Protein AF-A0A7C5KAR1-F1 (afdb_monomer)

Secondary structure (DSSP, 8-state):
---S-SSS-----------EEE---S-GGGEEEEEESSEEEEEEEEEEEEEETTEEEEEEEEEEEEESTTPPPEEEEEEEEEEEE--TT-EEEEEEEE------S-SSS-PPEEEEEEEEEE-TTS-EEEEEEEEEEE---PPPP---SSS-----------SS-----------GGGEEEEEEEEETTSS-EEEEEE-TT-----HHHHH-HHHHHHHHHHHHTTS---SSSPP------S--EEEEETTEEEEEETTEEEEEETTS-EEEEEETTT--EEEEEE-SEEEEETTTTTEEPPPSEEEEEEETTEEEEEEE-SSEEEEEEEEE-SS-EEEEEEEEE-SSS-EEEEEEEEEE----TT-EEE-SS-EEEPPSS-EEEEES--SS-SSSPPPPSEEEEE-SS-EEEEEE-TT---S-EEEEEETTTEEEEEEEEEE-TT-EEEEEEEEEEE--TTTHHHHHHHHHHH-GGGGSPPTT--GGGGSEEE-HHHHHHHTT--STHHHHHHHHHHHHTTEEEEEE--S-SBTTBSS--HHHHSS--PPTT---S-THHHHS-HHHHHHHHHHHHHHHHHHHT-EEEEEE-SB--HHHHHHH-GGGB--SSSTTSEE--GGG-TT--EEBB--TTSHHHHHHHHHHHHHHHHS---EEEE--TTS-S-PEE--HHHHTT-SS-EEETTEEEEEHHHHHHHHHHHHHTSPP-TTS---EEEEES--SHHHHHH-SEEEETTGGG-TTHHHHHHHHHHHHTTS-EEE---TT--TTTTTS-TTTS-HHHHHHHHHHHHHHHHHHHHHTTEEPPHHHHTT-HHHHTTTTHHHHHHHH-EES---EEESSTTSEEEEESSSTT-EEEEEE-SSS-EEEEEEEEHHHH-SSEEEEEETT---EEEEE-SSEEEEEEEE-TTEEEEEEEEEEEET--SEEEEEEEEEEETTEEEEEEEEEEES--SSEEEEEEPPTTEEEEEEEETTEE---EEETTEEEEEE--SEEEEEEEEEESSBTT-HHHHHTS-SB-TT-PBPEEEE-TT--HHHHHHHHHHHHHHHHHHHHHTSS-----EEEGGG--SSSEEEEEE-SS-EEEEETTEEEEEESSHHHHHHHHHHHHHHHTTTS------------TTSHHHHHHHHHHTT-SSS------

Solvent-accessible surface area (backbone atoms only — not comparable to full-atom values): 62497 Å² total; per-residue (Å²): 142,91,85,86,84,88,83,83,84,74,77,69,54,74,61,87,60,86,53,50,43,53,56,92,76,97,65,84,86,52,58,48,77,49,71,62,63,27,68,50,70,76,42,79,76,42,79,50,76,47,82,52,98,95,48,40,34,53,38,57,37,51,35,48,73,37,74,44,83,99,46,77,45,31,41,31,47,28,45,57,52,95,59,67,46,75,39,77,66,42,48,80,39,78,49,75,45,68,60,98,68,84,93,82,82,78,92,77,93,85,69,83,47,55,34,38,42,32,46,36,33,20,40,78,80,72,44,78,75,47,75,47,49,36,52,54,74,45,85,59,89,79,80,90,84,86,82,86,76,101,64,88,80,82,77,81,82,82,86,73,91,87,66,103,69,94,71,57,83,74,88,60,100,63,68,70,40,55,42,40,39,43,40,34,41,41,42,82,85,54,82,58,75,49,62,43,73,53,56,98,80,72,68,84,76,58,76,70,62,78,68,37,54,27,54,53,50,40,53,48,42,31,64,75,65,52,68,35,60,38,64,87,44,58,74,85,58,92,70,47,71,75,39,52,47,60,46,79,58,90,64,33,35,43,36,26,12,8,24,35,35,43,31,28,41,56,75,49,27,33,41,32,43,32,37,66,66,65,66,48,78,44,78,42,87,40,59,43,63,50,46,19,32,55,86,53,88,52,43,72,66,76,60,78,45,65,45,57,46,79,55,96,63,29,42,35,34,38,36,30,57,79,46,43,41,40,34,36,39,39,35,46,32,49,68,28,30,38,39,36,38,38,42,32,27,61,36,92,53,70,44,42,36,36,37,32,42,50,39,80,56,85,70,65,97,79,21,34,36,32,36,55,63,54,81,40,71,61,68,86,50,72,46,73,50,74,46,52,37,43,93,65,65,81,77,67,59,51,46,44,61,35,36,33,40,28,35,95,56,29,20,40,31,41,33,42,51,81,83,58,60,66,41,29,41,25,47,38,33,41,68,69,36,31,44,32,42,38,34,40,36,48,39,49,49,68,35,73,53,72,47,43,34,37,38,32,45,41,53,27,39,54,33,61,34,42,44,53,38,50,50,42,73,75,47,52,74,47,27,41,47,65,75,55,48,51,74,36,66,32,30,5,28,35,47,66,74,62,55,43,61,75,66,69,61,78,67,82,58,48,61,38,45,49,41,35,51,34,59,75,52,38,35,14,24,28,66,41,77,78,80,44,85,44,52,72,36,59,62,49,55,73,89,68,56,79,78,70,74,79,59,92,88,66,89,82,68,71,66,68,80,77,71,49,53,67,68,56,44,56,51,46,48,34,53,56,62,53,39,53,42,54,73,50,63,32,45,54,18,43,61,41,61,59,40,19,17,46,66,59,29,62,75,77,33,56,77,34,52,44,85,50,70,72,95,72,35,47,44,85,52,71,90,84,43,67,61,46,44,16,44,27,48,52,36,48,89,33,69,63,31,54,50,50,55,50,22,52,55,53,44,39,74,65,25,78,52,34,30,33,27,35,41,66,48,36,56,38,39,38,41,47,38,65,42,62,80,34,66,76,71,54,79,33,29,14,63,58,99,91,40,63,29,32,29,45,43,55,26,52,24,54,47,39,56,54,46,55,68,42,76,52,29,96,86,61,23,22,41,36,35,31,26,28,46,62,33,36,46,50,36,37,42,48,34,28,27,44,36,37,72,59,37,79,66,49,48,50,43,70,47,52,50,52,39,48,39,69,60,32,36,28,26,26,34,23,28,30,68,45,51,76,57,82,70,58,52,89,75,56,62,72,90,78,54,50,39,66,58,51,41,49,52,52,41,47,47,54,15,50,36,43,22,44,21,55,44,57,25,24,7,42,15,56,73,68,27,27,13,20,54,70,40,52,80,47,45,62,52,16,32,55,33,21,70,50,13,51,38,66,64,37,37,55,26,33,76,48,44,72,46,47,60,25,19,14,41,58,43,71,68,16,37,40,19,38,21,33,72,44,94,50,66,46,74,48,46,37,39,30,37,19,71,68,42,38,93,31,27,60,38,65,31,40,71,88,29,48,75,40,56,38,40,36,32,43,58,34,30,34,41,66,50,74,41,52,42,26,27,58,51,51,31,33,28,42,30,33,31,50,86,53,56,41,39,34,37,34,36,27,28,45,41,84,47,51,49,29,37,34,41,42,33,43,39,41,49,47,86,47,71,70,66,40,38,39,40,32,55,52,59,86,66,44,42,84,70,48,44,28,52,71,86,40,78,64,82,71,47,77,56,94,61,31,38,35,41,75,42,77,64,53,63,43,39,43,38,38,37,32,31,35,56,42,45,70,54,18,50,59,56,60,72,65,49,64,62,44,52,97,85,53,51,39,24,34,35,33,35,51,83,81,57,53,74,44,43,54,48,35,52,48,50,57,28,20,46,48,24,45,47,29,40,71,77,67,71,40,86,34,62,40,53,76,40,42,50,91,72,63,87,78,73,44,32,38,35,50,42,83,32,94,55,62,36,34,38,65,56,92,62,34,39,37,36,27,10,74,44,44,66,55,32,30,53,52,46,55,52,50,54,58,59,44,39,79,79,61,67,78,54,66,45,55,74,90,54,65,78,60,97,85,49,49,67,55,54,52,48,49,28,47,60,39,52,42,41,95,81,14,62,55,67,86,124

Foldseek 3Di:
DPDPPDDPPQPFPQLWDWWKFWDDDDDPPQKDKDWDAFADDKDFPDWDWDDDPPTTITTTGITGRGGDDPDFIKMKMKGFAPDFAAQVLKDKDKDKAWPPDDDDDDDDDFDFTWIKIKIFIAHNVRHTPDMTITTAGDRDPDDDDDDDDDDDDDDDDPDDDPDDDDDDPPPDPDDSRGFGMKMKMDTSPDRDIDIYTDGPPDDDDDLVCLAFVQLVVVLVCLVQLVQFLFDPADFADQDFVLDQAWDDDPQWIWGGAGQKIWIAGQQGFTQWIARNLQRDIDGDRGHQKWKFFPVPVRHTDDFPDWGWDDDDQWIWIWTHDQQKIKIWIWGGDSHWIKIKIKIWGQDQFKTKMKMKRKDWDDDDQQKWKDFLWDIGRDDAFKDKFWPQLDLDALDTFDGAQWMWIWDSRKIKIKGWQLLQAANTKMWIQGRVTITIMIGIDIAHHRDMDMIMMIIHMGHCSSPCLRNLQSVCVVHVLLQAFFPQFDLLLLFAEEQLPVQCVQVVPDDPLSLLQLLQLCLLLRRAAYEDALCEQWALQNQCDQVPLPPDDFDPDQPDDDPVQNPDHPVVNLVVSLCVQAPRQVLSNHAYAAEHEQWGFAVCCVPPPVLFFQPDGDPPQWDDDSPNGRRSTTGGGQQALGPSVVSVLVSVLVVLVSHQHREHEYPCLSPSFNRWRDRPSCVVPDPNWGADPVGITHTSLSRVLVSLVVQQVHAHHPVRHGYAYEYESNRYLSNLSSHQEYEDPPFLQDSNCLSVLVSSLSSNFLGAYEYYDALPDPPCFPSDPLVPDALVNLLVVVLLSLLLVQLSCFLSLYQYHSQSQFLAVQCSVCNCVSSLQSVQTWRSCLLKHKVDSSKRWTWGHADAFIKIKIWAAAPFKDKIKMKGQNVVRHAFKWDKEWPVFDKWKWKTARGIIMTMDIDGHSHMTMMGGFKGWHPWHFIKIKMWGWAADQFGIKIKMKMATGPTDDWIKMKGAADPQKDWPFKDKQNDTDDWDDDPRIIIDIDGDRTIMIITDIGGLAAHATLVVLLPQCQADPVLAGAAEEEEPPDDPLQVSLSSNVQSLSQNLCCQVVVDGHGHHYDYPVPDDDAAYEYEDEDCGAYWDDDDNYIYGYDNDSNSSSVSSSVSSVSNCVVSPDRHANRQGDDDPDRNVSVQSSCVSNQRPDPNHRYSD

Radius of gyration: 33.86 Å; Cα contacts (8 Å, |Δi|>4): 2601; chains: 1; bounding box: 102×78×97 Å

Mean predicted aligned error: 13.88 Å

Sequence (1165 aa):
MKKFIIPFLILIFKIESAIYFKESFDNPDEFKIGYEEGVENVKIIKEKTYFKEGESSIRVEWSVSKLKDDKSPKVWIEKVYKEEIDMRGKRLKFYFMPFEGKWEGSDIIGGKYHGNFGIEFYDSNDKLVARHDWTTWWHVATNKIWGSLGEPLEFTFNVNPSSSYRGGLTKGDGEPSKIKKIRFYSSGSSTTGKFSVIWDDLKEISFDEYIFPGIKKFLYLIDENKIYDNWNLPEYKEFFLNKSSLNKKGNIFELYGGNLMLVFSSSGELHQMKDFVRGDILKFDKDIFSIFDGDKDFEEIKFLNKKTVYKKNILEILKENGEITFRNFIEPTKRAIFCKISIRNNSEKIKKLYIELNLPFSTEEESFFFDGCELLKLPYGNYERIIEGSYYGALYPPNLPFSIIYDDKSVFLLGRKPDDYISYEKILLRERKIIGYGMKIAIRPKEKNEYNFVFASISPSYRFFSGVDLYYKLFPYAFKPVENMDPNLYKGESMAPEYFKYRNLKGKDIEKIALELFRRFNIGWYWKFGGYKRIGDWFGEKEYFSNYKQEDGWKKRSEWEYFCDFEKFHKWRKEVWSGEDIKLGLSTGFYLCNFCEEELAKNLYNDEIISEGHPHLVYNHGPLGPNNYGPRIYWYYTKFGQDTLNSFKKIREEIPLSSICMDNIRGNGGFKFRGEKVLSKSEGISFDEKGIYIDESIGISQIFNQIHLLPPDKRGYKLAVAGDCVNTWYSAMNTDVLLIEDGSYGENQILNWFFNRIRFGRKPLCFHVTHWSDRLSGKIDIDKVSPEEIYEIYRKRFGFTQISGLCFGISFSIDDIMGVPDIFKVCRIPEEENIYGYQPLSGLRCNDKMIICSRFGNDLGSILSIGNTYSEKREFEFKIENKIIGDGTYLISDYSGKKINIDFTPEFTHFKTDINKYSAKVYKVIGKILNFNGKGKGEIEINEKDYGKRLKGDFEIENGKIPLKFEILIPENHKVESIFINGKGINFDVNNDILKFEIQDKKFEIVVDFKSKIFLSGKEKILNFKFFDENMNGCQIIIDDDCDFYDMRAAKRINSFFYLWASENKKIELDLPIKKNSEYKGGYAIFLKNSKNEGIELKDEKLFIFASDSKQREKLVLELLKLLEEKYVFYGFMPYGRLREAGLYDVINLRKKAGLYENGILKFE

Structure (mmCIF, N/CA/C/O backbone):
data_AF-A0A7C5KAR1-F1
#
_entry.id   AF-A0A7C5KAR1-F1
#
loop_
_atom_site.group_PDB
_atom_site.id
_atom_site.type_symbol
_atom_site.label_atom_id
_atom_site.label_alt_id
_atom_site.label_comp_id
_atom_site.label_asym_id
_atom_site.label_entity_id
_atom_site.label_seq_id
_atom_site.pdbx_PDB_ins_code
_atom_site.Cartn_x
_atom_site.Cartn_y
_atom_site.Cartn_z
_atom_site.occupancy
_atom_site.B_iso_or_equiv
_atom_site.auth_seq_id
_atom_site.auth_comp_id
_atom_site.auth_asym_id
_atom_site.auth_atom_id
_atom_site.pdbx_PDB_model_num
ATOM 1 N N . MET A 1 1 ? 59.535 34.313 36.796 1.00 32.44 1 MET A N 1
ATOM 2 C CA . MET A 1 1 ? 59.794 34.260 35.339 1.00 32.44 1 MET A CA 1
ATOM 3 C C . MET A 1 1 ? 58.525 34.620 34.563 1.00 32.44 1 MET A C 1
ATOM 5 O O . MET A 1 1 ? 57.837 33.752 34.054 1.00 32.44 1 MET A O 1
ATOM 9 N N . LYS A 1 2 ? 58.190 35.917 34.524 1.00 35.44 2 LYS A N 1
ATOM 10 C CA . LYS A 1 2 ? 57.071 36.515 33.775 1.00 35.44 2 LYS A CA 1
ATOM 11 C C . LYS A 1 2 ? 57.663 37.447 32.710 1.00 35.44 2 LYS A C 1
ATOM 13 O O . LYS A 1 2 ? 57.825 38.626 33.007 1.00 35.44 2 LYS A O 1
ATOM 18 N N . LYS A 1 3 ? 58.077 36.939 31.538 1.00 38.75 3 LYS A N 1
ATOM 19 C CA . LYS A 1 3 ? 58.507 37.812 30.418 1.00 38.75 3 LYS A CA 1
ATOM 20 C C . LYS A 1 3 ? 58.595 37.177 29.015 1.00 38.75 3 LYS A C 1
ATOM 22 O O . LYS A 1 3 ? 59.329 37.696 28.189 1.00 38.75 3 LYS A O 1
ATOM 27 N N . PHE A 1 4 ? 57.847 36.111 28.705 1.00 34.56 4 PHE A N 1
ATOM 28 C CA . PHE A 1 4 ? 57.905 35.493 27.360 1.00 34.56 4 PHE A CA 1
ATOM 29 C C . PHE A 1 4 ? 56.562 35.114 26.718 1.00 34.56 4 PHE A C 1
ATOM 31 O O . PHE A 1 4 ? 56.509 34.299 25.807 1.00 34.56 4 PHE A O 1
ATOM 38 N N . ILE A 1 5 ? 55.468 35.744 27.134 1.00 40.56 5 ILE A N 1
ATOM 39 C CA . ILE A 1 5 ? 54.175 35.631 26.450 1.00 40.56 5 ILE A CA 1
ATOM 40 C C . ILE A 1 5 ? 53.690 37.067 26.295 1.00 40.56 5 ILE A C 1
ATOM 42 O O . ILE A 1 5 ? 53.428 37.660 27.333 1.00 40.56 5 ILE A O 1
ATOM 46 N N . ILE A 1 6 ? 53.697 37.636 25.073 1.00 34.59 6 ILE A N 1
ATOM 47 C CA . ILE A 1 6 ? 52.922 38.823 24.598 1.00 34.59 6 ILE A CA 1
ATOM 48 C C . ILE A 1 6 ? 53.380 39.401 23.216 1.00 34.59 6 ILE A C 1
ATOM 50 O O . ILE A 1 6 ? 52.916 40.467 22.841 1.00 34.59 6 ILE A O 1
ATOM 54 N N . PRO A 1 7 ? 54.125 38.701 22.326 1.00 31.67 7 PRO A N 1
ATOM 55 C CA . PRO A 1 7 ? 54.049 39.088 20.900 1.00 31.67 7 PRO A CA 1
ATOM 56 C C . PRO A 1 7 ? 53.729 37.966 19.904 1.00 31.67 7 PRO A C 1
ATOM 58 O O . PRO A 1 7 ? 53.965 38.141 18.716 1.00 31.67 7 PRO A O 1
ATOM 61 N N . PHE A 1 8 ? 53.140 36.844 20.338 1.00 33.34 8 PHE A N 1
ATOM 62 C CA . PHE A 1 8 ? 52.703 35.769 19.423 1.00 33.34 8 PHE A CA 1
ATOM 63 C C . PHE A 1 8 ? 51.175 35.652 19.239 1.00 33.34 8 PHE A C 1
ATOM 65 O O . PHE A 1 8 ? 50.703 34.758 18.549 1.00 33.34 8 PHE A O 1
ATOM 72 N N . LEU A 1 9 ? 50.394 36.575 19.815 1.00 33.06 9 LEU A N 1
ATOM 73 C CA . LEU A 1 9 ? 48.930 36.651 19.669 1.00 33.06 9 LEU A CA 1
ATOM 74 C C . LEU A 1 9 ? 48.501 37.923 18.922 1.00 33.06 9 LEU A C 1
ATOM 76 O O . LEU A 1 9 ? 47.627 38.666 19.352 1.00 33.06 9 LEU A O 1
ATOM 80 N N . ILE A 1 10 ? 49.123 38.165 17.771 1.00 31.25 10 ILE A N 1
ATOM 81 C CA . ILE A 1 10 ? 48.453 38.830 16.652 1.00 31.25 10 ILE A CA 1
ATOM 82 C C . ILE A 1 10 ? 48.440 37.785 15.538 1.00 31.25 10 ILE A C 1
ATOM 84 O O . ILE A 1 10 ? 49.302 37.755 14.663 1.00 31.25 10 ILE A O 1
ATOM 88 N N . LEU A 1 11 ? 47.494 36.849 15.634 1.00 35.75 11 LEU A N 1
ATOM 89 C CA . LEU A 1 11 ? 47.161 35.971 14.522 1.00 35.75 11 LEU A CA 1
ATOM 90 C C . LEU A 1 11 ? 46.409 36.845 13.509 1.00 35.75 11 LEU A C 1
ATOM 92 O O . LEU A 1 11 ? 45.188 36.967 13.552 1.00 35.75 11 LEU A O 1
ATOM 96 N N . ILE A 1 12 ? 47.142 37.531 12.628 1.00 34.75 12 ILE A N 1
ATOM 97 C CA . ILE A 1 12 ? 46.551 38.015 11.380 1.00 34.75 12 ILE A CA 1
ATOM 98 C C . ILE A 1 12 ? 46.192 36.747 10.610 1.00 34.75 12 ILE A C 1
ATOM 100 O O . ILE A 1 12 ? 47.068 36.085 10.053 1.00 34.75 12 ILE A O 1
ATOM 104 N N . PHE A 1 13 ? 44.914 36.372 10.610 1.00 35.47 13 PHE A N 1
ATOM 105 C CA . PHE A 1 13 ? 44.416 35.373 9.676 1.00 35.47 13 PHE A CA 1
ATOM 106 C C . PHE A 1 13 ? 44.531 35.961 8.271 1.00 35.47 13 PHE A C 1
ATOM 108 O O . PHE A 1 13 ? 43.680 36.717 7.802 1.00 35.47 13 PHE A O 1
ATOM 115 N N . LYS A 1 14 ? 45.624 35.631 7.588 1.00 33.97 14 LYS A N 1
ATOM 116 C CA . LYS A 1 14 ? 45.778 35.905 6.166 1.00 33.97 14 LYS A CA 1
ATOM 117 C C . LYS A 1 14 ? 45.073 34.776 5.413 1.00 33.97 14 LYS A C 1
ATOM 119 O O . LYS A 1 14 ? 45.683 33.771 5.069 1.00 33.97 14 LYS A O 1
ATOM 124 N N . ILE A 1 15 ? 43.758 34.902 5.241 1.00 36.56 15 ILE A N 1
ATOM 125 C CA . ILE A 1 15 ? 42.996 33.999 4.374 1.00 36.56 15 ILE A CA 1
ATOM 126 C C . ILE A 1 15 ? 43.286 34.425 2.932 1.00 36.56 15 ILE A C 1
ATOM 128 O O . ILE A 1 15 ? 42.753 35.425 2.454 1.00 36.56 15 ILE A O 1
ATOM 132 N N . GLU A 1 16 ? 44.172 33.701 2.250 1.00 34.03 16 GLU A N 1
ATOM 133 C CA . GLU A 1 16 ? 44.444 33.915 0.826 1.00 34.03 16 GLU A CA 1
ATOM 134 C C . GLU A 1 16 ? 43.395 33.171 -0.019 1.00 34.03 16 GLU A C 1
ATOM 136 O O . GLU A 1 16 ? 43.492 31.971 -0.255 1.00 34.03 16 GLU A O 1
ATOM 141 N N . SER A 1 17 ? 42.373 33.893 -0.481 1.00 36.41 17 SER A N 1
ATOM 142 C CA . SER A 1 17 ? 41.435 33.429 -1.513 1.00 36.41 17 SER A CA 1
ATOM 143 C C . SER A 1 17 ? 41.681 34.203 -2.809 1.00 36.41 17 SER A C 1
ATOM 145 O O . SER A 1 17 ? 41.512 35.419 -2.824 1.00 36.41 17 SER A O 1
ATOM 147 N N . ALA A 1 18 ? 42.059 33.529 -3.897 1.00 35.59 18 ALA A N 1
ATOM 148 C CA . ALA A 1 18 ? 42.252 34.167 -5.200 1.00 35.59 18 ALA A CA 1
ATOM 149 C C . ALA A 1 18 ? 41.031 33.922 -6.100 1.00 35.59 18 ALA A C 1
ATOM 151 O O . ALA A 1 18 ? 40.718 32.776 -6.421 1.00 35.59 18 ALA A O 1
ATOM 152 N N . ILE A 1 19 ? 40.346 34.996 -6.498 1.00 38.03 19 ILE A N 1
ATOM 153 C CA . ILE A 1 19 ? 39.258 34.956 -7.484 1.00 38.03 19 ILE A CA 1
ATOM 154 C C . ILE A 1 19 ? 39.793 35.582 -8.772 1.00 38.03 19 ILE A C 1
ATOM 156 O O . ILE A 1 19 ? 40.354 36.676 -8.731 1.00 38.03 19 ILE A O 1
ATOM 160 N N . TYR A 1 20 ? 39.657 34.865 -9.887 1.00 38.47 20 TYR A N 1
ATOM 161 C CA . TYR A 1 20 ? 40.113 35.299 -11.205 1.00 38.47 20 TYR A CA 1
ATOM 162 C C . TYR A 1 20 ? 38.895 35.597 -12.079 1.00 38.47 20 TYR A C 1
ATOM 164 O O . TYR A 1 20 ? 38.118 34.699 -12.398 1.00 38.47 20 TYR A O 1
ATOM 172 N N . PHE A 1 21 ? 38.739 36.859 -12.466 1.00 40.22 21 PHE A N 1
ATOM 173 C CA . PHE A 1 21 ? 37.788 37.267 -13.499 1.00 40.22 21 PHE A CA 1
ATOM 174 C C . PHE A 1 21 ? 38.530 37.397 -14.820 1.00 40.22 21 PHE A C 1
ATOM 176 O O . PHE A 1 21 ? 39.611 37.979 -14.837 1.00 40.22 21 PHE A O 1
ATOM 183 N N . LYS A 1 22 ? 37.965 36.871 -15.907 1.00 38.62 22 LYS A N 1
ATOM 184 C CA . LYS A 1 22 ? 38.473 37.086 -17.261 1.00 38.62 22 LYS A CA 1
ATOM 185 C C . LYS A 1 22 ? 37.368 37.748 -18.077 1.00 38.62 22 LYS A C 1
ATOM 187 O O . LYS A 1 22 ? 36.683 37.095 -18.851 1.00 38.62 22 LYS A O 1
ATOM 192 N N . GLU A 1 23 ? 37.158 39.038 -17.842 1.00 41.44 23 GLU A N 1
ATOM 193 C CA . GLU A 1 23 ? 36.295 39.871 -18.682 1.00 41.44 23 GLU A CA 1
ATOM 194 C C . GLU A 1 23 ? 37.166 40.779 -19.543 1.00 41.44 23 GLU A C 1
ATOM 196 O O . GLU A 1 23 ? 38.165 41.328 -19.086 1.00 41.44 23 GLU A O 1
ATOM 201 N N . SER A 1 24 ? 36.764 40.967 -20.790 1.00 39.41 24 SER A N 1
ATOM 202 C CA . SER A 1 24 ? 37.296 41.995 -21.673 1.00 39.41 24 SER A CA 1
ATOM 203 C C . SER A 1 24 ? 36.434 43.256 -21.562 1.00 39.41 24 SER A C 1
ATOM 205 O O . SER A 1 24 ? 35.566 43.399 -22.410 1.00 39.41 24 SER A O 1
ATOM 207 N N . PHE A 1 25 ? 36.607 44.135 -20.555 1.00 37.56 25 PHE A N 1
ATOM 208 C CA . PHE A 1 25 ? 35.880 45.427 -20.506 1.00 37.56 25 PHE A CA 1
ATOM 209 C C . PHE A 1 25 ? 36.546 46.579 -19.718 1.00 37.56 25 PHE A C 1
ATOM 211 O O . PHE A 1 25 ? 37.328 46.378 -18.791 1.00 37.56 25 PHE A O 1
ATOM 218 N N . ASP A 1 26 ? 36.148 47.796 -20.114 1.00 38.91 26 ASP A N 1
ATOM 219 C CA . ASP A 1 26 ? 36.746 49.123 -19.902 1.00 38.91 26 ASP A CA 1
ATOM 220 C C . ASP A 1 26 ? 36.491 49.841 -18.548 1.00 38.91 26 ASP A C 1
ATOM 222 O O . ASP A 1 26 ? 36.887 51.001 -18.425 1.00 38.91 26 ASP A O 1
ATOM 226 N N . ASN A 1 27 ? 35.844 49.263 -17.517 1.00 48.66 27 ASN A N 1
ATOM 227 C CA . ASN A 1 27 ? 35.628 50.020 -16.260 1.00 48.66 27 ASN A CA 1
ATOM 228 C C . ASN A 1 27 ? 35.481 49.174 -14.963 1.00 48.66 27 ASN A C 1
ATOM 230 O O . ASN A 1 27 ? 34.403 48.641 -14.693 1.00 48.66 27 ASN A O 1
ATOM 234 N N . PRO A 1 28 ? 36.534 49.068 -14.122 1.00 44.53 28 PRO A N 1
ATOM 235 C CA . PRO A 1 28 ? 36.536 48.305 -12.861 1.00 44.53 28 PRO A CA 1
ATOM 236 C C . PRO A 1 28 ? 35.566 48.807 -11.772 1.00 44.53 28 PRO A C 1
ATOM 238 O O . PRO A 1 28 ? 35.233 48.052 -10.859 1.00 44.53 28 PRO A O 1
ATOM 241 N N . ASP A 1 29 ? 35.082 50.050 -11.869 1.00 51.59 29 ASP A N 1
ATOM 242 C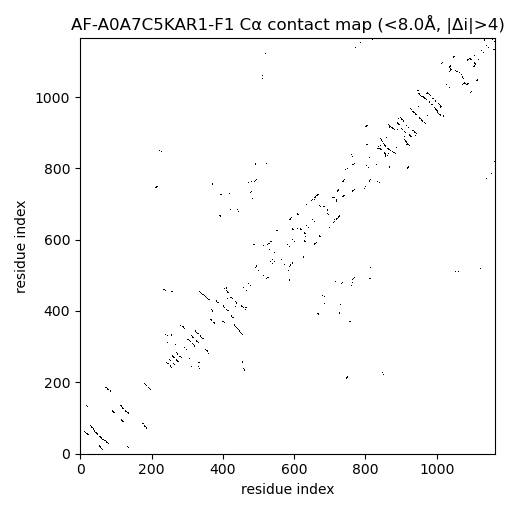 CA . ASP A 1 29 ? 34.277 50.724 -10.834 1.00 51.59 29 ASP A CA 1
ATOM 243 C C . ASP A 1 29 ? 32.820 50.210 -10.704 1.00 51.59 29 ASP A C 1
ATOM 245 O O . ASP A 1 29 ? 32.056 50.682 -9.859 1.00 51.59 29 ASP A O 1
ATOM 249 N N . GLU A 1 30 ? 32.395 49.245 -11.528 1.00 50.28 30 GLU A N 1
ATOM 250 C CA . GLU A 1 30 ? 31.019 48.707 -11.543 1.00 50.28 30 GLU A CA 1
ATOM 251 C C . GLU A 1 30 ? 30.755 47.575 -10.535 1.00 50.28 30 GLU A C 1
ATOM 253 O O . GLU A 1 30 ? 29.613 47.125 -10.381 1.00 50.28 30 GLU A O 1
ATOM 258 N N . PHE A 1 31 ? 31.792 47.109 -9.837 1.00 51.19 31 PHE A N 1
ATOM 259 C CA . PHE A 1 31 ? 31.693 46.004 -8.889 1.00 51.19 31 PHE A CA 1
ATOM 260 C C . PHE A 1 31 ? 31.787 46.498 -7.442 1.00 51.19 31 PHE A C 1
ATOM 262 O O . PHE A 1 31 ? 32.742 47.164 -7.045 1.00 51.19 31 PHE A O 1
ATOM 269 N N . LYS A 1 32 ? 30.803 46.132 -6.615 1.00 59.00 32 LYS A N 1
ATOM 270 C CA . LYS A 1 32 ? 30.820 46.354 -5.165 1.00 59.00 32 LYS A CA 1
ATOM 271 C C . LYS A 1 32 ? 31.240 45.087 -4.441 1.00 59.00 32 LYS A C 1
ATOM 273 O O . LYS A 1 32 ? 30.668 44.021 -4.650 1.00 59.00 32 LYS A O 1
ATOM 278 N N . ILE A 1 33 ? 32.196 45.226 -3.533 1.00 55.34 33 ILE A N 1
ATOM 279 C CA . ILE A 1 33 ? 32.593 44.166 -2.608 1.00 55.34 33 ILE A CA 1
ATOM 280 C C . ILE A 1 33 ? 31.966 44.465 -1.247 1.00 55.34 33 ILE A C 1
ATOM 282 O O . ILE A 1 33 ? 32.104 45.575 -0.733 1.00 55.34 33 ILE A O 1
ATOM 286 N N . GLY A 1 34 ? 31.293 43.483 -0.655 1.00 58.59 34 GLY A N 1
ATOM 287 C CA . GLY A 1 34 ? 30.724 43.595 0.687 1.00 58.59 34 GLY A CA 1
ATOM 288 C C . GLY A 1 34 ? 30.864 42.301 1.478 1.00 58.59 34 GLY A C 1
ATOM 289 O O . GLY A 1 34 ? 31.260 41.276 0.939 1.00 58.59 34 GLY A O 1
ATOM 290 N N . TYR A 1 35 ? 30.587 42.344 2.778 1.00 63.47 35 TYR A N 1
ATOM 291 C CA . TYR A 1 35 ? 30.741 41.212 3.694 1.00 63.47 35 TYR A CA 1
ATOM 292 C C . TYR A 1 35 ? 29.552 41.143 4.651 1.00 63.47 35 TYR A C 1
ATOM 294 O O . TYR A 1 35 ? 29.019 42.173 5.060 1.00 63.47 35 TYR A O 1
ATOM 302 N N . GLU A 1 36 ? 29.118 39.929 4.985 1.00 52.19 36 GLU A N 1
ATOM 303 C CA . GLU A 1 36 ? 27.969 39.678 5.861 1.00 52.19 36 GLU A CA 1
ATOM 304 C C . GLU A 1 36 ? 28.430 38.862 7.075 1.00 52.19 36 GLU A C 1
ATOM 306 O O . GLU A 1 36 ? 28.754 37.685 6.948 1.00 52.19 36 GLU A O 1
ATOM 311 N N . GLU A 1 37 ? 28.429 39.516 8.240 1.00 52.41 37 GLU A N 1
ATOM 312 C CA . GLU A 1 37 ? 28.664 38.955 9.579 1.00 52.41 37 GLU A CA 1
ATOM 313 C C . GLU A 1 37 ? 30.055 38.354 9.875 1.00 52.41 37 GLU A C 1
ATOM 315 O O . GLU A 1 37 ? 30.755 37.799 9.032 1.00 52.41 37 GLU A O 1
ATOM 320 N N . GLY A 1 38 ? 30.468 38.478 11.142 1.00 52.50 38 GLY A N 1
ATOM 321 C CA . GLY A 1 38 ? 31.692 37.862 11.661 1.00 52.50 38 GLY A CA 1
ATOM 322 C C . GLY A 1 38 ? 32.999 38.564 11.284 1.00 52.50 38 GLY A C 1
ATOM 323 O O . GLY A 1 38 ? 34.059 38.044 11.613 1.00 52.50 38 GLY A O 1
ATOM 324 N N . VAL A 1 39 ? 32.965 39.734 10.632 1.00 52.75 39 VAL A N 1
ATOM 325 C CA . VAL A 1 39 ? 34.175 40.438 10.179 1.00 52.75 39 VAL A CA 1
ATOM 326 C C . VAL A 1 39 ? 34.112 41.941 10.448 1.00 52.75 39 VAL A C 1
ATOM 328 O O . VAL A 1 39 ? 33.181 42.611 10.011 1.00 52.75 39 VAL A O 1
ATOM 331 N N . GLU A 1 40 ? 35.136 42.485 11.112 1.00 50.31 40 GLU A N 1
ATOM 332 C CA . GLU A 1 40 ? 35.403 43.930 11.175 1.00 50.31 40 GLU A CA 1
ATOM 333 C C . GLU A 1 40 ? 36.681 44.259 10.384 1.00 50.31 40 GLU A C 1
ATOM 335 O O . GLU A 1 40 ? 37.686 43.551 10.480 1.00 50.31 40 GLU A O 1
ATOM 340 N N . ASN A 1 41 ? 36.653 45.363 9.624 1.00 50.53 41 ASN A N 1
ATOM 341 C CA . ASN A 1 41 ? 37.795 45.910 8.878 1.00 50.53 41 ASN A CA 1
ATOM 342 C C . ASN A 1 41 ? 38.398 44.951 7.829 1.00 50.53 41 ASN A C 1
ATOM 344 O O . ASN A 1 41 ? 39.561 44.543 7.942 1.00 50.53 41 ASN A O 1
ATOM 348 N N . VAL A 1 42 ? 37.621 44.634 6.783 1.00 51.81 42 VAL A N 1
ATOM 349 C CA . VAL A 1 42 ? 38.150 44.034 5.544 1.00 51.81 42 VAL A CA 1
ATOM 350 C C . VAL A 1 42 ? 38.893 45.104 4.756 1.00 51.81 42 VAL A C 1
ATOM 352 O O . VAL A 1 42 ? 38.318 46.146 4.437 1.00 51.81 42 VAL A O 1
ATOM 355 N N . LYS A 1 43 ? 40.158 44.853 4.415 1.00 50.31 43 LYS A N 1
ATOM 356 C CA . LYS A 1 43 ? 40.937 45.746 3.548 1.00 50.31 43 LYS A CA 1
ATOM 357 C C . LYS A 1 43 ? 41.489 44.958 2.368 1.00 50.31 43 LYS A C 1
ATOM 359 O O . LYS A 1 43 ? 42.075 43.894 2.560 1.00 50.31 43 LYS A O 1
ATOM 364 N N . ILE A 1 44 ? 41.312 45.481 1.157 1.00 50.34 44 ILE A N 1
ATOM 365 C CA . ILE A 1 44 ? 41.989 44.955 -0.032 1.00 50.34 44 ILE A CA 1
ATOM 366 C C . ILE A 1 44 ? 43.484 45.228 0.164 1.00 50.34 44 ILE A C 1
ATOM 368 O O . ILE A 1 44 ? 43.897 46.377 0.316 1.00 50.34 44 ILE A O 1
ATOM 372 N N . ILE A 1 45 ? 44.284 44.168 0.255 1.00 45.47 45 ILE A N 1
ATOM 373 C CA . ILE A 1 45 ? 45.730 44.253 0.505 1.00 45.47 45 ILE A CA 1
ATOM 374 C C . ILE A 1 45 ? 46.497 44.360 -0.810 1.00 45.47 45 ILE A C 1
ATOM 376 O O . ILE A 1 45 ? 47.615 44.875 -0.836 1.00 45.47 45 ILE A O 1
ATOM 380 N N . LYS A 1 46 ? 45.920 43.841 -1.899 1.00 43.56 46 LYS A N 1
ATOM 381 C CA . LYS A 1 46 ? 46.559 43.852 -3.208 1.00 43.56 46 LYS A CA 1
ATOM 382 C C . LYS A 1 46 ? 45.528 43.736 -4.317 1.00 43.56 46 LYS A C 1
ATOM 384 O O . LYS A 1 46 ? 44.761 42.778 -4.362 1.00 43.56 46 LYS A O 1
ATOM 389 N N . GLU A 1 47 ? 45.586 44.690 -5.229 1.00 43.97 47 GLU A N 1
ATOM 390 C CA . GLU A 1 47 ? 44.962 44.614 -6.538 1.00 43.97 47 GLU A CA 1
ATOM 391 C C . GLU A 1 47 ? 46.101 44.519 -7.555 1.00 43.97 47 GLU A C 1
ATOM 393 O O . GLU A 1 47 ? 47.011 45.352 -7.571 1.00 43.97 47 GLU A O 1
ATOM 398 N N . LYS A 1 48 ? 46.130 43.442 -8.341 1.00 40.09 48 LYS A N 1
ATOM 399 C CA . LYS A 1 48 ? 47.043 43.337 -9.481 1.00 40.09 48 LYS A CA 1
ATOM 400 C C . LYS A 1 48 ? 46.230 43.042 -10.723 1.00 40.09 48 LYS A C 1
ATOM 402 O O . LYS A 1 48 ? 45.708 41.938 -10.874 1.00 40.09 48 LYS A O 1
ATOM 407 N N . THR A 1 49 ? 46.183 44.024 -11.606 1.00 38.88 49 THR A N 1
ATOM 408 C CA . THR A 1 49 ? 45.742 43.874 -12.985 1.00 38.88 49 THR A CA 1
ATOM 409 C C . THR A 1 49 ? 46.873 43.234 -13.775 1.00 38.88 49 THR A C 1
ATOM 411 O O . THR A 1 49 ? 47.992 43.752 -13.823 1.00 38.88 49 THR A O 1
ATOM 414 N N . TYR A 1 50 ? 46.607 42.074 -14.364 1.00 40.00 50 TYR A N 1
ATOM 415 C CA . TYR A 1 50 ? 47.522 41.457 -15.315 1.00 40.00 50 TYR A CA 1
ATOM 416 C C . TYR A 1 50 ? 47.013 41.755 -16.720 1.00 40.00 50 TYR A C 1
ATOM 418 O O . TYR A 1 50 ? 45.910 41.346 -17.073 1.00 40.00 50 TYR A O 1
ATOM 426 N N . PHE A 1 51 ? 47.826 42.467 -17.500 1.00 35.22 51 PHE A N 1
ATOM 427 C CA . PHE A 1 51 ? 47.614 42.666 -18.927 1.00 35.22 51 PHE A CA 1
ATOM 428 C C . PHE A 1 51 ? 48.656 41.847 -19.682 1.00 35.22 51 PHE A C 1
ATOM 430 O O . PHE A 1 51 ? 49.854 42.130 -19.617 1.00 35.22 51 PHE A O 1
ATOM 437 N N . LYS A 1 52 ? 48.203 40.815 -20.389 1.00 34.75 52 LYS A N 1
ATOM 438 C CA . LYS A 1 52 ? 48.970 40.172 -21.458 1.00 34.75 52 LYS A CA 1
ATOM 439 C C . LYS A 1 52 ? 48.014 39.999 -22.634 1.00 34.75 52 LYS A C 1
ATOM 441 O O . LYS A 1 52 ? 46.851 39.688 -22.405 1.00 34.75 52 LYS A O 1
ATOM 446 N N . GLU A 1 53 ? 48.483 40.293 -23.846 1.00 33.12 53 GLU A N 1
ATOM 447 C CA . GLU A 1 53 ? 47.670 40.394 -25.069 1.00 33.12 53 GLU A CA 1
ATOM 448 C C . GLU A 1 53 ? 46.560 39.331 -25.134 1.00 33.12 53 GLU A C 1
ATOM 450 O O . GLU A 1 53 ? 46.834 38.137 -25.232 1.00 33.12 53 GLU A O 1
ATOM 455 N N . GLY A 1 54 ? 45.306 39.788 -25.038 1.00 40.44 54 GLY A N 1
ATOM 456 C CA . GLY A 1 54 ? 44.101 38.960 -25.132 1.00 40.44 54 GLY A CA 1
ATOM 457 C C . GLY A 1 54 ? 43.443 38.544 -23.810 1.00 40.44 54 GLY A C 1
ATOM 458 O O . GLY A 1 54 ? 42.339 38.005 -23.852 1.00 40.44 54 GLY A O 1
ATOM 459 N N . GLU A 1 55 ? 44.047 38.801 -22.642 1.00 35.72 55 GLU A N 1
ATOM 460 C CA . GLU A 1 55 ? 43.453 38.454 -21.341 1.00 35.72 55 GLU A CA 1
ATOM 461 C C . GLU A 1 55 ? 43.619 39.582 -20.310 1.00 35.72 55 GLU A C 1
ATOM 463 O O . GLU A 1 55 ? 44.736 39.981 -19.970 1.00 35.72 55 GLU A O 1
ATOM 468 N N . SER A 1 56 ? 42.497 40.078 -19.780 1.00 37.22 56 SER A N 1
ATOM 469 C CA . SER A 1 56 ? 42.456 40.998 -18.639 1.00 37.22 56 SER A CA 1
ATOM 470 C C . SER A 1 56 ? 41.939 40.238 -17.424 1.00 37.22 56 SER A C 1
ATOM 472 O O . SER A 1 56 ? 40.891 39.600 -17.498 1.00 37.22 56 SER A O 1
ATOM 474 N N . SER A 1 57 ? 42.669 40.278 -16.306 1.00 38.44 57 SER A N 1
ATOM 475 C CA . SER A 1 57 ? 42.173 39.722 -15.042 1.00 38.44 57 SER A CA 1
ATOM 476 C C . SER A 1 57 ? 42.463 40.618 -13.847 1.00 38.44 57 SER A C 1
ATOM 478 O O . SER A 1 57 ? 43.531 41.229 -13.752 1.00 38.44 57 SER A O 1
ATOM 480 N N . ILE A 1 58 ? 41.492 40.682 -12.931 1.00 39.22 58 ILE A N 1
ATOM 481 C CA . ILE A 1 58 ? 41.602 41.373 -11.645 1.00 39.22 58 ILE A CA 1
ATOM 482 C C . ILE A 1 58 ? 41.751 40.308 -10.562 1.00 39.22 58 ILE A C 1
ATOM 484 O O . ILE A 1 58 ? 40.856 39.488 -10.356 1.00 39.22 58 ILE A O 1
ATOM 488 N N . ARG A 1 59 ? 42.890 40.327 -9.864 1.00 41.94 59 ARG A N 1
ATOM 489 C CA . ARG A 1 59 ? 43.108 39.550 -8.639 1.00 41.94 59 ARG A CA 1
ATOM 490 C C . ARG A 1 59 ? 42.885 40.463 -7.440 1.00 41.94 59 ARG A C 1
ATOM 492 O O . ARG A 1 59 ? 43.667 41.392 -7.239 1.00 41.94 59 ARG A O 1
ATOM 499 N N . VAL A 1 60 ? 41.862 40.162 -6.641 1.00 43.25 60 VAL A N 1
ATOM 500 C CA . VAL A 1 60 ? 41.583 40.855 -5.376 1.00 43.25 60 VAL A CA 1
ATOM 501 C C . VAL A 1 60 ? 42.080 39.996 -4.217 1.00 43.25 60 VAL A C 1
ATOM 503 O O . VAL A 1 60 ? 41.567 38.906 -3.980 1.00 43.25 60 VAL A O 1
ATOM 506 N N . GLU A 1 61 ? 43.091 40.481 -3.497 1.00 45.44 61 GLU A N 1
ATOM 507 C CA . GLU A 1 61 ? 43.510 39.917 -2.210 1.00 45.44 61 GLU A CA 1
ATOM 508 C C . GLU A 1 61 ? 42.972 40.786 -1.077 1.00 45.44 61 GLU A C 1
ATOM 510 O O . GLU A 1 61 ? 43.182 42.000 -1.073 1.00 45.44 61 GLU A O 1
ATOM 515 N N . TRP A 1 62 ? 42.340 40.177 -0.077 1.00 47.47 62 TRP A N 1
ATOM 516 C CA . TRP A 1 62 ? 41.874 40.868 1.127 1.00 47.47 62 TRP A CA 1
ATOM 517 C C . TRP A 1 62 ? 42.475 40.285 2.403 1.00 47.47 62 TRP A C 1
ATOM 519 O O . TRP A 1 62 ? 42.912 39.135 2.437 1.00 47.47 62 TRP A O 1
ATOM 529 N N . SER A 1 63 ? 42.504 41.080 3.471 1.00 47.12 63 SER A N 1
ATOM 530 C CA . SER A 1 63 ? 42.710 40.575 4.829 1.00 47.12 63 SER A CA 1
ATOM 531 C C . SER A 1 63 ? 41.518 40.900 5.699 1.00 47.12 63 SER A C 1
ATOM 533 O O . SER A 1 63 ? 40.903 41.964 5.593 1.00 47.12 63 SER A O 1
ATOM 535 N N . VAL A 1 64 ? 41.257 39.976 6.616 1.00 47.03 64 VAL A N 1
ATOM 536 C CA . VAL A 1 64 ? 40.392 40.187 7.766 1.00 47.03 64 VAL A CA 1
ATOM 537 C C . VAL A 1 64 ? 41.292 40.399 8.973 1.00 47.03 64 VAL A C 1
ATOM 539 O O . VAL A 1 64 ? 42.072 39.520 9.332 1.00 47.03 64 VAL A O 1
ATOM 542 N N . SER A 1 65 ? 41.216 41.579 9.584 1.00 45.28 65 SER A N 1
ATOM 543 C CA . SER A 1 65 ? 42.034 41.893 10.764 1.00 45.28 65 SER A CA 1
ATOM 544 C C . SER A 1 65 ? 41.383 41.458 12.081 1.00 45.28 65 SER A C 1
ATOM 546 O O . SER A 1 65 ? 42.084 41.334 13.085 1.00 45.28 65 SER A O 1
ATOM 548 N N . LYS A 1 66 ? 40.068 41.187 12.089 1.00 46.09 66 LYS A N 1
ATOM 549 C CA . LYS A 1 66 ? 39.333 40.751 13.280 1.00 46.09 66 LYS A CA 1
ATOM 550 C C . LYS A 1 66 ? 38.092 39.929 12.905 1.00 46.09 66 LYS A C 1
ATOM 552 O O . LYS A 1 66 ? 37.230 40.417 12.174 1.00 46.09 66 LYS A O 1
ATOM 557 N N . LEU A 1 67 ? 38.012 38.697 13.410 1.00 49.34 67 LEU A N 1
ATOM 558 C CA . LEU A 1 67 ? 36.804 37.870 13.348 1.00 49.34 67 LEU A CA 1
ATOM 559 C C . LEU A 1 67 ? 35.922 38.172 14.568 1.00 49.34 67 LEU A C 1
ATOM 561 O O . LEU A 1 67 ? 36.437 38.360 15.671 1.00 49.34 67 LEU A O 1
ATOM 565 N N . LYS A 1 68 ? 34.608 38.237 14.370 1.00 47.69 68 LYS A N 1
ATOM 566 C CA . LYS A 1 68 ? 33.605 38.357 15.435 1.00 47.69 68 LYS A CA 1
ATOM 567 C C . LYS A 1 68 ? 33.043 36.959 15.713 1.00 47.69 68 LYS A C 1
ATOM 569 O O . LYS A 1 68 ? 32.437 36.369 14.823 1.00 47.69 68 LYS A O 1
ATOM 574 N N . ASP A 1 69 ? 33.284 36.459 16.923 1.00 53.28 69 ASP A N 1
ATOM 575 C CA . ASP A 1 69 ? 32.643 35.285 17.538 1.00 53.28 69 ASP A CA 1
ATOM 576 C C . ASP A 1 69 ? 32.603 34.002 16.682 1.00 53.28 69 ASP A C 1
ATOM 578 O O . ASP A 1 69 ? 31.534 33.610 16.225 1.00 53.28 69 ASP A O 1
ATOM 582 N N . ASP A 1 70 ? 33.756 33.347 16.463 1.00 49.72 70 ASP A N 1
ATOM 583 C CA . ASP A 1 70 ? 33.931 31.993 15.875 1.00 49.72 70 ASP A CA 1
ATOM 584 C C . ASP A 1 70 ? 33.165 31.665 14.565 1.00 49.72 70 ASP A C 1
ATOM 586 O O . ASP A 1 70 ? 33.139 30.519 14.108 1.00 49.72 70 ASP A O 1
ATOM 590 N N . LYS A 1 71 ? 32.577 32.662 13.891 1.00 45.34 71 LYS A N 1
ATOM 591 C CA . LYS A 1 71 ? 31.828 32.498 12.637 1.00 45.34 71 LYS A CA 1
ATOM 592 C C . LYS A 1 71 ? 32.746 32.608 11.416 1.00 45.34 71 LYS A C 1
ATOM 594 O O . LYS A 1 71 ? 33.645 33.444 11.354 1.00 45.34 71 LYS A O 1
ATOM 599 N N . SER A 1 72 ? 32.494 31.773 10.401 1.00 47.78 72 SER A N 1
ATOM 600 C CA . SER A 1 72 ? 33.218 31.827 9.121 1.00 47.78 72 SER A CA 1
ATOM 601 C C . SER A 1 72 ? 32.915 33.137 8.375 1.00 47.78 72 SER A C 1
ATOM 603 O O . SER A 1 72 ? 31.737 33.438 8.171 1.00 47.78 72 SER A O 1
ATOM 605 N N . PRO A 1 73 ? 33.934 33.881 7.906 1.00 50.56 73 PRO A N 1
ATOM 606 C CA . PRO A 1 73 ? 33.726 35.119 7.165 1.00 50.56 73 PRO A CA 1
ATOM 607 C C . PRO A 1 73 ? 33.032 34.834 5.826 1.00 50.56 73 PRO A C 1
ATOM 609 O O . PRO A 1 73 ? 33.471 33.969 5.054 1.00 50.56 73 PRO A O 1
ATOM 612 N N . LYS A 1 74 ? 31.953 35.569 5.540 1.00 52.75 74 LYS A N 1
ATOM 613 C CA . LYS A 1 74 ? 31.295 35.574 4.228 1.00 52.75 74 LYS A CA 1
ATOM 614 C C . LYS A 1 74 ? 31.569 36.888 3.534 1.00 52.75 74 LYS A C 1
ATOM 616 O O . LYS A 1 74 ? 31.312 37.958 4.086 1.00 52.75 74 LYS A O 1
ATOM 621 N N . VAL A 1 75 ? 32.039 36.796 2.301 1.00 51.62 75 VAL A N 1
ATOM 622 C CA . VAL A 1 75 ? 32.319 37.972 1.498 1.00 51.62 75 VAL A CA 1
ATOM 623 C C . VAL A 1 75 ? 31.721 37.796 0.114 1.00 51.62 75 VAL A C 1
ATOM 625 O O . VAL A 1 75 ? 31.723 36.701 -0.443 1.00 51.62 75 VAL A O 1
ATOM 628 N N . TRP A 1 76 ? 31.154 38.860 -0.428 1.00 54.38 76 TRP A N 1
ATOM 629 C CA . TRP A 1 76 ? 30.438 38.850 -1.688 1.00 54.38 76 TRP A CA 1
ATOM 630 C C . TRP A 1 76 ? 30.955 39.923 -2.640 1.00 54.38 76 TRP A C 1
ATOM 632 O O . TRP A 1 76 ? 31.481 40.957 -2.227 1.00 54.38 76 TRP A O 1
ATOM 642 N N . ILE A 1 77 ? 30.791 39.647 -3.931 1.00 53.03 77 ILE A N 1
ATOM 643 C CA . ILE A 1 77 ? 31.061 40.564 -5.036 1.00 53.03 77 ILE A CA 1
ATOM 644 C C . ILE A 1 77 ? 29.745 40.745 -5.788 1.00 53.03 77 ILE A C 1
ATOM 646 O O . ILE A 1 77 ? 29.033 39.784 -6.076 1.00 53.03 77 ILE A O 1
ATOM 650 N N . GLU A 1 78 ? 29.390 41.984 -6.071 1.00 53.75 78 GLU A N 1
ATOM 651 C CA . GLU A 1 78 ? 28.110 42.375 -6.643 1.00 53.75 78 GLU A CA 1
ATOM 652 C C . GLU A 1 78 ? 28.350 43.266 -7.851 1.00 53.75 78 GLU A C 1
ATOM 654 O O . GLU A 1 78 ? 29.064 44.262 -7.740 1.00 53.75 78 GLU A O 1
ATOM 659 N N . LYS A 1 79 ? 27.719 42.941 -8.981 1.00 55.72 79 LYS A N 1
ATOM 660 C CA . LYS A 1 79 ? 27.619 43.863 -10.112 1.00 55.72 79 LYS A CA 1
ATOM 661 C C . LYS A 1 79 ? 26.244 44.511 -10.080 1.00 55.72 79 LYS A C 1
ATOM 663 O O . LYS A 1 79 ? 25.218 43.822 -10.062 1.00 55.72 79 LYS A O 1
ATOM 668 N N . VAL A 1 80 ? 26.235 45.838 -10.043 1.00 56.41 80 VAL A N 1
ATOM 669 C CA . VAL A 1 80 ? 25.009 46.636 -10.119 1.00 56.41 80 VAL A CA 1
ATOM 670 C C . VAL A 1 80 ? 24.954 47.256 -11.502 1.00 56.41 80 VAL A C 1
ATOM 672 O O . VAL A 1 80 ? 25.860 47.996 -11.882 1.00 56.41 80 VAL A O 1
ATOM 675 N N . TYR A 1 81 ? 23.899 46.959 -12.253 1.00 53.88 81 TYR A N 1
ATOM 676 C CA . TYR A 1 81 ? 23.708 47.547 -13.571 1.00 53.88 81 TYR A CA 1
ATOM 677 C C . TYR A 1 81 ? 23.070 48.928 -13.405 1.00 53.88 81 TYR A C 1
ATOM 679 O O . TYR A 1 81 ? 22.103 49.089 -12.661 1.00 53.88 81 TYR A O 1
ATOM 687 N N . LYS A 1 82 ? 23.646 49.948 -14.056 1.00 47.03 82 LYS A N 1
ATOM 688 C CA . LYS A 1 82 ? 23.121 51.325 -14.005 1.00 47.03 82 LYS A CA 1
ATOM 689 C C . LYS A 1 82 ? 21.788 51.470 -14.750 1.00 47.03 82 LYS A C 1
ATOM 691 O O . LYS A 1 82 ? 21.008 52.351 -14.407 1.00 47.03 82 LYS A O 1
ATOM 696 N N . GLU A 1 83 ? 21.531 50.595 -15.719 1.00 48.44 83 GLU A N 1
ATOM 697 C CA . GLU A 1 83 ? 20.300 50.519 -16.508 1.00 48.44 83 GLU A CA 1
ATOM 698 C C . GLU A 1 83 ? 19.732 49.090 -16.450 1.00 48.44 83 GLU A C 1
ATOM 700 O O . GLU A 1 83 ? 20.476 48.130 -16.238 1.00 48.44 83 GLU A O 1
ATOM 705 N N . GLU A 1 84 ? 18.412 48.944 -16.599 1.00 47.03 84 GLU A N 1
ATOM 706 C CA . GLU A 1 84 ? 17.750 47.632 -16.629 1.00 47.03 84 GLU A CA 1
ATOM 707 C C . GLU A 1 84 ? 18.191 46.819 -17.853 1.00 47.03 84 GLU A C 1
ATOM 709 O O . GLU A 1 84 ? 18.252 47.332 -18.973 1.00 47.03 84 GLU A O 1
ATOM 714 N N . ILE A 1 85 ? 18.471 45.528 -17.656 1.00 50.59 85 ILE A N 1
ATOM 715 C CA . ILE A 1 85 ? 18.802 44.629 -18.766 1.00 50.59 85 ILE A CA 1
ATOM 716 C C . ILE A 1 85 ? 17.502 44.117 -19.396 1.00 50.59 85 ILE A C 1
ATOM 718 O O . ILE A 1 85 ? 16.865 43.209 -18.860 1.00 50.59 85 ILE A O 1
ATOM 722 N N . ASP A 1 86 ? 17.126 44.647 -20.566 1.00 47.12 86 ASP A N 1
ATOM 723 C CA . ASP A 1 86 ? 15.968 44.134 -21.309 1.00 47.12 86 ASP A CA 1
ATOM 724 C C . ASP A 1 86 ? 16.279 42.757 -21.918 1.00 47.12 86 ASP A C 1
ATOM 726 O O . ASP A 1 86 ? 17.072 42.627 -22.859 1.00 47.12 86 ASP A O 1
ATOM 730 N N . MET A 1 87 ? 15.644 41.729 -21.359 1.00 48.97 87 MET A N 1
ATOM 731 C CA . MET A 1 87 ? 15.769 40.322 -21.743 1.00 48.97 87 MET A CA 1
ATOM 732 C C . MET A 1 87 ? 14.629 39.834 -22.653 1.00 48.97 87 MET A C 1
ATOM 734 O O . MET A 1 87 ? 14.583 38.649 -22.989 1.00 48.97 87 MET A O 1
ATOM 738 N N . ARG A 1 88 ? 13.696 40.703 -23.074 1.00 45.00 88 ARG A N 1
ATOM 739 C CA . ARG A 1 88 ? 12.599 40.296 -23.970 1.00 45.00 88 ARG A CA 1
ATOM 740 C C . ARG A 1 88 ? 13.148 39.848 -25.324 1.00 45.00 88 ARG A C 1
ATOM 742 O O . ARG A 1 88 ? 13.922 40.556 -25.960 1.00 45.00 88 ARG A O 1
ATOM 749 N N . GLY A 1 89 ? 12.752 38.648 -25.750 1.00 40.53 89 GLY A N 1
ATOM 750 C CA . GLY A 1 89 ? 13.214 38.034 -26.999 1.00 40.53 89 GLY A CA 1
ATOM 751 C C . GLY A 1 89 ? 14.666 37.543 -26.980 1.00 40.53 89 GLY A C 1
ATOM 752 O O . GLY A 1 89 ? 15.167 37.162 -28.030 1.00 40.53 89 GLY A O 1
ATOM 753 N N . LYS A 1 90 ? 15.346 37.546 -25.824 1.00 45.47 90 LYS A N 1
ATOM 754 C CA . LYS A 1 90 ? 16.740 37.104 -25.692 1.00 45.47 90 LYS A CA 1
ATOM 755 C C . LYS A 1 90 ? 16.827 35.734 -25.022 1.00 45.47 90 LYS A C 1
ATOM 757 O O . LYS A 1 90 ? 16.097 35.462 -24.069 1.00 45.47 90 LYS A O 1
ATOM 762 N N . ARG A 1 91 ? 17.740 34.876 -25.484 1.00 44.44 91 ARG A N 1
ATOM 763 C CA . ARG A 1 91 ? 17.990 33.553 -24.889 1.00 44.44 91 ARG A CA 1
ATOM 764 C C . ARG A 1 91 ? 19.206 33.598 -23.969 1.00 44.44 91 ARG A C 1
ATOM 766 O O . ARG A 1 91 ? 20.260 34.098 -24.348 1.00 44.44 91 ARG A O 1
ATOM 773 N N . LEU A 1 92 ? 19.058 33.046 -22.767 1.00 41.78 92 LEU A N 1
ATOM 774 C CA . LEU A 1 92 ? 20.146 32.863 -21.809 1.00 41.78 92 LEU A CA 1
ATOM 775 C C . LEU A 1 92 ? 20.700 31.442 -21.937 1.00 41.78 92 LEU A C 1
ATOM 777 O O . LEU A 1 92 ? 19.936 30.477 -21.870 1.00 41.78 92 LEU A O 1
ATOM 781 N N . LYS A 1 93 ? 22.015 31.302 -22.077 1.00 44.34 93 LYS A N 1
ATOM 782 C CA . LYS A 1 93 ? 22.686 30.002 -22.116 1.00 44.34 93 LYS A CA 1
ATOM 783 C C . LYS A 1 93 ? 23.793 29.963 -21.076 1.00 44.34 93 LYS A C 1
ATOM 785 O O . LYS A 1 93 ? 24.650 30.835 -21.030 1.00 44.34 93 LYS A O 1
ATOM 790 N N . PHE A 1 94 ? 23.779 28.931 -20.248 1.00 43.22 94 PHE A N 1
ATOM 791 C CA . PHE A 1 94 ? 24.886 28.623 -19.351 1.00 43.22 94 PHE A CA 1
ATOM 792 C C . PHE A 1 94 ? 25.818 27.649 -20.059 1.00 43.22 94 PHE A C 1
ATOM 794 O O . PHE A 1 94 ? 25.347 26.744 -20.752 1.00 43.22 94 PHE A O 1
ATOM 801 N N . TYR A 1 95 ? 27.125 27.807 -19.892 1.00 45.25 95 TYR A N 1
ATOM 802 C CA . TYR A 1 95 ? 28.080 26.875 -20.476 1.00 45.25 95 TYR A CA 1
ATOM 803 C C . TYR A 1 95 ? 29.252 26.586 -19.535 1.00 45.25 95 TYR A C 1
ATOM 805 O O . TYR A 1 95 ? 29.566 27.361 -18.630 1.00 45.25 95 TYR A O 1
ATOM 813 N N . PHE A 1 96 ? 29.877 25.427 -19.743 1.00 37.59 96 PHE A N 1
ATOM 814 C CA . PHE A 1 96 ? 31.039 24.967 -18.992 1.00 37.59 96 PHE A CA 1
ATOM 815 C C . PHE A 1 96 ? 32.110 24.482 -19.973 1.00 37.59 96 PHE A C 1
ATOM 817 O O . PHE A 1 96 ? 31.848 23.580 -20.769 1.00 37.59 96 PHE A O 1
ATOM 824 N N . MET A 1 97 ? 33.305 25.071 -19.926 1.00 41.47 97 MET A N 1
ATOM 825 C CA . MET A 1 97 ? 34.453 24.674 -20.748 1.00 41.47 97 MET A CA 1
ATOM 826 C C . MET A 1 97 ? 35.588 24.157 -19.856 1.00 41.47 97 MET A C 1
ATOM 828 O O . MET A 1 97 ? 36.164 24.950 -19.111 1.00 41.47 97 MET A O 1
ATOM 832 N N . PRO A 1 98 ? 35.953 22.865 -19.909 1.00 36.38 98 PRO A N 1
ATOM 833 C CA . PRO A 1 98 ? 37.172 22.390 -19.256 1.00 36.38 98 PRO A CA 1
ATOM 834 C C . PRO A 1 98 ? 38.418 22.970 -19.953 1.00 36.38 98 PRO A C 1
ATOM 836 O O . PRO A 1 98 ? 38.421 23.142 -21.171 1.00 36.38 98 PRO A O 1
ATOM 839 N N . PHE A 1 99 ? 39.485 23.265 -19.201 1.00 40.34 99 PHE A N 1
ATOM 840 C CA . PHE A 1 99 ? 40.792 23.577 -19.795 1.00 40.34 99 PHE A CA 1
ATOM 841 C C . PHE A 1 99 ? 41.346 22.335 -20.510 1.00 40.34 99 PHE A C 1
ATOM 843 O O . PHE A 1 99 ? 41.265 21.227 -19.977 1.00 40.34 99 PHE A O 1
ATOM 850 N N . GLU A 1 100 ? 41.958 22.514 -21.683 1.00 40.53 100 GLU A N 1
ATOM 851 C CA . GLU A 1 100 ? 42.779 21.483 -22.328 1.00 40.53 100 GLU A CA 1
ATOM 852 C C . GLU A 1 100 ? 44.013 21.183 -21.455 1.00 40.53 100 GLU A C 1
ATOM 854 O O . GLU A 1 100 ? 45.060 21.815 -21.572 1.00 40.53 100 GLU A O 1
ATOM 859 N N . GLY A 1 101 ? 43.884 20.235 -20.526 1.00 36.56 101 GLY A N 1
ATOM 860 C CA . GLY A 1 101 ? 44.982 19.694 -19.726 1.00 36.56 101 GLY A CA 1
ATOM 861 C C . GLY A 1 101 ? 45.232 18.230 -20.080 1.00 36.56 101 GLY A C 1
ATOM 862 O O . GLY A 1 101 ? 44.303 17.422 -20.066 1.00 36.56 101 GLY A O 1
ATOM 863 N N . LYS A 1 102 ? 46.483 17.878 -20.404 1.00 35.03 102 LYS A N 1
ATOM 864 C CA . LYS A 1 102 ? 46.904 16.486 -20.629 1.00 35.03 102 LYS A CA 1
ATOM 865 C C . LYS A 1 102 ? 46.686 15.639 -19.371 1.00 35.03 102 LYS A C 1
ATOM 867 O O . LYS A 1 102 ? 47.032 16.049 -18.267 1.00 35.03 102 LYS A O 1
ATOM 872 N N . TRP A 1 103 ? 46.148 14.440 -19.584 1.00 33.19 103 TRP A N 1
ATOM 873 C CA . TRP A 1 103 ? 46.043 13.368 -18.598 1.00 33.19 103 TRP A CA 1
ATOM 874 C C . TRP A 1 103 ? 47.439 12.884 -18.185 1.00 33.19 103 TRP A C 1
ATOM 876 O O . TRP A 1 103 ? 48.127 12.252 -18.981 1.00 33.19 103 TRP A O 1
ATOM 886 N N . GLU A 1 104 ? 47.838 13.130 -16.940 1.00 29.70 104 GLU A N 1
ATOM 887 C CA . GLU A 1 104 ? 48.965 12.439 -16.307 1.00 29.70 104 GLU A CA 1
ATOM 888 C C . GLU A 1 104 ? 48.516 11.923 -14.932 1.00 29.70 104 GLU A C 1
ATOM 890 O O . GLU A 1 104 ? 48.318 12.699 -13.999 1.00 29.70 104 GLU A O 1
ATOM 895 N N . GLY A 1 105 ? 48.307 10.606 -14.816 1.00 27.20 105 GLY A N 1
ATOM 896 C CA . GLY A 1 105 ? 47.969 9.924 -13.561 1.00 27.20 105 GLY A CA 1
ATOM 897 C C . GLY A 1 105 ? 47.019 8.738 -13.755 1.00 27.20 105 GLY A C 1
ATOM 898 O O . GLY A 1 105 ? 45.995 8.868 -14.408 1.00 27.20 105 GLY A O 1
ATOM 899 N N . SER A 1 106 ? 47.408 7.592 -13.200 1.00 27.48 106 SER A N 1
ATOM 900 C CA . SER A 1 106 ? 46.890 6.225 -13.361 1.00 27.48 106 SER A CA 1
ATOM 901 C C . SER A 1 106 ? 45.379 6.000 -13.215 1.00 27.48 106 SER A C 1
ATOM 903 O O . SER A 1 106 ? 44.693 6.711 -12.488 1.00 27.48 106 SER A O 1
ATOM 905 N N . ASP A 1 107 ? 44.929 4.922 -13.862 1.00 37.84 107 ASP A N 1
ATOM 906 C CA . ASP A 1 107 ? 43.604 4.300 -13.833 1.00 37.84 107 ASP A CA 1
ATOM 907 C C . ASP A 1 107 ? 42.815 4.448 -12.512 1.00 37.84 107 ASP A C 1
ATOM 909 O O . ASP A 1 107 ? 43.339 4.215 -11.426 1.00 37.84 107 ASP A O 1
ATOM 913 N N . ILE A 1 108 ? 41.502 4.695 -12.669 1.00 31.50 108 ILE A N 1
ATOM 914 C CA . ILE A 1 108 ? 40.409 4.739 -11.668 1.00 31.50 108 ILE A CA 1
ATOM 915 C C . ILE A 1 108 ? 40.073 6.143 -11.102 1.00 31.50 108 ILE A C 1
ATOM 917 O O . ILE A 1 108 ? 40.777 6.713 -10.284 1.00 31.50 108 ILE A O 1
ATOM 921 N N . ILE A 1 109 ? 38.908 6.652 -11.537 1.00 35.00 109 ILE A N 1
ATOM 922 C CA . ILE A 1 109 ? 37.946 7.554 -10.860 1.00 35.00 109 ILE A CA 1
ATOM 923 C C . ILE A 1 109 ? 38.535 8.519 -9.804 1.00 35.00 109 ILE A C 1
ATOM 925 O O . ILE A 1 109 ? 38.636 8.181 -8.629 1.00 35.00 109 ILE A O 1
ATOM 929 N N . GLY A 1 110 ? 38.780 9.777 -10.201 1.00 31.42 110 GLY A N 1
ATOM 930 C CA . GLY A 1 110 ? 39.020 10.888 -9.265 1.00 31.42 110 GLY A CA 1
ATOM 931 C C . GLY A 1 110 ? 39.980 11.971 -9.767 1.00 31.42 110 GLY A C 1
ATOM 932 O O . GLY A 1 110 ? 41.028 12.180 -9.169 1.00 31.42 110 GLY A O 1
ATOM 933 N N . GLY A 1 111 ? 39.636 12.683 -10.845 1.00 31.84 111 GLY A N 1
ATOM 934 C CA . GLY A 1 111 ? 40.419 13.832 -11.327 1.00 31.84 111 GLY A CA 1
ATOM 935 C C . GLY A 1 111 ? 39.919 15.173 -10.773 1.00 31.84 111 GLY A C 1
ATOM 936 O O . GLY A 1 111 ? 38.712 15.394 -10.673 1.00 31.84 111 GLY A O 1
ATOM 937 N N . LYS A 1 112 ? 40.838 16.090 -10.439 1.00 32.97 112 LYS A N 1
ATOM 938 C CA . LYS A 1 112 ? 40.527 17.517 -10.226 1.00 32.97 112 LYS A CA 1
ATOM 939 C C . LYS A 1 112 ? 40.311 18.176 -11.592 1.00 32.97 112 LYS A C 1
ATOM 941 O O . LYS A 1 112 ? 41.172 18.047 -12.457 1.00 32.97 112 LYS A O 1
ATOM 946 N N . TYR A 1 113 ? 39.196 18.881 -11.782 1.00 40.22 113 TYR A N 1
ATOM 947 C CA . TYR A 1 113 ? 38.918 19.604 -13.026 1.00 40.22 113 TYR A CA 1
ATOM 948 C C . TYR A 1 113 ? 39.172 21.103 -12.859 1.00 40.22 113 TYR A C 1
ATOM 950 O O . TYR A 1 113 ? 38.759 21.716 -11.877 1.00 40.22 113 TYR A O 1
ATOM 958 N N . HIS A 1 114 ? 39.799 21.698 -13.870 1.00 43.31 114 HIS A N 1
ATOM 959 C CA . HIS A 1 114 ? 39.870 23.143 -14.052 1.00 43.31 114 HIS A CA 1
ATOM 960 C C . HIS A 1 114 ? 38.950 23.499 -15.223 1.00 43.31 114 HIS A C 1
ATOM 962 O O . HIS A 1 114 ? 39.132 22.969 -16.319 1.00 43.31 114 HIS A O 1
ATOM 968 N N . GLY A 1 115 ? 37.949 24.355 -15.012 1.00 43.66 115 GLY A N 1
ATOM 969 C CA . GLY A 1 115 ? 37.025 24.755 -16.073 1.00 43.66 115 GLY A CA 1
ATOM 970 C C . GLY A 1 115 ? 36.504 26.175 -15.895 1.00 43.66 115 GLY A C 1
ATOM 971 O O . GLY A 1 115 ? 36.414 26.679 -14.773 1.00 43.66 115 GLY A O 1
ATOM 972 N N . ASN A 1 116 ? 36.182 26.813 -17.016 1.00 46.88 116 ASN A N 1
ATOM 973 C CA . ASN A 1 116 ? 35.469 28.079 -17.054 1.00 46.88 116 ASN A CA 1
ATOM 974 C C . ASN A 1 116 ? 33.963 27.802 -17.034 1.00 46.88 116 ASN A C 1
ATOM 976 O O . ASN A 1 116 ? 33.472 26.948 -17.772 1.00 46.88 116 ASN A O 1
ATOM 980 N N . PHE A 1 117 ? 33.240 28.528 -16.195 1.00 41.69 117 PHE A N 1
ATOM 981 C CA . PHE A 1 117 ? 31.784 28.611 -16.219 1.00 41.69 117 PHE A CA 1
ATOM 982 C C . PHE A 1 117 ? 31.412 29.952 -16.843 1.00 41.69 117 PHE A C 1
ATOM 984 O O . PHE A 1 117 ? 32.082 30.941 -16.555 1.00 41.69 117 PHE A O 1
ATOM 991 N N . GLY A 1 118 ? 30.374 30.013 -17.671 1.00 49.66 118 GLY A N 1
ATOM 992 C CA . GLY A 1 118 ? 29.961 31.271 -18.282 1.00 49.66 118 GLY A CA 1
ATOM 993 C C . GLY A 1 118 ? 28.467 31.370 -18.558 1.00 49.66 118 GLY A C 1
ATOM 994 O O . GLY A 1 118 ? 27.758 30.362 -18.620 1.00 49.66 118 GLY A O 1
ATOM 995 N N . ILE A 1 119 ? 27.993 32.606 -18.699 1.00 48.19 119 ILE A N 1
ATOM 996 C CA . ILE A 1 119 ? 26.639 32.947 -19.136 1.00 48.19 119 ILE A CA 1
ATOM 997 C C . ILE A 1 119 ? 26.743 33.688 -20.463 1.00 48.19 119 ILE A C 1
ATOM 999 O O . ILE A 1 119 ? 27.433 34.697 -20.579 1.00 48.19 119 ILE A O 1
ATOM 1003 N N . GLU A 1 120 ? 26.009 33.206 -21.448 1.00 53.12 120 GLU A N 1
ATOM 1004 C CA . GLU A 1 120 ? 25.842 33.802 -22.761 1.00 53.12 120 GLU A CA 1
ATOM 1005 C C . GLU A 1 120 ? 24.420 34.339 -22.911 1.00 53.12 120 GLU A C 1
ATOM 1007 O O . GLU A 1 120 ? 23.440 33.703 -22.517 1.00 53.12 120 GLU A O 1
ATOM 1012 N N . PHE A 1 121 ? 24.314 35.511 -23.517 1.00 48.38 121 PHE A N 1
ATOM 1013 C CA . PHE A 1 121 ? 23.077 36.187 -23.859 1.00 48.38 121 PHE A CA 1
ATOM 1014 C C . PHE A 1 121 ? 22.996 36.250 -25.376 1.00 48.38 121 PHE A C 1
ATOM 1016 O O . PHE A 1 121 ? 23.906 36.774 -26.015 1.00 48.38 121 PHE A O 1
ATOM 1023 N N . TYR A 1 122 ? 21.911 35.750 -25.948 1.00 52.03 122 TYR A N 1
ATOM 1024 C CA . TYR A 1 122 ? 21.650 35.761 -27.383 1.00 52.03 122 TYR A CA 1
ATOM 1025 C C . TYR A 1 122 ? 20.445 36.646 -27.688 1.00 52.03 122 TYR A C 1
ATOM 1027 O O . TYR A 1 122 ? 19.503 36.670 -26.898 1.00 52.03 122 TYR A O 1
ATOM 1035 N N . ASP A 1 123 ? 20.461 37.382 -28.798 1.00 52.88 123 ASP A N 1
ATOM 1036 C CA . ASP A 1 123 ? 19.274 38.095 -29.278 1.00 52.88 123 ASP A CA 1
ATOM 1037 C C . ASP A 1 123 ? 18.245 37.154 -29.929 1.00 52.88 123 ASP A C 1
ATOM 1039 O O . ASP A 1 123 ? 18.443 35.941 -30.009 1.00 52.88 123 ASP A O 1
ATOM 1043 N N . SER A 1 124 ? 17.130 37.717 -30.399 1.00 46.81 124 SER A N 1
ATOM 1044 C CA . SER A 1 124 ? 16.043 36.960 -31.030 1.00 46.81 124 SER A CA 1
ATOM 1045 C C . SER A 1 124 ? 16.420 36.308 -32.367 1.00 46.81 124 SER A C 1
ATOM 1047 O O . SER A 1 124 ? 15.592 35.606 -32.937 1.00 46.81 124 SER A O 1
ATOM 1049 N N . ASN A 1 125 ? 17.630 36.556 -32.884 1.00 52.59 125 ASN A N 1
ATOM 1050 C CA . ASN A 1 125 ? 18.178 35.937 -34.092 1.00 52.59 125 ASN A CA 1
ATOM 1051 C C . ASN A 1 125 ? 19.338 34.971 -33.767 1.00 52.59 125 ASN A C 1
ATOM 1053 O O . ASN A 1 125 ? 20.149 34.681 -34.646 1.00 52.59 125 ASN A O 1
ATOM 1057 N N . ASP A 1 126 ? 19.459 34.524 -32.510 1.00 46.75 126 ASP A N 1
ATOM 1058 C CA . ASP A 1 126 ? 20.550 33.670 -32.011 1.00 46.75 126 ASP A CA 1
ATOM 1059 C C . ASP A 1 126 ? 21.959 34.273 -32.176 1.00 46.75 126 ASP A C 1
ATOM 1061 O O . ASP A 1 126 ? 22.972 33.565 -32.181 1.00 46.75 126 ASP A O 1
ATOM 1065 N N . LYS A 1 127 ? 22.074 35.606 -32.240 1.00 52.69 127 LYS A N 1
ATOM 1066 C CA . LYS A 1 127 ? 23.379 36.271 -32.199 1.00 52.69 127 LYS A CA 1
ATOM 1067 C C . LYS A 1 127 ? 23.794 36.504 -30.751 1.00 52.69 127 LYS A C 1
ATOM 1069 O O . LYS A 1 127 ? 23.062 37.125 -29.986 1.00 52.69 127 LYS A O 1
ATOM 1074 N N . LEU A 1 128 ? 24.986 36.037 -30.377 1.00 46.94 128 LEU A N 1
ATOM 1075 C CA . LEU A 1 128 ? 25.574 36.296 -29.060 1.00 46.94 128 LEU A CA 1
ATOM 1076 C C . LEU A 1 128 ? 25.751 37.813 -28.872 1.00 46.94 128 LEU A C 1
ATOM 1078 O O . LEU A 1 128 ? 26.542 38.439 -29.577 1.00 46.94 128 LEU A O 1
ATOM 1082 N N . VAL A 1 129 ? 25.003 38.396 -27.938 1.00 45.56 129 VAL A N 1
ATOM 1083 C CA . VAL A 1 129 ? 25.024 39.831 -27.617 1.00 45.56 129 VAL A CA 1
ATOM 1084 C C . VAL A 1 129 ? 25.849 40.155 -26.379 1.00 45.56 129 VAL A C 1
ATOM 1086 O O . VAL A 1 129 ? 26.398 41.248 -26.295 1.00 45.56 129 VAL A O 1
ATOM 1089 N N . ALA A 1 130 ? 25.974 39.221 -25.436 1.00 47.50 130 ALA A N 1
ATOM 1090 C CA . ALA A 1 130 ? 26.879 39.354 -24.299 1.00 47.50 130 ALA A CA 1
ATOM 1091 C C . ALA A 1 130 ? 27.342 37.975 -23.824 1.00 47.50 130 ALA A C 1
ATOM 1093 O O . ALA A 1 130 ? 26.601 36.998 -23.915 1.00 47.50 130 ALA A O 1
ATOM 1094 N N . ARG A 1 131 ? 28.563 37.891 -23.303 1.00 49.34 131 ARG A N 1
ATOM 1095 C CA . ARG A 1 131 ? 29.121 36.683 -22.691 1.00 49.34 131 ARG A CA 1
ATOM 1096 C C . ARG A 1 131 ? 29.895 37.089 -21.445 1.00 49.34 131 ARG A C 1
ATOM 1098 O O . ARG A 1 131 ? 30.671 38.039 -21.493 1.00 49.34 131 ARG A O 1
ATOM 1105 N N . HIS A 1 132 ? 29.681 36.362 -20.360 1.00 46.91 132 HIS A N 1
ATOM 1106 C CA . HIS A 1 132 ? 30.413 36.516 -19.114 1.00 46.91 132 HIS A CA 1
ATOM 1107 C C . HIS A 1 132 ? 31.070 35.195 -18.747 1.00 46.91 132 HIS A C 1
ATOM 1109 O O . HIS A 1 132 ? 30.372 34.191 -18.618 1.00 46.91 132 HIS A O 1
ATOM 1115 N N . ASP A 1 133 ? 32.387 35.222 -18.553 1.00 45.50 133 ASP A N 1
ATOM 1116 C CA . ASP A 1 133 ? 33.207 34.038 -18.310 1.00 45.50 133 ASP A CA 1
ATOM 1117 C C . ASP A 1 133 ? 33.885 34.131 -16.942 1.00 45.50 133 ASP A C 1
ATOM 1119 O O . ASP A 1 133 ? 34.450 35.162 -16.567 1.00 45.50 133 ASP A O 1
ATOM 1123 N N . TRP A 1 134 ? 33.869 33.030 -16.196 1.00 50.00 134 TRP A N 1
ATOM 1124 C CA . TRP A 1 134 ? 34.447 32.946 -14.859 1.00 50.00 134 TRP A CA 1
ATOM 1125 C C . TRP A 1 134 ? 35.315 31.702 -14.706 1.00 50.00 134 TRP A C 1
ATOM 1127 O O . TRP A 1 134 ? 34.897 30.588 -15.024 1.00 50.00 134 TRP A O 1
ATOM 1137 N N . THR A 1 135 ? 36.503 31.871 -14.125 1.00 40.59 135 THR A N 1
ATOM 1138 C CA . THR A 1 135 ? 37.410 30.761 -13.811 1.00 40.59 135 THR A CA 1
ATOM 1139 C C . THR A 1 135 ? 37.329 30.441 -12.322 1.00 40.59 135 THR A C 1
ATOM 1141 O O . THR A 1 135 ? 37.652 31.271 -11.472 1.00 40.59 135 THR A O 1
ATOM 1144 N N . THR A 1 136 ? 36.893 29.230 -11.978 1.00 42.28 136 THR A N 1
ATOM 1145 C CA . THR A 1 136 ? 36.733 28.795 -10.579 1.00 42.28 136 THR A CA 1
ATOM 1146 C C . THR A 1 136 ? 37.266 27.374 -10.379 1.00 42.28 136 THR A C 1
ATOM 1148 O O . THR A 1 136 ? 37.318 26.571 -11.308 1.00 42.28 136 THR A O 1
ATOM 1151 N N . TRP A 1 137 ? 37.722 27.070 -9.161 1.00 37.62 137 TRP A N 1
ATOM 1152 C CA . TRP A 1 137 ? 38.258 25.757 -8.793 1.00 37.62 137 TRP A CA 1
ATOM 1153 C C . TRP A 1 137 ? 37.100 24.851 -8.367 1.00 37.62 137 TRP A C 1
ATOM 1155 O O . TRP A 1 137 ? 36.486 25.114 -7.336 1.00 37.62 137 TRP A O 1
ATOM 1165 N N . TRP A 1 138 ? 36.808 23.791 -9.126 1.00 36.84 138 TRP A N 1
ATOM 1166 C CA . TRP A 1 138 ? 35.717 22.860 -8.811 1.00 36.84 138 TRP A CA 1
ATOM 1167 C C . TRP A 1 138 ? 36.208 21.425 -8.608 1.00 36.84 138 TRP A C 1
ATOM 1169 O O . TRP A 1 138 ? 37.123 20.948 -9.275 1.00 36.84 138 TRP A O 1
ATOM 1179 N N . HIS A 1 139 ? 35.511 20.697 -7.736 1.00 30.28 139 HIS A N 1
ATOM 1180 C CA . HIS A 1 139 ? 35.448 19.239 -7.782 1.00 30.28 139 HIS A CA 1
ATOM 1181 C C . HIS A 1 139 ? 34.186 18.863 -8.565 1.00 30.28 139 HIS A C 1
ATOM 1183 O O . HIS A 1 139 ? 33.084 18.969 -8.035 1.00 30.28 139 HIS A O 1
ATOM 1189 N N . VAL A 1 140 ? 34.328 18.467 -9.831 1.00 31.77 140 VAL A N 1
ATOM 1190 C CA . VAL A 1 140 ? 33.195 18.016 -10.655 1.00 31.77 140 VAL A CA 1
ATOM 1191 C C . VAL A 1 140 ? 33.301 16.507 -10.852 1.00 31.77 140 VAL A C 1
ATOM 1193 O O . VAL A 1 140 ? 34.290 16.023 -11.396 1.00 31.77 140 VAL A O 1
ATOM 1196 N N . ALA A 1 141 ? 32.279 15.758 -10.438 1.00 25.19 141 ALA A N 1
ATOM 1197 C CA . ALA A 1 141 ? 32.035 14.419 -10.965 1.00 25.19 141 ALA A CA 1
ATOM 1198 C C . ALA A 1 141 ? 31.323 14.594 -12.317 1.00 25.19 141 ALA A C 1
ATOM 1200 O O . ALA A 1 141 ? 30.167 15.009 -12.352 1.00 25.19 141 ALA A O 1
ATOM 1201 N N . THR A 1 142 ? 32.023 14.394 -13.434 1.00 29.53 142 THR A N 1
ATOM 1202 C CA . THR A 1 142 ? 31.462 14.632 -14.773 1.00 29.53 142 THR A CA 1
ATOM 1203 C C . THR A 1 142 ? 30.711 13.411 -15.312 1.00 29.53 142 THR A C 1
ATOM 1205 O O . THR A 1 142 ? 31.165 12.272 -15.207 1.00 29.53 142 THR A O 1
ATOM 1208 N N . ASN A 1 143 ? 29.556 13.674 -15.930 1.00 26.91 143 ASN A N 1
ATOM 1209 C CA . ASN A 1 143 ? 28.779 12.732 -16.736 1.00 26.91 143 ASN A CA 1
ATOM 1210 C C . ASN A 1 143 ? 29.455 12.535 -18.107 1.00 26.91 143 ASN A C 1
ATOM 1212 O O . ASN A 1 143 ? 29.900 13.509 -18.714 1.00 26.91 143 ASN A O 1
ATOM 1216 N N . LYS A 1 144 ? 29.510 11.301 -18.631 1.00 26.14 144 LYS A N 1
ATOM 1217 C CA . LYS A 1 144 ? 29.906 11.054 -20.030 1.00 26.14 144 LYS A CA 1
ATOM 1218 C C . LYS A 1 144 ? 28.804 11.554 -20.972 1.00 26.14 144 LYS A C 1
ATOM 1220 O O . LYS A 1 144 ? 27.654 11.152 -20.838 1.00 26.14 144 LYS A O 1
ATOM 1225 N N . ILE A 1 145 ? 29.185 12.395 -21.931 1.00 26.50 145 ILE A N 1
ATOM 1226 C CA . ILE A 1 145 ? 28.343 12.917 -23.014 1.00 26.50 145 ILE A CA 1
ATOM 1227 C C . ILE A 1 145 ? 28.646 12.086 -24.268 1.00 26.50 145 ILE A C 1
ATOM 1229 O O . ILE A 1 145 ? 29.790 12.062 -24.714 1.00 26.50 145 ILE A O 1
ATOM 1233 N N . TRP A 1 146 ? 27.643 11.409 -24.830 1.00 23.73 146 TRP A N 1
ATOM 1234 C CA . TRP A 1 146 ? 27.668 10.904 -26.208 1.00 23.73 146 TRP A CA 1
ATOM 1235 C C . TRP A 1 146 ? 26.532 11.582 -26.972 1.00 23.73 146 TRP A C 1
ATOM 1237 O O . TRP A 1 146 ? 25.374 11.476 -26.576 1.00 23.73 146 TRP A O 1
ATOM 1247 N N . GLY A 1 147 ? 26.871 12.284 -28.051 1.00 26.19 147 GLY A N 1
ATOM 1248 C CA . GLY A 1 147 ? 25.931 12.732 -29.072 1.00 26.19 147 GLY A CA 1
ATOM 1249 C C . GLY A 1 147 ? 26.328 12.086 -30.392 1.00 26.19 147 GLY A C 1
ATOM 1250 O O . GLY A 1 147 ? 27.443 12.294 -30.868 1.00 26.19 147 GLY A O 1
ATOM 1251 N N . SER A 1 148 ? 25.446 11.267 -30.957 1.00 23.72 148 SER A N 1
ATOM 1252 C CA . SER A 1 148 ? 25.565 10.782 -32.328 1.00 23.72 148 SER A CA 1
ATOM 1253 C C . SER A 1 148 ? 25.011 11.831 -33.293 1.00 23.72 148 SER A C 1
ATOM 1255 O O . SER A 1 148 ? 23.898 12.308 -33.091 1.00 23.72 148 SER A O 1
ATOM 1257 N N . LEU A 1 149 ? 25.772 12.078 -34.364 1.00 25.97 149 LEU A N 1
ATOM 1258 C CA . LEU A 1 149 ? 25.405 12.762 -35.612 1.00 25.97 149 LEU A CA 1
ATOM 1259 C C . LEU A 1 149 ? 25.280 14.299 -35.562 1.00 25.97 149 LEU A C 1
ATOM 1261 O O . LEU A 1 149 ? 24.212 14.866 -35.384 1.00 25.97 149 LEU A O 1
ATOM 1265 N N . GLY A 1 150 ? 26.402 14.960 -35.861 1.00 26.28 150 GLY A N 1
ATOM 1266 C CA . GLY A 1 150 ? 26.479 15.927 -36.967 1.00 26.28 150 GLY A CA 1
ATOM 1267 C C . GLY A 1 150 ? 25.834 17.311 -36.845 1.00 26.28 150 GLY A C 1
ATOM 1268 O O . GLY A 1 150 ? 26.107 18.127 -37.719 1.00 26.28 150 GLY A O 1
ATOM 1269 N N . GLU A 1 151 ? 25.062 17.622 -35.804 1.00 24.19 151 GLU A N 1
ATOM 1270 C CA . GLU A 1 151 ? 24.488 18.963 -35.609 1.00 24.19 151 GLU A CA 1
ATOM 1271 C C . GLU A 1 151 ? 24.811 19.550 -34.222 1.00 24.19 151 GLU A C 1
ATOM 1273 O O . GLU A 1 151 ? 24.935 18.806 -33.242 1.00 24.19 151 GLU A O 1
ATOM 1278 N N . PRO A 1 152 ? 24.993 20.883 -34.106 1.00 22.70 152 PRO A N 1
ATOM 1279 C CA . PRO A 1 152 ? 25.222 21.534 -32.822 1.00 22.70 152 PRO A CA 1
ATOM 1280 C C . PRO A 1 152 ? 23.995 21.363 -31.914 1.00 22.70 152 PRO A C 1
ATOM 1282 O O . PRO A 1 152 ? 22.947 21.960 -32.135 1.00 22.70 152 PRO A O 1
ATOM 1285 N N . LEU A 1 153 ? 24.150 20.548 -30.868 1.00 24.95 153 LEU A N 1
ATOM 1286 C CA . LEU A 1 153 ? 23.171 20.364 -29.797 1.00 24.95 153 LEU A CA 1
ATOM 1287 C C . LEU A 1 153 ? 22.852 21.706 -29.116 1.00 24.95 153 LEU A C 1
ATOM 1289 O O . LEU A 1 153 ? 23.698 22.297 -28.437 1.00 24.95 153 LEU A O 1
ATOM 1293 N N . GLU A 1 154 ? 21.609 22.165 -29.250 1.00 22.91 154 GLU A N 1
ATOM 1294 C CA . GLU A 1 154 ? 21.056 23.217 -28.403 1.00 22.91 154 GLU A CA 1
ATOM 1295 C C . GLU A 1 154 ? 20.816 22.675 -26.988 1.00 22.91 154 GLU A C 1
ATOM 1297 O O . GLU A 1 154 ? 19.896 21.902 -26.734 1.00 22.91 154 GLU A O 1
ATOM 1302 N N . PHE A 1 155 ? 21.649 23.090 -26.035 1.00 25.55 155 PHE A N 1
ATOM 1303 C CA . PHE A 1 155 ? 21.450 22.778 -24.622 1.00 25.55 155 PHE A CA 1
ATOM 1304 C C . PHE A 1 155 ? 20.454 23.760 -23.993 1.00 25.55 155 PHE A C 1
ATOM 1306 O O . PHE A 1 155 ? 20.779 24.928 -23.778 1.00 25.55 155 PHE A O 1
ATOM 1313 N N . THR A 1 156 ? 19.260 23.289 -23.629 1.00 21.75 156 THR A N 1
ATOM 1314 C CA . THR A 1 156 ? 18.384 23.985 -22.673 1.00 21.75 156 THR A CA 1
ATOM 1315 C C . THR A 1 156 ? 18.715 23.485 -21.267 1.00 21.75 156 THR A C 1
ATOM 1317 O O . THR A 1 156 ? 18.400 22.353 -20.903 1.00 21.75 156 THR A O 1
ATOM 1320 N N . PHE A 1 157 ? 19.387 24.303 -20.455 1.00 25.75 157 PHE A N 1
ATOM 1321 C CA . PHE A 1 157 ? 19.642 23.960 -19.056 1.00 25.75 157 PHE A CA 1
ATOM 1322 C C . PHE A 1 157 ? 18.360 24.118 -18.229 1.00 25.75 157 PHE A C 1
ATOM 1324 O O . PHE A 1 157 ? 17.966 25.230 -17.887 1.00 25.75 157 PHE A O 1
ATOM 1331 N N . ASN A 1 158 ? 17.757 23.000 -17.825 1.00 21.77 158 ASN A N 1
ATOM 1332 C CA . ASN A 1 158 ? 16.961 22.954 -16.600 1.00 21.77 158 ASN A CA 1
ATOM 1333 C C . ASN A 1 158 ? 17.944 22.795 -15.433 1.00 21.77 158 ASN A C 1
ATOM 1335 O O . ASN A 1 158 ? 18.382 21.689 -15.116 1.00 21.77 158 ASN A O 1
ATOM 1339 N N . VAL A 1 159 ? 18.357 23.910 -14.826 1.00 24.44 159 VAL A N 1
ATOM 1340 C CA . VAL A 1 159 ? 19.244 23.887 -13.656 1.00 24.44 159 VAL A CA 1
ATOM 1341 C C . VAL A 1 159 ? 18.445 23.374 -12.458 1.00 24.44 159 VAL A C 1
ATOM 1343 O O . VAL A 1 159 ? 17.728 24.124 -11.801 1.00 24.44 159 VAL A O 1
ATOM 1346 N N . ASN A 1 160 ? 18.560 22.079 -12.178 1.00 22.56 160 ASN A N 1
ATOM 1347 C CA . ASN A 1 160 ? 18.073 21.470 -10.947 1.00 22.56 160 ASN A CA 1
ATOM 1348 C C . ASN A 1 160 ? 19.290 21.264 -10.019 1.00 22.56 160 ASN A C 1
ATOM 1350 O O . ASN A 1 160 ? 20.160 20.452 -10.341 1.00 22.56 160 ASN A O 1
ATOM 1354 N N . PRO A 1 161 ? 19.437 22.030 -8.922 1.00 24.94 161 PRO A N 1
ATOM 1355 C CA . PRO A 1 161 ? 20.668 22.060 -8.138 1.00 24.94 161 PRO A CA 1
ATOM 1356 C C . PRO A 1 161 ? 20.819 20.792 -7.286 1.00 24.94 161 PRO A C 1
ATOM 1358 O O . PRO A 1 161 ? 20.181 20.626 -6.244 1.00 24.94 161 PRO A O 1
ATOM 1361 N N . SER A 1 162 ? 21.704 19.898 -7.721 1.00 24.25 162 SER A N 1
ATOM 1362 C CA . SER A 1 162 ? 22.074 18.661 -7.032 1.00 24.25 162 SER A CA 1
ATOM 1363 C C . SER A 1 162 ? 23.395 18.810 -6.263 1.00 24.25 162 SER A C 1
ATOM 1365 O O . SER A 1 162 ? 24.428 18.345 -6.726 1.00 24.25 162 SER A O 1
ATOM 1367 N N . SER A 1 163 ? 23.370 19.447 -5.086 1.00 23.41 163 SER A N 1
ATOM 1368 C CA . SER A 1 163 ? 24.293 19.163 -3.964 1.00 23.41 163 SER A CA 1
ATOM 1369 C C . SER A 1 163 ? 23.975 20.058 -2.758 1.00 23.41 163 SER A C 1
ATOM 1371 O O . SER A 1 163 ? 24.124 21.271 -2.836 1.00 23.41 163 SER A O 1
ATOM 1373 N N . SER A 1 164 ? 23.494 19.449 -1.670 1.00 25.58 164 SER A N 1
ATOM 1374 C CA . SER A 1 164 ? 23.717 19.747 -0.234 1.00 25.58 164 SER A CA 1
ATOM 1375 C C . SER A 1 164 ? 23.998 21.171 0.312 1.00 25.58 164 SER A C 1
ATOM 1377 O O . SER A 1 164 ? 24.476 21.283 1.435 1.00 25.58 164 SER A O 1
ATOM 1379 N N . TYR A 1 165 ? 23.627 22.258 -0.368 1.00 23.52 165 TYR A N 1
ATOM 1380 C CA . TYR A 1 165 ? 23.402 23.582 0.234 1.00 23.52 165 TYR A CA 1
ATOM 1381 C C . TYR A 1 165 ? 22.475 24.402 -0.682 1.00 23.52 165 TYR A C 1
ATOM 1383 O O . TYR A 1 165 ? 22.905 24.989 -1.670 1.00 23.52 165 TYR A O 1
ATOM 1391 N N . ARG A 1 166 ? 21.171 24.406 -0.378 1.00 31.36 166 ARG A N 1
ATOM 1392 C CA . ARG A 1 166 ? 20.140 25.121 -1.150 1.00 31.36 166 ARG A CA 1
ATOM 1393 C C . ARG A 1 166 ? 20.140 26.601 -0.755 1.00 31.36 166 ARG A C 1
ATOM 1395 O O . ARG A 1 166 ? 19.798 26.922 0.373 1.00 31.36 166 ARG A O 1
ATOM 1402 N N . GLY A 1 167 ? 20.543 27.474 -1.673 1.00 24.09 167 GLY A N 1
ATOM 1403 C CA . GLY A 1 167 ? 20.279 28.917 -1.679 1.00 24.09 167 GLY A CA 1
ATOM 1404 C C . GLY A 1 167 ? 19.869 29.278 -3.106 1.00 24.09 167 GLY A C 1
ATOM 1405 O O . GLY A 1 167 ? 20.535 28.848 -4.044 1.00 24.09 167 GLY A O 1
ATOM 1406 N N . GLY A 1 168 ? 18.706 29.905 -3.266 1.00 27.34 168 GLY A N 1
ATOM 1407 C CA . GLY A 1 168 ? 17.888 29.813 -4.476 1.00 27.34 168 GLY A CA 1
ATOM 1408 C C . GLY A 1 168 ? 18.338 30.633 -5.688 1.00 27.34 168 GLY A C 1
ATOM 1409 O O . GLY A 1 168 ? 18.759 31.778 -5.570 1.00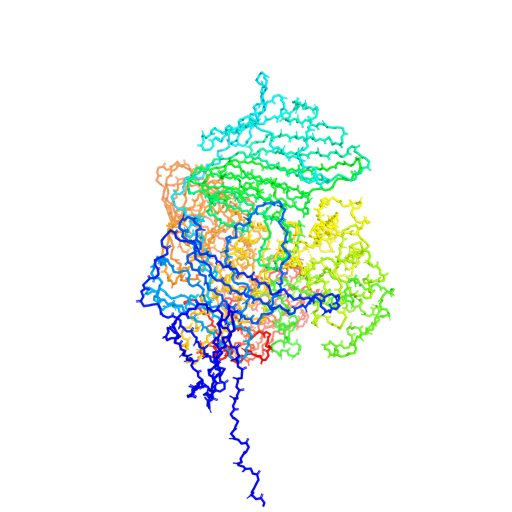 27.34 168 GLY A O 1
ATOM 1410 N N . LEU A 1 169 ? 18.074 30.077 -6.872 1.00 26.89 169 LEU A N 1
ATOM 1411 C CA . LEU A 1 169 ? 17.326 30.824 -7.880 1.00 26.89 169 LEU A CA 1
ATOM 1412 C C . LEU A 1 169 ? 15.877 30.848 -7.390 1.00 26.89 169 LEU A C 1
ATOM 1414 O O . LEU A 1 169 ? 15.185 29.829 -7.416 1.00 26.89 169 LEU A O 1
ATOM 1418 N N . THR A 1 170 ? 15.431 31.981 -6.861 1.00 31.56 170 THR A N 1
ATOM 1419 C CA . THR A 1 170 ? 14.010 32.197 -6.603 1.00 31.56 170 THR A CA 1
ATOM 1420 C C . THR A 1 170 ? 13.305 32.221 -7.951 1.00 31.56 170 THR A C 1
ATOM 1422 O O . THR A 1 170 ? 13.506 33.142 -8.740 1.00 31.56 170 THR A O 1
ATOM 1425 N N . LYS A 1 171 ? 12.486 31.204 -8.227 1.00 31.17 171 LYS A N 1
ATOM 1426 C CA . LYS A 1 171 ? 11.413 31.303 -9.217 1.00 31.17 171 LYS A CA 1
ATOM 1427 C C . LYS A 1 171 ? 10.414 32.321 -8.653 1.00 31.17 171 LYS A C 1
ATOM 1429 O O . LYS A 1 171 ? 9.502 31.959 -7.920 1.00 31.17 171 LYS A O 1
ATOM 1434 N N . GLY A 1 172 ? 10.695 33.602 -8.855 1.00 33.41 172 GLY A N 1
ATOM 1435 C CA . GLY A 1 172 ? 9.683 34.642 -8.783 1.00 33.41 172 GLY A CA 1
ATOM 1436 C C . GLY A 1 172 ? 9.091 34.768 -10.175 1.00 33.41 172 GLY A C 1
ATOM 1437 O O . GLY A 1 172 ? 9.843 34.744 -11.150 1.00 33.41 172 GLY A O 1
ATOM 1438 N N . ASP A 1 173 ? 7.777 34.917 -10.278 1.00 32.59 173 ASP A N 1
ATOM 1439 C CA . ASP A 1 173 ? 7.069 35.257 -11.518 1.00 32.59 173 ASP A CA 1
ATOM 1440 C C . ASP A 1 173 ? 7.365 36.711 -11.957 1.00 32.59 173 ASP A C 1
ATOM 1442 O O . ASP A 1 173 ? 6.480 37.473 -12.339 1.00 32.59 173 ASP A O 1
ATOM 1446 N N . GLY A 1 174 ? 8.628 37.131 -11.847 1.00 37.06 174 GLY A N 1
ATOM 1447 C CA . GLY A 1 174 ? 9.118 38.429 -12.273 1.00 37.06 174 GLY A CA 1
ATOM 1448 C C . GLY A 1 174 ? 9.463 38.400 -13.755 1.00 37.06 174 GLY A C 1
ATOM 1449 O O . GLY A 1 174 ? 10.098 37.467 -14.244 1.00 37.06 174 GLY A O 1
ATOM 1450 N N . GLU A 1 175 ? 9.061 39.444 -14.473 1.00 42.28 175 GLU A N 1
ATOM 1451 C CA . GLU A 1 175 ? 9.426 39.646 -15.872 1.00 42.28 175 GLU A CA 1
ATOM 1452 C C . GLU A 1 175 ? 10.970 39.692 -15.990 1.00 42.28 175 GLU A C 1
ATOM 1454 O O . GLU A 1 175 ? 11.602 40.569 -15.387 1.00 42.28 175 GLU A O 1
ATOM 1459 N N . PRO A 1 176 ? 11.621 38.771 -16.733 1.00 42.78 176 PRO A N 1
ATOM 1460 C CA . PRO A 1 176 ? 13.085 38.716 -16.829 1.00 42.78 176 PRO A CA 1
ATOM 1461 C C . PRO A 1 176 ? 13.738 40.008 -17.348 1.00 42.78 176 PRO A C 1
ATOM 1463 O O . PRO A 1 176 ? 14.937 40.194 -17.176 1.00 42.78 176 PRO A O 1
ATOM 1466 N N . SER A 1 177 ? 12.959 40.903 -17.962 1.00 48.22 177 SER A N 1
ATOM 1467 C CA . SER A 1 177 ? 13.363 42.227 -18.452 1.00 48.22 177 SER A CA 1
ATOM 1468 C C . SER A 1 177 ? 13.702 43.251 -17.367 1.00 48.22 177 SER A C 1
ATOM 1470 O O . SER A 1 177 ? 14.173 44.331 -17.705 1.00 48.22 177 SER A O 1
ATOM 1472 N N . LYS A 1 178 ? 13.484 42.937 -16.084 1.00 47.22 178 LYS A N 1
ATOM 1473 C CA . LYS A 1 178 ? 13.675 43.875 -14.961 1.00 47.22 178 LYS A CA 1
ATOM 1474 C C . LYS A 1 178 ? 14.880 43.548 -14.070 1.00 47.22 178 LYS A C 1
ATOM 1476 O O . LYS A 1 178 ? 14.919 43.938 -12.903 1.00 47.22 178 LYS A O 1
ATOM 1481 N N . ILE A 1 179 ? 15.867 42.804 -14.576 1.00 50.44 179 ILE A N 1
ATOM 1482 C CA . ILE A 1 179 ? 17.072 42.462 -13.802 1.00 50.44 179 ILE A CA 1
ATOM 1483 C C . ILE A 1 179 ? 17.945 43.714 -13.639 1.00 50.44 179 ILE A C 1
ATOM 1485 O O . ILE A 1 179 ? 18.461 44.253 -14.618 1.00 50.44 179 ILE A O 1
ATOM 1489 N N . LYS A 1 180 ? 18.146 44.147 -12.388 1.00 55.66 180 LYS A N 1
ATOM 1490 C CA . LYS A 1 180 ? 19.033 45.274 -12.027 1.00 55.66 180 LYS A CA 1
ATOM 1491 C C . LYS A 1 180 ? 20.329 44.854 -11.339 1.00 55.66 180 LYS A C 1
ATOM 1493 O O . LYS A 1 180 ? 21.263 45.650 -11.229 1.00 55.66 180 LYS A O 1
ATOM 1498 N N . LYS A 1 181 ? 20.395 43.622 -10.822 1.00 57.50 181 LYS A N 1
ATOM 1499 C CA . LYS A 1 181 ? 21.423 43.232 -9.853 1.00 57.50 181 LYS A CA 1
ATOM 1500 C C . LYS A 1 181 ? 21.756 41.745 -9.886 1.00 57.50 181 LYS A C 1
ATOM 1502 O O . LYS A 1 181 ? 20.860 40.901 -9.844 1.00 57.50 181 LYS A O 1
ATOM 1507 N N . ILE A 1 182 ? 23.055 41.438 -9.855 1.00 50.62 182 ILE A N 1
ATOM 1508 C CA . ILE A 1 182 ? 23.574 40.076 -9.681 1.00 50.62 182 ILE A CA 1
ATOM 1509 C C . ILE A 1 182 ? 24.614 40.084 -8.554 1.00 50.62 182 ILE A C 1
ATOM 1511 O O . ILE A 1 182 ? 25.551 40.889 -8.563 1.00 50.62 182 ILE A O 1
ATOM 1515 N N . ARG A 1 183 ? 24.448 39.196 -7.567 1.00 49.75 183 ARG A N 1
ATOM 1516 C CA . ARG A 1 183 ? 25.321 39.096 -6.388 1.00 49.75 183 ARG A CA 1
ATOM 1517 C C . ARG A 1 183 ? 25.920 37.696 -6.264 1.00 49.75 183 ARG A C 1
ATOM 1519 O O . ARG A 1 183 ? 25.224 36.695 -6.399 1.00 49.75 183 ARG A O 1
ATOM 1526 N N . PHE A 1 184 ? 27.206 37.629 -5.938 1.00 48.00 184 PHE A N 1
ATOM 1527 C CA . PHE A 1 184 ? 27.953 36.387 -5.753 1.00 48.00 184 PHE A CA 1
ATOM 1528 C C . PHE A 1 184 ? 28.537 36.316 -4.349 1.00 48.00 184 PHE A C 1
ATOM 1530 O O . PHE A 1 184 ? 29.191 37.255 -3.914 1.00 48.00 184 PHE A O 1
ATOM 1537 N N . TYR A 1 185 ? 28.356 35.194 -3.658 1.00 46.00 185 TYR A N 1
ATOM 1538 C CA . TYR A 1 185 ? 28.873 34.952 -2.313 1.00 46.00 185 TYR A CA 1
ATOM 1539 C C . TYR A 1 185 ? 30.019 33.936 -2.340 1.00 46.00 185 TYR A C 1
ATOM 1541 O O . TYR A 1 185 ? 29.899 32.859 -2.927 1.00 46.00 185 TYR A O 1
ATOM 1549 N N . SER A 1 186 ? 31.094 34.245 -1.620 1.00 44.03 186 SER A N 1
ATOM 1550 C CA . SER A 1 186 ? 32.209 33.349 -1.319 1.00 44.03 186 SER A CA 1
ATOM 1551 C C . SER A 1 186 ? 32.326 33.184 0.201 1.00 44.03 186 SER A C 1
ATOM 1553 O O . SER A 1 186 ? 32.384 34.166 0.945 1.00 44.03 186 SER A O 1
ATOM 1555 N N . SER A 1 187 ? 32.321 31.943 0.693 1.00 42.00 187 SER A N 1
ATOM 1556 C CA . SER A 1 187 ? 32.573 31.645 2.111 1.00 42.00 187 SER A CA 1
ATOM 1557 C C . SER A 1 187 ? 33.981 31.091 2.285 1.00 42.00 187 SER A C 1
ATOM 1559 O O . SER A 1 187 ? 34.326 30.102 1.644 1.00 42.00 187 SER A O 1
ATOM 1561 N N . GLY A 1 188 ? 34.772 31.681 3.184 1.00 39.53 188 GLY A N 1
ATOM 1562 C CA . GLY A 1 188 ? 36.204 31.383 3.331 1.00 39.53 188 GLY A CA 1
ATOM 1563 C C . GLY A 1 188 ? 36.587 29.974 3.817 1.00 39.53 188 GLY A C 1
ATOM 1564 O O . GLY A 1 188 ? 37.774 29.729 4.001 1.00 39.53 188 GLY A O 1
ATOM 1565 N N . SER A 1 189 ? 35.641 29.053 4.040 1.00 37.19 189 SER A N 1
ATOM 1566 C CA . SER A 1 189 ? 35.907 27.713 4.599 1.00 37.19 189 SER A CA 1
ATOM 1567 C C . SER A 1 189 ? 35.566 26.528 3.682 1.00 37.19 189 SER A C 1
ATOM 1569 O O . SER A 1 189 ? 35.773 25.383 4.077 1.00 37.19 189 SER A O 1
ATOM 1571 N N . SER A 1 190 ? 35.100 26.748 2.446 1.00 35.28 190 SER A N 1
ATOM 1572 C CA . SER A 1 190 ? 34.929 25.666 1.460 1.00 35.28 190 SER A CA 1
ATOM 1573 C C . SER A 1 190 ? 34.967 26.184 0.019 1.00 35.28 190 SER A C 1
ATOM 1575 O O . SER A 1 190 ? 34.596 27.321 -0.258 1.00 35.28 190 SER A O 1
ATOM 1577 N N . THR A 1 191 ? 35.422 25.340 -0.906 1.00 33.03 191 THR A N 1
ATOM 1578 C CA . THR A 1 191 ? 35.600 25.577 -2.353 1.00 33.03 191 THR A CA 1
ATOM 1579 C C . THR A 1 191 ? 34.286 25.744 -3.143 1.00 33.03 191 THR A C 1
ATOM 1581 O O . THR A 1 191 ? 34.214 25.385 -4.313 1.00 33.03 191 THR A O 1
ATOM 1584 N N . THR A 1 192 ? 33.229 26.297 -2.540 1.00 35.75 192 THR A N 1
ATOM 1585 C CA . THR A 1 192 ? 31.918 26.490 -3.184 1.00 35.75 192 THR A CA 1
ATOM 1586 C C . THR A 1 192 ? 31.513 27.965 -3.196 1.00 35.75 192 THR A C 1
ATOM 1588 O O . THR A 1 192 ? 31.327 28.563 -2.135 1.00 35.75 192 THR A O 1
ATOM 1591 N N . GLY A 1 193 ? 31.341 28.545 -4.387 1.00 35.41 193 GLY A N 1
ATOM 1592 C CA . GLY A 1 193 ? 30.697 29.851 -4.573 1.00 35.41 193 GLY A CA 1
ATOM 1593 C C . GLY A 1 193 ? 29.173 29.715 -4.667 1.00 35.41 193 GLY A C 1
ATOM 1594 O O . GLY A 1 193 ? 28.673 28.724 -5.197 1.00 35.41 193 GLY A O 1
ATOM 1595 N N . LYS A 1 194 ? 28.424 30.700 -4.159 1.00 40.94 194 LYS A N 1
ATOM 1596 C CA . LYS A 1 194 ? 26.966 30.830 -4.365 1.00 40.94 194 LYS A CA 1
ATOM 1597 C C . LYS A 1 194 ? 26.679 32.072 -5.213 1.00 40.94 194 LYS A C 1
ATOM 1599 O O . LYS A 1 194 ? 27.443 33.031 -5.156 1.00 40.94 194 LYS A O 1
ATOM 1604 N N . PHE A 1 195 ? 25.565 32.099 -5.938 1.00 37.66 195 PHE A N 1
ATOM 1605 C CA . PHE A 1 195 ? 25.088 33.304 -6.625 1.00 37.66 195 PHE A CA 1
ATOM 1606 C C . PHE A 1 195 ? 23.598 33.530 -6.363 1.00 37.66 195 PHE A C 1
ATOM 1608 O O . PHE A 1 195 ? 22.862 32.578 -6.107 1.00 37.66 195 PHE A O 1
ATOM 1615 N N . SER A 1 196 ? 23.167 34.787 -6.420 1.00 43.38 196 SER A N 1
ATOM 1616 C CA . SER A 1 196 ? 21.764 35.190 -6.410 1.00 43.38 196 SER A CA 1
ATOM 1617 C C . SER A 1 196 ? 21.508 36.263 -7.471 1.00 43.38 196 SER A C 1
ATOM 1619 O O . SER A 1 196 ? 22.319 37.164 -7.699 1.00 43.38 196 SER A O 1
ATOM 1621 N N . VAL A 1 197 ? 20.356 36.151 -8.129 1.00 37.88 197 VAL A N 1
ATOM 1622 C CA . VAL A 1 197 ? 19.803 37.160 -9.041 1.00 37.88 197 VAL A CA 1
ATOM 1623 C C . VAL A 1 197 ? 18.589 37.750 -8.331 1.00 37.88 197 VAL A C 1
ATOM 1625 O O . VAL A 1 197 ? 17.749 36.992 -7.851 1.00 37.88 197 VAL A O 1
ATOM 1628 N N . ILE A 1 198 ? 18.536 39.075 -8.182 1.00 47.03 198 ILE A N 1
ATOM 1629 C CA . ILE A 1 198 ? 17.504 39.750 -7.379 1.00 47.03 198 ILE A CA 1
ATOM 1630 C C . ILE A 1 198 ? 16.597 40.571 -8.304 1.00 47.03 198 ILE A C 1
ATOM 1632 O O . ILE A 1 198 ? 17.092 41.394 -9.077 1.00 47.03 198 ILE A O 1
ATOM 1636 N N . TRP A 1 199 ? 15.282 40.355 -8.182 1.00 44.12 199 TRP A N 1
ATOM 1637 C CA . TRP A 1 199 ? 14.209 41.151 -8.796 1.00 44.12 199 TRP A CA 1
ATOM 1638 C C . TRP A 1 199 ? 13.553 42.041 -7.724 1.00 44.12 199 TRP A C 1
ATOM 1640 O O . TRP A 1 199 ? 13.362 41.575 -6.601 1.00 44.12 199 TRP A O 1
ATOM 1650 N N . ASP A 1 200 ? 13.196 43.288 -8.056 1.00 37.84 200 ASP A N 1
ATOM 1651 C CA . ASP A 1 200 ? 12.729 44.310 -7.089 1.00 37.84 200 ASP A CA 1
ATOM 1652 C C . ASP A 1 200 ? 11.377 44.000 -6.391 1.00 37.84 200 ASP A C 1
ATOM 1654 O O . ASP A 1 200 ? 11.027 44.693 -5.440 1.00 37.84 200 ASP A O 1
ATOM 1658 N N . ASP A 1 201 ? 10.646 42.941 -6.766 1.00 40.91 201 ASP A N 1
ATOM 1659 C CA . ASP A 1 201 ? 9.308 42.642 -6.209 1.00 40.91 201 ASP A CA 1
ATOM 1660 C C . ASP A 1 201 ? 9.243 41.423 -5.261 1.00 40.91 201 ASP A C 1
ATOM 1662 O O . ASP A 1 201 ? 8.168 41.067 -4.767 1.00 40.91 201 ASP A O 1
ATOM 1666 N N . LEU A 1 202 ? 10.366 40.758 -4.960 1.00 38.19 202 LEU A N 1
ATOM 1667 C CA . LEU A 1 202 ? 10.359 39.622 -4.029 1.00 38.19 202 LEU A CA 1
ATOM 1668 C C . LEU A 1 202 ? 10.387 40.112 -2.575 1.00 38.19 202 LEU A C 1
ATOM 1670 O O . LEU A 1 202 ? 11.446 40.397 -2.013 1.00 38.19 202 LEU A O 1
ATOM 1674 N N . LYS A 1 203 ? 9.197 40.179 -1.959 1.00 33.34 203 LYS A N 1
ATOM 1675 C CA . LYS A 1 203 ? 9.040 40.246 -0.497 1.00 33.34 203 LYS A CA 1
ATOM 1676 C C . LYS A 1 203 ? 9.914 39.187 0.175 1.00 33.34 203 LYS A C 1
ATOM 1678 O O . LYS A 1 203 ? 10.054 38.078 -0.335 1.00 33.34 203 LYS A O 1
ATOM 1683 N N . GLU A 1 204 ? 10.445 39.545 1.343 1.00 29.39 204 GLU A N 1
ATOM 1684 C CA . GLU A 1 204 ? 11.117 38.633 2.264 1.00 29.39 204 GLU A CA 1
ATOM 1685 C C . GLU A 1 204 ? 10.317 37.328 2.373 1.00 29.39 204 GLU A C 1
ATOM 1687 O O . GLU A 1 204 ? 9.153 37.312 2.781 1.00 29.39 204 GLU A O 1
ATOM 1692 N N . ILE A 1 205 ? 10.928 36.250 1.889 1.00 31.81 205 ILE A N 1
ATOM 1693 C CA . ILE A 1 205 ? 10.338 34.920 1.877 1.00 31.81 205 ILE A CA 1
ATOM 1694 C C . ILE A 1 205 ? 10.123 34.502 3.333 1.00 31.81 205 ILE A C 1
ATOM 1696 O O . ILE A 1 205 ? 11.074 34.479 4.117 1.00 31.81 205 ILE A O 1
ATOM 1700 N N . SER A 1 206 ? 8.877 34.195 3.703 1.00 32.84 206 SER A N 1
ATOM 1701 C CA . SER A 1 206 ? 8.559 33.811 5.077 1.00 32.84 206 SER A CA 1
ATOM 1702 C C . SER A 1 206 ? 9.326 32.547 5.481 1.00 32.84 206 SER A C 1
ATOM 1704 O O . SER A 1 206 ? 9.601 31.664 4.665 1.00 32.84 206 SER A O 1
ATOM 1706 N N . PHE A 1 207 ? 9.660 32.454 6.770 1.00 34.12 207 PHE A N 1
ATOM 1707 C CA . PHE A 1 207 ? 10.426 31.361 7.382 1.00 34.12 207 PHE A CA 1
ATOM 1708 C C . PHE A 1 207 ? 9.889 29.955 7.033 1.00 34.12 207 PHE A C 1
ATOM 1710 O O . PHE A 1 207 ? 10.647 28.992 6.907 1.00 34.12 207 PHE A O 1
ATOM 1717 N N . ASP A 1 208 ? 8.583 29.854 6.781 1.00 38.25 208 ASP A N 1
ATOM 1718 C CA . ASP A 1 208 ? 7.890 28.641 6.351 1.00 38.25 208 ASP A CA 1
ATOM 1719 C C . ASP A 1 208 ? 8.330 28.095 4.983 1.00 38.25 208 ASP A C 1
ATOM 1721 O O . ASP A 1 208 ? 8.288 26.877 4.770 1.00 38.25 208 ASP A O 1
ATOM 1725 N N . GLU A 1 209 ? 8.742 28.953 4.045 1.00 42.88 209 GLU A N 1
ATOM 1726 C CA . GLU A 1 209 ? 9.101 28.519 2.689 1.00 42.88 209 GLU A CA 1
ATOM 1727 C C . GLU A 1 209 ? 10.472 27.828 2.637 1.00 42.88 209 GLU A C 1
ATOM 1729 O O . GLU A 1 209 ? 10.725 27.028 1.732 1.00 42.88 209 GLU A O 1
ATOM 1734 N N . TYR A 1 210 ? 11.348 28.093 3.615 1.00 41.78 210 TYR A N 1
ATOM 1735 C CA . TYR A 1 210 ? 12.703 27.532 3.657 1.00 41.78 210 TYR A CA 1
ATOM 1736 C C . TYR A 1 210 ? 12.739 26.103 4.218 1.00 41.78 210 TYR A C 1
ATOM 1738 O O . TYR A 1 210 ? 13.610 25.314 3.847 1.00 41.78 210 TYR A O 1
ATOM 1746 N N . ILE A 1 211 ? 11.784 25.757 5.090 1.00 42.69 211 ILE A N 1
ATOM 1747 C CA . ILE A 1 211 ? 11.775 24.490 5.839 1.00 42.69 211 ILE A CA 1
ATOM 1748 C C . ILE A 1 211 ? 10.991 23.383 5.098 1.00 42.69 211 ILE A C 1
ATOM 1750 O O . ILE A 1 211 ? 11.284 22.204 5.279 1.00 42.69 211 ILE A O 1
ATOM 1754 N N . PHE A 1 212 ? 10.035 23.712 4.212 1.00 51.69 212 PHE A N 1
ATOM 1755 C CA . PHE A 1 212 ? 9.141 22.709 3.587 1.00 51.69 212 PHE A CA 1
ATOM 1756 C C . PHE A 1 212 ? 8.942 22.821 2.049 1.00 51.69 212 PHE A C 1
ATOM 1758 O O . PHE A 1 212 ? 7.805 22.763 1.565 1.00 51.69 212 PHE A O 1
ATOM 1765 N N . PRO A 1 213 ? 10.005 22.936 1.226 1.00 52.97 213 PRO A N 1
ATOM 1766 C CA . PRO A 1 213 ? 9.894 23.187 -0.220 1.00 52.97 213 PRO A CA 1
ATOM 1767 C C . PRO A 1 213 ? 9.112 22.130 -1.021 1.00 52.97 213 PRO A C 1
ATOM 1769 O O . PRO A 1 213 ? 8.425 22.470 -1.985 1.00 52.97 213 PRO A O 1
ATOM 1772 N N . GLY A 1 214 ? 9.181 20.846 -0.668 1.00 58.19 214 GLY A N 1
ATOM 1773 C CA . GLY A 1 214 ? 8.505 19.807 -1.444 1.00 58.19 214 GLY A CA 1
ATOM 1774 C C . GLY A 1 214 ? 7.028 19.623 -1.104 1.00 58.19 214 GLY A C 1
ATOM 1775 O O . GLY A 1 214 ? 6.284 19.134 -1.952 1.00 58.19 214 GLY A O 1
ATOM 1776 N N . ILE A 1 215 ? 6.572 20.099 0.061 1.00 63.66 215 ILE A N 1
ATOM 1777 C CA . ILE A 1 215 ? 5.136 20.276 0.319 1.00 63.66 215 ILE A CA 1
ATOM 1778 C C . ILE A 1 215 ? 4.600 21.333 -0.641 1.00 63.66 215 ILE A C 1
ATOM 1780 O O . ILE A 1 215 ? 3.636 21.064 -1.342 1.00 63.66 215 ILE A O 1
ATOM 1784 N N . LYS A 1 216 ? 5.280 22.480 -0.783 1.00 67.38 216 LYS A N 1
ATOM 1785 C CA . LYS A 1 216 ? 4.900 23.506 -1.769 1.00 67.38 216 LYS A CA 1
ATOM 1786 C C . LYS A 1 216 ? 4.888 22.944 -3.192 1.00 67.38 216 LYS A C 1
ATOM 1788 O O . LYS A 1 216 ? 3.930 23.190 -3.908 1.00 67.38 216 LYS A O 1
ATOM 1793 N N . LYS A 1 217 ? 5.882 22.130 -3.583 1.00 67.88 217 LYS A N 1
ATOM 1794 C CA . LYS A 1 217 ? 5.865 21.428 -4.882 1.00 67.88 217 LYS A CA 1
ATOM 1795 C C . LYS A 1 217 ? 4.631 20.532 -5.024 1.00 67.88 217 LYS A C 1
ATOM 1797 O O . LYS A 1 217 ? 3.980 20.586 -6.054 1.00 67.88 217 LYS A O 1
ATOM 1802 N N . PHE A 1 218 ? 4.301 19.724 -4.019 1.00 71.00 218 PHE A N 1
ATOM 1803 C CA . PHE A 1 218 ? 3.114 18.864 -4.050 1.00 71.00 218 PHE A CA 1
ATOM 1804 C C . PHE A 1 218 ? 1.812 19.669 -4.139 1.00 71.00 218 PHE A C 1
ATOM 1806 O O . PHE A 1 218 ? 0.977 19.382 -4.987 1.00 71.00 218 PHE A O 1
ATOM 1813 N N . LEU A 1 219 ? 1.674 20.710 -3.320 1.00 71.62 219 LEU A N 1
ATOM 1814 C CA . LEU A 1 219 ? 0.525 21.613 -3.323 1.00 71.62 219 LEU A CA 1
ATOM 1815 C C . LEU A 1 219 ? 0.388 22.353 -4.661 1.00 71.62 219 LEU A C 1
ATOM 1817 O O . LEU A 1 219 ? -0.701 22.411 -5.214 1.00 71.62 219 LEU A O 1
ATOM 1821 N N . TYR A 1 220 ? 1.498 22.821 -5.233 1.00 74.25 220 TYR A N 1
ATOM 1822 C CA . TYR A 1 220 ? 1.548 23.397 -6.577 1.00 74.25 220 TYR A CA 1
ATOM 1823 C C . TYR A 1 220 ? 1.152 22.375 -7.648 1.00 74.25 220 TYR A C 1
ATOM 1825 O O . TYR A 1 220 ? 0.411 22.702 -8.565 1.00 74.25 220 TYR A O 1
ATOM 1833 N N . LEU A 1 221 ? 1.596 21.117 -7.533 1.00 70.75 221 LEU A N 1
ATOM 1834 C CA . LEU A 1 221 ? 1.186 20.062 -8.460 1.00 70.75 221 LEU A CA 1
ATOM 1835 C C . LEU A 1 221 ? -0.320 19.786 -8.366 1.00 70.75 221 LEU A C 1
ATOM 1837 O O . LEU A 1 221 ? -0.945 19.598 -9.405 1.00 70.75 221 LEU A O 1
ATOM 1841 N N . ILE A 1 222 ? -0.888 19.769 -7.155 1.00 72.00 222 ILE A N 1
ATOM 1842 C CA . ILE A 1 222 ? -2.334 19.638 -6.940 1.00 72.00 222 ILE A CA 1
ATOM 1843 C C . ILE A 1 222 ? -3.084 20.779 -7.627 1.00 72.00 222 ILE A C 1
ATOM 1845 O O . ILE A 1 222 ? -4.068 20.520 -8.324 1.00 72.00 222 ILE A O 1
ATOM 1849 N N . ASP A 1 223 ? -2.598 22.002 -7.426 1.00 74.56 223 ASP A N 1
ATOM 1850 C CA . ASP A 1 223 ? -3.195 23.237 -7.912 1.00 74.56 223 ASP A CA 1
ATOM 1851 C C . ASP A 1 223 ? -3.150 23.335 -9.449 1.00 74.56 223 ASP A C 1
ATOM 1853 O O . ASP A 1 223 ? -4.186 23.344 -10.115 1.00 74.56 223 ASP A O 1
ATOM 1857 N N . GLU A 1 224 ? -1.947 23.308 -10.021 1.00 71.56 224 GLU A N 1
ATOM 1858 C CA . GLU A 1 224 ? -1.686 23.565 -11.444 1.00 71.56 224 GLU A CA 1
ATOM 1859 C C . GLU A 1 224 ? -2.008 22.383 -12.339 1.00 71.56 224 GLU A C 1
ATOM 1861 O O . GLU A 1 224 ? -2.595 22.536 -13.410 1.00 71.56 224 GLU A O 1
ATOM 1866 N N . ASN A 1 225 ? -1.617 21.181 -11.905 1.00 63.34 225 ASN A N 1
ATOM 1867 C CA . ASN A 1 225 ? -1.887 19.976 -12.677 1.00 63.34 225 ASN A CA 1
ATOM 1868 C C . ASN A 1 225 ? -3.218 19.367 -12.326 1.00 63.34 225 ASN A C 1
ATOM 1870 O O . ASN A 1 225 ? -3.483 18.255 -12.784 1.00 63.34 225 ASN A O 1
ATOM 1874 N N . LYS A 1 226 ? -4.058 20.083 -11.559 1.00 66.19 226 LYS A N 1
ATOM 1875 C CA . LYS A 1 226 ? -5.460 19.723 -11.460 1.00 66.19 226 LYS A CA 1
ATOM 1876 C C . LYS A 1 226 ? -5.515 18.245 -11.000 1.00 66.19 226 LYS A C 1
ATOM 1878 O O . LYS A 1 226 ? -6.040 17.371 -11.681 1.00 66.19 226 LYS A O 1
ATOM 1883 N N . ILE A 1 227 ? -4.910 17.900 -9.864 1.00 69.44 227 ILE A N 1
ATOM 1884 C CA . ILE A 1 227 ? -4.908 16.487 -9.417 1.00 69.44 227 ILE A CA 1
ATOM 1885 C C . ILE A 1 227 ? -6.267 16.123 -8.811 1.00 69.44 227 ILE A C 1
ATOM 1887 O O . ILE A 1 227 ? -6.828 15.077 -9.127 1.00 69.44 227 ILE A O 1
ATOM 1891 N N . TYR A 1 228 ? -6.812 17.025 -7.991 1.00 63.94 228 TYR A N 1
ATOM 1892 C CA . TYR A 1 228 ? -8.006 16.819 -7.166 1.00 63.94 228 TYR A CA 1
ATOM 1893 C C . TYR A 1 228 ? -9.071 17.909 -7.403 1.00 63.94 228 TYR A C 1
ATOM 1895 O O . TYR A 1 228 ? -9.679 18.401 -6.460 1.00 63.94 228 TYR A O 1
ATOM 1903 N N . ASP A 1 229 ? -9.292 18.366 -8.639 1.00 54.00 229 ASP A N 1
ATOM 1904 C CA . ASP A 1 229 ? -10.327 19.386 -8.920 1.00 54.00 229 ASP A CA 1
ATOM 1905 C C . ASP A 1 229 ? -11.701 18.725 -8.832 1.00 54.00 229 ASP A C 1
ATOM 1907 O O . ASP A 1 229 ? -12.216 18.121 -9.768 1.00 54.00 229 ASP A O 1
ATOM 1911 N N . ASN A 1 230 ? -12.212 18.688 -7.616 1.00 62.38 230 ASN A N 1
ATOM 1912 C CA . ASN A 1 230 ? -13.024 17.564 -7.211 1.00 62.38 230 ASN A CA 1
ATOM 1913 C C . ASN A 1 230 ? -14.516 17.767 -7.513 1.00 62.38 230 ASN A C 1
ATOM 1915 O O . ASN A 1 230 ? -15.220 16.775 -7.651 1.00 62.38 230 ASN A O 1
ATOM 1919 N N . TRP A 1 231 ? -15.036 18.989 -7.677 1.00 64.81 231 TRP A N 1
ATOM 1920 C CA . TRP A 1 231 ? -16.494 19.178 -7.800 1.00 64.81 231 TRP A CA 1
ATOM 1921 C C . TRP A 1 231 ? -17.026 19.317 -9.228 1.00 64.81 231 TRP A C 1
ATOM 1923 O O . TRP A 1 231 ? -18.092 18.781 -9.532 1.00 64.81 231 TRP A O 1
ATOM 1933 N N . ASN A 1 232 ? -16.271 19.972 -10.112 1.00 62.66 232 ASN A N 1
ATOM 1934 C CA . ASN A 1 232 ? -16.720 20.312 -11.468 1.00 62.66 232 ASN A CA 1
ATOM 1935 C C . ASN A 1 232 ? -16.391 19.245 -12.524 1.00 62.66 232 ASN A C 1
ATOM 1937 O O . ASN A 1 232 ? -16.661 19.445 -13.707 1.00 62.66 232 ASN A O 1
ATOM 1941 N N . LEU A 1 233 ? -15.815 18.107 -12.122 1.00 68.25 233 LEU A N 1
ATOM 1942 C CA . LEU A 1 233 ? -15.540 17.013 -13.049 1.00 68.25 233 LEU A CA 1
ATOM 1943 C C . LEU A 1 233 ? -16.836 16.322 -13.493 1.00 68.25 233 LEU A C 1
ATOM 1945 O O . LEU A 1 233 ? -17.750 16.153 -12.676 1.00 68.25 233 LEU A O 1
ATOM 1949 N N . PRO A 1 234 ? -16.904 15.831 -14.745 1.00 68.94 234 PRO A N 1
ATOM 1950 C CA . PRO A 1 234 ? -18.019 15.013 -15.202 1.00 68.94 234 PRO A CA 1
ATOM 1951 C C . PRO A 1 234 ? -18.286 13.850 -14.242 1.00 68.94 234 PRO A C 1
ATOM 1953 O O . PRO A 1 234 ? -17.350 13.242 -13.711 1.00 68.94 234 PRO A O 1
ATOM 1956 N N . GLU A 1 235 ? -19.560 13.519 -14.037 1.00 72.06 235 GLU A N 1
ATOM 1957 C CA . GLU A 1 235 ? -19.957 12.348 -13.247 1.00 72.06 235 GLU A CA 1
ATOM 1958 C C . GLU A 1 235 ? -19.270 11.084 -13.765 1.00 72.06 235 GLU A C 1
ATOM 1960 O O . GLU A 1 235 ? -19.020 10.946 -14.974 1.00 72.06 235 GLU A O 1
ATOM 1965 N N . TYR A 1 236 ? -18.961 10.145 -12.868 1.00 73.38 236 TYR A N 1
ATOM 1966 C CA . TYR A 1 236 ? -18.338 8.900 -13.285 1.00 73.38 236 TYR A CA 1
ATOM 1967 C C . TYR A 1 236 ? -19.231 8.079 -14.211 1.00 73.38 236 TYR A C 1
ATOM 1969 O O . TYR A 1 236 ? -20.284 7.536 -13.861 1.00 73.38 236 TYR A O 1
ATOM 1977 N N . LYS A 1 237 ? -18.739 7.940 -15.435 1.00 66.94 237 LYS A N 1
ATOM 1978 C CA . LYS A 1 237 ? -19.362 7.192 -16.511 1.00 66.94 237 LYS A CA 1
ATOM 1979 C C . LYS A 1 237 ? -18.438 6.043 -16.890 1.00 66.94 237 LYS A C 1
ATOM 1981 O O . LYS A 1 237 ? -17.568 6.195 -17.739 1.00 66.94 237 LYS A O 1
ATOM 1986 N N . GLU A 1 238 ? -18.660 4.869 -16.294 1.00 62.91 238 GLU A N 1
ATOM 1987 C CA . GLU A 1 238 ? -18.069 3.599 -16.759 1.00 62.91 238 GLU A CA 1
ATOM 1988 C C . GLU A 1 238 ? -18.740 3.157 -18.074 1.00 62.91 238 GLU A C 1
ATOM 1990 O O . GLU A 1 238 ? -19.341 2.091 -18.181 1.00 62.91 238 GLU A O 1
ATOM 1995 N N . PHE A 1 239 ? -18.730 4.031 -19.079 1.00 60.03 239 PHE A N 1
ATOM 1996 C CA . PHE A 1 239 ? -19.167 3.697 -20.423 1.00 60.03 239 PHE A CA 1
ATOM 1997 C C . PHE A 1 239 ? -17.957 3.137 -21.153 1.00 60.03 239 PHE A C 1
ATOM 1999 O O . PHE A 1 239 ? -17.105 3.872 -21.642 1.00 60.03 239 PHE A O 1
ATOM 2006 N N . PHE A 1 240 ? -17.883 1.813 -21.199 1.00 70.62 240 PHE A N 1
ATOM 2007 C CA . PHE A 1 240 ? -17.254 1.144 -22.324 1.00 70.62 240 PHE A CA 1
ATOM 2008 C C . PHE A 1 240 ? -18.331 0.921 -23.380 1.00 70.62 240 PHE A C 1
ATOM 2010 O O . PHE A 1 240 ? -19.489 0.681 -23.033 1.00 70.62 240 PHE A O 1
ATOM 2017 N N . LEU A 1 241 ? -17.971 0.912 -24.664 1.00 61.97 241 LEU A N 1
ATOM 2018 C CA . LEU A 1 241 ? -18.912 0.631 -25.761 1.00 61.97 241 LEU A CA 1
ATOM 2019 C C . LEU A 1 241 ? -19.619 -0.735 -25.637 1.00 61.97 241 LEU A C 1
ATOM 2021 O O . LEU A 1 241 ? -20.452 -1.065 -26.478 1.00 61.97 241 LEU A O 1
ATOM 2025 N N . ASN A 1 242 ? -19.256 -1.560 -24.639 1.00 65.81 242 ASN A N 1
ATOM 2026 C CA . ASN A 1 242 ? -19.675 -2.950 -24.453 1.00 65.81 242 ASN A CA 1
ATOM 2027 C C . ASN A 1 242 ? -19.529 -3.778 -25.739 1.00 65.81 242 ASN A C 1
ATOM 2029 O O . ASN A 1 242 ? -20.187 -4.799 -25.930 1.00 65.81 242 ASN A O 1
ATOM 2033 N N . LYS A 1 243 ? -18.617 -3.342 -26.612 1.00 73.38 243 LYS A N 1
ATOM 2034 C CA . LYS A 1 243 ? -18.350 -3.904 -27.923 1.00 73.38 243 LYS A CA 1
ATOM 2035 C C . LYS A 1 243 ? -16.893 -4.339 -27.953 1.00 73.38 243 LYS A C 1
ATOM 2037 O O . LYS A 1 243 ? -15.994 -3.508 -27.961 1.00 73.38 243 LYS A O 1
ATOM 2042 N N . SER A 1 244 ? -16.680 -5.650 -27.963 1.00 86.31 244 SER A N 1
ATOM 2043 C CA . SER A 1 244 ? -15.390 -6.276 -28.251 1.00 86.31 244 SER A CA 1
ATOM 2044 C C . SER A 1 244 ? -15.554 -7.107 -29.516 1.00 86.31 244 SER A C 1
ATOM 2046 O O . SER A 1 244 ? -16.156 -8.182 -29.478 1.00 86.31 244 SER A O 1
ATOM 2048 N N . SER A 1 245 ? -15.117 -6.581 -30.655 1.00 89.31 245 SER A N 1
ATOM 2049 C CA . SER A 1 245 ? -15.343 -7.233 -31.949 1.00 89.31 245 SER A CA 1
ATOM 2050 C C . SER A 1 245 ? -14.255 -6.883 -32.944 1.00 89.31 245 SER A C 1
ATOM 2052 O O . SER A 1 245 ? -13.754 -5.761 -32.931 1.00 89.31 245 SER A O 1
ATOM 2054 N N . LEU A 1 246 ? -13.977 -7.803 -33.859 1.00 89.62 246 LEU A N 1
ATOM 2055 C CA . LEU A 1 246 ? -13.083 -7.588 -34.985 1.00 89.62 246 LEU A CA 1
ATOM 2056 C C . LEU A 1 246 ? -13.840 -7.899 -36.278 1.00 89.62 246 LEU A C 1
ATOM 2058 O O . LEU A 1 246 ? -14.270 -9.032 -36.486 1.00 89.62 246 LEU A O 1
ATOM 2062 N N . ASN A 1 247 ? -14.020 -6.884 -37.123 1.00 90.88 247 ASN A N 1
ATOM 2063 C CA . ASN A 1 247 ? -14.796 -6.969 -38.358 1.00 90.88 247 ASN A CA 1
ATOM 2064 C C . ASN A 1 247 ? -13.884 -6.752 -39.566 1.00 90.88 247 ASN A C 1
ATOM 2066 O O . ASN A 1 247 ? -13.141 -5.776 -39.616 1.00 90.88 247 ASN A O 1
ATOM 2070 N N . LYS A 1 248 ? -13.968 -7.625 -40.573 1.00 90.19 248 LYS A N 1
ATOM 2071 C CA . LYS A 1 248 ? -13.297 -7.421 -41.862 1.00 90.19 248 LYS A CA 1
ATOM 2072 C C . LYS A 1 248 ? -14.268 -6.758 -42.839 1.00 90.19 248 LYS A C 1
ATOM 2074 O O . LYS A 1 248 ? -15.340 -7.305 -43.091 1.00 90.19 248 LYS A O 1
ATOM 2079 N N . LYS A 1 249 ? -13.886 -5.618 -43.415 1.00 89.88 249 LYS A N 1
ATOM 2080 C CA . LYS A 1 249 ? -14.657 -4.915 -44.453 1.00 89.88 249 LYS A CA 1
ATOM 2081 C C . LYS A 1 249 ? -13.763 -4.675 -45.666 1.00 89.88 249 LYS A C 1
ATOM 2083 O O . LYS A 1 249 ? -12.919 -3.787 -45.660 1.00 89.88 249 LYS A O 1
ATOM 2088 N N . GLY A 1 250 ? -13.913 -5.493 -46.706 1.00 89.50 250 GLY A N 1
ATOM 2089 C CA . GLY A 1 250 ? -13.022 -5.439 -47.869 1.00 89.50 250 GLY A CA 1
ATOM 2090 C C . GLY A 1 250 ? -11.558 -5.675 -47.475 1.00 89.50 250 GLY A C 1
ATOM 2091 O O . GLY A 1 250 ? -11.229 -6.729 -46.922 1.00 89.50 250 GLY A O 1
ATOM 2092 N N . ASN A 1 251 ? -10.703 -4.682 -47.742 1.00 89.62 251 ASN A N 1
ATOM 2093 C CA . ASN A 1 251 ? -9.257 -4.721 -47.484 1.00 89.62 251 ASN A CA 1
ATOM 2094 C C . ASN A 1 251 ? -8.840 -4.109 -46.136 1.00 89.62 251 ASN A C 1
ATOM 2096 O O . ASN A 1 251 ? -7.644 -3.938 -45.906 1.00 89.62 251 ASN A O 1
ATOM 2100 N N . ILE A 1 252 ? -9.796 -3.786 -45.259 1.00 93.88 252 ILE A N 1
ATOM 2101 C CA . ILE A 1 252 ? -9.528 -3.248 -43.921 1.00 93.88 252 ILE A CA 1
ATOM 2102 C C . ILE A 1 252 ? -10.127 -4.125 -42.814 1.00 93.88 252 ILE A C 1
ATOM 2104 O O . ILE A 1 252 ? -11.090 -4.873 -43.020 1.00 93.88 252 ILE A O 1
ATOM 2108 N N . PHE A 1 253 ? -9.553 -4.002 -41.622 1.00 94.50 253 PHE A N 1
ATOM 2109 C CA . PHE A 1 253 ? -9.959 -4.665 -40.391 1.00 94.50 253 PHE A CA 1
ATOM 2110 C C . PHE A 1 253 ? -10.295 -3.614 -39.334 1.00 94.50 253 PHE A C 1
ATOM 2112 O O . PHE A 1 253 ? -9.433 -2.836 -38.944 1.00 94.50 253 PHE A O 1
ATOM 2119 N N . GLU A 1 254 ? -11.534 -3.601 -38.852 1.00 94.69 254 GLU A N 1
ATOM 2120 C CA . GLU A 1 254 ? -11.994 -2.722 -37.775 1.00 94.69 254 GLU A CA 1
ATOM 2121 C C . GLU A 1 254 ? -12.030 -3.494 -36.452 1.00 94.69 254 GLU A C 1
ATOM 2123 O O . GLU A 1 254 ? -12.827 -4.423 -36.277 1.00 94.69 254 GLU A O 1
ATOM 2128 N N . LEU A 1 255 ? -11.188 -3.090 -35.508 1.00 93.50 255 LEU A N 1
ATOM 2129 C CA . LEU A 1 255 ? -11.050 -3.684 -34.185 1.00 93.50 255 LEU A CA 1
ATOM 2130 C C . LEU A 1 255 ? -11.643 -2.742 -33.139 1.00 93.50 255 LEU A C 1
ATOM 2132 O O . LEU A 1 255 ? -11.144 -1.639 -32.959 1.00 93.50 255 LEU A O 1
ATOM 2136 N N . TYR A 1 256 ? -12.692 -3.179 -32.448 1.00 93.75 256 TYR A N 1
ATOM 2137 C CA . TYR A 1 256 ? -13.370 -2.429 -31.388 1.00 93.75 256 TYR A CA 1
ATOM 2138 C C . TYR A 1 256 ? -13.012 -3.033 -30.037 1.00 93.75 256 TYR A C 1
ATOM 2140 O O . TYR A 1 256 ? -13.352 -4.195 -29.816 1.00 93.75 256 TYR A O 1
ATOM 2148 N N . GLY A 1 257 ? -12.379 -2.267 -29.148 1.00 91.19 257 GLY A N 1
ATOM 2149 C CA . GLY A 1 257 ? -12.074 -2.693 -27.782 1.00 91.19 257 GLY A CA 1
ATOM 2150 C C . GLY A 1 257 ? -11.980 -1.505 -26.826 1.00 91.19 257 GLY A C 1
ATOM 2151 O O . GLY A 1 257 ? -11.469 -0.445 -27.184 1.00 91.19 257 GLY A O 1
ATOM 2152 N N . GLY A 1 258 ? -12.511 -1.663 -25.612 1.00 88.25 258 GLY A N 1
ATOM 2153 C CA . GLY A 1 258 ? -12.716 -0.537 -24.698 1.00 88.25 258 GLY A CA 1
ATOM 2154 C C . GLY A 1 258 ? -13.565 0.567 -25.345 1.00 88.25 258 GLY A C 1
ATOM 2155 O O . GLY A 1 258 ? -14.660 0.302 -25.845 1.00 88.25 258 GLY A O 1
ATOM 2156 N N . ASN A 1 259 ? -13.036 1.794 -25.367 1.00 91.88 259 ASN A N 1
ATOM 2157 C CA . ASN A 1 259 ? -13.603 2.935 -26.102 1.00 91.88 259 ASN A CA 1
ATOM 2158 C C . ASN A 1 259 ? -12.775 3.334 -27.328 1.00 91.88 259 ASN A C 1
ATOM 2160 O O . ASN A 1 259 ? -12.794 4.491 -27.748 1.00 91.88 259 ASN A O 1
ATOM 2164 N N . LEU A 1 260 ? -12.041 2.384 -27.900 1.00 93.56 260 LEU A N 1
ATOM 2165 C CA . LEU A 1 260 ? -11.214 2.600 -29.077 1.00 93.56 260 LEU A CA 1
ATOM 2166 C C . LEU A 1 260 ? -11.716 1.749 -30.245 1.00 93.56 260 LEU A C 1
ATOM 2168 O O . LEU A 1 260 ? -12.176 0.615 -30.074 1.00 93.56 260 LEU A O 1
ATOM 2172 N N . MET A 1 261 ? -11.592 2.297 -31.452 1.00 94.75 261 MET A N 1
ATOM 2173 C CA . MET A 1 261 ? -11.614 1.523 -32.690 1.00 94.75 261 MET A CA 1
ATOM 2174 C C . MET A 1 261 ? -10.316 1.749 -33.448 1.00 94.75 261 MET A C 1
ATOM 2176 O O . MET A 1 261 ? -9.973 2.887 -33.759 1.00 94.75 261 MET A O 1
ATOM 2180 N N . LEU A 1 262 ? -9.633 0.659 -33.781 1.00 95.44 262 LEU A N 1
ATOM 2181 C CA . LEU A 1 262 ? -8.466 0.662 -34.653 1.00 95.44 262 LEU A CA 1
ATOM 2182 C C . LEU A 1 262 ? -8.845 0.101 -36.019 1.00 95.44 262 LEU A C 1
ATOM 2184 O O . LEU A 1 262 ? -9.507 -0.934 -36.102 1.00 95.44 262 LEU A O 1
ATOM 2188 N N . VAL A 1 263 ? -8.421 0.772 -37.084 1.00 96.19 263 VAL A N 1
ATOM 2189 C CA . VAL A 1 263 ? -8.644 0.338 -38.464 1.00 96.19 263 VAL A CA 1
ATOM 2190 C C . VAL A 1 263 ? -7.305 -0.007 -39.089 1.00 96.19 263 VAL A C 1
ATOM 2192 O O . VAL A 1 263 ? -6.500 0.886 -39.343 1.00 96.19 263 VAL A O 1
ATOM 2195 N N . PHE A 1 264 ? -7.084 -1.291 -39.344 1.00 95.75 264 PHE A N 1
ATOM 2196 C CA . PHE A 1 264 ? -5.875 -1.797 -39.984 1.00 95.75 264 PHE A CA 1
ATOM 2197 C C . PHE A 1 264 ? -6.112 -2.109 -41.457 1.00 95.75 264 PHE A C 1
ATOM 2199 O O . PHE A 1 264 ? -7.185 -2.571 -41.845 1.00 95.75 264 PHE A O 1
ATOM 2206 N N . SER A 1 265 ? -5.091 -1.906 -42.274 1.00 93.75 265 SER A N 1
ATOM 2207 C CA . SER A 1 265 ? -5.036 -2.348 -43.659 1.00 93.75 265 SER A CA 1
ATOM 2208 C C . SER A 1 265 ? -4.828 -3.866 -43.760 1.00 93.75 265 SER A C 1
ATOM 2210 O O . SER A 1 265 ? -4.453 -4.547 -42.802 1.00 93.75 265 SER A O 1
ATOM 2212 N N . SER A 1 266 ? -4.978 -4.411 -44.966 1.00 88.94 266 SER A N 1
ATOM 2213 C CA . SER A 1 266 ? -4.548 -5.783 -45.267 1.00 88.94 266 SER A CA 1
ATOM 2214 C C . SER A 1 266 ? -3.031 -5.998 -45.183 1.00 88.94 266 SER A C 1
ATOM 2216 O O . SER A 1 266 ? -2.608 -7.122 -44.899 1.00 88.94 266 SER A O 1
ATOM 2218 N N . SER A 1 267 ? -2.226 -4.937 -45.337 1.00 87.56 267 SER A N 1
ATOM 2219 C CA . SER A 1 267 ? -0.771 -4.944 -45.110 1.00 87.56 267 SER A CA 1
ATOM 2220 C C . SER A 1 267 ? -0.386 -4.900 -43.622 1.00 87.56 267 SER A C 1
ATOM 2222 O O . SER A 1 267 ? 0.781 -5.127 -43.304 1.00 87.56 267 SER A O 1
ATOM 2224 N N . GLY A 1 268 ? -1.347 -4.672 -42.716 1.00 88.88 268 GLY A N 1
ATOM 2225 C CA . GLY A 1 268 ? -1.130 -4.599 -41.267 1.00 88.88 268 GLY A CA 1
ATOM 2226 C C . GLY A 1 268 ? -0.756 -3.206 -40.751 1.00 88.88 268 GLY A C 1
ATOM 2227 O O . GLY A 1 268 ? -0.431 -3.062 -39.574 1.00 88.88 268 GLY A O 1
ATOM 2228 N N . GLU A 1 269 ? -0.821 -2.187 -41.605 1.00 93.44 269 GLU A N 1
ATOM 2229 C CA . GLU A 1 269 ? -0.640 -0.786 -41.220 1.00 93.44 269 GLU A CA 1
ATOM 2230 C C . GLU A 1 269 ? -1.899 -0.301 -40.505 1.00 93.44 269 GLU A C 1
ATOM 2232 O O . GLU A 1 269 ? -3.016 -0.626 -40.915 1.00 93.44 269 GLU A O 1
ATOM 2237 N N . LEU A 1 270 ? -1.741 0.466 -39.427 1.00 95.62 270 LEU A N 1
ATOM 2238 C CA . LEU A 1 270 ? -2.864 1.237 -38.908 1.00 95.62 270 LEU A CA 1
ATOM 2239 C C . LEU A 1 270 ? -3.166 2.311 -39.966 1.00 95.62 270 LEU A C 1
ATOM 2241 O O . LEU A 1 270 ? -2.254 2.777 -40.639 1.00 95.62 270 LEU A O 1
ATOM 2245 N N . HIS A 1 271 ? -4.440 2.623 -40.177 1.00 95.06 271 HIS A N 1
ATOM 2246 C CA . HIS A 1 271 ? -4.901 3.738 -41.015 1.00 95.06 271 HIS A CA 1
ATOM 2247 C C . HIS A 1 271 ? -5.613 4.782 -40.166 1.00 95.06 271 HIS A C 1
ATOM 2249 O O . HIS A 1 271 ? -5.540 5.986 -40.413 1.00 95.06 271 HIS A O 1
ATOM 2255 N N . GLN A 1 272 ? -6.359 4.311 -39.167 1.00 95.31 272 GLN A N 1
ATOM 2256 C CA . GLN A 1 272 ? -7.223 5.159 -38.373 1.00 95.31 272 GLN A CA 1
ATOM 2257 C C . GLN A 1 272 ? -7.353 4.631 -36.948 1.00 95.31 272 GLN A C 1
ATOM 2259 O O . GLN A 1 272 ? -7.595 3.443 -36.737 1.00 95.31 272 GLN A O 1
ATOM 2264 N N . MET A 1 273 ? -7.288 5.539 -35.980 1.00 95.12 273 MET A N 1
ATOM 2265 C CA . MET A 1 273 ? -7.773 5.321 -34.623 1.00 95.12 273 MET A CA 1
ATOM 2266 C C . MET A 1 273 ? -8.968 6.237 -34.364 1.00 95.12 273 MET A C 1
ATOM 2268 O O . MET A 1 273 ? -8.926 7.426 -34.669 1.00 95.12 273 MET A O 1
ATOM 2272 N N . LYS A 1 274 ? -10.043 5.693 -33.801 1.00 93.94 274 LYS A N 1
ATOM 2273 C CA . LYS A 1 274 ? -11.175 6.471 -33.298 1.00 93.94 274 LYS A CA 1
ATOM 2274 C C . LYS A 1 274 ? -11.269 6.314 -31.790 1.00 93.94 274 LYS A C 1
ATOM 2276 O O . LYS A 1 274 ? -11.399 5.190 -31.303 1.00 93.94 274 LYS A O 1
ATOM 2281 N N . ASP A 1 275 ? -11.255 7.440 -31.091 1.00 92.25 275 ASP A N 1
ATOM 2282 C CA . ASP A 1 275 ? -11.553 7.516 -29.665 1.00 92.25 275 ASP A CA 1
ATOM 2283 C C . ASP A 1 275 ? -13.028 7.894 -29.495 1.00 92.25 275 ASP A C 1
ATOM 2285 O O . ASP A 1 275 ? -13.457 8.976 -29.895 1.00 92.25 275 ASP A O 1
ATOM 2289 N N . PHE A 1 276 ? -13.830 6.989 -28.935 1.00 90.75 276 PHE A N 1
ATOM 2290 C CA . PHE A 1 276 ? -15.263 7.229 -28.749 1.00 90.75 276 PHE A CA 1
ATOM 2291 C C . PHE A 1 276 ? -15.595 8.060 -27.513 1.00 90.75 276 PHE A C 1
ATOM 2293 O O . PHE A 1 276 ? -16.704 8.587 -27.454 1.00 90.75 276 PHE A O 1
ATOM 2300 N N . VAL A 1 277 ? -14.679 8.179 -26.548 1.00 88.44 277 VAL A N 1
ATOM 2301 C CA . VAL A 1 277 ? -14.855 9.082 -25.403 1.00 88.44 277 VAL A CA 1
ATOM 2302 C C . VAL A 1 277 ? -14.714 10.515 -25.891 1.00 88.44 277 VAL A C 1
ATOM 2304 O O . VAL A 1 277 ? -15.581 11.349 -25.648 1.00 88.44 277 VAL A O 1
ATOM 2307 N N . ARG A 1 278 ? -13.643 10.772 -26.646 1.00 88.31 278 ARG A N 1
ATOM 2308 C CA . ARG A 1 278 ? -13.328 12.103 -27.166 1.00 88.31 278 ARG A CA 1
ATOM 2309 C C . ARG A 1 278 ? -14.171 12.491 -28.384 1.00 88.31 278 ARG A C 1
ATOM 2311 O O . ARG A 1 278 ? -14.477 13.662 -28.570 1.00 88.31 278 ARG A O 1
ATOM 2318 N N . GLY A 1 279 ? -14.542 11.511 -29.210 1.00 87.75 279 GLY A N 1
ATOM 2319 C CA . GLY A 1 279 ? -15.226 11.715 -30.492 1.00 87.75 279 GLY A CA 1
ATOM 2320 C C . GLY A 1 279 ? -14.283 11.913 -31.685 1.00 87.75 279 GLY A C 1
ATOM 2321 O O . GLY A 1 279 ? -14.755 12.051 -32.815 1.00 87.75 279 GLY A O 1
ATOM 2322 N N . ASP A 1 280 ? -12.970 11.873 -31.459 1.00 87.69 280 ASP A N 1
ATOM 2323 C CA . ASP A 1 280 ? -11.954 12.163 -32.467 1.00 87.69 280 ASP A CA 1
ATOM 2324 C C . ASP A 1 280 ? -11.676 10.973 -33.392 1.00 87.69 280 ASP A C 1
ATOM 2326 O O . ASP A 1 280 ? -11.703 9.801 -33.001 1.00 87.69 280 ASP A O 1
ATOM 2330 N N . ILE A 1 281 ? -11.353 11.299 -34.644 1.00 91.88 281 ILE A N 1
ATOM 2331 C CA . ILE A 1 281 ? -10.859 10.364 -35.652 1.00 91.88 281 ILE A CA 1
ATOM 2332 C C . ILE A 1 281 ? -9.457 10.806 -36.059 1.00 91.88 281 ILE A C 1
ATOM 2334 O O . ILE A 1 281 ? -9.274 11.860 -36.663 1.00 91.88 281 ILE A O 1
ATOM 2338 N N . LEU A 1 282 ? -8.476 9.963 -35.765 1.00 92.00 282 LEU A N 1
ATOM 2339 C CA . LEU A 1 282 ? -7.069 10.202 -36.037 1.00 92.00 282 LEU A CA 1
ATOM 2340 C C . LEU A 1 282 ? -6.625 9.326 -37.196 1.00 92.00 282 LEU A C 1
ATOM 2342 O O . LEU A 1 282 ? -6.706 8.102 -37.113 1.00 92.00 282 LEU A O 1
ATOM 2346 N N . LYS A 1 283 ? -6.162 9.956 -38.276 1.00 92.50 283 LYS A N 1
ATOM 2347 C CA . LYS A 1 283 ? -5.518 9.255 -39.389 1.00 92.50 283 LYS A CA 1
ATOM 2348 C C . LYS A 1 283 ? -4.058 9.004 -39.048 1.00 92.50 283 LYS A C 1
ATOM 2350 O O . LYS A 1 283 ? -3.368 9.903 -38.572 1.00 92.50 283 LYS A O 1
ATOM 2355 N N . PHE A 1 284 ? -3.603 7.791 -39.298 1.00 90.81 284 PHE A N 1
ATOM 2356 C CA . PHE A 1 284 ? -2.244 7.368 -39.013 1.00 90.81 284 PHE A CA 1
ATOM 2357 C C . PHE A 1 284 ? -1.914 6.234 -39.961 1.00 90.81 284 PHE A C 1
ATOM 2359 O O . PHE A 1 284 ? -2.205 5.107 -39.618 1.00 90.81 284 PHE A O 1
ATOM 2366 N N . ASP A 1 285 ? -1.378 6.539 -41.143 1.00 90.00 285 ASP A N 1
ATOM 2367 C CA . ASP A 1 285 ? -1.104 5.574 -42.220 1.00 90.00 285 ASP A CA 1
ATOM 2368 C C . ASP A 1 285 ? 0.297 4.959 -42.077 1.00 90.00 285 ASP A C 1
ATOM 2370 O O . ASP A 1 285 ? 1.174 5.148 -42.925 1.00 90.00 285 ASP A O 1
ATOM 2374 N N . LYS A 1 286 ? 0.547 4.301 -40.941 1.00 90.31 286 LYS A N 1
ATOM 2375 C CA . LYS A 1 286 ? 1.856 3.729 -40.600 1.00 90.31 286 LYS A CA 1
ATOM 2376 C C . LYS A 1 286 ? 1.716 2.428 -39.821 1.00 90.31 286 LYS A C 1
ATOM 2378 O O . LYS A 1 286 ? 0.702 2.137 -39.184 1.00 90.31 286 LYS A O 1
ATOM 2383 N N . ASP A 1 287 ? 2.788 1.648 -39.840 1.00 90.81 287 ASP A N 1
ATOM 2384 C CA . ASP A 1 287 ? 2.949 0.529 -38.927 1.00 90.81 287 ASP A CA 1
ATOM 2385 C C . ASP A 1 287 ? 3.009 1.043 -37.479 1.00 90.81 287 ASP A C 1
ATOM 2387 O O . ASP A 1 287 ? 3.756 1.967 -37.167 1.00 90.81 287 ASP A O 1
ATOM 2391 N N . ILE A 1 288 ? 2.239 0.428 -36.574 1.00 93.88 288 ILE A N 1
ATOM 2392 C CA . ILE A 1 288 ? 2.293 0.787 -35.143 1.00 93.88 288 ILE A CA 1
ATOM 2393 C C . ILE A 1 288 ? 3.607 0.359 -34.483 1.00 93.88 288 ILE A C 1
ATOM 2395 O O . ILE A 1 288 ? 3.892 0.791 -33.376 1.00 93.88 288 ILE A O 1
ATOM 2399 N N . PHE A 1 289 ? 4.394 -0.489 -35.151 1.00 95.31 289 PHE A N 1
ATOM 2400 C CA . PHE A 1 289 ? 5.723 -0.889 -34.710 1.00 95.31 289 PHE A CA 1
ATOM 2401 C C . PHE A 1 289 ? 6.767 -0.531 -35.760 1.00 95.31 289 PHE A C 1
ATOM 2403 O O . PHE A 1 289 ? 6.694 -1.046 -36.880 1.00 95.31 289 PHE A O 1
ATOM 2410 N N . SER A 1 290 ? 7.757 0.259 -35.354 1.00 94.75 290 SER A N 1
ATOM 2411 C CA . SER A 1 290 ? 9.018 0.431 -36.082 1.00 94.75 290 SER A CA 1
ATOM 2412 C C . SER A 1 290 ? 10.095 -0.416 -35.414 1.00 94.75 290 SER A C 1
ATOM 2414 O O . SER A 1 290 ? 10.153 -0.502 -34.187 1.00 94.75 290 SER A O 1
ATOM 2416 N N . ILE A 1 291 ? 10.910 -1.096 -36.218 1.00 96.19 291 ILE A N 1
ATOM 2417 C CA . ILE A 1 291 ? 11.931 -2.033 -35.738 1.00 96.19 291 ILE A CA 1
ATOM 2418 C C . ILE A 1 291 ? 13.246 -1.646 -36.389 1.00 96.19 291 ILE A C 1
ATOM 2420 O O . ILE A 1 291 ? 13.333 -1.606 -37.610 1.00 96.19 291 ILE A O 1
ATOM 2424 N N . PHE A 1 292 ? 14.258 -1.397 -35.574 1.00 96.75 292 PHE A N 1
ATOM 2425 C CA . PHE A 1 292 ? 15.562 -0.908 -35.989 1.00 96.75 292 PHE A CA 1
ATOM 2426 C C . PHE A 1 292 ? 16.646 -1.927 -35.630 1.00 96.75 292 PHE A C 1
ATOM 2428 O O . PHE A 1 292 ? 16.610 -2.524 -34.547 1.00 96.75 292 PHE A O 1
ATOM 2435 N N . ASP A 1 293 ? 17.598 -2.136 -36.539 1.00 95.44 293 ASP A N 1
ATOM 2436 C CA . ASP A 1 293 ? 18.726 -3.050 -36.349 1.00 95.44 293 ASP A CA 1
ATOM 2437 C C . ASP A 1 293 ? 19.838 -2.346 -35.560 1.00 95.44 293 ASP A C 1
ATOM 2439 O O . ASP A 1 293 ? 20.515 -1.445 -36.056 1.00 95.44 293 ASP A O 1
ATOM 2443 N N . GLY A 1 294 ? 20.026 -2.756 -34.306 1.00 92.00 294 GLY A N 1
ATOM 2444 C CA . GLY A 1 294 ? 21.037 -2.187 -33.418 1.00 92.00 294 GLY A CA 1
ATOM 2445 C C . GLY A 1 294 ? 22.475 -2.503 -33.835 1.00 92.00 294 GLY A C 1
ATOM 2446 O O . GLY A 1 294 ? 23.391 -1.867 -33.321 1.00 92.00 294 GLY A O 1
ATOM 2447 N N . ASP A 1 295 ? 22.692 -3.457 -34.748 1.00 90.19 295 ASP A N 1
ATOM 2448 C CA . ASP A 1 295 ? 24.014 -3.744 -35.320 1.00 90.19 295 ASP A CA 1
ATOM 2449 C C . ASP A 1 295 ? 24.309 -2.912 -36.586 1.00 90.19 295 ASP A C 1
ATOM 2451 O O . ASP A 1 295 ? 25.418 -2.983 -37.117 1.00 90.19 295 ASP A O 1
ATOM 2455 N N . LYS A 1 296 ? 23.337 -2.129 -37.075 1.00 91.19 296 LYS A N 1
ATOM 2456 C CA . LYS A 1 296 ? 23.450 -1.277 -38.271 1.00 91.19 296 LYS A CA 1
ATOM 2457 C C . LYS A 1 296 ? 23.046 0.162 -37.968 1.00 91.19 296 LYS A C 1
ATOM 2459 O O . LYS A 1 296 ? 22.162 0.703 -38.620 1.00 91.19 296 LYS A O 1
ATOM 2464 N N . ASP A 1 297 ? 23.620 0.742 -36.917 1.00 87.69 297 ASP A N 1
ATOM 2465 C CA . ASP A 1 297 ? 23.369 2.133 -36.510 1.00 87.69 297 ASP A CA 1
ATOM 2466 C C . ASP A 1 297 ? 21.873 2.497 -36.409 1.00 87.69 297 ASP A C 1
ATOM 2468 O O . ASP A 1 297 ? 21.464 3.620 -36.698 1.00 87.69 297 ASP A O 1
ATOM 2472 N N . PHE A 1 298 ? 21.049 1.536 -35.973 1.00 91.56 298 PHE A N 1
ATOM 2473 C CA . PHE A 1 298 ? 19.596 1.671 -35.862 1.00 91.56 298 PHE A CA 1
ATOM 2474 C C . PHE A 1 298 ? 18.888 1.970 -37.196 1.00 91.56 298 PHE A C 1
ATOM 2476 O O . PHE A 1 298 ? 17.875 2.666 -37.218 1.00 91.56 298 PHE A O 1
ATOM 2483 N N . GLU A 1 299 ? 19.361 1.407 -38.311 1.00 94.69 299 GLU A N 1
ATOM 2484 C CA . GLU A 1 299 ? 18.611 1.379 -39.572 1.00 94.69 299 GLU A CA 1
ATOM 2485 C C . GLU A 1 299 ? 17.274 0.628 -39.419 1.00 94.69 299 GLU A C 1
ATOM 2487 O O . GLU A 1 299 ? 17.209 -0.456 -38.831 1.00 94.69 299 GLU A O 1
ATOM 2492 N N . GLU A 1 300 ? 16.187 1.177 -39.976 1.00 95.19 300 GLU A N 1
ATOM 2493 C CA . GLU A 1 300 ? 14.867 0.537 -39.923 1.00 95.19 300 GLU A CA 1
ATOM 2494 C C . GLU A 1 300 ? 14.831 -0.746 -40.771 1.00 95.19 300 GLU A C 1
ATOM 2496 O O . GLU A 1 300 ? 15.149 -0.764 -41.966 1.00 95.19 300 GLU A O 1
ATOM 2501 N N . ILE A 1 301 ? 14.393 -1.842 -40.155 1.00 94.12 301 ILE A N 1
ATOM 2502 C CA . ILE A 1 301 ? 14.286 -3.153 -40.780 1.00 94.12 301 ILE A CA 1
ATOM 2503 C C . ILE A 1 301 ? 13.090 -3.181 -41.733 1.00 94.12 301 ILE A C 1
ATOM 2505 O O . ILE A 1 301 ? 11.927 -3.126 -41.329 1.00 94.12 301 ILE A O 1
ATOM 2509 N N . LYS A 1 302 ? 13.377 -3.383 -43.020 1.00 92.81 302 LYS A N 1
ATOM 2510 C CA . LYS A 1 302 ? 12.354 -3.612 -44.045 1.00 92.81 302 LYS A CA 1
ATOM 2511 C C . LYS A 1 302 ? 11.943 -5.084 -44.078 1.00 92.81 302 LYS A C 1
ATOM 2513 O O . LYS A 1 302 ? 12.777 -5.974 -44.232 1.00 92.81 302 LYS A O 1
ATOM 2518 N N . PHE A 1 303 ? 10.641 -5.336 -43.974 1.00 90.75 303 PHE A N 1
ATOM 2519 C CA . PHE A 1 303 ? 10.065 -6.678 -44.070 1.00 90.75 303 PHE A CA 1
ATOM 2520 C C . PHE A 1 303 ? 9.606 -6.978 -45.495 1.00 90.75 303 PHE A C 1
ATOM 2522 O O . PHE A 1 303 ? 8.873 -6.188 -46.088 1.00 90.75 303 PHE A O 1
ATOM 2529 N N . LEU A 1 304 ? 10.032 -8.127 -46.025 1.00 84.69 304 LEU A N 1
ATOM 2530 C CA . LEU A 1 304 ? 9.747 -8.561 -47.396 1.00 84.69 304 LEU A CA 1
ATOM 2531 C C . LEU A 1 304 ? 8.371 -9.220 -47.503 1.00 84.69 304 LEU A C 1
ATOM 2533 O O . LEU A 1 304 ? 7.650 -9.007 -48.473 1.00 84.69 304 LEU A O 1
ATOM 2537 N N . ASN A 1 305 ? 7.994 -9.985 -46.478 1.00 84.94 305 ASN A N 1
ATOM 2538 C CA . ASN A 1 305 ? 6.714 -10.676 -46.415 1.00 84.94 305 ASN A CA 1
ATOM 2539 C C . ASN A 1 305 ? 5.871 -10.075 -45.293 1.00 84.94 305 ASN A C 1
ATOM 2541 O O . ASN A 1 305 ? 6.268 -10.136 -44.129 1.00 84.94 305 ASN A O 1
ATOM 2545 N N . LYS A 1 306 ? 4.698 -9.531 -45.633 1.00 90.88 306 LYS A N 1
ATOM 2546 C CA . LYS A 1 306 ? 3.671 -9.105 -44.673 1.00 90.88 306 LYS A CA 1
ATOM 2547 C C . LYS A 1 306 ? 2.410 -9.939 -44.891 1.00 90.88 306 LYS A C 1
ATOM 2549 O O . LYS A 1 306 ? 1.938 -10.072 -46.019 1.00 90.88 306 LYS A O 1
ATOM 2554 N N . LYS A 1 307 ? 1.856 -10.508 -43.823 1.00 91.69 307 LYS A N 1
ATOM 2555 C CA . LYS A 1 307 ? 0.607 -11.274 -43.870 1.00 91.69 307 LYS A CA 1
ATOM 2556 C C . LYS A 1 307 ? -0.264 -10.921 -42.676 1.00 91.69 307 LYS A C 1
ATOM 2558 O O . LYS A 1 307 ? 0.160 -11.083 -41.539 1.00 91.69 307 LYS A O 1
ATOM 2563 N N . THR A 1 308 ? -1.505 -10.537 -42.944 1.00 91.62 308 THR A N 1
ATOM 2564 C CA . THR A 1 308 ? -2.503 -10.277 -41.903 1.00 91.62 308 THR A CA 1
ATOM 2565 C C . THR A 1 308 ? -3.516 -11.416 -41.873 1.00 91.62 308 THR A C 1
ATOM 2567 O O . THR A 1 308 ? -4.147 -11.733 -42.885 1.00 91.62 308 THR A O 1
ATOM 2570 N N . VAL A 1 309 ? -3.656 -12.067 -40.721 1.00 89.75 309 VAL A N 1
ATOM 2571 C CA . VAL A 1 309 ? -4.552 -13.202 -40.491 1.00 89.75 309 VAL A CA 1
ATOM 2572 C C . VAL A 1 309 ? -5.547 -12.846 -39.399 1.00 89.75 309 VAL A C 1
ATOM 2574 O O . VAL A 1 309 ? -5.208 -12.254 -38.383 1.00 89.75 309 VAL A O 1
ATOM 2577 N N . TYR A 1 310 ? -6.796 -13.247 -39.606 1.00 85.50 310 TYR A N 1
ATOM 2578 C CA . TYR A 1 310 ? -7.847 -13.136 -38.607 1.00 85.50 310 TYR A CA 1
ATOM 2579 C C . TYR A 1 310 ? -8.192 -14.518 -38.059 1.00 85.50 310 TYR A C 1
ATOM 2581 O O . TYR A 1 310 ? -8.490 -15.434 -38.832 1.00 85.50 310 TYR A O 1
ATOM 2589 N N . LYS A 1 311 ? -8.192 -14.669 -36.731 1.00 84.88 311 LYS A N 1
ATOM 2590 C CA . LYS A 1 311 ? -8.620 -15.910 -36.077 1.00 84.88 311 LYS A CA 1
ATOM 2591 C C . LYS A 1 311 ? -9.234 -15.613 -34.713 1.00 84.88 311 LYS A C 1
ATOM 2593 O O . LYS A 1 311 ? -8.571 -15.050 -33.857 1.00 84.88 311 LYS A O 1
ATOM 2598 N N . LYS A 1 312 ? -10.479 -16.053 -34.488 1.00 81.25 312 LYS A N 1
ATOM 2599 C CA . LYS A 1 312 ? -11.143 -16.033 -33.167 1.00 81.25 312 LYS A CA 1
ATOM 2600 C C . LYS A 1 312 ? -11.039 -14.670 -32.441 1.00 81.25 312 LYS A C 1
ATOM 2602 O O . LYS A 1 312 ? -10.605 -14.627 -31.301 1.00 81.25 312 LYS A O 1
ATOM 2607 N N . ASN A 1 313 ? -11.429 -13.572 -33.099 1.00 86.38 313 ASN A N 1
ATOM 2608 C CA . ASN A 1 313 ? -11.334 -12.192 -32.575 1.00 86.38 313 ASN A CA 1
ATOM 2609 C C . ASN A 1 313 ? -9.922 -11.628 -32.358 1.00 86.38 313 ASN A C 1
ATOM 2611 O O . ASN A 1 313 ? -9.797 -10.524 -31.843 1.00 86.38 313 ASN A O 1
ATOM 2615 N N . ILE A 1 314 ? -8.883 -12.311 -32.831 1.00 92.75 314 ILE A N 1
ATOM 2616 C CA . ILE A 1 314 ? -7.504 -11.827 -32.795 1.00 92.75 314 ILE A CA 1
ATOM 2617 C C . ILE A 1 314 ? -7.080 -11.441 -34.214 1.00 92.75 314 ILE A C 1
ATOM 2619 O O . ILE A 1 314 ? -7.323 -12.189 -35.173 1.00 92.75 314 ILE A O 1
ATOM 2623 N N . LEU A 1 315 ? -6.452 -10.271 -34.341 1.00 95.50 315 LEU A N 1
ATOM 2624 C CA . LEU A 1 315 ? -5.744 -9.854 -35.547 1.00 95.50 315 LEU A CA 1
ATOM 2625 C C . LEU A 1 315 ? -4.269 -10.230 -35.398 1.00 95.50 315 LEU A C 1
ATOM 2627 O O . LEU A 1 315 ? -3.591 -9.713 -34.517 1.00 95.50 315 LEU A O 1
ATOM 2631 N N . GLU A 1 316 ? -3.771 -11.121 -36.246 1.00 96.12 316 GLU A N 1
ATOM 2632 C CA . GLU A 1 316 ? -2.357 -11.485 -36.313 1.00 96.12 316 GLU A CA 1
ATOM 2633 C C . GLU A 1 316 ? -1.715 -10.799 -37.521 1.00 96.12 316 GLU A C 1
ATOM 2635 O O . GLU A 1 316 ? -2.114 -11.037 -38.660 1.00 96.12 316 GLU A O 1
ATOM 2640 N N . ILE A 1 317 ? -0.704 -9.967 -37.287 1.00 95.19 317 ILE A N 1
ATOM 2641 C CA . ILE A 1 317 ? 0.125 -9.353 -38.327 1.00 95.19 317 ILE A CA 1
ATOM 2642 C C . ILE A 1 317 ? 1.500 -10.016 -38.269 1.00 95.19 317 ILE A C 1
ATOM 2644 O O . ILE A 1 317 ? 2.242 -9.851 -37.301 1.00 95.19 317 ILE A O 1
ATOM 2648 N N . LEU A 1 318 ? 1.830 -10.776 -39.307 1.00 95.62 318 LEU A N 1
ATOM 2649 C CA . LEU A 1 318 ? 3.108 -11.454 -39.495 1.00 95.62 318 LEU A CA 1
ATOM 2650 C C . LEU A 1 318 ? 3.985 -10.638 -40.447 1.00 95.62 318 LEU A C 1
ATOM 2652 O O . LEU A 1 318 ? 3.548 -10.300 -41.549 1.00 95.62 318 LEU A O 1
ATOM 2656 N N . LYS A 1 319 ? 5.227 -10.374 -40.043 1.00 95.00 319 LYS A N 1
ATOM 2657 C CA . LYS A 1 319 ? 6.253 -9.722 -40.858 1.00 95.00 319 LYS A CA 1
ATOM 2658 C C . LYS A 1 319 ? 7.546 -10.536 -40.828 1.00 95.00 319 LYS A C 1
ATOM 2660 O O . LYS A 1 319 ? 8.003 -10.919 -39.752 1.00 95.00 319 LYS A O 1
ATOM 2665 N N . GLU A 1 320 ? 8.138 -10.795 -41.992 1.00 94.12 320 GLU A N 1
ATOM 2666 C CA . GLU A 1 320 ? 9.371 -11.588 -42.115 1.00 94.12 320 GLU A CA 1
ATOM 2667 C C . GLU A 1 320 ? 10.354 -10.976 -43.122 1.00 94.12 320 GLU A C 1
ATOM 2669 O O . GLU A 1 320 ? 9.954 -10.466 -44.173 1.00 94.12 320 GLU A O 1
ATOM 2674 N N . ASN A 1 321 ? 11.650 -11.026 -42.803 1.00 93.00 321 ASN A N 1
ATOM 2675 C CA . ASN A 1 321 ? 12.737 -10.565 -43.681 1.00 93.00 321 ASN A CA 1
ATOM 2676 C C . ASN A 1 321 ? 13.876 -11.598 -43.839 1.00 93.00 321 ASN A C 1
ATOM 2678 O O . ASN A 1 321 ? 14.967 -11.252 -44.280 1.00 93.00 321 ASN A O 1
ATOM 2682 N N . GLY A 1 322 ? 13.639 -12.853 -43.443 1.00 90.12 322 GLY A N 1
ATOM 2683 C CA . GLY A 1 322 ? 14.631 -13.934 -43.434 1.00 90.12 322 GLY A CA 1
ATOM 2684 C C . GLY A 1 322 ? 15.408 -14.052 -42.119 1.00 90.12 322 GLY A C 1
ATOM 2685 O O . GLY A 1 322 ? 15.580 -15.159 -41.618 1.00 90.12 322 GLY A O 1
ATOM 2686 N N . GLU A 1 323 ? 15.803 -12.935 -41.504 1.00 93.12 323 GLU A N 1
ATOM 2687 C CA . GLU A 1 323 ? 16.556 -12.939 -40.239 1.00 93.12 323 GLU A CA 1
ATOM 2688 C C . GLU A 1 323 ? 15.658 -12.837 -39.006 1.00 93.12 323 GLU A C 1
ATOM 2690 O O . GLU A 1 323 ? 15.962 -13.431 -37.974 1.00 93.12 323 GLU A O 1
ATOM 2695 N N . ILE A 1 324 ? 14.543 -12.118 -39.113 1.00 96.44 324 ILE A N 1
ATOM 2696 C CA . ILE A 1 324 ? 13.577 -11.903 -38.037 1.00 96.44 324 ILE A CA 1
ATOM 2697 C C . ILE A 1 324 ? 12.182 -12.299 -38.519 1.00 96.44 324 ILE A C 1
ATOM 2699 O O . ILE A 1 324 ? 11.754 -11.930 -39.617 1.00 96.44 324 ILE A O 1
ATOM 2703 N N . THR A 1 325 ? 11.453 -13.004 -37.655 1.00 97.12 325 THR A N 1
ATOM 2704 C CA . THR A 1 325 ? 9.999 -13.150 -37.752 1.00 97.12 325 THR A CA 1
ATOM 2705 C C . THR A 1 325 ? 9.360 -12.333 -36.637 1.00 97.12 325 THR A C 1
ATOM 2707 O O . THR A 1 325 ? 9.520 -12.644 -35.456 1.00 97.12 325 THR A O 1
ATOM 2710 N N . PHE A 1 326 ? 8.602 -11.308 -37.010 1.00 96.81 326 PHE A N 1
ATOM 2711 C CA . PHE A 1 326 ? 7.838 -10.470 -36.096 1.00 96.81 326 PHE A CA 1
ATOM 2712 C C . PHE A 1 326 ? 6.351 -10.795 -36.227 1.00 96.81 326 PHE A C 1
ATOM 2714 O O . PHE A 1 326 ? 5.784 -10.746 -37.318 1.00 96.81 326 PHE A O 1
ATOM 2721 N N . ARG A 1 327 ? 5.709 -11.140 -35.113 1.00 96.62 327 ARG A N 1
ATOM 2722 C CA . ARG A 1 327 ? 4.263 -11.361 -35.034 1.00 96.62 327 ARG A CA 1
ATOM 2723 C C . ARG A 1 327 ? 3.660 -10.385 -34.055 1.00 96.62 327 ARG A C 1
ATOM 2725 O O . ARG A 1 327 ? 4.152 -10.269 -32.940 1.00 96.62 327 ARG A O 1
ATOM 2732 N N . ASN A 1 328 ? 2.580 -9.742 -34.456 1.00 95.62 328 ASN A N 1
ATOM 2733 C CA . ASN A 1 328 ? 1.781 -8.890 -33.599 1.00 95.62 328 ASN A CA 1
ATOM 2734 C C . ASN A 1 328 ? 0.362 -9.456 -33.509 1.00 95.62 328 ASN A C 1
ATOM 2736 O O . ASN A 1 328 ? -0.296 -9.615 -34.533 1.00 95.62 328 ASN A O 1
ATOM 2740 N N . PHE A 1 329 ? -0.088 -9.765 -32.300 1.00 96.19 329 PHE A N 1
ATOM 2741 C CA . PHE A 1 329 ? -1.422 -10.258 -31.991 1.00 96.19 329 PHE A CA 1
ATOM 2742 C C . PHE A 1 329 ? -2.205 -9.156 -31.285 1.00 96.19 329 PHE A C 1
ATOM 2744 O O . PHE A 1 329 ? -1.870 -8.781 -30.164 1.00 96.19 329 PHE A O 1
ATOM 2751 N N . ILE A 1 330 ? -3.258 -8.659 -31.925 1.00 96.31 330 ILE A N 1
ATOM 2752 C CA . ILE A 1 330 ? -4.103 -7.599 -31.381 1.00 96.31 330 ILE A CA 1
ATOM 2753 C C . ILE A 1 330 ? -5.456 -8.194 -31.010 1.00 96.31 330 ILE A C 1
ATOM 2755 O O . ILE A 1 330 ? -6.182 -8.711 -31.865 1.00 96.31 330 ILE A O 1
ATOM 2759 N N . GLU A 1 331 ? -5.785 -8.115 -29.727 1.00 94.81 331 GLU A N 1
ATOM 2760 C CA . GLU A 1 331 ? -6.988 -8.676 -29.130 1.00 94.81 331 GLU A CA 1
ATOM 2761 C C . GLU A 1 331 ? -7.820 -7.566 -28.464 1.00 94.81 331 GLU A C 1
ATOM 2763 O O . GLU A 1 331 ? -7.386 -6.953 -27.484 1.00 94.81 331 GLU A O 1
ATOM 2768 N N . PRO A 1 332 ? -9.036 -7.284 -28.960 1.00 93.69 332 PRO A N 1
ATOM 2769 C CA . PRO A 1 332 ? -9.952 -6.387 -28.282 1.00 93.69 332 PRO A CA 1
ATOM 2770 C C . PRO A 1 332 ? -10.644 -7.082 -27.108 1.00 93.69 332 PRO A C 1
ATOM 2772 O O . PRO A 1 332 ? -11.234 -8.152 -27.255 1.00 93.69 332 PRO A O 1
ATOM 2775 N N . THR A 1 333 ? -10.719 -6.397 -25.973 1.00 92.44 333 THR A N 1
ATOM 2776 C CA . THR A 1 333 ? -11.596 -6.772 -24.856 1.00 92.44 333 THR A CA 1
ATOM 2777 C C . THR A 1 333 ? -12.633 -5.684 -24.608 1.00 92.44 333 THR A C 1
ATOM 2779 O O . THR A 1 333 ? -12.603 -4.607 -25.204 1.00 92.44 333 THR A O 1
ATOM 2782 N N . LYS A 1 334 ? -13.571 -5.938 -23.690 1.00 90.06 334 LYS A N 1
ATOM 2783 C CA . LYS A 1 334 ? -14.574 -4.935 -23.306 1.00 90.06 334 LYS A CA 1
ATOM 2784 C C . LYS A 1 334 ? -13.964 -3.680 -22.672 1.00 90.06 334 LYS A C 1
ATOM 2786 O O . LYS A 1 334 ? -14.601 -2.640 -22.725 1.00 90.06 334 LYS A O 1
ATOM 2791 N N . ARG A 1 335 ? -12.772 -3.775 -22.069 1.00 91.19 335 ARG A N 1
ATOM 2792 C CA . ARG A 1 335 ? -12.152 -2.688 -21.287 1.00 91.19 335 ARG A CA 1
ATOM 2793 C C . ARG A 1 335 ? -10.958 -2.033 -21.976 1.00 91.19 335 ARG A C 1
ATOM 2795 O O . ARG A 1 335 ? -10.726 -0.846 -21.792 1.00 91.19 335 ARG A O 1
ATOM 2802 N N . ALA A 1 336 ? -10.206 -2.797 -22.757 1.00 94.50 336 ALA A N 1
ATOM 2803 C CA . ALA A 1 336 ? -8.978 -2.340 -23.394 1.00 94.50 336 ALA A CA 1
ATOM 2804 C C . ALA A 1 336 ? -8.686 -3.153 -24.657 1.00 94.50 336 ALA A C 1
ATOM 2806 O O . ALA A 1 336 ? -9.338 -4.168 -24.922 1.00 94.50 336 ALA A O 1
ATOM 2807 N N . ILE A 1 337 ? -7.679 -2.738 -25.412 1.00 95.62 337 ILE A N 1
ATOM 2808 C CA . ILE A 1 337 ? -7.096 -3.542 -26.481 1.00 95.62 337 ILE A CA 1
ATOM 2809 C C . ILE A 1 337 ? -5.731 -4.028 -25.999 1.00 95.62 337 ILE A C 1
ATOM 2811 O O . ILE A 1 337 ? -4.920 -3.238 -25.517 1.00 95.62 337 ILE A O 1
ATOM 2815 N N . PHE A 1 338 ? -5.497 -5.330 -26.126 1.00 96.19 338 PHE A N 1
ATOM 2816 C CA . PHE A 1 338 ? -4.221 -5.966 -25.839 1.00 96.19 338 PHE A CA 1
ATOM 2817 C C . PHE A 1 338 ? -3.463 -6.192 -27.139 1.00 96.19 338 PHE A C 1
ATOM 2819 O O . PHE A 1 338 ? -4.037 -6.587 -28.152 1.00 96.19 338 PHE A O 1
ATOM 2826 N N . CYS A 1 339 ? -2.165 -5.937 -27.109 1.00 96.44 339 CYS A N 1
ATOM 2827 C CA . CYS A 1 339 ? -1.280 -6.060 -28.251 1.00 96.44 339 CYS A CA 1
ATOM 2828 C C . CYS A 1 339 ? -0.050 -6.850 -27.820 1.00 96.44 339 CYS A C 1
ATOM 2830 O O . CYS A 1 339 ? 0.810 -6.333 -27.115 1.00 96.44 339 CYS A O 1
ATOM 2832 N N . LYS A 1 340 ? 0.031 -8.112 -28.226 1.00 96.94 340 LYS A N 1
ATOM 2833 C CA . LYS A 1 340 ? 1.154 -8.994 -27.924 1.00 96.94 340 LYS A CA 1
ATOM 2834 C C . LYS A 1 340 ? 2.080 -9.083 -29.126 1.00 96.94 340 LYS A C 1
ATOM 2836 O O . LYS A 1 340 ? 1.674 -9.554 -30.184 1.00 96.94 340 LYS A O 1
ATOM 2841 N N . ILE A 1 341 ? 3.338 -8.708 -28.953 1.00 96.69 341 ILE A N 1
ATOM 2842 C CA . ILE A 1 341 ? 4.384 -8.942 -29.945 1.00 96.69 341 ILE A CA 1
ATOM 2843 C C . ILE A 1 341 ? 5.146 -10.224 -29.618 1.00 96.69 341 ILE A C 1
ATOM 2845 O O . ILE A 1 341 ? 5.349 -10.576 -28.461 1.00 96.69 341 ILE A O 1
ATOM 2849 N N . SER A 1 342 ? 5.556 -10.940 -30.657 1.00 96.81 342 SER A N 1
ATOM 2850 C CA . SER A 1 342 ? 6.353 -12.160 -30.601 1.00 96.81 342 SER A CA 1
ATOM 2851 C C . SER A 1 342 ? 7.439 -12.046 -31.655 1.00 96.81 342 SER A C 1
ATOM 2853 O O . SER A 1 342 ? 7.144 -12.049 -32.852 1.00 96.81 342 SER A O 1
ATOM 2855 N N . ILE A 1 343 ? 8.689 -12.000 -31.219 1.00 96.62 343 ILE A N 1
ATOM 2856 C CA . ILE A 1 343 ? 9.834 -11.736 -32.084 1.00 96.62 343 ILE A CA 1
ATOM 2857 C C . ILE A 1 343 ? 10.745 -12.940 -32.031 1.00 96.62 343 ILE A C 1
ATOM 2859 O O . ILE A 1 343 ? 11.250 -13.288 -30.968 1.00 96.62 343 ILE A O 1
ATOM 2863 N N . ARG A 1 344 ? 10.930 -13.589 -33.177 1.00 97.00 344 ARG A N 1
ATOM 2864 C CA . ARG A 1 344 ? 11.820 -14.733 -33.326 1.00 97.00 344 ARG A CA 1
ATOM 2865 C C . ARG A 1 344 ? 13.047 -14.329 -34.124 1.00 97.00 344 ARG A C 1
ATOM 2867 O O . ARG A 1 344 ? 12.917 -13.784 -35.221 1.00 97.00 344 ARG A O 1
ATOM 2874 N N . ASN A 1 345 ? 14.216 -14.649 -33.589 1.00 96.81 345 ASN A N 1
ATOM 2875 C CA . ASN A 1 345 ? 15.475 -14.532 -34.304 1.00 96.81 345 ASN A CA 1
ATOM 2876 C C . ASN A 1 345 ? 15.718 -15.811 -35.113 1.00 96.81 345 ASN A C 1
ATOM 2878 O O . ASN A 1 345 ? 15.948 -16.879 -34.552 1.00 96.81 345 ASN A O 1
ATOM 2882 N N . ASN A 1 346 ? 15.655 -15.718 -36.437 1.00 96.44 346 ASN A N 1
ATOM 2883 C CA . ASN A 1 346 ? 15.890 -16.846 -37.338 1.00 96.44 346 ASN A CA 1
ATOM 2884 C C . ASN A 1 346 ? 17.369 -17.000 -37.720 1.00 96.44 346 ASN A C 1
ATOM 2886 O O . ASN A 1 346 ? 17.732 -18.005 -38.333 1.00 96.44 346 ASN A O 1
ATOM 2890 N N . SER A 1 347 ? 18.222 -16.037 -37.366 1.00 95.25 347 SER A N 1
ATOM 2891 C CA . SER A 1 347 ? 19.653 -16.066 -37.670 1.00 95.25 347 SER A CA 1
ATOM 2892 C C . SER A 1 347 ? 20.451 -16.943 -36.691 1.00 95.25 347 SER A C 1
ATOM 2894 O O . SER A 1 347 ? 19.923 -17.426 -35.688 1.00 95.25 347 SER A O 1
ATOM 2896 N N . GLU A 1 348 ? 21.732 -17.155 -37.002 1.00 95.25 348 GLU A N 1
ATOM 2897 C CA . GLU A 1 348 ? 22.691 -17.880 -36.148 1.00 95.25 348 GLU A CA 1
ATOM 2898 C C . GLU A 1 348 ? 23.418 -16.966 -35.143 1.00 95.25 348 GLU A C 1
ATOM 2900 O O . GLU A 1 348 ? 24.245 -17.430 -34.364 1.00 95.25 348 GLU A O 1
ATOM 2905 N N . LYS A 1 349 ? 23.149 -15.655 -35.163 1.00 94.56 349 LYS A N 1
ATOM 2906 C CA . LYS A 1 349 ? 23.790 -14.664 -34.284 1.00 94.56 349 LYS A CA 1
ATOM 2907 C C . LYS A 1 349 ? 22.759 -14.031 -33.367 1.00 94.56 349 LYS A C 1
ATOM 2909 O O . LYS A 1 349 ? 21.575 -14.030 -33.683 1.00 94.56 349 LYS A O 1
ATOM 2914 N N . ILE A 1 350 ? 23.193 -13.478 -32.237 1.00 95.06 350 ILE A N 1
ATOM 2915 C CA . ILE A 1 350 ? 22.314 -12.634 -31.420 1.00 95.06 350 ILE A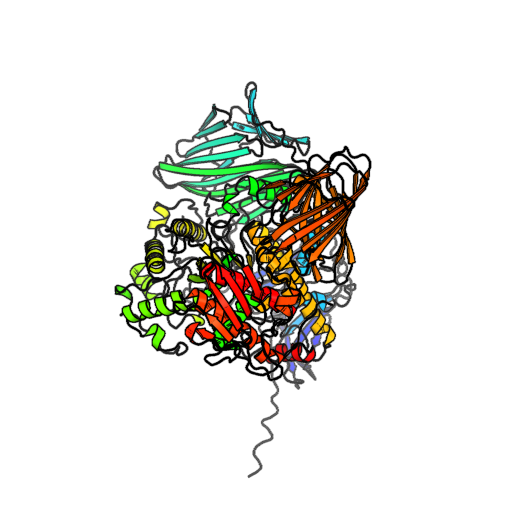 CA 1
ATOM 2916 C C . ILE A 1 350 ? 21.884 -11.434 -32.266 1.00 95.06 350 ILE A C 1
ATOM 2918 O O . ILE A 1 350 ? 22.715 -10.841 -32.950 1.00 95.06 350 ILE A O 1
ATOM 2922 N N . LYS A 1 351 ? 20.598 -11.087 -32.214 1.00 95.75 351 LYS A N 1
ATOM 2923 C CA . LYS A 1 351 ? 20.055 -9.900 -32.874 1.00 95.75 351 LYS A CA 1
ATOM 2924 C C . LYS A 1 351 ? 19.732 -8.823 -31.857 1.00 95.75 351 LYS A C 1
ATOM 2926 O O . LYS A 1 351 ? 18.959 -9.065 -30.930 1.00 95.75 351 LYS A O 1
ATOM 2931 N N . LYS A 1 352 ? 20.330 -7.648 -32.046 1.00 96.94 352 LYS A N 1
ATOM 2932 C CA . LYS A 1 352 ? 20.077 -6.441 -31.259 1.00 96.94 352 LYS A CA 1
ATOM 2933 C C . LYS A 1 352 ? 19.010 -5.621 -31.965 1.00 96.94 352 LYS A C 1
ATOM 2935 O O . LYS A 1 352 ? 19.211 -5.197 -33.097 1.00 96.94 352 LYS A O 1
ATOM 2940 N N . LEU A 1 353 ? 17.868 -5.428 -31.322 1.00 96.88 353 LEU A N 1
ATOM 2941 C CA . LEU A 1 353 ? 16.732 -4.733 -31.914 1.00 96.88 353 LEU A CA 1
ATOM 2942 C C . LEU A 1 353 ? 16.308 -3.575 -31.026 1.00 96.88 353 LEU A C 1
ATOM 2944 O O . LEU A 1 353 ? 16.150 -3.737 -29.816 1.00 96.88 353 LEU A O 1
ATOM 2948 N N . TYR A 1 354 ? 16.070 -2.426 -31.642 1.00 95.62 354 TYR A N 1
ATOM 2949 C CA . TYR A 1 354 ? 15.336 -1.341 -31.015 1.00 95.62 354 TYR A CA 1
ATOM 2950 C C . TYR A 1 354 ? 13.933 -1.289 -31.617 1.00 95.62 354 TYR A C 1
ATOM 2952 O O . TYR A 1 354 ? 13.775 -1.276 -32.834 1.00 95.62 354 TYR A O 1
ATOM 2960 N N . ILE A 1 355 ? 12.909 -1.346 -30.775 1.00 95.19 355 ILE A N 1
ATOM 2961 C CA . ILE A 1 355 ? 11.513 -1.460 -31.198 1.00 95.19 355 ILE A CA 1
ATOM 2962 C C . ILE A 1 355 ? 10.746 -0.288 -30.624 1.00 95.19 355 ILE A C 1
ATOM 2964 O O . ILE A 1 355 ? 10.801 -0.042 -29.421 1.00 95.19 355 ILE A O 1
ATOM 2968 N N . GLU A 1 356 ? 9.991 0.387 -31.479 1.00 94.31 356 GLU A N 1
ATOM 2969 C CA . GLU A 1 356 ? 9.103 1.470 -31.087 1.00 94.31 356 GLU A CA 1
ATOM 2970 C C . GLU A 1 356 ? 7.652 1.091 -31.342 1.00 94.31 356 GLU A C 1
ATOM 2972 O O . GLU A 1 356 ? 7.266 0.888 -32.491 1.00 94.31 356 GLU A O 1
ATOM 2977 N N . LEU A 1 357 ? 6.842 1.053 -30.286 1.00 94.94 357 LEU A N 1
ATOM 2978 C CA . LEU A 1 357 ? 5.391 1.153 -30.394 1.00 94.94 357 LEU A CA 1
ATOM 2979 C C . LEU A 1 357 ? 5.030 2.626 -30.583 1.00 94.94 357 LEU A C 1
ATOM 2981 O O . LEU A 1 357 ? 5.370 3.438 -29.731 1.00 94.94 357 LEU A O 1
ATOM 2985 N N . ASN A 1 358 ? 4.315 2.960 -31.651 1.00 93.88 358 ASN A N 1
ATOM 2986 C CA . ASN A 1 358 ? 3.854 4.309 -31.958 1.00 93.88 358 ASN A CA 1
ATOM 2987 C C . ASN A 1 358 ? 2.331 4.300 -32.117 1.00 93.88 358 ASN A C 1
ATOM 2989 O O . ASN A 1 358 ? 1.802 3.677 -33.040 1.00 93.88 358 ASN A O 1
ATOM 2993 N N . LEU A 1 359 ? 1.627 5.007 -31.232 1.00 93.50 359 LEU A N 1
ATOM 2994 C CA . LEU A 1 359 ? 0.180 5.175 -31.305 1.00 93.50 359 LEU A CA 1
ATOM 2995 C C . LEU A 1 359 ? -0.170 6.652 -31.496 1.00 93.50 359 LEU A C 1
ATOM 2997 O O . LEU A 1 359 ? 0.330 7.494 -30.744 1.00 93.50 359 LEU A O 1
ATOM 3001 N N . PRO A 1 360 ? -1.031 6.988 -32.475 1.00 92.50 360 PRO A N 1
ATOM 3002 C CA . PRO A 1 360 ? -1.552 8.341 -32.585 1.00 92.50 360 PRO A CA 1
ATOM 3003 C C . PRO A 1 360 ? -2.423 8.650 -31.363 1.00 92.50 360 PRO A C 1
ATOM 3005 O O . PRO A 1 360 ? -3.111 7.766 -30.861 1.00 92.50 360 PRO A O 1
ATOM 3008 N N . PHE A 1 361 ? -2.450 9.897 -30.911 1.00 88.31 361 PHE A N 1
ATOM 3009 C CA . PHE A 1 361 ? -3.424 10.383 -29.935 1.00 88.31 361 PHE A CA 1
ATOM 3010 C C . PHE A 1 361 ? -3.787 11.847 -30.232 1.00 88.31 361 PHE A C 1
ATOM 3012 O O . PHE A 1 361 ? -3.180 12.492 -31.087 1.00 88.31 361 PHE A O 1
ATOM 3019 N N . SER A 1 362 ? -4.817 12.350 -29.552 1.00 83.50 362 SER A N 1
ATOM 3020 C CA . SER A 1 362 ? -5.299 13.730 -29.662 1.00 83.50 362 SER A CA 1
ATOM 3021 C C . SER A 1 362 ? -5.333 14.364 -28.283 1.00 83.50 362 SER A C 1
ATOM 3023 O O . SER A 1 362 ? -5.769 13.715 -27.332 1.00 83.50 362 SER A O 1
ATOM 3025 N N . THR A 1 363 ? -4.916 15.621 -28.183 1.00 80.19 363 THR A N 1
ATOM 3026 C CA . THR A 1 363 ? -4.928 16.403 -26.939 1.00 80.19 363 THR A CA 1
ATOM 3027 C C . THR A 1 363 ? -5.425 17.813 -27.168 1.00 80.19 363 THR A C 1
ATOM 3029 O O . THR A 1 363 ? -5.414 18.318 -28.289 1.00 80.19 363 THR A O 1
ATOM 3032 N N . GLU A 1 364 ? -5.883 18.442 -26.094 1.00 79.19 364 GLU A N 1
ATOM 3033 C CA . GLU A 1 364 ? -6.134 19.879 -26.046 1.00 79.19 364 GLU A CA 1
ATOM 3034 C C . GLU A 1 364 ? -4.847 20.662 -25.742 1.00 79.19 364 GLU A C 1
ATOM 3036 O O . GLU A 1 364 ? -3.784 20.090 -25.483 1.00 79.19 364 GLU A O 1
ATOM 3041 N N . GLU A 1 365 ? -4.928 21.994 -25.774 1.00 69.19 365 GLU A N 1
ATOM 3042 C CA . GLU A 1 365 ? -3.805 22.857 -25.382 1.00 69.19 365 GLU A CA 1
ATOM 3043 C C . GLU A 1 365 ? -3.420 22.673 -23.900 1.00 69.19 365 GLU A C 1
ATOM 3045 O O . GLU A 1 365 ? -2.250 22.830 -23.542 1.00 69.19 365 GLU A O 1
ATOM 3050 N N . GLU A 1 366 ? -4.379 22.275 -23.054 1.00 80.44 366 GLU A N 1
ATOM 3051 C CA . GLU A 1 366 ? -4.216 22.042 -21.612 1.00 80.44 366 GLU A CA 1
ATOM 3052 C C . GLU A 1 366 ? -4.224 20.556 -21.212 1.00 80.44 366 GLU A C 1
ATOM 3054 O O . GLU A 1 366 ? -4.826 20.172 -20.212 1.00 80.44 366 GLU A O 1
ATOM 3059 N N . SER A 1 367 ? -3.562 19.690 -21.976 1.00 88.31 367 SER A N 1
ATOM 3060 C CA . SER A 1 367 ? -3.448 18.275 -21.604 1.00 88.31 367 SER A CA 1
ATOM 3061 C C . SER A 1 367 ? -2.217 17.985 -20.736 1.00 88.31 367 SER A C 1
ATOM 3063 O O . SER A 1 367 ? -1.192 18.672 -20.799 1.00 88.31 367 SER A O 1
ATOM 3065 N N . PHE A 1 368 ? -2.308 16.916 -19.948 1.00 89.69 368 PHE A N 1
ATOM 3066 C CA . PHE A 1 368 ? -1.305 16.486 -18.976 1.00 89.69 368 PHE A CA 1
ATOM 3067 C C . PHE A 1 368 ? -0.818 15.069 -19.271 1.00 89.69 368 PHE A C 1
ATOM 3069 O O . PHE A 1 368 ? -1.551 14.236 -19.804 1.00 89.69 368 PHE A O 1
ATOM 3076 N N . PHE A 1 369 ? 0.424 14.796 -18.889 1.00 87.50 369 PHE A N 1
ATOM 3077 C CA . PHE A 1 369 ? 1.088 13.509 -19.014 1.00 87.50 369 PHE A CA 1
ATOM 3078 C C . PHE A 1 369 ? 1.536 13.008 -17.646 1.00 87.50 369 PHE A C 1
ATOM 3080 O O . PHE A 1 369 ? 2.111 13.752 -16.850 1.00 87.50 369 PHE A O 1
ATOM 3087 N N . PHE A 1 370 ? 1.271 11.732 -17.398 1.00 86.81 370 PHE A N 1
ATOM 3088 C CA . PHE A 1 370 ? 1.686 11.000 -16.218 1.00 86.81 370 PHE A CA 1
ATOM 3089 C C . PHE A 1 370 ? 2.368 9.702 -16.636 1.00 86.81 370 PHE A C 1
ATOM 3091 O O . PHE A 1 370 ? 1.772 8.888 -17.331 1.00 86.81 370 PHE A O 1
ATOM 3098 N N . ASP A 1 371 ? 3.588 9.468 -16.177 1.00 78.25 371 ASP A N 1
ATOM 3099 C CA . ASP A 1 371 ? 4.356 8.248 -16.472 1.00 78.25 371 ASP A CA 1
ATOM 3100 C C . ASP A 1 371 ? 4.563 7.347 -15.252 1.00 78.25 371 ASP A C 1
ATOM 3102 O O . ASP A 1 371 ? 5.376 6.424 -15.267 1.00 78.25 371 ASP A O 1
ATOM 3106 N N . GLY A 1 372 ? 3.841 7.615 -14.167 1.00 73.94 372 GLY A N 1
ATOM 3107 C CA . GLY A 1 372 ? 4.027 6.897 -12.916 1.00 73.94 372 GLY A CA 1
ATOM 3108 C C . GLY A 1 372 ? 4.967 7.561 -11.925 1.00 73.94 372 GLY A C 1
ATOM 3109 O O . GLY A 1 372 ? 5.005 7.129 -10.772 1.00 73.94 372 GLY A O 1
ATOM 3110 N N . CYS A 1 373 ? 5.714 8.588 -12.332 1.00 70.56 373 CYS A N 1
ATOM 3111 C CA . CYS A 1 373 ? 6.699 9.251 -11.474 1.00 70.56 373 CYS A CA 1
ATOM 3112 C C . CYS A 1 373 ? 6.592 10.762 -11.498 1.00 70.56 373 CYS A C 1
ATOM 3114 O O . CYS A 1 373 ? 6.855 11.411 -10.487 1.00 70.56 373 CYS A O 1
ATOM 3116 N N . GLU A 1 374 ? 6.196 11.328 -12.630 1.00 74.19 374 GLU A N 1
ATOM 3117 C CA . GLU A 1 374 ? 5.952 12.752 -12.742 1.00 74.19 374 GLU A CA 1
ATOM 3118 C C . GLU A 1 374 ? 4.609 13.017 -13.393 1.00 74.19 374 GLU A C 1
ATOM 3120 O O . GLU A 1 374 ? 4.110 12.246 -14.211 1.00 74.19 374 GLU A O 1
ATOM 3125 N N . LEU A 1 375 ? 4.033 14.143 -12.993 1.00 78.81 375 LEU A N 1
ATOM 3126 C CA . LEU A 1 375 ? 2.852 14.715 -13.597 1.00 78.81 375 LEU A CA 1
ATOM 3127 C C . LEU A 1 375 ? 3.260 16.047 -14.210 1.00 78.81 375 LEU A C 1
ATOM 3129 O O . LEU A 1 375 ? 3.723 16.937 -13.494 1.00 78.81 375 LEU A O 1
ATOM 3133 N N . LEU A 1 376 ? 3.126 16.158 -15.526 1.00 79.75 376 LEU A N 1
ATOM 3134 C CA . LEU A 1 376 ? 3.592 17.307 -16.291 1.00 79.75 376 LEU A CA 1
ATOM 3135 C C . LEU A 1 376 ? 2.475 17.792 -17.211 1.00 79.75 376 LEU A C 1
ATOM 3137 O O . LEU A 1 376 ? 1.821 16.985 -17.872 1.00 79.75 376 LEU A O 1
ATOM 3141 N N . LYS A 1 377 ? 2.293 19.110 -17.328 1.00 84.69 377 LYS A N 1
ATOM 3142 C CA . LYS A 1 377 ? 1.596 19.684 -18.487 1.00 84.69 377 LYS A CA 1
ATOM 3143 C C . LYS A 1 377 ? 2.370 19.278 -19.741 1.00 84.69 377 LYS A C 1
ATOM 3145 O O . LYS A 1 377 ? 3.602 19.337 -19.739 1.00 84.69 377 LYS A O 1
ATOM 3150 N N . LEU A 1 378 ? 1.674 18.830 -20.786 1.00 80.69 378 LEU A N 1
ATOM 3151 C CA . LEU A 1 378 ? 2.336 18.314 -21.983 1.00 80.69 378 LEU A CA 1
ATOM 3152 C C . LEU A 1 378 ? 3.318 19.359 -22.532 1.00 80.69 378 LEU A C 1
ATOM 3154 O O . LEU A 1 378 ? 2.915 20.497 -22.772 1.00 80.69 378 LEU A O 1
ATOM 3158 N N . PRO A 1 379 ? 4.594 19.019 -22.756 1.00 68.25 379 PRO A N 1
ATOM 3159 C CA . PRO A 1 379 ? 5.566 19.954 -23.317 1.00 68.25 379 PRO A CA 1
ATOM 3160 C C . PRO A 1 379 ? 5.275 20.226 -24.799 1.00 68.25 379 PRO A C 1
ATOM 3162 O O . PRO A 1 379 ? 4.666 19.402 -25.482 1.00 68.25 379 PRO A O 1
ATOM 3165 N N . TYR A 1 380 ? 5.673 21.395 -25.307 1.00 67.50 380 TYR A N 1
ATOM 3166 C CA . TYR A 1 380 ? 5.693 21.652 -26.752 1.00 67.50 380 TYR A CA 1
ATOM 3167 C C . TYR A 1 380 ? 6.886 20.914 -27.384 1.00 67.50 380 TYR A C 1
ATOM 3169 O O . TYR A 1 380 ? 7.964 20.886 -26.798 1.00 67.50 380 TYR A O 1
ATOM 3177 N N . GLY A 1 381 ? 6.703 20.338 -28.576 1.00 74.00 381 GLY A N 1
ATOM 3178 C CA . GLY A 1 381 ? 7.756 19.603 -29.290 1.00 74.00 381 GLY A CA 1
ATOM 3179 C C . GLY A 1 381 ? 7.843 18.112 -28.939 1.00 74.00 381 GLY A C 1
ATOM 3180 O O . GLY A 1 381 ? 6.878 17.513 -28.461 1.00 74.00 381 GLY A O 1
ATOM 3181 N N . ASN A 1 382 ? 8.993 17.505 -29.244 1.00 76.38 382 ASN A N 1
ATOM 3182 C CA . ASN A 1 382 ? 9.282 16.110 -28.916 1.00 76.38 382 ASN A CA 1
ATOM 3183 C C . ASN A 1 382 ? 9.776 16.002 -27.474 1.00 76.38 382 ASN A C 1
ATOM 3185 O O . ASN A 1 382 ? 10.669 16.733 -27.052 1.00 76.38 382 ASN A O 1
ATOM 3189 N N . TYR A 1 383 ? 9.209 15.058 -26.741 1.00 77.62 383 TYR A N 1
ATOM 3190 C CA . TYR A 1 383 ? 9.600 14.705 -25.392 1.00 77.62 383 TYR A CA 1
ATOM 3191 C C . TYR A 1 383 ? 9.901 13.215 -25.343 1.00 77.62 383 TYR A C 1
ATOM 3193 O O . TYR A 1 383 ? 9.096 12.369 -25.737 1.00 77.62 383 TYR A O 1
ATOM 3201 N N . GLU A 1 384 ? 11.080 12.891 -24.839 1.00 72.44 384 GLU A N 1
ATOM 3202 C CA . GLU A 1 384 ? 11.483 11.518 -24.608 1.00 72.44 384 GLU A CA 1
ATOM 3203 C C . GLU A 1 384 ? 11.951 11.395 -23.170 1.00 72.44 384 GLU A C 1
ATOM 3205 O O . GLU A 1 384 ? 12.805 12.156 -22.711 1.00 72.44 384 GLU A O 1
ATOM 3210 N N . ARG A 1 385 ? 11.402 10.408 -22.464 1.00 70.06 385 ARG A N 1
ATOM 3211 C CA . ARG A 1 385 ? 11.888 10.037 -21.141 1.00 70.06 385 ARG A CA 1
ATOM 3212 C C . ARG A 1 385 ? 12.512 8.662 -21.225 1.00 70.06 385 ARG A C 1
ATOM 3214 O O . ARG A 1 385 ? 11.814 7.654 -21.341 1.00 70.06 385 ARG A O 1
ATOM 3221 N N . ILE A 1 386 ? 13.840 8.646 -21.183 1.00 64.94 386 ILE A N 1
ATOM 3222 C CA . ILE A 1 386 ? 14.626 7.419 -21.162 1.00 64.94 386 ILE A CA 1
ATOM 3223 C C . ILE A 1 386 ? 14.582 6.842 -19.751 1.00 64.94 386 ILE A C 1
ATOM 3225 O O . ILE A 1 386 ? 14.952 7.510 -18.788 1.00 64.94 386 ILE A O 1
ATOM 3229 N N . ILE A 1 387 ? 14.143 5.591 -19.652 1.00 57.25 387 ILE A N 1
ATOM 3230 C CA . ILE A 1 387 ? 14.154 4.798 -18.427 1.00 57.25 387 ILE A CA 1
ATOM 3231 C C . ILE A 1 387 ? 15.274 3.766 -18.606 1.00 57.25 387 ILE A C 1
ATOM 3233 O O . ILE A 1 387 ? 15.076 2.555 -18.643 1.00 57.25 387 ILE A O 1
ATOM 3237 N N . GLU A 1 388 ? 16.491 4.273 -18.789 1.00 51.62 388 GLU A N 1
ATOM 3238 C CA . GLU A 1 388 ? 17.665 3.511 -18.392 1.00 51.62 388 GLU A CA 1
ATOM 3239 C C . GLU A 1 388 ? 17.757 3.713 -16.906 1.00 51.62 388 GLU A C 1
ATOM 3241 O O . GLU A 1 388 ? 17.700 4.858 -16.452 1.00 51.62 388 GLU A O 1
ATOM 3246 N N . GLY A 1 389 ? 17.826 2.615 -16.166 1.00 47.78 389 GLY A N 1
ATOM 3247 C CA . GLY A 1 389 ? 17.891 2.696 -14.734 1.00 47.78 389 GLY A CA 1
ATOM 3248 C C . GLY A 1 389 ? 18.988 3.677 -14.314 1.00 47.78 389 GLY A C 1
ATOM 3249 O O . GLY A 1 389 ? 20.167 3.535 -14.653 1.00 47.78 389 GLY A O 1
ATOM 3250 N N . SER A 1 390 ? 18.534 4.818 -13.805 1.00 36.28 390 SER A N 1
ATOM 3251 C CA . SER A 1 390 ? 19.273 6.050 -14.013 1.00 36.28 390 SER A CA 1
ATOM 3252 C C . SER A 1 390 ? 20.500 6.049 -13.124 1.00 36.28 390 SER A C 1
ATOM 3254 O O . SER A 1 390 ? 20.402 5.852 -11.915 1.00 36.28 390 SER A O 1
ATOM 3256 N N . TYR A 1 391 ? 21.642 6.388 -13.718 1.00 38.50 391 TYR A N 1
ATOM 3257 C CA . TYR A 1 391 ? 22.913 6.648 -13.036 1.00 38.50 391 TYR A CA 1
ATOM 3258 C C . TYR A 1 391 ? 22.798 7.709 -11.912 1.00 38.50 391 TYR A C 1
ATOM 3260 O O . TYR A 1 391 ? 23.715 7.875 -11.110 1.00 38.50 391 TYR A O 1
ATOM 3268 N N . TYR A 1 392 ? 21.667 8.420 -11.841 1.00 36.09 392 TYR A N 1
ATOM 3269 C CA . TYR A 1 392 ? 21.354 9.465 -10.876 1.00 36.09 392 TYR A CA 1
ATOM 3270 C C . TYR A 1 392 ? 20.616 8.899 -9.657 1.00 36.09 392 TYR A C 1
ATOM 3272 O O . TYR A 1 392 ? 19.409 8.671 -9.680 1.00 36.09 392 TYR A O 1
ATOM 3280 N N . GLY A 1 393 ? 21.408 8.697 -8.602 1.00 37.25 393 GLY A N 1
ATOM 3281 C CA . GLY A 1 393 ? 21.058 8.339 -7.227 1.00 37.25 393 GLY A CA 1
ATOM 3282 C C . GLY A 1 393 ? 19.611 8.542 -6.782 1.00 37.25 393 GLY A C 1
ATOM 3283 O O . GLY A 1 393 ? 19.134 9.661 -6.884 1.00 37.25 393 GLY A O 1
ATOM 3284 N N . ALA A 1 394 ? 18.992 7.501 -6.206 1.00 35.88 394 ALA A N 1
ATOM 3285 C CA . ALA A 1 394 ? 17.952 7.478 -5.149 1.00 35.88 394 ALA A CA 1
ATOM 3286 C C . ALA A 1 394 ? 16.760 8.480 -5.147 1.00 35.88 394 ALA A C 1
ATOM 3288 O O . ALA A 1 394 ? 15.926 8.409 -4.247 1.00 35.88 394 ALA A O 1
ATOM 3289 N N . LEU A 1 395 ? 16.655 9.419 -6.088 1.00 36.59 395 LEU A N 1
ATOM 3290 C CA . LEU A 1 395 ? 15.814 10.618 -5.983 1.00 36.59 395 LEU A CA 1
ATOM 3291 C C . LEU A 1 395 ? 14.637 10.627 -6.951 1.00 36.59 395 LEU A C 1
ATOM 3293 O O . LEU A 1 395 ? 13.719 11.422 -6.758 1.00 36.59 395 LEU A O 1
ATOM 3297 N N . TYR A 1 396 ? 14.642 9.756 -7.957 1.00 41.34 396 TYR A N 1
ATOM 3298 C CA . TYR A 1 396 ? 13.519 9.601 -8.868 1.00 41.34 396 TYR A CA 1
ATOM 3299 C C . TYR A 1 396 ? 13.103 8.136 -8.888 1.00 41.34 396 TYR A C 1
ATOM 3301 O O . TYR A 1 396 ? 13.912 7.283 -9.265 1.00 41.34 396 TYR A O 1
ATOM 3309 N N . PRO A 1 397 ? 11.869 7.815 -8.469 1.00 49.72 397 PRO A N 1
ATOM 3310 C CA . PRO A 1 397 ? 11.349 6.497 -8.747 1.00 49.72 397 PRO A CA 1
ATOM 3311 C C . PRO A 1 397 ? 11.336 6.291 -10.275 1.00 49.72 397 PRO A C 1
ATOM 3313 O O . PRO A 1 397 ? 11.087 7.242 -11.016 1.00 49.72 397 PRO A O 1
ATOM 3316 N N . PRO A 1 398 ? 11.676 5.103 -10.783 1.00 55.28 398 PRO A N 1
ATOM 3317 C CA . PRO A 1 398 ? 11.390 4.716 -12.155 1.00 55.28 398 PRO A CA 1
ATOM 3318 C C . PRO A 1 398 ? 9.899 4.462 -12.365 1.00 55.28 398 PRO A C 1
ATOM 3320 O O . PRO A 1 398 ? 9.152 4.081 -11.459 1.00 55.28 398 PRO A O 1
ATOM 3323 N N . ASN A 1 399 ? 9.522 4.693 -13.615 1.00 62.31 399 ASN A N 1
ATOM 3324 C CA . ASN A 1 399 ? 8.162 4.791 -14.106 1.00 62.31 399 ASN A CA 1
ATOM 3325 C C . ASN A 1 399 ? 7.334 3.531 -13.849 1.00 62.31 399 ASN A C 1
ATOM 3327 O O . ASN A 1 399 ? 7.842 2.410 -13.767 1.00 62.31 399 ASN A O 1
ATOM 3331 N N . LEU A 1 400 ? 6.024 3.734 -13.743 1.00 79.88 400 LEU A N 1
ATOM 3332 C CA . LEU A 1 400 ? 5.068 2.636 -13.766 1.00 79.88 400 LEU A CA 1
ATOM 3333 C C . LEU A 1 400 ? 5.109 1.977 -15.156 1.00 79.88 400 LEU A C 1
ATOM 3335 O O . LEU A 1 400 ? 5.508 2.610 -16.135 1.00 79.88 400 LEU A O 1
ATOM 3339 N N . PRO A 1 401 ? 4.639 0.729 -15.302 1.00 86.50 401 PRO A N 1
ATOM 3340 C CA . PRO A 1 401 ? 4.561 0.012 -16.578 1.00 86.50 401 PRO A CA 1
ATOM 3341 C C . PRO A 1 401 ? 3.429 0.574 -17.451 1.00 86.50 401 PRO A C 1
ATOM 3343 O O . PRO A 1 401 ? 2.821 -0.142 -18.242 1.00 86.50 401 PRO A O 1
ATOM 3346 N N . PHE A 1 402 ? 3.065 1.833 -17.239 1.00 89.88 402 PHE A N 1
ATOM 3347 C CA . PHE A 1 402 ? 2.039 2.542 -17.958 1.00 89.88 402 PHE A CA 1
ATOM 3348 C C . PHE A 1 402 ? 2.313 4.041 -17.945 1.00 89.88 402 PHE A C 1
ATOM 3350 O O . PHE A 1 402 ? 3.006 4.585 -17.088 1.00 89.88 402 PHE A O 1
ATOM 3357 N N . SER A 1 403 ? 1.724 4.709 -18.917 1.00 90.69 403 SER A N 1
ATOM 3358 C CA . SER A 1 403 ? 1.688 6.146 -19.072 1.00 90.69 403 SER A CA 1
ATOM 3359 C C . SER A 1 403 ? 0.270 6.563 -19.418 1.00 90.69 403 SER A C 1
ATOM 3361 O O . SER A 1 403 ? -0.498 5.820 -20.033 1.00 90.69 403 SER A O 1
ATOM 3363 N N . ILE A 1 404 ? -0.090 7.756 -18.980 1.00 92.50 404 ILE A N 1
ATOM 3364 C CA . ILE A 1 404 ? -1.423 8.307 -19.101 1.00 92.50 404 ILE A CA 1
ATOM 3365 C C . ILE A 1 404 ? -1.297 9.709 -19.666 1.00 92.50 404 ILE A C 1
ATOM 3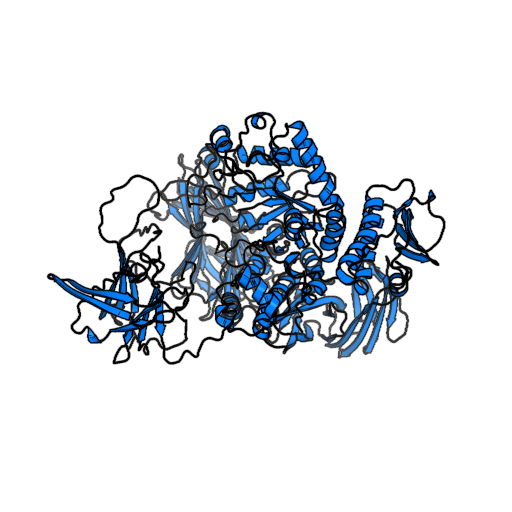367 O O . ILE A 1 404 ? -0.572 10.541 -19.128 1.00 92.50 404 ILE A O 1
ATOM 3371 N N . ILE A 1 405 ? -2.045 9.972 -20.726 1.00 92.12 405 ILE A N 1
ATOM 3372 C CA . ILE A 1 405 ? -2.329 11.326 -21.186 1.00 92.12 405 ILE A CA 1
ATOM 3373 C C . ILE A 1 405 ? -3.775 11.621 -20.830 1.00 92.12 405 ILE A C 1
ATOM 3375 O O . ILE A 1 405 ? -4.643 10.776 -21.047 1.00 92.12 405 ILE A O 1
ATOM 3379 N N . TYR A 1 406 ? -4.053 12.794 -20.278 1.00 91.56 406 TYR A N 1
ATOM 3380 C CA . TYR A 1 406 ? -5.426 13.176 -19.983 1.00 91.56 406 TYR A CA 1
ATOM 3381 C C . TYR A 1 406 ? -5.681 14.671 -20.139 1.00 91.56 406 TYR A C 1
ATOM 3383 O O . TYR A 1 406 ? -4.770 15.496 -20.076 1.00 91.56 406 TYR A O 1
ATOM 3391 N N . ASP A 1 407 ? -6.953 14.991 -20.321 1.00 89.00 407 ASP A N 1
ATOM 3392 C CA . ASP A 1 407 ? -7.536 16.327 -20.277 1.00 89.00 407 ASP A CA 1
ATOM 3393 C C . ASP A 1 407 ? -8.998 16.232 -19.820 1.00 89.00 407 ASP A C 1
ATOM 3395 O O . ASP A 1 407 ? -9.427 15.195 -19.308 1.00 89.00 407 ASP A O 1
ATOM 3399 N N . ASP A 1 408 ? -9.767 17.303 -19.997 1.00 85.25 408 ASP A N 1
ATOM 3400 C CA . ASP A 1 408 ? -11.171 17.359 -19.588 1.00 85.25 408 ASP A CA 1
ATOM 3401 C C . ASP A 1 408 ? -12.110 16.558 -20.515 1.00 85.25 408 ASP A C 1
ATOM 3403 O O . ASP A 1 408 ? -13.291 16.395 -20.198 1.00 85.25 408 ASP A O 1
ATOM 3407 N N . LYS A 1 409 ? -11.609 16.009 -21.637 1.00 87.31 409 LYS A N 1
ATOM 3408 C CA . LYS A 1 409 ? -12.388 15.181 -22.578 1.00 87.31 409 LYS A CA 1
ATOM 3409 C C . LYS A 1 409 ? -12.118 13.690 -22.446 1.00 87.31 409 LYS A C 1
ATOM 3411 O O . LYS A 1 409 ? -13.042 12.896 -22.615 1.00 87.31 409 LYS A O 1
ATOM 3416 N N . SER A 1 410 ? -10.879 13.287 -22.185 1.00 90.06 410 SER A N 1
ATOM 3417 C CA . SER A 1 410 ? -10.489 11.872 -22.229 1.00 90.06 410 SER A CA 1
ATOM 3418 C C . SER A 1 410 ? -9.251 11.566 -21.397 1.00 90.06 410 SER A C 1
ATOM 3420 O O . SER A 1 410 ? -8.403 12.425 -21.172 1.00 90.06 410 SER A O 1
ATOM 3422 N N . VAL A 1 411 ? -9.123 10.301 -20.999 1.00 92.00 411 VAL A N 1
ATOM 3423 C CA . VAL A 1 411 ? -7.916 9.722 -20.402 1.00 92.00 411 VAL A CA 1
ATOM 3424 C C . VAL A 1 411 ? -7.454 8.583 -21.301 1.00 92.00 411 VAL A C 1
ATOM 3426 O O . VAL A 1 411 ? -8.131 7.559 -21.408 1.00 92.00 411 VAL A O 1
ATOM 3429 N N . PHE A 1 412 ? -6.297 8.750 -21.932 1.00 93.44 412 PHE A N 1
ATOM 3430 C CA . PHE A 1 412 ? -5.652 7.740 -22.756 1.00 93.44 412 PHE A CA 1
ATOM 3431 C C . PHE A 1 412 ? -4.576 7.013 -21.947 1.00 93.44 412 PHE A C 1
ATOM 3433 O O . PHE A 1 412 ? -3.577 7.607 -21.543 1.00 93.44 412 PHE A O 1
ATOM 3440 N N . LEU A 1 413 ? -4.790 5.721 -21.712 1.00 94.31 413 LEU A N 1
ATOM 3441 C CA . LEU A 1 413 ? -3.856 4.816 -21.051 1.00 94.31 413 LEU A CA 1
ATOM 3442 C C . LEU A 1 413 ? -3.064 4.052 -22.113 1.00 94.31 413 LEU A C 1
ATOM 3444 O O . LEU A 1 413 ? -3.658 3.390 -22.965 1.00 94.31 413 LEU A O 1
ATOM 3448 N N . LEU A 1 414 ? -1.740 4.067 -21.994 1.00 93.88 414 LEU A N 1
ATOM 3449 C CA . LEU A 1 414 ? -0.826 3.163 -22.684 1.00 93.88 414 LEU A CA 1
ATOM 3450 C C . LEU A 1 414 ? 0.005 2.436 -21.627 1.00 93.88 414 LEU A C 1
ATOM 3452 O O . LEU A 1 414 ? 0.650 3.081 -20.819 1.00 93.88 414 LEU A O 1
ATOM 3456 N N . GLY A 1 415 ? 0.021 1.111 -21.620 1.00 92.69 415 GLY A N 1
ATOM 3457 C CA . GLY A 1 415 ? 0.841 0.347 -20.689 1.00 92.69 415 GLY A CA 1
ATOM 3458 C C . GLY A 1 415 ? 1.349 -0.961 -21.257 1.00 92.69 415 GLY A C 1
ATOM 3459 O O . GLY A 1 415 ? 1.032 -1.340 -22.382 1.00 92.69 415 GLY A O 1
ATOM 3460 N N . ARG A 1 416 ? 2.141 -1.656 -20.452 1.00 91.31 416 ARG A N 1
ATOM 3461 C CA . ARG A 1 416 ? 2.627 -3.014 -20.682 1.00 91.31 416 ARG A CA 1
ATOM 3462 C C . ARG A 1 416 ? 2.126 -3.947 -19.598 1.00 91.31 416 ARG A C 1
ATOM 3464 O O . ARG A 1 416 ? 1.661 -3.489 -18.554 1.00 91.31 416 ARG A O 1
ATOM 3471 N N . LYS A 1 417 ? 2.203 -5.252 -19.826 1.00 92.88 417 LYS A N 1
ATOM 3472 C CA . LYS A 1 417 ? 1.926 -6.220 -18.766 1.00 92.88 417 LYS A CA 1
ATOM 3473 C C . LYS A 1 417 ? 3.017 -6.102 -17.679 1.00 92.88 417 LYS A C 1
ATOM 3475 O O . LYS A 1 417 ? 4.197 -6.007 -18.025 1.00 92.88 417 LYS A O 1
ATOM 3480 N N . PRO A 1 418 ? 2.659 -6.065 -16.381 1.00 89.62 418 PRO A N 1
ATOM 3481 C CA . PRO A 1 418 ? 3.613 -5.798 -15.304 1.00 89.62 418 PRO A CA 1
ATOM 3482 C C . PRO A 1 418 ? 4.833 -6.721 -15.221 1.00 89.62 418 PRO A C 1
ATOM 3484 O O . PRO A 1 418 ? 5.889 -6.285 -14.768 1.00 89.62 418 PRO A O 1
ATOM 3487 N N . ASP A 1 419 ? 4.671 -7.981 -15.624 1.00 88.69 419 ASP A N 1
ATOM 3488 C CA . ASP A 1 419 ? 5.662 -9.059 -15.537 1.00 88.69 419 ASP A CA 1
ATOM 3489 C C . ASP A 1 419 ? 6.422 -9.295 -16.854 1.00 88.69 419 ASP A C 1
ATOM 3491 O O . ASP A 1 419 ? 7.212 -10.231 -16.945 1.00 88.69 419 ASP A O 1
ATOM 3495 N N . ASP A 1 420 ? 6.239 -8.431 -17.858 1.00 89.44 420 ASP A N 1
ATOM 3496 C CA . ASP A 1 420 ? 7.114 -8.405 -19.028 1.00 89.44 420 ASP A CA 1
ATOM 3497 C C . ASP A 1 420 ? 8.423 -7.696 -18.648 1.00 89.44 420 ASP A C 1
ATOM 3499 O O . ASP A 1 420 ? 8.488 -6.465 -18.581 1.00 89.44 420 ASP A O 1
ATOM 3503 N N . TYR A 1 421 ? 9.459 -8.482 -18.350 1.00 86.88 421 TYR A N 1
ATOM 3504 C CA . TYR A 1 421 ? 10.764 -7.985 -17.915 1.00 86.88 421 TYR A CA 1
ATOM 3505 C C . TYR A 1 421 ? 11.594 -7.443 -19.088 1.00 86.88 421 TYR A C 1
ATOM 3507 O O . TYR A 1 421 ? 11.879 -8.151 -20.055 1.00 86.88 421 TYR A O 1
ATOM 3515 N N . ILE A 1 422 ? 12.011 -6.180 -18.984 1.00 86.44 422 ILE A N 1
ATOM 3516 C CA . ILE A 1 422 ? 12.766 -5.439 -20.003 1.00 86.44 422 ILE A CA 1
ATOM 3517 C C . ILE A 1 422 ? 13.816 -4.558 -19.313 1.00 86.44 422 ILE A C 1
ATOM 3519 O O . ILE A 1 422 ? 13.474 -3.758 -18.441 1.00 86.44 422 ILE A O 1
ATOM 3523 N N . SER A 1 423 ? 15.086 -4.687 -19.714 1.00 86.56 423 SER A N 1
ATOM 3524 C CA . SER A 1 423 ? 16.211 -3.937 -19.116 1.00 86.56 423 SER A CA 1
ATOM 3525 C C . SER A 1 423 ? 16.405 -2.517 -19.668 1.00 86.56 423 SER A C 1
ATOM 3527 O O . SER A 1 423 ? 17.226 -1.760 -19.156 1.00 86.56 423 SER A O 1
ATOM 3529 N N . TYR A 1 424 ? 15.718 -2.166 -20.753 1.00 87.25 424 TYR A N 1
ATOM 3530 C CA . TYR A 1 424 ? 15.700 -0.822 -21.325 1.00 87.25 424 TYR A CA 1
ATOM 3531 C C . TYR A 1 424 ? 14.300 -0.518 -21.828 1.00 87.25 424 TYR A C 1
ATOM 3533 O O . TYR A 1 424 ? 13.804 -1.194 -22.735 1.00 87.25 424 TYR A O 1
ATOM 3541 N N . GLU A 1 425 ? 13.709 0.551 -21.320 1.00 83.50 425 GLU A N 1
ATOM 3542 C CA . GLU A 1 425 ? 12.508 1.121 -21.906 1.00 83.50 425 GLU A CA 1
ATOM 3543 C C . GLU A 1 425 ? 12.590 2.645 -21.931 1.00 83.50 425 GLU A C 1
ATOM 3545 O O . GLU A 1 425 ? 13.320 3.278 -21.169 1.00 83.50 425 GLU A O 1
ATOM 3550 N N . LYS A 1 426 ? 11.848 3.261 -22.840 1.00 83.56 426 LYS A N 1
ATOM 3551 C CA . LYS A 1 426 ? 11.604 4.697 -22.825 1.00 83.56 426 LYS A CA 1
ATOM 3552 C C . LYS A 1 426 ? 10.178 4.983 -23.227 1.00 83.56 426 LYS A C 1
ATOM 3554 O O . LYS A 1 426 ? 9.613 4.273 -24.059 1.00 83.56 426 LYS A O 1
ATOM 3559 N N . ILE A 1 427 ? 9.620 6.041 -22.659 1.00 82.94 427 ILE A N 1
ATOM 3560 C CA . ILE A 1 427 ? 8.332 6.560 -23.102 1.00 82.94 427 ILE A CA 1
ATOM 3561 C C . ILE A 1 427 ? 8.601 7.652 -24.126 1.00 82.94 427 ILE A C 1
ATOM 3563 O O . ILE A 1 427 ? 9.456 8.523 -23.934 1.00 82.94 427 ILE A O 1
ATOM 3567 N N . LEU A 1 428 ? 7.878 7.560 -25.232 1.00 85.56 428 LEU A N 1
ATOM 3568 C CA . LEU A 1 428 ? 7.987 8.448 -26.374 1.00 85.56 428 LEU A CA 1
ATOM 3569 C C . LEU A 1 428 ? 6.749 9.332 -26.438 1.00 85.56 428 LEU A C 1
ATOM 3571 O O . LEU A 1 428 ? 5.628 8.826 -26.404 1.00 85.56 428 LEU A O 1
ATOM 3575 N N . LEU A 1 429 ? 6.959 10.636 -26.582 1.00 85.06 429 LEU A N 1
ATOM 3576 C CA . LEU A 1 429 ? 5.920 11.615 -26.863 1.00 85.06 429 LEU A CA 1
ATOM 3577 C C . LEU A 1 429 ? 6.407 12.527 -27.996 1.00 85.06 429 LEU A C 1
ATOM 3579 O O . LEU A 1 429 ? 7.230 13.411 -27.779 1.00 85.06 429 LEU A O 1
ATOM 3583 N N . ARG A 1 430 ? 5.916 12.330 -29.222 1.00 86.19 430 ARG A N 1
ATOM 3584 C CA . ARG A 1 430 ? 6.342 13.123 -30.389 1.00 86.19 430 ARG A CA 1
ATOM 3585 C C . ARG A 1 430 ? 5.270 14.115 -30.799 1.00 86.19 430 ARG A C 1
ATOM 3587 O O . ARG A 1 430 ? 4.114 13.731 -30.988 1.00 86.19 430 ARG A O 1
ATOM 3594 N N . GLU A 1 431 ? 5.667 15.380 -30.920 1.00 80.88 431 GLU A N 1
ATOM 3595 C CA . GLU A 1 431 ? 4.858 16.500 -31.422 1.00 80.88 431 GLU A CA 1
ATOM 3596 C C . GLU A 1 431 ? 3.457 16.637 -30.792 1.00 80.88 431 GLU A C 1
ATOM 3598 O O . GLU A 1 431 ? 2.534 17.133 -31.437 1.00 80.88 431 GLU A O 1
ATOM 3603 N N . ARG A 1 432 ? 3.260 16.153 -29.557 1.00 79.62 432 ARG A N 1
ATOM 3604 C CA . ARG A 1 432 ? 1.932 15.994 -28.925 1.00 79.62 432 ARG A CA 1
ATOM 3605 C C . ARG A 1 432 ? 0.898 15.233 -29.784 1.00 79.62 432 ARG A C 1
ATOM 3607 O O . ARG A 1 432 ? -0.295 15.511 -29.716 1.00 79.62 432 ARG A O 1
ATOM 3614 N N . LYS A 1 433 ? 1.346 14.292 -30.614 1.00 85.25 433 LYS A N 1
ATOM 3615 C CA . LYS A 1 433 ? 0.486 13.513 -31.526 1.00 85.25 433 LYS A CA 1
ATOM 3616 C C . LYS A 1 433 ? 0.734 12.018 -31.477 1.00 85.25 433 LYS A C 1
ATOM 3618 O O . LYS A 1 433 ? -0.140 11.252 -31.871 1.00 85.25 433 LYS A O 1
ATOM 3623 N N . ILE A 1 434 ? 1.922 11.596 -31.054 1.00 88.25 434 ILE A N 1
ATOM 3624 C CA . ILE A 1 434 ? 2.290 10.182 -30.977 1.00 88.25 434 ILE A CA 1
ATOM 3625 C C . ILE A 1 434 ? 2.787 9.880 -29.575 1.00 88.25 434 ILE A C 1
ATOM 3627 O O . ILE A 1 434 ? 3.709 10.539 -29.097 1.00 88.25 434 ILE A O 1
ATOM 3631 N N . ILE A 1 435 ? 2.167 8.896 -28.931 1.00 90.31 435 ILE A N 1
ATOM 3632 C CA . ILE A 1 435 ? 2.620 8.324 -27.666 1.00 90.31 435 ILE A CA 1
ATOM 3633 C C . ILE A 1 435 ? 3.103 6.904 -27.935 1.00 90.31 435 ILE A C 1
ATOM 3635 O O . ILE A 1 435 ? 2.536 6.187 -28.765 1.00 90.31 435 ILE A O 1
ATOM 3639 N N . GLY A 1 436 ? 4.166 6.495 -27.257 1.00 89.50 436 GLY A N 1
ATOM 3640 C CA . GLY A 1 436 ? 4.800 5.229 -27.555 1.00 89.50 436 GLY A CA 1
ATOM 3641 C C . GLY A 1 436 ? 5.712 4.684 -26.476 1.00 89.50 436 GLY A C 1
ATOM 3642 O O . GLY A 1 436 ? 6.009 5.346 -25.483 1.00 89.50 436 GLY A O 1
ATOM 3643 N N . TYR A 1 437 ? 6.194 3.474 -26.738 1.00 89.31 437 TYR A N 1
ATOM 3644 C CA . TYR A 1 437 ? 7.259 2.824 -25.983 1.00 89.31 437 TYR A CA 1
ATOM 3645 C C . TYR A 1 437 ? 8.417 2.499 -26.914 1.00 89.31 437 TYR A C 1
ATOM 3647 O O . TYR A 1 437 ? 8.205 1.876 -27.950 1.00 89.31 437 TYR A O 1
ATOM 3655 N N . GLY A 1 438 ? 9.631 2.874 -26.525 1.00 89.06 438 GLY A N 1
ATOM 3656 C CA . GLY A 1 438 ? 10.867 2.386 -27.128 1.00 89.06 438 GLY A CA 1
ATOM 3657 C C . GLY A 1 438 ? 11.492 1.314 -26.241 1.00 89.06 438 GLY A C 1
ATOM 3658 O O . GLY A 1 438 ? 11.642 1.535 -25.043 1.00 89.06 438 GLY A O 1
ATOM 3659 N N . MET A 1 439 ? 11.889 0.175 -26.803 1.00 90.88 439 MET A N 1
ATOM 3660 C CA . MET A 1 439 ? 12.603 -0.884 -26.081 1.00 90.88 439 MET A CA 1
ATOM 3661 C C . MET A 1 439 ? 13.827 -1.352 -26.858 1.00 90.88 439 MET A C 1
ATOM 3663 O O . MET A 1 439 ? 13.761 -1.537 -28.071 1.00 90.88 439 MET A O 1
ATOM 3667 N N . LYS A 1 440 ? 14.942 -1.566 -26.156 1.00 92.44 440 LYS A N 1
ATOM 3668 C CA . LYS A 1 440 ? 16.123 -2.245 -26.696 1.00 92.44 440 LYS A CA 1
ATOM 3669 C C . LYS A 1 440 ? 16.104 -3.672 -26.177 1.00 92.44 440 LYS A C 1
ATOM 3671 O O . LYS A 1 440 ? 15.992 -3.892 -24.973 1.00 92.44 440 LYS A O 1
ATOM 3676 N N . ILE A 1 441 ? 16.200 -4.632 -27.087 1.00 94.38 441 ILE A N 1
ATOM 3677 C CA . ILE A 1 441 ? 16.207 -6.053 -26.753 1.00 94.38 441 ILE A CA 1
ATOM 3678 C C . ILE A 1 441 ? 17.328 -6.765 -27.502 1.00 94.38 441 ILE A C 1
ATOM 3680 O O . ILE A 1 441 ? 17.640 -6.437 -28.648 1.00 94.38 441 ILE A O 1
ATOM 3684 N N . ALA A 1 442 ? 17.918 -7.767 -26.862 1.00 96.00 442 ALA A N 1
ATOM 3685 C CA . ALA A 1 442 ? 18.792 -8.725 -27.523 1.00 96.00 442 ALA A CA 1
ATOM 3686 C C . ALA A 1 442 ? 18.086 -10.087 -27.579 1.00 96.00 442 ALA A C 1
ATOM 3688 O O . ALA A 1 442 ? 17.606 -10.590 -26.566 1.00 96.00 442 ALA A O 1
ATOM 3689 N N . ILE A 1 443 ? 17.999 -10.688 -28.766 1.00 95.69 443 ILE A N 1
ATOM 3690 C CA . ILE A 1 443 ? 17.354 -11.993 -28.959 1.00 95.69 443 ILE A CA 1
ATOM 3691 C C . ILE A 1 443 ? 18.408 -13.002 -29.394 1.00 95.69 443 ILE A C 1
ATOM 3693 O O . ILE A 1 443 ? 19.073 -12.819 -30.418 1.00 95.69 443 ILE A O 1
ATOM 3697 N N . ARG A 1 444 ? 18.554 -14.084 -28.628 1.00 95.44 444 ARG A N 1
ATOM 3698 C CA . ARG A 1 444 ? 19.515 -15.156 -28.915 1.00 95.44 444 ARG A CA 1
ATOM 3699 C C . ARG A 1 444 ? 19.161 -15.917 -30.205 1.00 95.44 444 ARG A C 1
ATOM 3701 O O . ARG A 1 444 ? 18.015 -15.849 -30.656 1.00 95.44 444 ARG A O 1
ATOM 3708 N N . PRO A 1 445 ? 20.129 -16.604 -30.840 1.00 96.19 445 PRO A N 1
ATOM 3709 C CA . PRO A 1 445 ? 19.879 -17.379 -32.053 1.00 96.19 445 PRO A CA 1
ATOM 3710 C C . PRO A 1 445 ? 18.725 -18.362 -31.870 1.00 96.19 445 PRO A C 1
ATOM 3712 O O . PRO A 1 445 ? 18.657 -19.060 -30.861 1.00 96.19 445 PRO A O 1
ATOM 3715 N N . LYS A 1 446 ? 17.823 -18.431 -32.853 1.00 95.25 446 LYS A N 1
ATOM 3716 C CA . LYS A 1 446 ? 16.663 -19.348 -32.898 1.00 95.25 446 LYS A CA 1
ATOM 3717 C C . LYS A 1 446 ? 15.612 -19.166 -31.802 1.00 95.25 446 LYS A C 1
ATOM 3719 O O . LYS A 1 446 ? 14.565 -19.820 -31.876 1.00 95.25 446 LYS A O 1
ATOM 3724 N N . GLU A 1 447 ? 15.845 -18.277 -30.844 1.00 95.31 447 GLU A N 1
ATOM 3725 C CA . GLU A 1 447 ? 14.932 -17.990 -29.748 1.00 95.31 447 GLU A CA 1
ATOM 3726 C C . GLU A 1 447 ? 13.819 -17.022 -30.142 1.00 95.31 447 GLU A C 1
ATOM 3728 O O . GLU A 1 447 ? 13.822 -16.392 -31.207 1.00 95.31 447 GLU A O 1
ATOM 3733 N N . LYS A 1 448 ? 12.832 -16.942 -29.251 1.00 94.56 448 LYS A N 1
ATOM 3734 C CA . LYS A 1 448 ? 11.658 -16.099 -29.377 1.00 94.56 448 LYS A CA 1
ATOM 3735 C C . LYS A 1 448 ? 11.408 -15.371 -28.058 1.00 94.56 448 LYS A C 1
ATOM 3737 O O . LYS A 1 448 ? 11.290 -16.028 -27.031 1.00 94.56 448 LYS A O 1
ATOM 3742 N N . ASN A 1 449 ? 11.194 -14.060 -28.139 1.00 93.88 449 ASN A N 1
ATOM 3743 C CA . ASN A 1 449 ? 10.757 -13.230 -27.016 1.00 93.88 449 ASN A CA 1
ATOM 3744 C C . ASN A 1 449 ? 9.333 -12.719 -27.257 1.00 93.88 449 ASN A C 1
ATOM 3746 O O . ASN A 1 449 ? 8.920 -12.529 -28.407 1.00 93.88 449 ASN A O 1
ATOM 3750 N N . GLU A 1 450 ? 8.588 -12.481 -26.179 1.00 95.38 450 GLU A N 1
ATOM 3751 C CA . GLU A 1 450 ? 7.229 -11.945 -26.231 1.00 95.38 450 GLU A CA 1
ATOM 3752 C C . GLU A 1 450 ? 7.065 -10.758 -25.282 1.00 95.38 450 GLU A C 1
ATOM 3754 O O . GLU A 1 450 ? 7.616 -10.766 -24.187 1.00 95.38 450 GLU A O 1
ATOM 3759 N N . TYR A 1 451 ? 6.287 -9.762 -25.708 1.00 94.19 451 TYR A N 1
ATOM 3760 C CA . TYR A 1 451 ? 5.957 -8.577 -24.912 1.00 94.19 451 TYR A CA 1
ATOM 3761 C C . TYR A 1 451 ? 4.507 -8.177 -25.171 1.00 94.19 451 TYR A C 1
ATOM 3763 O O . TYR A 1 451 ? 3.997 -8.345 -26.281 1.00 94.19 451 TYR A O 1
ATOM 3771 N N . ASN A 1 452 ? 3.833 -7.651 -24.161 1.00 95.38 452 ASN A N 1
ATOM 3772 C CA . ASN A 1 452 ? 2.407 -7.382 -24.155 1.00 95.38 452 ASN A CA 1
ATOM 3773 C C . ASN A 1 452 ? 2.171 -5.921 -23.786 1.00 95.38 452 ASN A C 1
ATOM 3775 O O . ASN A 1 452 ? 2.588 -5.443 -22.733 1.00 95.38 452 ASN A O 1
ATOM 3779 N N . PHE A 1 453 ? 1.421 -5.235 -24.634 1.00 95.62 453 PHE A N 1
ATOM 3780 C CA . PHE A 1 453 ? 0.966 -3.874 -24.422 1.00 95.62 453 PHE A CA 1
ATOM 3781 C C . PHE A 1 453 ? -0.540 -3.851 -24.229 1.00 95.62 453 PHE A C 1
ATOM 3783 O O . PHE A 1 453 ? -1.270 -4.715 -24.720 1.00 95.62 453 PHE A O 1
ATOM 3790 N N . VAL A 1 454 ? -1.004 -2.827 -23.535 1.00 95.50 454 VAL A N 1
ATOM 3791 C CA . VAL A 1 454 ? -2.412 -2.536 -23.343 1.00 95.50 454 VAL A CA 1
ATOM 3792 C C . VAL A 1 454 ? -2.651 -1.062 -23.603 1.00 95.50 454 VAL A C 1
ATOM 3794 O O . VAL A 1 454 ? -1.865 -0.213 -23.191 1.00 95.50 454 VAL A O 1
ATOM 3797 N N . PHE A 1 455 ? -3.740 -0.749 -24.288 1.00 93.06 455 PHE A N 1
ATOM 3798 C CA . PHE A 1 455 ? -4.158 0.631 -24.472 1.00 93.06 455 PHE A CA 1
ATOM 3799 C C . PHE A 1 455 ? -5.671 0.763 -24.383 1.00 93.06 455 PHE A C 1
ATOM 3801 O O . PHE A 1 455 ? -6.432 -0.141 -24.752 1.00 93.06 455 PHE A O 1
ATOM 3808 N N . ALA A 1 456 ? -6.106 1.893 -23.840 1.00 93.62 456 ALA A N 1
ATOM 3809 C CA . ALA A 1 456 ? -7.507 2.186 -23.601 1.00 93.62 456 ALA A CA 1
ATOM 3810 C C . ALA A 1 456 ? -7.747 3.696 -23.561 1.00 93.62 456 ALA A C 1
ATOM 3812 O O . ALA A 1 456 ? -6.873 4.460 -23.168 1.00 93.62 456 ALA A O 1
ATOM 3813 N N . SER A 1 457 ? -8.968 4.099 -23.908 1.00 92.25 457 SER A N 1
ATOM 3814 C CA . SER A 1 457 ? -9.489 5.429 -23.603 1.00 92.25 457 SER A CA 1
ATOM 3815 C C . SER A 1 457 ? -10.649 5.306 -22.618 1.00 92.25 457 SER A C 1
ATOM 3817 O O . SER A 1 457 ? -11.491 4.406 -22.741 1.00 92.25 457 SER A O 1
ATOM 3819 N N . ILE A 1 458 ? -10.674 6.169 -21.608 1.00 91.31 458 ILE A N 1
ATOM 3820 C CA . ILE A 1 458 ? -11.690 6.192 -20.554 1.00 91.31 458 ILE A CA 1
ATOM 3821 C C . ILE A 1 458 ? -12.119 7.632 -20.254 1.00 91.31 458 ILE A C 1
ATOM 3823 O O . ILE A 1 458 ? -11.414 8.590 -20.568 1.00 91.31 458 ILE A O 1
ATOM 3827 N N . SER A 1 459 ? -13.309 7.774 -19.666 1.00 87.38 459 SER A N 1
ATOM 3828 C CA . SER A 1 459 ? -13.843 9.053 -19.195 1.00 87.38 459 SER A CA 1
ATOM 3829 C C . SER A 1 459 ? -12.847 9.781 -18.277 1.00 87.38 459 SER A C 1
ATOM 3831 O O . SER A 1 459 ? -12.254 9.138 -17.406 1.00 87.38 459 SER A O 1
ATOM 3833 N N . PRO A 1 460 ? -12.719 11.114 -18.385 1.00 86.06 460 PRO A N 1
ATOM 3834 C CA . PRO A 1 460 ? -11.848 11.926 -17.537 1.00 86.06 460 PRO A CA 1
ATOM 3835 C C . PRO A 1 460 ? -12.442 12.233 -16.156 1.00 86.06 460 PRO A C 1
ATOM 3837 O O . PRO A 1 460 ? -11.919 13.082 -15.440 1.00 86.06 460 PRO A O 1
ATOM 3840 N N . SER A 1 461 ? -13.509 11.537 -15.744 1.00 84.38 461 SER A N 1
ATOM 3841 C CA . SER A 1 461 ? -14.259 11.793 -14.503 1.00 84.38 461 SER A CA 1
ATOM 3842 C C . SER A 1 461 ? -13.394 11.842 -13.234 1.00 84.38 461 SER A C 1
ATOM 3844 O O . SER A 1 461 ? -13.791 12.476 -12.264 1.00 84.38 461 SER A O 1
ATOM 3846 N N . TYR A 1 462 ? -12.238 11.172 -13.227 1.00 85.50 462 TYR A N 1
ATOM 3847 C CA . TYR A 1 462 ? -11.227 11.241 -12.161 1.00 85.50 462 TYR A CA 1
ATOM 3848 C C . TYR A 1 462 ? -9.815 11.454 -12.729 1.00 85.50 462 TYR A C 1
ATOM 3850 O O . TYR A 1 462 ? -8.820 11.022 -12.144 1.00 85.50 462 TYR A O 1
ATOM 3858 N N . ARG A 1 463 ? -9.712 12.085 -13.909 1.00 87.12 463 ARG A N 1
ATOM 3859 C CA . ARG A 1 463 ? -8.438 12.384 -14.584 1.00 87.12 463 ARG A CA 1
ATOM 3860 C C . ARG A 1 463 ? -7.551 11.139 -14.669 1.00 87.12 463 ARG A C 1
ATOM 3862 O O . ARG A 1 463 ? -8.070 10.048 -14.925 1.00 87.12 463 ARG A O 1
ATOM 3869 N N . PHE A 1 464 ? -6.243 11.260 -14.442 1.00 89.31 464 PHE A N 1
ATOM 3870 C CA . PHE A 1 464 ? -5.333 10.123 -14.558 1.00 89.31 464 PHE A CA 1
ATOM 3871 C C . PHE A 1 464 ? -5.633 8.980 -13.574 1.00 89.31 464 PHE A C 1
ATOM 3873 O O . PHE A 1 464 ? -5.330 7.834 -13.906 1.00 89.31 464 PHE A O 1
ATOM 3880 N N . PHE A 1 465 ? -6.298 9.216 -12.432 1.00 91.38 465 PHE A N 1
ATOM 3881 C CA . PHE A 1 465 ? -6.712 8.121 -11.541 1.00 91.38 465 PHE A CA 1
ATOM 3882 C C . PHE A 1 465 ? -7.654 7.132 -12.238 1.00 91.38 465 PHE A C 1
ATOM 3884 O O . PHE A 1 465 ? -7.622 5.944 -11.925 1.00 91.38 465 PHE A O 1
ATOM 3891 N N . SER A 1 466 ? -8.424 7.581 -13.235 1.00 90.69 466 SER A N 1
ATOM 3892 C CA . SER A 1 466 ? -9.257 6.707 -14.078 1.00 90.69 466 SER A CA 1
ATOM 3893 C C . SER A 1 466 ? -8.414 5.691 -14.854 1.00 90.69 466 SER A C 1
ATOM 3895 O O . SER A 1 466 ? -8.790 4.525 -14.967 1.00 90.69 466 SER A O 1
ATOM 3897 N N . GLY A 1 467 ? -7.251 6.113 -15.362 1.00 93.00 467 GLY A N 1
ATOM 3898 C CA . GLY A 1 467 ? -6.311 5.225 -16.047 1.00 93.00 467 GLY A CA 1
ATOM 3899 C C . GLY A 1 467 ? -5.558 4.312 -15.076 1.00 93.00 467 GLY A C 1
ATOM 3900 O O . GLY A 1 467 ? -5.386 3.131 -15.374 1.00 93.00 467 GLY A O 1
ATOM 3901 N N . VAL A 1 468 ? -5.186 4.815 -13.891 1.00 94.25 468 VAL A N 1
ATOM 3902 C CA . VAL A 1 468 ? -4.567 4.003 -12.823 1.00 94.25 468 VAL A CA 1
ATOM 3903 C C . VAL A 1 468 ? -5.520 2.895 -12.363 1.00 94.25 468 VAL A C 1
ATOM 3905 O O . VAL A 1 468 ? -5.130 1.731 -12.314 1.00 94.25 468 VAL A O 1
ATOM 3908 N N . ASP A 1 469 ? -6.782 3.228 -12.079 1.00 93.75 469 ASP A N 1
ATOM 3909 C CA . ASP A 1 469 ? -7.814 2.262 -11.681 1.00 93.75 469 ASP A CA 1
ATOM 3910 C C . ASP A 1 469 ? -8.066 1.208 -12.758 1.00 93.75 469 ASP A C 1
ATOM 3912 O O . ASP A 1 469 ? -8.131 0.011 -12.464 1.00 93.75 469 ASP A O 1
ATOM 3916 N N . LEU A 1 470 ? -8.143 1.631 -14.024 1.00 93.12 470 LEU A N 1
ATOM 3917 C CA . LEU A 1 470 ? -8.257 0.699 -15.137 1.00 93.12 470 LEU A CA 1
ATOM 3918 C C . LEU A 1 470 ? -7.057 -0.253 -15.178 1.00 93.12 470 LEU A C 1
ATOM 3920 O O . LEU A 1 470 ? -7.251 -1.463 -15.280 1.00 93.12 470 LEU A O 1
ATOM 3924 N N . TYR A 1 471 ? -5.834 0.260 -15.037 1.00 95.19 471 TYR A N 1
ATOM 3925 C CA . TYR A 1 471 ? -4.629 -0.567 -15.016 1.00 95.19 471 TYR A CA 1
ATOM 3926 C C . TYR A 1 471 ? -4.630 -1.567 -13.846 1.00 95.19 471 TYR A C 1
ATOM 3928 O O . TYR A 1 471 ? -4.355 -2.753 -14.042 1.00 95.19 471 TYR A O 1
ATOM 3936 N N . TYR A 1 472 ? -5.044 -1.140 -12.649 1.00 94.75 472 TYR A N 1
ATOM 3937 C CA . TYR A 1 472 ? -5.197 -2.016 -11.479 1.00 94.75 472 TYR A CA 1
ATOM 3938 C C . TYR A 1 472 ? -6.223 -3.129 -11.719 1.00 94.75 472 TYR A C 1
ATOM 3940 O O . TYR A 1 472 ? -6.003 -4.277 -11.332 1.00 94.75 472 TYR A O 1
ATOM 3948 N N . LYS A 1 473 ? -7.348 -2.811 -12.373 1.00 93.25 473 LYS A N 1
ATOM 3949 C CA . LYS A 1 473 ? -8.389 -3.786 -12.737 1.00 93.25 473 LYS A CA 1
ATOM 3950 C C . LYS A 1 473 ? -7.921 -4.774 -13.808 1.00 93.25 473 LYS A C 1
ATOM 3952 O O . LYS A 1 473 ? -8.433 -5.893 -13.842 1.00 93.25 473 LYS A O 1
ATOM 3957 N N . LEU A 1 474 ? -7.001 -4.369 -14.686 1.00 94.31 474 LEU A N 1
ATOM 3958 C CA . LEU A 1 474 ? -6.415 -5.232 -15.716 1.00 94.31 474 LEU A CA 1
ATOM 3959 C C . LEU A 1 474 ? -5.352 -6.175 -15.129 1.00 94.31 474 LEU A C 1
ATOM 3961 O O . LEU A 1 474 ? -5.286 -7.331 -15.544 1.00 94.31 474 LEU A O 1
ATOM 3965 N N . PHE A 1 475 ? -4.580 -5.720 -14.133 1.00 95.44 475 PHE A N 1
ATOM 3966 C CA . PHE A 1 475 ? -3.496 -6.498 -13.516 1.00 95.44 475 PHE A CA 1
ATOM 3967 C C . PHE A 1 475 ? -3.536 -6.489 -11.975 1.00 95.44 475 PHE A C 1
ATOM 3969 O O . PHE A 1 475 ? -2.595 -6.029 -11.324 1.00 95.44 475 PHE A O 1
ATOM 3976 N N . PRO A 1 476 ? -4.594 -7.032 -11.343 1.00 94.06 476 PRO A N 1
ATOM 3977 C CA . PRO A 1 476 ? -4.789 -6.912 -9.897 1.00 94.06 476 PRO A CA 1
ATOM 3978 C C . PRO A 1 476 ? -3.724 -7.630 -9.055 1.00 94.06 476 PRO A C 1
ATOM 3980 O O . PRO A 1 476 ? -3.537 -7.272 -7.895 1.00 94.06 476 PRO A O 1
ATOM 3983 N N . TYR A 1 477 ? -3.034 -8.630 -9.613 1.00 93.12 477 TYR A N 1
ATOM 3984 C CA . TYR A 1 477 ? -1.992 -9.388 -8.912 1.00 93.12 477 TYR A CA 1
ATOM 3985 C C . TYR A 1 477 ? -0.761 -8.534 -8.573 1.00 93.12 477 TYR A C 1
ATOM 3987 O O . TYR A 1 477 ? -0.126 -8.773 -7.555 1.00 93.12 477 TYR A O 1
ATOM 3995 N N . ALA A 1 478 ? -0.455 -7.505 -9.373 1.00 93.25 478 ALA A N 1
ATOM 3996 C CA . ALA A 1 478 ? 0.711 -6.643 -9.172 1.00 93.25 478 ALA A CA 1
ATOM 3997 C C . ALA A 1 478 ? 0.579 -5.704 -7.956 1.00 93.25 478 ALA A C 1
ATOM 3999 O O . ALA A 1 478 ? 1.575 -5.191 -7.447 1.00 93.25 478 ALA A O 1
ATOM 4000 N N . PHE A 1 479 ? -0.653 -5.483 -7.487 1.00 93.69 479 PHE A N 1
ATOM 4001 C CA . PHE A 1 479 ? -1.002 -4.473 -6.482 1.00 93.69 479 PHE A CA 1
ATOM 4002 C C . PHE A 1 479 ? -1.527 -5.073 -5.179 1.00 93.69 479 PHE A C 1
ATOM 4004 O O . PHE A 1 479 ? -2.123 -4.355 -4.379 1.00 93.69 479 PHE A O 1
ATOM 4011 N N . LYS A 1 480 ? -1.350 -6.380 -4.970 1.00 94.12 480 LYS A N 1
ATOM 4012 C CA . LYS A 1 480 ? -1.718 -7.079 -3.734 1.00 94.12 480 LYS A CA 1
ATOM 4013 C C . LYS A 1 480 ? -0.482 -7.727 -3.112 1.00 94.12 480 LYS A C 1
ATOM 4015 O O . LYS A 1 480 ? 0.415 -8.108 -3.863 1.00 94.12 480 LYS A O 1
ATOM 4020 N N . PRO A 1 481 ? -0.420 -7.841 -1.777 1.00 95.12 481 PRO A N 1
ATOM 4021 C CA . PRO A 1 481 ? 0.609 -8.647 -1.136 1.00 95.12 481 PRO A CA 1
ATOM 4022 C C . PRO A 1 481 ? 0.369 -10.137 -1.419 1.00 95.12 481 PRO A C 1
ATOM 4024 O O . PRO A 1 481 ? -0.731 -10.539 -1.818 1.00 95.12 481 PRO A O 1
ATOM 4027 N N . VAL A 1 482 ? 1.391 -10.954 -1.176 1.00 95.00 482 VAL A N 1
ATOM 4028 C CA . VAL A 1 482 ? 1.305 -12.414 -1.205 1.00 95.00 482 VAL A CA 1
ATOM 4029 C C . VAL A 1 482 ? 0.165 -12.921 -0.313 1.00 95.00 482 VAL A C 1
ATOM 4031 O O . VAL A 1 482 ? -0.090 -12.413 0.783 1.00 95.00 482 VAL A O 1
ATOM 4034 N N . GLU A 1 483 ? -0.542 -13.946 -0.785 1.00 93.94 483 GLU A N 1
ATOM 4035 C CA . GLU A 1 483 ? -1.615 -14.576 -0.018 1.00 93.94 483 GLU A CA 1
ATOM 4036 C C . GLU A 1 483 ? -1.087 -15.183 1.290 1.00 93.94 483 GLU A C 1
ATOM 4038 O O . GLU A 1 483 ? 0.029 -15.702 1.349 1.00 93.94 483 GLU A O 1
ATOM 4043 N N . ASN A 1 484 ? -1.913 -15.162 2.340 1.00 94.00 484 ASN A N 1
ATOM 4044 C CA . ASN A 1 484 ? -1.558 -15.663 3.674 1.00 94.00 484 ASN A CA 1
ATOM 4045 C C . ASN A 1 484 ? -0.269 -15.033 4.244 1.00 94.00 484 ASN A C 1
ATOM 4047 O O . ASN A 1 484 ? 0.522 -15.705 4.910 1.00 94.00 484 ASN A O 1
ATOM 4051 N N . MET A 1 485 ? -0.046 -13.745 3.975 1.00 94.94 485 MET A N 1
ATOM 4052 C CA . MET A 1 485 ? 0.950 -12.930 4.670 1.00 94.94 485 MET A CA 1
ATOM 4053 C C . MET A 1 485 ? 0.603 -12.796 6.165 1.00 94.94 485 MET A C 1
ATOM 4055 O O . MET A 1 485 ? -0.571 -12.736 6.533 1.00 94.94 485 MET A O 1
ATOM 4059 N N . ASP A 1 486 ? 1.622 -12.729 7.027 1.00 93.69 486 ASP A N 1
ATOM 4060 C CA . ASP A 1 486 ? 1.445 -12.511 8.469 1.00 93.69 486 ASP A CA 1
ATOM 4061 C C . ASP A 1 486 ? 0.714 -11.174 8.732 1.00 93.69 486 ASP A C 1
ATOM 4063 O O . ASP A 1 486 ? 1.201 -10.125 8.298 1.00 93.69 486 ASP A O 1
ATOM 4067 N N . PRO A 1 487 ? -0.438 -11.169 9.437 1.00 92.38 487 PRO A N 1
ATOM 4068 C CA . PRO A 1 487 ? -1.258 -9.971 9.629 1.00 92.38 487 PRO A CA 1
ATOM 4069 C C . PRO A 1 487 ? -0.541 -8.856 10.400 1.00 92.38 487 PRO A C 1
ATOM 4071 O O . PRO A 1 487 ? -0.900 -7.686 10.290 1.00 92.38 487 PRO A O 1
ATOM 4074 N N . ASN A 1 488 ? 0.506 -9.184 11.155 1.00 92.25 488 ASN A N 1
ATOM 4075 C CA . ASN A 1 488 ? 1.317 -8.179 11.830 1.00 92.25 488 ASN A CA 1
ATOM 4076 C C . ASN A 1 488 ? 2.063 -7.243 10.864 1.00 92.25 488 ASN A C 1
ATOM 4078 O O . ASN A 1 488 ? 2.448 -6.152 11.274 1.00 92.25 488 ASN A O 1
ATOM 4082 N N . LEU A 1 489 ? 2.239 -7.630 9.597 1.00 94.38 489 LEU A N 1
ATOM 4083 C CA . LEU A 1 489 ? 2.901 -6.817 8.572 1.00 94.38 489 LEU A CA 1
ATOM 4084 C C . LEU A 1 489 ? 2.022 -5.676 8.024 1.00 94.38 489 LEU A C 1
ATOM 4086 O O . LEU A 1 489 ? 2.528 -4.813 7.313 1.00 94.38 489 LEU A O 1
ATOM 4090 N N . TYR A 1 490 ? 0.729 -5.633 8.369 1.00 95.38 490 TYR A N 1
ATOM 4091 C CA . TYR A 1 490 ? -0.153 -4.490 8.072 1.00 95.38 490 TYR A CA 1
ATOM 4092 C C . TYR A 1 490 ? -0.021 -3.351 9.101 1.00 95.38 490 TYR A C 1
ATOM 4094 O O . TYR A 1 490 ? -0.522 -2.248 8.882 1.00 95.38 490 TYR A O 1
ATOM 4102 N N . LYS A 1 491 ? 0.660 -3.608 10.222 1.00 94.56 491 LYS A N 1
ATOM 4103 C CA . LYS A 1 491 ? 0.852 -2.673 11.338 1.00 94.56 491 LYS A CA 1
ATOM 4104 C C . LYS A 1 491 ? 2.152 -1.876 11.202 1.00 94.56 491 LYS A C 1
ATOM 4106 O O . LYS A 1 491 ? 2.925 -2.077 10.265 1.00 94.56 491 LYS A O 1
ATOM 4111 N N . GLY A 1 492 ? 2.393 -0.988 12.165 1.00 91.50 492 GLY A N 1
ATOM 4112 C CA . GLY A 1 492 ? 3.632 -0.225 12.270 1.00 91.50 492 GLY A CA 1
ATOM 4113 C C . GLY A 1 492 ? 4.869 -1.103 12.478 1.00 91.50 492 GLY A C 1
ATOM 4114 O O . GLY A 1 492 ? 4.786 -2.210 13.025 1.00 91.50 492 GLY A O 1
ATOM 4115 N N . GLU A 1 493 ? 6.014 -0.574 12.059 1.00 88.75 493 GLU A N 1
ATOM 4116 C CA . GLU A 1 493 ? 7.342 -1.170 12.189 1.00 88.75 493 GLU A CA 1
ATOM 4117 C C . GLU A 1 493 ? 8.151 -0.485 13.309 1.00 88.75 493 GLU A C 1
ATOM 4119 O O . GLU A 1 493 ? 7.900 0.667 13.682 1.00 88.75 493 GLU A O 1
ATOM 4124 N N . SER A 1 494 ? 9.110 -1.212 13.889 1.00 81.69 494 SER A N 1
ATOM 4125 C CA . SER A 1 494 ? 10.071 -0.694 14.873 1.00 81.69 494 SER A CA 1
ATOM 4126 C C . SER A 1 494 ? 11.499 -1.200 14.616 1.00 81.69 494 SER A C 1
ATOM 4128 O O . SER A 1 494 ? 11.668 -2.275 14.063 1.00 81.69 494 SER A O 1
ATOM 4130 N N . MET A 1 495 ? 12.536 -0.514 15.116 1.00 71.12 495 MET A N 1
ATOM 4131 C CA . MET A 1 495 ? 13.863 -1.113 15.359 1.00 71.12 495 MET A CA 1
ATOM 4132 C C . MET A 1 495 ? 14.007 -1.446 16.850 1.00 71.12 495 MET A C 1
ATOM 4134 O O . MET A 1 495 ? 14.556 -0.662 17.633 1.00 71.12 495 MET A O 1
ATOM 4138 N N . ALA A 1 496 ? 13.451 -2.588 17.263 1.00 60.12 496 ALA A N 1
ATOM 4139 C CA . ALA A 1 496 ? 13.251 -2.910 18.677 1.00 60.12 496 ALA A CA 1
ATOM 4140 C C . ALA A 1 496 ? 14.541 -2.880 19.541 1.00 60.12 496 ALA A C 1
ATOM 4142 O O . ALA A 1 496 ? 14.536 -2.201 20.568 1.00 60.12 496 ALA A O 1
ATOM 4143 N N . PRO A 1 497 ? 15.668 -3.528 19.176 1.00 55.59 497 PRO A N 1
ATOM 4144 C CA . PRO A 1 497 ? 16.857 -3.584 20.042 1.00 55.59 497 PRO A CA 1
ATOM 4145 C C . PRO A 1 497 ? 17.582 -2.240 20.200 1.00 55.59 497 PRO A C 1
ATOM 4147 O O . PRO A 1 497 ? 18.097 -1.910 21.273 1.00 55.59 497 PRO A O 1
ATOM 4150 N N . GLU A 1 498 ? 17.650 -1.456 19.130 1.00 53.06 498 GLU A N 1
ATOM 4151 C CA . GLU A 1 498 ? 18.246 -0.126 19.118 1.00 53.06 498 GLU A CA 1
ATOM 4152 C C . GLU A 1 498 ? 17.430 0.848 19.969 1.00 53.06 498 GLU A C 1
ATOM 4154 O O . GLU A 1 498 ? 18.010 1.598 20.758 1.00 53.06 498 GLU A O 1
ATOM 4159 N N . TYR A 1 499 ? 16.098 0.777 19.872 1.00 55.31 499 TYR A N 1
ATOM 4160 C CA . TYR A 1 499 ? 15.180 1.604 20.650 1.00 55.31 499 TYR A CA 1
ATOM 4161 C C . TYR A 1 499 ? 15.446 1.513 22.165 1.00 55.31 499 TYR A C 1
ATOM 4163 O O . TYR A 1 499 ? 15.573 2.539 22.840 1.00 55.31 499 TYR A O 1
ATOM 4171 N N . PHE A 1 500 ? 15.627 0.303 22.708 1.00 58.59 500 PHE A N 1
ATOM 4172 C CA . PHE A 1 500 ? 15.892 0.122 24.144 1.00 58.59 500 PHE A CA 1
ATOM 4173 C C . PHE A 1 500 ? 17.289 0.587 24.565 1.00 58.59 500 PHE A C 1
ATOM 4175 O O . PHE A 1 500 ? 17.447 1.149 25.652 1.00 58.59 500 PHE A O 1
ATOM 4182 N N . LYS A 1 501 ? 18.292 0.446 23.684 1.00 52.75 501 LYS A N 1
ATOM 4183 C CA . LYS A 1 501 ? 19.637 0.999 23.911 1.00 52.75 501 LYS A CA 1
ATOM 4184 C C . LYS A 1 501 ? 19.611 2.531 23.996 1.00 52.75 501 LYS A C 1
ATOM 4186 O O . LYS A 1 501 ? 20.321 3.085 24.833 1.00 52.75 501 LYS A O 1
ATOM 4191 N N . TYR A 1 502 ? 18.781 3.217 23.200 1.00 46.16 502 TYR A N 1
ATOM 4192 C CA . TYR A 1 502 ? 18.685 4.689 23.217 1.00 46.16 502 TYR A CA 1
ATOM 4193 C C . TYR A 1 502 ? 18.092 5.267 24.495 1.00 46.16 502 TYR A C 1
ATOM 4195 O O . TYR A 1 502 ? 18.401 6.402 24.848 1.00 46.16 502 TYR A O 1
ATOM 4203 N N . ARG A 1 503 ? 17.254 4.507 25.203 1.00 48.81 503 ARG A N 1
ATOM 4204 C CA . ARG A 1 503 ? 16.634 4.978 26.445 1.00 48.81 503 ARG A CA 1
ATOM 4205 C C . ARG A 1 503 ? 17.449 4.686 27.702 1.00 48.81 503 ARG A C 1
ATOM 4207 O O . ARG A 1 503 ? 16.958 4.952 28.793 1.00 48.81 503 ARG A O 1
ATOM 4214 N N . ASN A 1 504 ? 18.666 4.140 27.579 1.00 48.97 504 ASN A N 1
ATOM 4215 C CA . ASN A 1 504 ? 19.447 3.652 28.725 1.00 48.97 504 ASN A CA 1
ATOM 4216 C C . ASN A 1 504 ? 18.646 2.703 29.639 1.00 48.97 504 ASN A C 1
ATOM 4218 O O . ASN A 1 504 ? 18.999 2.519 30.804 1.00 48.97 504 ASN A O 1
ATOM 4222 N N . LEU A 1 505 ? 17.590 2.073 29.115 1.00 51.50 505 LEU A N 1
ATOM 4223 C CA . LEU A 1 505 ? 16.859 1.049 29.839 1.00 51.50 505 LEU A CA 1
ATOM 4224 C C . LEU A 1 505 ? 17.807 -0.152 29.887 1.00 51.50 505 LEU A C 1
ATOM 4226 O O . LEU A 1 505 ? 18.065 -0.792 28.872 1.00 51.50 505 LEU A O 1
ATOM 4230 N N . LYS A 1 506 ? 18.427 -0.380 31.046 1.00 43.31 506 LYS A N 1
ATOM 4231 C CA . LYS A 1 506 ? 19.271 -1.541 31.343 1.00 43.31 506 LYS A CA 1
ATOM 4232 C C . LYS A 1 506 ? 18.570 -2.327 32.444 1.00 43.31 506 LYS A C 1
ATOM 4234 O O . LYS A 1 506 ? 18.376 -1.783 33.523 1.00 43.31 506 LYS A O 1
ATOM 4239 N N . GLY A 1 507 ? 18.210 -3.587 32.200 1.00 54.28 507 GLY A N 1
ATOM 4240 C CA . GLY A 1 507 ? 17.639 -4.451 33.239 1.00 54.28 507 GLY A CA 1
ATOM 4241 C C . GLY A 1 507 ? 16.573 -5.428 32.746 1.00 54.28 507 GLY A C 1
ATOM 4242 O O . GLY A 1 507 ? 16.286 -5.511 31.554 1.00 54.28 507 GLY A O 1
ATOM 4243 N N . LYS A 1 508 ? 15.990 -6.169 33.696 1.00 53.25 508 LYS A N 1
ATOM 4244 C CA . LYS A 1 508 ? 14.921 -7.158 33.465 1.00 53.25 508 LYS A CA 1
ATOM 4245 C C . LYS A 1 508 ? 13.585 -6.516 33.050 1.00 53.25 508 LYS A C 1
ATOM 4247 O O . LYS A 1 508 ? 12.748 -7.199 32.471 1.00 53.25 508 LYS A O 1
ATOM 4252 N N . ASP A 1 509 ? 13.408 -5.215 33.274 1.00 65.12 509 ASP A N 1
ATOM 4253 C CA . ASP A 1 509 ? 12.153 -4.501 32.990 1.00 65.12 509 ASP A CA 1
ATOM 4254 C C . ASP A 1 509 ? 12.007 -4.053 31.532 1.00 65.12 509 ASP A C 1
ATOM 4256 O O . ASP A 1 509 ? 10.911 -3.700 31.102 1.00 65.12 509 ASP A O 1
ATOM 4260 N N . ILE A 1 510 ? 13.078 -4.139 30.732 1.00 67.06 510 ILE A N 1
ATOM 4261 C CA . ILE A 1 510 ? 13.038 -3.817 29.296 1.00 67.06 510 ILE A CA 1
ATOM 4262 C C . ILE A 1 510 ? 12.006 -4.683 28.581 1.00 67.06 510 ILE A C 1
ATOM 4264 O O . ILE A 1 510 ? 11.226 -4.157 27.798 1.00 67.06 510 ILE A O 1
ATOM 4268 N N . GLU A 1 511 ? 11.970 -5.989 28.862 1.00 67.56 511 GLU A N 1
ATOM 4269 C CA . GLU A 1 511 ? 11.010 -6.903 28.233 1.00 67.56 511 GLU A CA 1
ATOM 4270 C C . GLU A 1 511 ? 9.571 -6.501 28.591 1.00 67.56 511 GLU A C 1
ATOM 4272 O O . GLU A 1 511 ? 8.716 -6.433 27.708 1.00 67.56 511 GLU A O 1
ATOM 4277 N N . LYS A 1 512 ? 9.315 -6.142 29.861 1.00 71.06 512 LYS A N 1
ATOM 4278 C CA . LYS A 1 512 ? 7.997 -5.671 30.317 1.00 71.06 512 LYS A CA 1
ATOM 4279 C C . LYS A 1 512 ? 7.588 -4.375 29.608 1.00 71.06 512 LYS A C 1
ATOM 4281 O O . LYS A 1 512 ? 6.452 -4.263 29.157 1.00 71.06 512 LYS A O 1
ATOM 4286 N N . ILE A 1 513 ? 8.502 -3.415 29.491 1.00 75.25 513 ILE A N 1
ATOM 4287 C CA . ILE A 1 513 ? 8.260 -2.126 28.830 1.00 75.25 513 ILE A CA 1
ATOM 4288 C C . ILE A 1 513 ? 8.048 -2.326 27.319 1.00 75.25 513 ILE A C 1
ATOM 4290 O O . ILE A 1 513 ? 7.099 -1.792 26.748 1.00 75.25 513 ILE A O 1
ATOM 4294 N N . ALA A 1 514 ? 8.885 -3.140 26.675 1.00 74.31 514 ALA A N 1
ATOM 4295 C CA . ALA A 1 514 ? 8.834 -3.454 25.248 1.00 74.31 514 ALA A CA 1
ATOM 4296 C C . ALA A 1 514 ? 7.506 -4.090 24.826 1.00 74.31 514 ALA A C 1
ATOM 4298 O O . ALA A 1 514 ? 6.879 -3.633 23.867 1.00 74.31 514 ALA A O 1
ATOM 4299 N N . LEU A 1 515 ? 7.077 -5.119 25.573 1.00 72.88 515 LEU A N 1
ATOM 4300 C CA . LEU A 1 515 ? 5.820 -5.847 25.364 1.00 72.88 515 LEU A CA 1
ATOM 4301 C C . LEU A 1 515 ? 4.634 -4.902 25.204 1.00 72.88 515 LEU A C 1
ATOM 4303 O O . LEU A 1 515 ? 3.737 -5.139 24.389 1.00 72.88 515 LEU A O 1
ATOM 4307 N N . GLU A 1 516 ? 4.637 -3.850 26.013 1.00 83.25 516 GLU A N 1
ATOM 4308 C CA . GLU A 1 516 ? 3.524 -2.938 26.126 1.00 83.25 516 GLU A CA 1
ATOM 4309 C C . GLU A 1 516 ? 3.637 -1.740 25.178 1.00 83.25 516 GLU A C 1
ATOM 4311 O O . GLU A 1 516 ? 2.636 -1.378 24.563 1.00 83.25 516 GLU A O 1
ATOM 4316 N N . LEU A 1 517 ? 4.827 -1.155 24.988 1.00 82.94 517 LEU A N 1
ATOM 4317 C CA . LEU A 1 517 ? 5.003 -0.036 24.052 1.00 82.94 517 LEU A CA 1
ATOM 4318 C C . LEU A 1 517 ? 4.599 -0.427 22.627 1.00 82.94 517 LEU A C 1
ATOM 4320 O O . LEU A 1 517 ? 3.843 0.299 21.984 1.00 82.94 517 LEU A O 1
ATOM 4324 N N . PHE A 1 518 ? 5.045 -1.590 22.144 1.00 86.12 518 PHE A N 1
ATOM 4325 C CA . PHE A 1 518 ? 4.721 -2.034 20.788 1.00 86.12 518 PHE A CA 1
ATOM 4326 C C . PHE A 1 518 ? 3.228 -2.292 20.604 1.00 86.12 518 PHE A C 1
ATOM 4328 O O . PHE A 1 518 ? 2.640 -1.824 19.632 1.00 86.12 518 PHE A O 1
ATOM 4335 N N . ARG A 1 519 ? 2.577 -2.944 21.572 1.00 87.88 519 ARG A N 1
ATOM 4336 C CA . ARG A 1 519 ? 1.123 -3.152 21.543 1.00 87.88 519 ARG A CA 1
ATOM 4337 C C . ARG A 1 519 ? 0.368 -1.818 21.535 1.00 87.88 519 ARG A C 1
ATOM 4339 O O . ARG A 1 519 ? -0.549 -1.623 20.736 1.00 87.88 519 ARG A O 1
ATOM 4346 N N . ARG A 1 520 ? 0.741 -0.910 22.439 1.00 87.44 520 ARG A N 1
ATOM 4347 C CA . ARG A 1 520 ? 0.061 0.373 22.646 1.00 87.44 520 ARG A CA 1
ATOM 4348 C C . ARG A 1 520 ? 0.175 1.275 21.416 1.00 87.44 520 ARG A C 1
ATOM 4350 O O . ARG A 1 520 ? -0.807 1.904 21.044 1.00 87.44 520 ARG A O 1
ATOM 4357 N N . PHE A 1 521 ? 1.323 1.265 20.741 1.00 88.69 521 PHE A N 1
ATOM 4358 C CA . PHE A 1 521 ? 1.578 2.047 19.525 1.00 88.69 521 PHE A CA 1
ATOM 4359 C C . PHE A 1 521 ? 1.296 1.299 18.216 1.00 88.69 521 PHE A C 1
ATOM 4361 O O . PHE A 1 521 ? 1.717 1.741 17.156 1.00 88.69 521 PHE A O 1
ATOM 4368 N N . ASN A 1 522 ? 0.571 0.182 18.274 1.00 91.81 522 ASN A N 1
ATOM 4369 C CA . ASN A 1 522 ? 0.214 -0.626 17.108 1.00 91.81 522 ASN A CA 1
ATOM 4370 C C . ASN A 1 522 ? 1.404 -1.035 16.220 1.00 91.81 522 ASN A C 1
ATOM 4372 O O . ASN A 1 522 ? 1.336 -0.991 14.992 1.00 91.81 522 ASN A O 1
ATOM 4376 N N . ILE A 1 523 ? 2.500 -1.443 16.852 1.00 90.62 523 ILE A N 1
ATOM 4377 C CA . ILE A 1 523 ? 3.666 -2.017 16.187 1.00 90.62 523 ILE A CA 1
ATOM 4378 C C . ILE A 1 523 ? 3.473 -3.527 16.113 1.00 90.62 523 ILE A C 1
ATOM 4380 O O . ILE A 1 523 ? 3.324 -4.199 17.137 1.00 90.62 523 ILE A O 1
ATOM 4384 N N . GLY A 1 524 ? 3.453 -4.060 14.894 1.00 90.75 524 GLY A N 1
ATOM 4385 C CA . GLY A 1 524 ? 3.251 -5.489 14.654 1.00 90.75 524 GLY A CA 1
ATOM 4386 C C . GLY A 1 524 ? 4.524 -6.234 14.312 1.00 90.75 524 GLY A C 1
ATOM 4387 O O . GLY A 1 524 ? 4.579 -7.451 14.466 1.00 90.75 524 GLY A O 1
ATOM 4388 N N . TRP A 1 525 ? 5.552 -5.544 13.843 1.00 89.62 525 TRP A N 1
ATOM 4389 C CA . TRP A 1 525 ? 6.739 -6.198 13.323 1.00 89.62 525 TRP A CA 1
ATOM 4390 C C . TRP A 1 525 ? 7.951 -5.292 13.420 1.00 89.62 525 TRP A C 1
ATOM 4392 O O . TRP A 1 525 ? 7.846 -4.111 13.751 1.00 89.62 525 TRP A O 1
ATOM 4402 N N . TYR A 1 526 ? 9.121 -5.869 13.189 1.00 84.50 526 TYR A N 1
ATOM 4403 C CA . TYR A 1 526 ? 10.356 -5.117 13.269 1.00 84.50 526 TYR A CA 1
ATOM 4404 C C . TYR A 1 526 ? 11.395 -5.670 12.302 1.00 84.50 526 TYR A C 1
ATOM 4406 O O . TYR A 1 526 ? 11.452 -6.879 12.031 1.00 84.50 526 TYR A O 1
ATOM 4414 N N . TRP A 1 527 ? 12.223 -4.771 11.787 1.00 82.50 527 TRP A N 1
ATOM 4415 C CA . TRP A 1 527 ? 13.332 -5.120 10.919 1.00 82.50 527 TRP A CA 1
ATOM 4416 C C . TRP A 1 527 ? 14.527 -5.601 11.759 1.00 82.50 527 TRP A C 1
ATOM 4418 O O . TRP A 1 527 ? 15.149 -4.826 12.488 1.00 82.50 527 TRP A O 1
ATOM 4428 N N . LYS A 1 528 ? 14.843 -6.906 11.699 1.00 80.81 528 LYS A N 1
ATOM 4429 C CA . LYS A 1 528 ? 15.856 -7.545 12.557 1.00 80.81 528 LYS A CA 1
ATOM 4430 C C . LYS A 1 528 ? 17.173 -7.796 11.829 1.00 80.81 528 LYS A C 1
ATOM 4432 O O . LYS A 1 528 ? 17.229 -8.523 10.837 1.00 80.81 528 LYS A O 1
ATOM 4437 N N . PHE A 1 529 ? 18.255 -7.259 12.388 1.00 78.06 529 PHE A N 1
ATOM 4438 C CA . PHE A 1 529 ? 19.628 -7.457 11.919 1.00 78.06 529 PHE A CA 1
ATOM 4439 C C . PHE A 1 529 ? 20.316 -8.642 12.621 1.00 78.06 529 PHE A C 1
ATOM 4441 O O . PHE A 1 529 ? 19.935 -9.039 13.720 1.00 78.06 529 PHE A O 1
ATOM 4448 N N . GLY A 1 530 ? 21.393 -9.166 12.021 1.00 73.06 530 GLY A N 1
ATOM 4449 C CA . GLY A 1 530 ? 22.307 -10.109 12.686 1.00 73.06 530 GLY A CA 1
ATOM 4450 C C . GLY A 1 530 ? 21.893 -11.583 12.652 1.00 73.06 530 GLY A C 1
ATOM 4451 O O . GLY A 1 530 ? 22.383 -12.364 13.456 1.00 73.06 530 GLY A O 1
ATOM 4452 N N . GLY A 1 531 ? 21.012 -11.988 11.733 1.00 77.81 531 GLY A N 1
ATOM 4453 C CA . GLY A 1 531 ? 20.573 -13.386 11.588 1.00 77.81 531 GLY A CA 1
ATOM 4454 C C . GLY A 1 531 ? 21.569 -14.314 10.877 1.00 77.81 531 GLY A C 1
ATOM 4455 O O . GLY A 1 531 ? 21.266 -15.489 10.666 1.00 77.81 531 GLY A O 1
ATOM 4456 N N . TYR A 1 532 ? 22.738 -13.790 10.504 1.00 81.50 532 TYR A N 1
ATOM 4457 C CA . TYR A 1 532 ? 23.797 -14.460 9.749 1.00 81.50 532 TYR A CA 1
ATOM 4458 C C . TYR A 1 532 ? 25.180 -13.993 10.232 1.00 81.50 532 TYR A C 1
ATOM 4460 O O . TYR A 1 532 ? 25.322 -12.894 10.775 1.00 81.50 532 TYR A O 1
ATOM 4468 N N . LYS A 1 533 ? 26.208 -14.822 10.008 1.00 78.19 533 LYS A N 1
ATOM 4469 C CA . LYS A 1 533 ? 27.601 -14.533 10.397 1.00 78.19 533 LYS A CA 1
ATOM 4470 C C . LYS A 1 533 ? 28.387 -13.793 9.310 1.00 78.19 533 LYS A C 1
ATOM 4472 O O . LYS A 1 533 ? 29.174 -12.907 9.633 1.00 78.19 533 LYS A O 1
ATOM 4477 N N . ARG A 1 534 ? 28.169 -14.137 8.036 1.00 80.88 534 ARG A N 1
ATOM 4478 C CA . ARG A 1 534 ? 28.823 -13.528 6.863 1.00 80.88 534 ARG A CA 1
ATOM 4479 C C . ARG A 1 534 ? 27.758 -13.061 5.874 1.00 80.88 534 ARG A C 1
ATOM 4481 O O . ARG A 1 534 ? 26.799 -13.789 5.631 1.00 80.88 534 ARG A O 1
ATOM 4488 N N . ILE A 1 535 ? 27.913 -11.868 5.301 1.00 82.50 535 ILE A N 1
ATOM 4489 C CA . ILE A 1 535 ? 27.010 -11.407 4.235 1.00 82.50 535 ILE A CA 1
ATOM 4490 C C . ILE A 1 535 ? 27.136 -12.359 3.038 1.00 82.50 535 ILE A C 1
ATOM 4492 O O . ILE A 1 535 ? 28.242 -12.623 2.566 1.00 82.50 535 ILE A O 1
ATOM 4496 N N . GLY A 1 536 ? 26.004 -12.850 2.535 1.00 84.75 536 GLY A N 1
ATOM 4497 C CA . GLY A 1 536 ? 25.952 -13.807 1.427 1.00 84.75 536 GLY A CA 1
ATOM 4498 C C . GLY A 1 536 ? 25.972 -15.284 1.837 1.00 84.75 536 GLY A C 1
ATOM 4499 O O . GLY A 1 536 ? 25.649 -16.134 1.015 1.00 84.75 536 GLY A O 1
ATOM 4500 N N . ASP A 1 537 ? 26.269 -15.594 3.103 1.00 89.69 537 ASP A N 1
ATOM 4501 C CA . ASP A 1 537 ? 26.045 -16.910 3.717 1.00 89.69 537 ASP A CA 1
ATOM 4502 C C . ASP A 1 537 ? 24.952 -16.779 4.785 1.00 89.69 537 ASP A C 1
ATOM 4504 O O . ASP A 1 537 ? 25.198 -16.697 5.992 1.00 89.69 537 ASP A O 1
ATOM 4508 N N . TRP A 1 538 ? 23.711 -16.666 4.308 1.00 90.50 538 TRP A N 1
ATOM 4509 C CA . TRP A 1 538 ? 22.567 -16.305 5.144 1.00 90.50 538 TRP A CA 1
ATOM 4510 C C . TRP A 1 538 ? 22.222 -17.386 6.172 1.00 90.50 538 TRP A C 1
ATOM 4512 O O . TRP A 1 538 ? 21.809 -17.067 7.288 1.00 90.50 538 TRP A O 1
ATOM 4522 N N . PHE A 1 539 ? 22.389 -18.665 5.819 1.00 93.12 539 PHE A N 1
ATOM 4523 C CA . PHE A 1 539 ? 22.171 -19.759 6.763 1.00 93.12 539 PHE A CA 1
ATOM 4524 C C . PHE A 1 539 ? 23.336 -19.906 7.744 1.00 93.12 539 PHE A C 1
ATOM 4526 O O . PHE A 1 539 ? 23.053 -20.114 8.927 1.00 93.12 539 PHE A O 1
ATOM 4533 N N . GLY A 1 540 ? 24.582 -19.739 7.284 1.00 89.00 540 GLY A N 1
ATOM 4534 C CA . GLY A 1 540 ? 25.799 -19.993 8.053 1.00 89.00 540 GLY A CA 1
ATOM 4535 C C . GLY A 1 540 ? 26.362 -21.390 7.789 1.00 89.00 540 GLY A C 1
ATOM 4536 O O . GLY A 1 540 ? 26.540 -22.148 8.735 1.00 89.00 540 GLY A O 1
ATOM 4537 N N . GLU A 1 541 ? 26.596 -21.772 6.531 1.00 90.06 541 GLU A N 1
ATOM 4538 C CA . GLU A 1 541 ? 27.027 -23.131 6.172 1.00 90.06 541 GLU A CA 1
ATOM 4539 C C . GLU A 1 541 ? 28.333 -23.542 6.873 1.00 90.06 541 GLU A C 1
ATOM 4541 O O . GLU A 1 541 ? 29.317 -22.801 6.922 1.00 90.06 541 GLU A O 1
ATOM 4546 N N . LYS A 1 542 ? 28.371 -24.784 7.374 1.00 89.50 542 LYS A N 1
ATOM 4547 C CA . LYS A 1 542 ? 29.481 -25.309 8.188 1.00 89.50 542 LYS A CA 1
ATOM 4548 C C . LYS A 1 542 ? 30.851 -25.193 7.507 1.00 89.50 542 LYS A C 1
ATOM 4550 O O . LYS A 1 542 ? 31.843 -24.955 8.191 1.00 89.50 542 LYS A O 1
ATOM 4555 N N . GLU A 1 543 ? 30.894 -25.341 6.184 1.00 86.88 543 GLU A N 1
ATOM 4556 C CA . GLU A 1 543 ? 32.106 -25.234 5.360 1.00 86.88 543 GLU A CA 1
ATOM 4557 C C . GLU A 1 543 ? 32.763 -23.844 5.437 1.00 86.88 543 GLU A C 1
ATOM 4559 O O . GLU A 1 543 ? 33.987 -23.743 5.489 1.00 86.88 543 GLU A O 1
ATOM 4564 N N . TYR A 1 544 ? 31.961 -22.777 5.515 1.00 82.31 544 TYR A N 1
ATOM 4565 C CA . TYR A 1 544 ? 32.427 -21.382 5.497 1.00 82.31 544 TYR A CA 1
ATOM 4566 C C . TYR A 1 544 ? 32.413 -20.726 6.885 1.00 82.31 544 TYR A C 1
ATOM 4568 O O . TYR A 1 544 ? 32.668 -19.523 7.030 1.00 82.31 544 TYR A O 1
ATOM 4576 N N . PHE A 1 545 ? 32.086 -21.510 7.916 1.00 80.12 545 PHE A N 1
ATOM 4577 C CA . PHE A 1 545 ? 31.843 -21.010 9.264 1.00 80.12 545 PHE A CA 1
ATOM 4578 C C . PHE A 1 545 ? 33.126 -20.851 10.093 1.00 80.12 545 PHE A C 1
ATOM 4580 O O . PHE A 1 545 ? 33.227 -19.932 10.918 1.00 80.12 545 PHE A O 1
ATOM 4587 N N . SER A 1 546 ? 34.094 -21.758 9.901 1.00 70.19 546 SER A N 1
ATOM 4588 C CA . SER A 1 546 ? 35.323 -21.875 10.705 1.00 70.19 546 SER A CA 1
ATOM 4589 C C . SER A 1 546 ? 36.501 -21.038 10.201 1.00 70.19 546 SER A C 1
ATOM 4591 O O . SER A 1 546 ? 37.429 -20.788 10.963 1.00 70.19 546 SER A O 1
ATOM 4593 N N . ASN A 1 547 ? 36.484 -20.604 8.940 1.00 67.06 547 ASN A N 1
ATOM 4594 C CA . ASN A 1 547 ? 37.533 -19.775 8.332 1.00 67.06 547 ASN A CA 1
ATOM 4595 C C . ASN A 1 547 ? 37.304 -18.262 8.506 1.00 67.06 547 ASN A C 1
ATOM 4597 O O . ASN A 1 547 ? 38.133 -17.471 8.066 1.00 67.06 547 ASN A O 1
ATOM 4601 N N . TYR A 1 548 ? 36.217 -17.849 9.163 1.00 67.62 548 TYR A N 1
ATOM 4602 C CA . TYR A 1 548 ? 35.920 -16.438 9.403 1.00 67.62 548 TYR A CA 1
ATOM 4603 C C . TYR A 1 548 ? 36.965 -15.777 10.320 1.00 67.62 548 TYR A C 1
ATOM 4605 O O . TYR A 1 548 ? 37.120 -16.172 11.478 1.00 67.62 548 TYR A O 1
ATOM 4613 N N . LYS A 1 549 ? 37.641 -14.736 9.819 1.00 62.81 549 LYS A N 1
ATOM 4614 C CA . LYS A 1 549 ? 38.581 -13.893 10.576 1.00 62.81 549 LYS A CA 1
ATOM 4615 C C . LYS A 1 549 ? 38.067 -12.458 10.616 1.00 62.81 549 LYS A C 1
ATOM 4617 O O . LYS A 1 549 ? 37.867 -11.856 9.570 1.00 62.81 549 LYS A O 1
ATOM 4622 N N . GLN A 1 550 ? 37.858 -11.913 11.809 1.00 58.78 550 GLN A N 1
ATOM 4623 C CA . GLN A 1 550 ? 37.496 -10.505 11.983 1.00 58.78 550 GLN A CA 1
ATOM 4624 C C . GLN A 1 550 ? 38.704 -9.600 11.689 1.00 58.78 550 GLN A C 1
ATOM 4626 O O . GLN A 1 550 ? 39.790 -9.871 12.196 1.00 58.78 550 GLN A O 1
ATOM 4631 N N . GLU A 1 551 ? 38.510 -8.522 10.923 1.00 56.25 551 GLU A N 1
ATOM 4632 C CA . GLU A 1 551 ? 39.530 -7.477 10.767 1.00 56.25 551 GLU A CA 1
ATOM 4633 C C . GLU A 1 551 ? 39.820 -6.738 12.089 1.00 56.25 551 GLU A C 1
ATOM 4635 O O . GLU A 1 551 ? 38.911 -6.397 12.862 1.00 56.25 551 GLU A O 1
ATOM 4640 N N . ASP A 1 552 ? 41.103 -6.460 12.337 1.00 45.06 552 ASP A N 1
ATOM 4641 C CA . ASP A 1 552 ? 41.577 -5.718 13.506 1.00 45.06 552 ASP A CA 1
ATOM 4642 C C . ASP A 1 552 ? 41.070 -4.261 13.479 1.00 45.06 552 ASP A C 1
ATOM 4644 O O . ASP A 1 552 ? 41.332 -3.511 12.543 1.00 45.06 552 ASP A O 1
ATOM 4648 N N . GLY A 1 553 ? 40.360 -3.829 14.533 1.00 44.44 553 GLY A N 1
ATOM 4649 C CA . GLY A 1 553 ? 39.966 -2.419 14.737 1.00 44.44 553 GLY A CA 1
ATOM 4650 C C . GLY A 1 553 ? 38.484 -2.160 15.042 1.00 44.44 553 GLY A C 1
ATOM 4651 O O . GLY A 1 553 ? 38.148 -1.119 15.607 1.00 44.44 553 GLY A O 1
ATOM 4652 N N . TRP A 1 554 ? 37.586 -3.113 14.778 1.00 47.38 554 TRP A N 1
ATOM 4653 C CA . TRP A 1 554 ? 36.133 -2.934 14.949 1.00 47.38 554 TRP A CA 1
ATOM 4654 C C . TRP A 1 554 ? 35.565 -3.707 16.158 1.00 47.38 554 TRP A C 1
ATOM 4656 O O . TRP A 1 554 ? 34.849 -4.695 16.012 1.00 47.38 554 TRP A O 1
ATOM 4666 N N . LYS A 1 555 ? 35.855 -3.255 17.388 1.00 45.72 555 LYS A N 1
ATOM 4667 C CA . LYS A 1 555 ? 35.398 -3.877 18.658 1.00 45.72 555 LYS A CA 1
ATOM 4668 C C . LYS A 1 555 ? 34.035 -3.358 19.165 1.00 45.72 555 LYS A C 1
ATOM 4670 O O . LYS A 1 555 ? 33.984 -2.729 20.221 1.00 45.72 555 LYS A O 1
ATOM 4675 N N . LYS A 1 556 ? 32.921 -3.544 18.439 1.00 47.12 556 LYS A N 1
ATOM 4676 C CA . LYS A 1 556 ? 31.603 -3.005 18.889 1.00 47.12 556 LYS A CA 1
ATOM 4677 C C . LYS A 1 556 ? 30.406 -3.966 18.954 1.00 47.12 556 LYS A C 1
ATOM 4679 O O . LYS A 1 556 ? 29.312 -3.510 19.278 1.00 47.12 556 LYS A O 1
ATOM 4684 N N . ARG A 1 557 ? 30.580 -5.273 18.749 1.00 50.84 557 ARG A N 1
ATOM 4685 C CA . ARG A 1 557 ? 29.561 -6.283 19.111 1.00 50.84 557 ARG A CA 1
ATOM 4686 C C . ARG A 1 557 ? 30.103 -7.172 20.228 1.00 50.84 557 ARG A C 1
ATOM 4688 O O . ARG A 1 557 ? 31.320 -7.300 20.346 1.00 50.84 557 ARG A O 1
ATOM 4695 N N . SER A 1 558 ? 29.234 -7.722 21.077 1.00 50.75 558 SER A N 1
ATOM 4696 C CA . SER A 1 558 ? 29.666 -8.667 22.111 1.00 50.75 558 SER A CA 1
ATOM 4697 C C . SER A 1 558 ? 30.369 -9.831 21.430 1.00 50.75 558 SER A C 1
ATOM 4699 O O . SER A 1 558 ? 29.766 -10.506 20.601 1.00 50.75 558 SER A O 1
ATOM 4701 N N . GLU A 1 559 ? 31.637 -10.042 21.779 1.00 45.94 559 GLU A N 1
ATOM 4702 C CA . GLU A 1 559 ? 32.530 -11.067 21.226 1.00 45.94 559 GLU A CA 1
ATOM 4703 C C . GLU A 1 559 ? 31.807 -12.426 21.044 1.00 45.94 559 GLU A C 1
ATOM 4705 O O . GLU A 1 559 ? 31.943 -13.106 20.031 1.00 45.94 559 GLU A O 1
ATOM 4710 N N . TRP A 1 560 ? 30.913 -12.783 21.964 1.00 48.06 560 TRP A N 1
ATOM 4711 C CA . TRP A 1 560 ? 30.204 -14.061 21.970 1.00 48.06 560 TRP A CA 1
ATOM 4712 C C . TRP A 1 560 ? 29.337 -14.378 20.727 1.00 48.06 560 TRP A C 1
ATOM 4714 O O . TRP A 1 560 ? 29.258 -15.541 20.335 1.00 48.06 560 TRP A O 1
ATOM 4724 N N . GLU A 1 561 ? 28.717 -13.386 20.076 1.00 53.09 561 GLU A N 1
ATOM 4725 C CA . GLU A 1 561 ? 27.760 -13.620 18.969 1.00 53.09 561 GLU A CA 1
ATOM 4726 C C . GLU A 1 561 ? 28.445 -14.050 17.657 1.00 53.09 561 GLU A C 1
ATOM 4728 O O . GLU A 1 561 ? 27.859 -14.786 16.867 1.00 53.09 561 GLU A O 1
ATOM 4733 N N . TYR A 1 562 ? 29.704 -13.650 17.438 1.00 54.06 562 TYR A N 1
ATOM 4734 C CA . TYR A 1 562 ? 30.467 -13.973 16.220 1.00 54.06 562 TYR A CA 1
ATOM 4735 C C . TYR A 1 562 ? 31.521 -15.072 16.422 1.00 54.06 562 TYR A C 1
ATOM 4737 O O . TYR A 1 562 ? 31.905 -15.732 15.451 1.00 54.06 562 TYR A O 1
ATOM 4745 N N . PHE A 1 563 ? 31.983 -15.292 17.659 1.00 56.66 563 PHE A N 1
ATOM 4746 C CA . PHE A 1 563 ? 33.035 -16.271 17.977 1.00 56.66 563 PHE A CA 1
ATOM 4747 C C . PHE A 1 563 ? 32.512 -17.634 18.439 1.00 56.66 563 PHE A C 1
ATOM 4749 O O . PHE A 1 563 ? 33.304 -18.514 18.780 1.00 56.66 563 PHE A O 1
ATOM 4756 N N . CYS A 1 564 ? 31.195 -17.837 18.460 1.00 66.25 564 CYS A N 1
ATOM 4757 C CA . CYS A 1 564 ? 30.638 -19.149 18.743 1.00 66.25 564 CYS A CA 1
ATOM 4758 C C . CYS A 1 564 ? 30.819 -20.107 17.544 1.00 66.25 564 CYS A C 1
ATOM 4760 O O . CYS A 1 564 ? 30.969 -19.684 16.395 1.00 66.25 564 CYS A O 1
ATOM 4762 N N . ASP A 1 565 ? 30.884 -21.410 17.826 1.00 81.50 565 ASP A N 1
ATOM 4763 C CA . ASP A 1 565 ? 30.922 -22.453 16.797 1.00 81.50 565 ASP A CA 1
ATOM 4764 C C . ASP A 1 565 ? 29.557 -22.592 16.093 1.00 81.50 565 ASP A C 1
ATOM 4766 O O . ASP A 1 565 ? 28.560 -22.020 16.532 1.00 81.50 565 ASP A O 1
ATOM 4770 N N . PHE A 1 566 ? 29.524 -23.336 14.983 1.00 86.62 566 PHE A N 1
ATOM 4771 C CA . PHE A 1 566 ? 28.325 -23.534 14.158 1.00 86.62 566 PHE A CA 1
ATOM 4772 C C . PHE A 1 566 ? 27.102 -23.937 15.004 1.00 86.62 566 PHE A C 1
ATOM 4774 O O . PHE A 1 566 ? 26.073 -23.267 14.970 1.00 86.62 566 PHE A O 1
ATOM 4781 N N . GLU A 1 567 ? 27.229 -24.968 15.843 1.00 89.12 567 GLU A N 1
ATOM 4782 C CA . GLU A 1 567 ? 26.112 -25.468 16.657 1.00 89.12 567 GLU A CA 1
ATOM 4783 C C . GLU A 1 567 ? 25.612 -24.419 17.659 1.00 89.12 567 GLU A C 1
ATOM 4785 O O . GLU A 1 567 ? 24.404 -24.233 17.828 1.00 89.12 567 GLU A O 1
ATOM 4790 N N . LYS A 1 568 ? 26.527 -23.687 18.306 1.00 85.19 568 LYS A N 1
ATOM 4791 C CA . LYS A 1 568 ? 26.160 -22.599 19.223 1.00 85.19 568 LYS A CA 1
ATOM 4792 C C . LYS A 1 568 ? 25.471 -21.442 18.507 1.00 85.19 568 LYS A C 1
ATOM 4794 O O . LYS A 1 568 ? 24.528 -20.895 19.073 1.00 85.19 568 LYS A O 1
ATOM 4799 N N . PHE A 1 569 ? 25.888 -21.095 17.289 1.00 84.88 569 PHE A N 1
ATOM 4800 C CA . PHE A 1 569 ? 25.250 -20.037 16.504 1.00 84.88 569 PHE A CA 1
ATOM 4801 C C . PHE A 1 569 ? 23.811 -20.395 16.135 1.00 84.88 569 PHE A C 1
ATOM 4803 O O . PHE A 1 569 ? 22.905 -19.606 16.390 1.00 84.88 569 PHE A O 1
ATOM 4810 N N . HIS A 1 570 ? 23.574 -21.596 15.602 1.00 88.38 570 HIS A N 1
ATOM 4811 C CA . HIS A 1 570 ? 22.221 -22.047 15.258 1.00 88.38 570 HIS A CA 1
ATOM 4812 C C . HIS A 1 570 ? 21.337 -22.211 16.500 1.00 88.38 570 HIS A C 1
ATOM 4814 O O . HIS A 1 570 ? 20.159 -21.851 16.488 1.00 88.38 570 HIS A O 1
ATOM 4820 N N . LYS A 1 571 ? 21.905 -22.683 17.619 1.00 87.44 571 LYS A N 1
ATOM 4821 C CA . LYS A 1 571 ? 21.195 -22.708 18.903 1.00 87.44 571 LYS A CA 1
ATOM 4822 C C . LYS A 1 571 ? 20.797 -21.297 19.350 1.00 87.44 571 LYS A C 1
ATOM 4824 O O . LYS A 1 571 ? 19.635 -21.082 19.685 1.00 87.44 571 LYS A O 1
ATOM 4829 N N . TRP A 1 572 ? 21.724 -20.341 19.300 1.00 83.50 572 TRP A N 1
ATOM 4830 C CA . TRP A 1 572 ? 21.465 -18.935 19.620 1.00 83.50 572 TRP A CA 1
ATOM 4831 C C . TRP A 1 572 ? 20.414 -18.318 18.693 1.00 83.50 572 TRP A C 1
ATOM 4833 O O . TRP A 1 572 ? 19.453 -17.722 19.179 1.00 83.50 572 TRP A O 1
ATOM 4843 N N . ARG A 1 573 ? 20.543 -18.492 17.370 1.00 84.50 573 ARG A N 1
ATOM 4844 C CA . ARG A 1 573 ? 19.592 -17.946 16.396 1.00 84.50 573 ARG A CA 1
ATOM 4845 C C . ARG A 1 573 ? 18.207 -18.494 16.672 1.00 84.50 573 ARG A C 1
ATOM 4847 O O . ARG A 1 573 ? 17.269 -17.713 16.786 1.00 84.50 573 ARG A O 1
ATOM 4854 N N . LYS A 1 574 ? 18.077 -19.803 16.883 1.00 85.56 574 LYS A N 1
ATOM 4855 C CA . LYS A 1 574 ? 16.812 -20.402 17.300 1.00 85.56 574 LYS A CA 1
ATOM 4856 C C . LYS A 1 574 ? 16.287 -19.767 18.588 1.00 85.56 574 LYS A C 1
ATOM 4858 O O . LYS A 1 574 ? 15.142 -19.330 18.602 1.00 85.56 574 LYS A O 1
ATOM 4863 N N . GLU A 1 575 ? 17.083 -19.650 19.645 1.00 77.69 575 GLU A N 1
ATOM 4864 C CA . GLU A 1 575 ? 16.643 -19.068 20.925 1.00 77.69 575 GLU A CA 1
ATOM 4865 C C . GLU A 1 575 ? 16.187 -17.598 20.798 1.00 77.69 575 GLU A C 1
ATOM 4867 O O . GLU A 1 575 ? 15.125 -17.238 21.313 1.00 77.69 575 GLU A O 1
ATOM 4872 N N . VAL A 1 576 ? 16.922 -16.769 20.052 1.00 75.31 576 VAL A N 1
ATOM 4873 C CA . VAL A 1 576 ? 16.663 -15.324 19.903 1.00 75.31 576 VAL A CA 1
ATOM 4874 C C . VAL A 1 576 ? 15.587 -15.016 18.855 1.00 75.31 576 VAL A C 1
ATOM 4876 O O . VAL A 1 576 ? 14.774 -14.113 19.043 1.00 75.31 576 VAL A O 1
ATOM 4879 N N . TRP A 1 577 ? 15.540 -15.757 17.747 1.00 79.25 577 TRP A N 1
ATOM 4880 C CA . TRP A 1 577 ? 14.632 -15.497 16.618 1.00 79.25 577 TRP A CA 1
ATOM 4881 C C . TRP A 1 577 ? 13.339 -16.310 16.659 1.00 79.25 577 TRP A C 1
ATOM 4883 O O . TRP A 1 577 ? 12.354 -15.901 16.055 1.00 79.25 577 TRP A O 1
ATOM 4893 N N . SER A 1 578 ? 13.298 -17.436 17.379 1.00 71.06 578 SER A N 1
ATOM 4894 C CA . SER A 1 578 ? 12.037 -18.151 17.642 1.00 71.06 578 SER A CA 1
ATOM 4895 C C . SER A 1 578 ? 11.417 -17.807 19.003 1.00 71.06 578 SER A C 1
ATOM 4897 O O . SER A 1 578 ? 10.270 -18.171 19.257 1.00 71.06 578 SER A O 1
ATOM 4899 N N . GLY A 1 579 ? 12.154 -17.105 19.874 1.00 63.06 579 GLY A N 1
ATOM 4900 C CA . GLY A 1 579 ? 11.768 -16.853 21.262 1.00 63.06 579 GLY A CA 1
ATOM 4901 C C . GLY A 1 579 ? 11.291 -15.432 21.553 1.00 63.06 579 GLY A C 1
ATOM 4902 O O . GLY A 1 579 ? 10.161 -15.254 21.996 1.00 63.06 579 GLY A O 1
ATOM 4903 N N . GLU A 1 580 ? 12.140 -14.420 21.376 1.00 61.47 580 GLU A N 1
ATOM 4904 C CA . GLU A 1 580 ? 11.891 -13.074 21.926 1.00 61.47 580 GLU A CA 1
ATOM 4905 C C . GLU A 1 580 ? 10.799 -12.315 21.170 1.00 61.47 580 GLU A C 1
ATOM 4907 O O . GLU A 1 580 ? 9.882 -11.772 21.773 1.00 61.47 580 GLU A O 1
ATOM 4912 N N . ASP A 1 581 ? 10.809 -12.373 19.849 1.00 67.81 581 ASP A N 1
ATOM 4913 C CA . ASP A 1 581 ? 9.917 -11.559 19.012 1.00 67.81 581 ASP A CA 1
ATOM 4914 C C . ASP A 1 581 ? 8.482 -12.057 19.099 1.00 67.81 581 ASP A C 1
ATOM 4916 O O . ASP A 1 581 ? 7.534 -11.295 19.297 1.00 67.81 581 ASP A O 1
ATOM 4920 N N . ILE A 1 582 ? 8.348 -13.383 19.082 1.00 67.75 582 ILE A N 1
ATOM 4921 C CA . ILE A 1 582 ? 7.087 -14.058 19.333 1.00 67.75 582 ILE A CA 1
ATOM 4922 C C . ILE A 1 582 ? 6.626 -13.742 20.753 1.00 67.75 582 ILE A C 1
ATOM 4924 O O . ILE A 1 582 ? 5.462 -13.394 20.917 1.00 67.75 582 ILE A O 1
ATOM 4928 N N . LYS A 1 583 ? 7.484 -13.780 21.785 1.00 67.38 583 LYS A N 1
ATOM 4929 C CA . LYS A 1 583 ? 7.090 -13.338 23.141 1.00 67.38 583 LYS A CA 1
ATOM 4930 C C . LYS A 1 583 ? 6.565 -11.899 23.138 1.00 67.38 583 LYS A C 1
ATOM 4932 O O . LYS A 1 583 ? 5.543 -11.652 23.771 1.00 67.38 583 LYS A O 1
ATOM 4937 N N . LEU A 1 584 ? 7.176 -10.999 22.366 1.00 70.25 584 LEU A N 1
ATOM 4938 C CA . LEU A 1 584 ? 6.728 -9.611 22.207 1.00 70.25 584 LEU A CA 1
ATOM 4939 C C . LEU A 1 584 ? 5.435 -9.464 21.379 1.00 70.25 584 LEU A C 1
ATOM 4941 O O . LEU A 1 584 ? 4.746 -8.448 21.469 1.00 70.25 584 LEU A O 1
ATOM 4945 N N . GLY A 1 585 ? 5.019 -10.507 20.656 1.00 74.69 585 GLY A N 1
ATOM 4946 C CA . GLY A 1 585 ? 3.867 -10.489 19.745 1.00 74.69 585 GLY A CA 1
ATOM 4947 C C . GLY A 1 585 ? 4.176 -9.861 18.389 1.00 74.69 585 GLY A C 1
ATOM 4948 O O . GLY A 1 585 ? 3.247 -9.501 17.668 1.00 74.69 585 GLY A O 1
ATOM 4949 N N . LEU A 1 586 ? 5.460 -9.739 18.058 1.00 82.75 586 LEU A N 1
ATOM 4950 C CA . LEU A 1 586 ? 5.942 -9.176 16.811 1.00 82.75 586 LEU A CA 1
ATOM 4951 C C . LEU A 1 586 ? 6.178 -10.269 15.764 1.00 82.75 586 LEU A C 1
ATOM 4953 O O . LEU A 1 586 ? 6.522 -11.407 16.088 1.00 82.75 586 LEU A O 1
ATOM 4957 N N . SER A 1 587 ? 6.016 -9.896 14.498 1.00 86.56 587 SER A N 1
ATOM 4958 C CA . SER A 1 587 ? 6.630 -10.600 13.374 1.00 86.56 587 SER A CA 1
ATOM 4959 C C . SER A 1 587 ? 8.073 -10.120 13.180 1.00 86.56 587 SER A C 1
ATOM 4961 O O . SER A 1 587 ? 8.393 -8.956 13.437 1.00 86.56 587 SER A O 1
ATOM 4963 N N . THR A 1 588 ? 8.938 -11.016 12.714 1.00 83.88 588 THR A N 1
ATOM 4964 C CA . THR A 1 588 ? 10.358 -10.735 12.493 1.00 83.88 588 THR A CA 1
ATOM 4965 C C . THR A 1 588 ? 10.645 -10.680 11.005 1.00 83.88 588 THR A C 1
ATOM 4967 O O . THR A 1 588 ? 10.499 -11.688 10.312 1.00 83.88 588 THR A O 1
ATOM 4970 N N . GLY A 1 589 ? 11.107 -9.522 10.537 1.00 88.69 589 GLY A N 1
ATOM 4971 C CA . GLY A 1 589 ? 11.637 -9.375 9.190 1.00 88.69 589 GLY A CA 1
ATOM 4972 C C . GLY A 1 589 ? 13.145 -9.599 9.164 1.00 88.69 589 GLY A C 1
ATOM 4973 O O . GLY A 1 589 ? 13.904 -8.815 9.736 1.00 88.69 589 GLY A O 1
ATOM 4974 N N . PHE A 1 590 ? 13.589 -10.683 8.524 1.00 89.81 590 PHE A N 1
ATOM 4975 C CA . PHE A 1 590 ? 15.013 -11.026 8.431 1.00 89.81 590 PHE A CA 1
ATOM 4976 C C . PHE A 1 590 ? 15.735 -10.064 7.486 1.00 89.81 590 PHE A C 1
ATOM 4978 O O . PHE A 1 590 ? 15.413 -10.030 6.299 1.00 89.81 590 PHE A O 1
ATOM 4985 N N . TYR A 1 591 ? 16.710 -9.303 7.992 1.00 87.81 591 TYR A N 1
ATOM 4986 C CA . TYR A 1 591 ? 17.530 -8.416 7.164 1.00 87.81 591 TYR A CA 1
ATOM 4987 C C . TYR A 1 591 ? 18.221 -9.188 6.034 1.00 87.81 591 TYR A C 1
ATOM 4989 O O . TYR A 1 591 ? 18.948 -10.152 6.281 1.00 87.81 591 TYR A O 1
ATOM 4997 N N . LEU A 1 592 ? 18.040 -8.715 4.807 1.00 88.50 592 LEU A N 1
ATOM 4998 C CA . LEU A 1 592 ? 18.651 -9.247 3.599 1.00 88.50 592 LEU A CA 1
ATOM 4999 C C . LEU A 1 592 ? 19.166 -8.085 2.741 1.00 88.50 592 LEU A C 1
ATOM 5001 O O . LEU A 1 592 ? 18.552 -7.025 2.706 1.00 88.50 592 LEU A O 1
ATOM 5005 N N . CYS A 1 593 ? 20.277 -8.270 2.035 1.00 85.56 593 CYS A N 1
ATOM 5006 C CA . CYS A 1 593 ? 20.786 -7.296 1.068 1.00 85.56 593 CYS A CA 1
ATOM 5007 C C . CYS A 1 593 ? 21.458 -8.020 -0.103 1.00 85.56 593 CYS A C 1
ATOM 5009 O O . CYS A 1 593 ? 21.846 -9.179 0.026 1.00 85.56 593 CYS A O 1
ATOM 5011 N N . ASN A 1 594 ? 21.626 -7.358 -1.248 1.00 83.44 594 ASN A N 1
ATOM 5012 C CA . ASN A 1 594 ? 22.250 -7.948 -2.440 1.00 83.44 594 ASN A CA 1
ATOM 5013 C C . ASN A 1 594 ? 23.769 -7.779 -2.524 1.00 83.44 594 ASN A C 1
ATOM 5015 O O . ASN A 1 594 ? 24.335 -7.660 -3.611 1.00 83.44 594 ASN A O 1
ATOM 5019 N N . PHE A 1 595 ? 24.425 -7.815 -1.373 1.00 86.12 595 PHE A N 1
ATOM 5020 C CA . PHE A 1 595 ? 25.877 -7.834 -1.269 1.00 86.12 595 PHE A CA 1
ATOM 5021 C C . PHE A 1 595 ? 26.347 -9.215 -0.815 1.00 86.12 595 PHE A C 1
ATOM 5023 O O . PHE A 1 595 ? 25.566 -10.006 -0.284 1.00 86.12 595 PHE A O 1
ATOM 5030 N N . CYS A 1 596 ? 27.624 -9.504 -1.029 1.00 87.44 596 CYS A N 1
ATOM 5031 C CA . CYS A 1 596 ? 28.306 -10.676 -0.491 1.00 87.44 596 CYS A CA 1
ATOM 5032 C C . CYS A 1 596 ? 29.662 -10.238 0.042 1.00 87.44 596 CYS A C 1
ATOM 5034 O O . CYS A 1 596 ? 30.317 -9.424 -0.596 1.00 87.44 596 CYS A O 1
ATOM 5036 N N . GLU A 1 597 ? 30.067 -10.748 1.202 1.00 86.81 597 GLU A N 1
ATOM 5037 C CA . GLU A 1 597 ? 31.397 -10.487 1.753 1.00 86.81 597 GLU A CA 1
ATOM 5038 C C . GLU A 1 597 ? 32.493 -10.820 0.723 1.00 86.81 597 GLU A C 1
ATOM 5040 O O . GLU A 1 597 ? 32.381 -11.793 -0.024 1.00 86.81 597 GLU A O 1
ATOM 5045 N N . GLU A 1 598 ? 33.523 -9.977 0.640 1.00 84.44 598 GLU A N 1
ATOM 5046 C CA . GLU A 1 598 ? 34.477 -9.956 -0.475 1.00 84.44 598 GLU A CA 1
ATOM 5047 C C . GLU A 1 598 ? 35.193 -11.294 -0.738 1.00 84.44 598 GLU A C 1
ATOM 5049 O O . GLU A 1 598 ? 35.321 -11.695 -1.900 1.00 84.44 598 GLU A O 1
ATOM 5054 N N . GLU A 1 599 ? 35.644 -12.004 0.299 1.00 84.56 599 GLU A N 1
ATOM 5055 C CA . GLU A 1 599 ? 36.291 -13.312 0.161 1.00 84.56 599 GLU A CA 1
ATOM 5056 C C . GLU A 1 599 ? 35.311 -14.358 -0.390 1.00 84.56 599 GLU A C 1
ATOM 5058 O O . GLU A 1 599 ? 35.643 -15.064 -1.348 1.00 84.56 599 GLU A O 1
ATOM 5063 N N . LEU A 1 600 ? 34.094 -14.442 0.164 1.00 87.56 600 LEU A N 1
ATOM 5064 C CA . LEU A 1 600 ? 33.050 -15.335 -0.357 1.00 87.56 600 LEU A CA 1
ATOM 5065 C C . LEU A 1 600 ? 32.706 -15.003 -1.810 1.00 87.56 600 LEU A C 1
ATOM 5067 O O . LEU A 1 600 ? 32.624 -15.908 -2.642 1.00 87.56 600 LEU A O 1
ATOM 5071 N N . ALA A 1 601 ? 32.550 -13.718 -2.127 1.00 90.38 601 ALA A N 1
ATOM 5072 C CA . ALA A 1 601 ? 32.241 -13.260 -3.472 1.00 90.38 601 ALA A CA 1
ATOM 5073 C C . ALA A 1 601 ? 33.318 -13.698 -4.474 1.00 90.38 601 ALA A C 1
ATOM 5075 O O . ALA A 1 601 ? 32.993 -14.298 -5.495 1.00 90.38 601 ALA A O 1
ATOM 5076 N N . LYS A 1 602 ? 34.601 -13.475 -4.165 1.00 88.75 602 LYS A N 1
ATOM 5077 C CA . LYS A 1 602 ? 35.721 -13.847 -5.048 1.00 88.75 602 LYS A CA 1
ATOM 5078 C C . LYS A 1 602 ? 35.922 -15.358 -5.167 1.00 88.75 602 LYS A C 1
ATOM 5080 O O . LYS A 1 602 ? 36.305 -15.829 -6.234 1.00 88.75 602 LYS A O 1
ATOM 5085 N N . ASN A 1 603 ? 35.680 -16.118 -4.100 1.00 89.31 603 ASN A N 1
ATOM 5086 C CA . ASN A 1 603 ? 35.954 -17.557 -4.090 1.00 89.31 603 ASN A CA 1
ATOM 5087 C C . ASN A 1 603 ? 34.797 -18.400 -4.643 1.00 89.31 603 ASN A C 1
ATOM 5089 O O . ASN A 1 603 ? 35.046 -19.436 -5.255 1.00 89.31 603 ASN A O 1
ATOM 5093 N N . LEU A 1 604 ? 33.543 -17.982 -4.430 1.00 91.06 604 LEU A N 1
ATOM 5094 C CA . LEU A 1 604 ? 32.357 -18.783 -4.764 1.00 91.06 604 LEU A CA 1
ATOM 5095 C C . LEU A 1 604 ? 31.481 -18.178 -5.864 1.00 91.06 604 LEU A C 1
ATOM 5097 O O . LEU A 1 604 ? 30.773 -18.931 -6.533 1.00 91.06 604 LEU A O 1
ATOM 5101 N N . TYR A 1 605 ? 31.506 -16.852 -6.033 1.00 92.38 605 TYR A N 1
ATOM 5102 C CA . TYR A 1 605 ? 30.523 -16.109 -6.836 1.00 92.38 605 TYR A CA 1
ATOM 5103 C C . TYR A 1 605 ? 31.175 -15.090 -7.787 1.00 92.38 605 TYR A C 1
ATOM 5105 O O . TYR A 1 605 ? 30.570 -14.079 -8.141 1.00 92.38 605 TYR A O 1
ATOM 5113 N N . ASN A 1 606 ? 32.429 -15.318 -8.190 1.00 90.19 606 ASN A N 1
ATOM 5114 C CA . ASN A 1 606 ? 33.228 -14.323 -8.911 1.00 90.19 606 ASN A CA 1
ATOM 5115 C C . ASN A 1 606 ? 32.606 -13.910 -10.258 1.00 90.19 606 ASN A C 1
ATOM 5117 O O . ASN A 1 606 ? 32.688 -12.750 -10.652 1.00 90.19 606 ASN A O 1
ATOM 5121 N N . ASP A 1 607 ? 31.953 -14.848 -10.952 1.00 89.50 607 ASP A N 1
ATOM 5122 C CA . ASP A 1 607 ? 31.248 -14.621 -12.222 1.00 89.50 607 ASP A CA 1
ATOM 5123 C C . ASP A 1 607 ? 29.882 -13.929 -12.055 1.00 89.50 607 ASP A C 1
ATOM 5125 O O . ASP A 1 607 ? 29.204 -13.659 -13.046 1.00 89.50 607 ASP A O 1
ATOM 5129 N N . GLU A 1 608 ? 29.481 -13.634 -10.817 1.00 92.06 608 GLU A N 1
ATOM 5130 C CA . GLU A 1 608 ? 28.158 -13.128 -10.426 1.00 92.06 608 GLU A CA 1
ATOM 5131 C C . GLU A 1 608 ? 28.240 -11.700 -9.852 1.00 92.06 608 GLU A C 1
ATOM 5133 O O . GLU A 1 608 ? 27.215 -11.054 -9.619 1.00 92.06 608 GLU A O 1
ATOM 5138 N N . ILE A 1 609 ? 29.461 -11.185 -9.663 1.00 89.81 609 ILE A N 1
ATOM 5139 C CA . ILE A 1 609 ? 29.743 -9.825 -9.199 1.00 89.81 609 ILE A CA 1
ATOM 5140 C C . ILE A 1 609 ? 29.334 -8.801 -10.262 1.00 89.81 609 ILE A C 1
ATOM 5142 O O . ILE A 1 609 ? 29.710 -8.889 -11.434 1.00 89.81 609 ILE A O 1
ATOM 5146 N N . ILE A 1 610 ? 28.611 -7.770 -9.833 1.00 85.25 610 ILE A N 1
ATOM 5147 C CA . ILE A 1 610 ? 28.309 -6.608 -10.666 1.00 85.25 610 ILE A CA 1
ATOM 5148 C C . ILE A 1 610 ? 29.518 -5.674 -10.630 1.00 85.25 610 ILE A C 1
ATOM 5150 O O . ILE A 1 610 ? 29.825 -5.064 -9.610 1.00 85.25 610 ILE A O 1
ATOM 5154 N N . SER A 1 611 ? 30.214 -5.570 -11.759 1.00 72.19 611 SER A N 1
ATOM 5155 C CA . SER A 1 611 ? 31.429 -4.760 -11.903 1.00 72.19 611 SER A CA 1
ATOM 5156 C C . SER A 1 611 ? 31.189 -3.397 -12.563 1.00 72.19 611 SER A C 1
ATOM 5158 O O . SER A 1 611 ? 32.092 -2.561 -12.590 1.00 72.19 611 SER A O 1
ATOM 5160 N N . GLU A 1 612 ? 29.984 -3.143 -13.087 1.00 70.38 612 GLU A N 1
ATOM 5161 C CA . GLU A 1 612 ? 29.645 -1.907 -13.793 1.00 70.38 612 GLU A CA 1
ATOM 5162 C C . GLU A 1 612 ? 28.706 -0.994 -12.984 1.00 70.38 612 GLU A C 1
ATOM 5164 O O . GLU A 1 612 ? 27.581 -1.367 -12.660 1.00 70.38 612 GLU A O 1
ATOM 5169 N N . GLY A 1 613 ? 29.154 0.251 -12.766 1.00 53.53 613 GLY A N 1
ATOM 5170 C CA . GLY A 1 613 ? 28.325 1.398 -12.370 1.00 53.53 613 GLY A CA 1
ATOM 5171 C C . GLY A 1 613 ? 28.487 1.849 -10.917 1.00 53.53 613 GLY A C 1
ATOM 5172 O O . GLY A 1 613 ? 28.355 1.049 -10.027 1.00 53.53 613 GLY A O 1
ATOM 5173 N N . HIS A 1 614 ? 28.676 3.150 -10.672 1.00 53.19 614 HIS A N 1
ATOM 5174 C CA . HIS A 1 614 ? 28.545 3.852 -9.371 1.00 53.19 614 HIS A CA 1
ATOM 5175 C C . HIS A 1 614 ? 29.502 3.476 -8.195 1.00 53.19 614 HIS A C 1
ATOM 5177 O O . HIS A 1 614 ? 29.770 2.309 -7.934 1.00 53.19 614 HIS A O 1
ATOM 5183 N N . PRO A 1 615 ? 29.935 4.436 -7.345 1.00 50.75 615 PRO A N 1
ATOM 5184 C CA . PRO A 1 615 ? 30.687 4.161 -6.102 1.00 50.75 615 PRO A CA 1
ATOM 5185 C C . PRO A 1 615 ? 29.943 3.328 -5.029 1.00 50.75 615 PRO A C 1
ATOM 5187 O O . PRO A 1 615 ? 30.486 3.112 -3.952 1.00 50.75 615 PRO A O 1
ATOM 5190 N N . HIS A 1 616 ? 28.715 2.860 -5.298 1.00 54.34 616 HIS A N 1
ATOM 5191 C CA . HIS A 1 616 ? 27.919 2.014 -4.390 1.00 54.34 616 HIS A CA 1
ATOM 5192 C C . HIS A 1 616 ? 27.963 0.514 -4.751 1.00 54.34 616 HIS A C 1
ATOM 5194 O O . HIS A 1 616 ? 27.213 -0.264 -4.168 1.00 54.34 616 HIS A O 1
ATOM 5200 N N . LEU A 1 617 ? 28.832 0.083 -5.681 1.00 56.78 617 LEU A N 1
ATOM 5201 C CA . LEU A 1 617 ? 29.063 -1.351 -5.960 1.00 56.78 617 LEU A CA 1
ATOM 5202 C C . LEU A 1 617 ? 29.639 -2.107 -4.776 1.00 56.78 617 LEU A C 1
ATOM 5204 O O . LEU A 1 617 ? 29.610 -3.334 -4.765 1.00 56.78 617 LEU A O 1
ATOM 5208 N N . VAL A 1 618 ? 30.178 -1.374 -3.809 1.00 63.28 618 VAL A N 1
ATOM 5209 C CA . VAL A 1 618 ? 30.769 -1.946 -2.621 1.00 63.28 618 VAL A CA 1
ATOM 5210 C C . VAL A 1 618 ? 30.086 -1.369 -1.399 1.00 63.28 618 VAL A C 1
ATOM 5212 O O . VAL A 1 618 ? 30.013 -0.150 -1.214 1.00 63.28 618 VAL A O 1
ATOM 5215 N N . TYR A 1 619 ? 29.546 -2.262 -0.581 1.00 65.56 619 TYR A N 1
ATOM 5216 C CA . TYR A 1 619 ? 28.844 -1.881 0.631 1.00 65.56 619 TYR A CA 1
ATOM 5217 C C . TYR A 1 619 ? 29.845 -1.509 1.726 1.00 65.56 619 TYR A C 1
ATOM 5219 O O . TYR A 1 619 ? 30.769 -2.260 2.014 1.00 65.56 619 TYR A O 1
ATOM 5227 N N . ASN A 1 620 ? 29.663 -0.338 2.336 1.00 56.09 620 ASN A N 1
ATOM 5228 C CA . ASN A 1 620 ? 30.536 0.201 3.383 1.00 56.09 620 ASN A CA 1
ATOM 5229 C C . ASN A 1 620 ? 29.694 0.578 4.611 1.00 56.09 620 ASN A C 1
ATOM 5231 O O . ASN A 1 620 ? 29.563 1.749 4.970 1.00 56.09 620 ASN A O 1
ATOM 5235 N N . HIS A 1 621 ? 29.055 -0.408 5.244 1.00 56.66 621 HIS A N 1
ATOM 5236 C CA . HIS A 1 621 ? 28.182 -0.170 6.396 1.00 56.66 621 HIS A CA 1
ATOM 5237 C C . HIS A 1 621 ? 28.726 -0.849 7.659 1.00 56.66 621 HIS A C 1
ATOM 5239 O O . HIS A 1 621 ? 28.604 -2.054 7.869 1.00 56.66 621 HIS A O 1
ATOM 5245 N N . GLY A 1 622 ? 29.260 -0.025 8.567 1.00 46.47 622 GLY A N 1
ATOM 5246 C CA . GLY A 1 622 ? 29.817 -0.454 9.854 1.00 46.47 622 GLY A CA 1
ATOM 5247 C C . GLY A 1 622 ? 28.856 -0.964 10.953 1.00 46.47 622 GLY A C 1
ATOM 5248 O O . GLY A 1 622 ? 29.364 -1.564 11.901 1.00 46.47 622 GLY A O 1
ATOM 5249 N N . PRO A 1 623 ? 27.509 -0.786 10.940 1.00 47.12 623 PRO A N 1
ATOM 5250 C CA . PRO A 1 623 ? 26.683 -1.284 12.044 1.00 47.12 623 PRO A CA 1
ATOM 5251 C C . PRO A 1 623 ? 26.462 -2.802 12.007 1.00 47.12 623 PRO A C 1
ATOM 5253 O O . PRO A 1 623 ? 26.085 -3.367 13.034 1.00 47.12 623 PRO A O 1
ATOM 5256 N N . LEU A 1 624 ? 26.720 -3.470 10.876 1.00 50.38 624 LEU A N 1
ATOM 5257 C CA . LEU A 1 624 ? 26.550 -4.916 10.712 1.00 50.38 624 LEU A CA 1
ATOM 5258 C C . LEU A 1 624 ? 27.759 -5.744 11.191 1.00 50.38 624 LEU A C 1
ATOM 5260 O O . LEU A 1 624 ? 27.667 -6.968 11.237 1.00 50.38 624 LEU A O 1
ATOM 5264 N N . GLY A 1 625 ? 28.892 -5.111 11.536 1.00 49.00 625 GLY A N 1
ATOM 5265 C CA . GLY A 1 625 ? 30.147 -5.793 11.894 1.00 49.00 625 GLY A CA 1
ATOM 5266 C C . GLY A 1 625 ? 31.335 -5.557 10.930 1.00 49.00 625 GLY A C 1
ATOM 5267 O O . GLY A 1 625 ? 31.203 -4.783 9.984 1.00 49.00 625 GLY A O 1
ATOM 5268 N N . PRO A 1 626 ? 32.488 -6.210 11.180 1.00 41.31 626 PRO A N 1
ATOM 5269 C CA . PRO A 1 626 ? 33.806 -5.879 10.608 1.00 41.31 626 PRO A CA 1
ATOM 5270 C C . PRO A 1 626 ? 34.009 -6.262 9.135 1.00 41.31 626 PRO A C 1
ATOM 5272 O O . PRO A 1 626 ? 34.725 -5.563 8.440 1.00 41.31 626 PRO A O 1
ATOM 5275 N N . ASN A 1 627 ? 33.347 -7.317 8.642 1.00 51.66 627 ASN A N 1
ATOM 5276 C CA . ASN A 1 627 ? 33.546 -7.847 7.281 1.00 51.66 627 ASN A CA 1
ATOM 5277 C C . ASN A 1 627 ? 32.262 -7.742 6.439 1.00 51.66 627 ASN A C 1
ATOM 5279 O O . ASN A 1 627 ? 31.894 -8.657 5.709 1.00 51.66 627 ASN A O 1
ATOM 5283 N N . ASN A 1 628 ? 31.535 -6.631 6.577 1.00 61.16 628 ASN A N 1
ATOM 5284 C CA . ASN A 1 628 ? 30.380 -6.322 5.719 1.00 61.16 628 ASN A CA 1
ATOM 5285 C C . ASN A 1 628 ? 30.776 -5.520 4.477 1.00 61.16 628 ASN A C 1
ATOM 5287 O O . ASN A 1 628 ? 29.929 -4.879 3.855 1.00 61.16 628 ASN A O 1
ATOM 5291 N N . TYR A 1 629 ? 32.069 -5.542 4.159 1.00 68.44 629 TYR A N 1
ATOM 5292 C CA . TYR A 1 629 ? 32.614 -5.036 2.919 1.00 68.44 629 TYR A CA 1
ATOM 5293 C C . TYR A 1 629 ? 32.473 -6.113 1.856 1.00 68.44 629 TYR A C 1
ATOM 5295 O O . TYR A 1 629 ? 32.870 -7.264 2.053 1.00 68.44 629 TYR A O 1
ATOM 5303 N N . GLY A 1 630 ? 31.844 -5.755 0.749 1.00 77.50 630 GLY A N 1
ATOM 5304 C CA . GLY A 1 630 ? 31.446 -6.761 -0.207 1.00 77.50 630 GLY A CA 1
ATOM 5305 C C . GLY A 1 630 ? 30.918 -6.179 -1.500 1.00 77.50 630 GLY A C 1
ATOM 5306 O O . GLY A 1 630 ? 30.208 -5.165 -1.455 1.00 77.50 630 GLY A O 1
ATOM 5307 N N . PRO A 1 631 ? 31.251 -6.785 -2.651 1.00 85.56 631 PRO A N 1
ATOM 5308 C CA . PRO A 1 631 ? 30.659 -6.392 -3.910 1.00 85.56 631 PRO A CA 1
ATOM 5309 C C . PRO A 1 631 ? 29.168 -6.729 -3.953 1.00 85.56 631 PRO A C 1
ATOM 5311 O O . PRO A 1 631 ? 28.667 -7.635 -3.276 1.00 85.56 631 PRO A O 1
ATOM 5314 N N . ARG A 1 632 ? 28.460 -5.999 -4.806 1.00 86.31 632 ARG A N 1
ATOM 5315 C CA . ARG A 1 632 ? 27.077 -6.287 -5.171 1.00 86.31 632 ARG A CA 1
ATOM 5316 C C . ARG A 1 632 ? 27.011 -7.492 -6.111 1.00 86.31 632 ARG A C 1
ATOM 5318 O O . ARG A 1 632 ? 27.823 -7.598 -7.032 1.00 86.31 632 ARG A O 1
ATOM 5325 N N . ILE A 1 633 ? 26.054 -8.389 -5.884 1.00 88.50 633 ILE A N 1
ATOM 5326 C CA . ILE A 1 633 ? 25.937 -9.671 -6.596 1.00 88.50 633 ILE A CA 1
ATOM 5327 C C . ILE A 1 633 ? 24.617 -9.740 -7.363 1.00 88.50 633 ILE A C 1
ATOM 5329 O O . ILE A 1 633 ? 23.568 -9.367 -6.837 1.00 88.50 633 ILE A O 1
ATOM 5333 N N . TYR A 1 634 ? 24.649 -10.279 -8.583 1.00 90.62 634 TYR A N 1
ATOM 5334 C CA . TYR A 1 634 ? 23.451 -10.619 -9.349 1.00 90.62 634 TYR A CA 1
ATOM 5335 C C . TYR A 1 634 ? 22.895 -11.990 -8.927 1.00 90.62 634 TYR A C 1
ATOM 5337 O O . TYR A 1 634 ? 23.636 -12.961 -8.786 1.00 90.62 634 TYR A O 1
ATOM 5345 N N . TRP A 1 635 ? 21.579 -12.098 -8.717 1.00 90.00 635 TRP A N 1
ATOM 5346 C CA . TRP A 1 635 ? 21.002 -13.273 -8.045 1.00 90.00 635 TRP A CA 1
ATOM 5347 C C . TRP A 1 635 ? 20.330 -14.306 -8.957 1.00 90.00 635 TRP A C 1
ATOM 5349 O O . TRP A 1 635 ? 20.216 -15.472 -8.592 1.00 90.00 635 TRP A O 1
ATOM 5359 N N . TYR A 1 636 ? 19.801 -13.917 -10.114 1.00 92.25 636 TYR A N 1
ATOM 5360 C CA . TYR A 1 636 ? 18.956 -14.829 -10.888 1.00 92.25 636 TYR A CA 1
ATOM 5361 C C . TYR A 1 636 ? 19.776 -15.698 -11.852 1.00 92.25 636 TYR A C 1
ATOM 5363 O O . TYR A 1 636 ? 20.718 -15.224 -12.473 1.00 92.25 636 TYR A O 1
ATOM 5371 N N . TYR A 1 637 ? 19.449 -16.988 -11.974 1.00 94.12 637 TYR A N 1
ATOM 5372 C CA . TYR A 1 637 ? 20.279 -17.985 -12.680 1.00 94.12 637 TYR A CA 1
ATOM 5373 C C . TYR A 1 637 ? 21.737 -18.093 -12.190 1.00 94.12 637 TYR A C 1
ATOM 5375 O O . TYR A 1 637 ? 22.597 -18.624 -12.902 1.00 94.12 637 TYR A O 1
ATOM 5383 N N . THR A 1 638 ? 22.009 -17.647 -10.965 1.00 94.19 638 THR A N 1
ATOM 5384 C CA . THR A 1 638 ? 23.327 -17.713 -10.336 1.00 94.19 638 THR A CA 1
ATOM 5385 C C . THR A 1 638 ? 23.358 -18.706 -9.176 1.00 94.19 638 THR A C 1
ATOM 5387 O O . THR A 1 638 ? 22.318 -19.116 -8.646 1.00 94.19 638 THR A O 1
ATOM 5390 N N . LYS A 1 639 ? 24.565 -19.128 -8.789 1.00 94.12 639 LYS A N 1
ATOM 5391 C CA . LYS A 1 639 ? 24.792 -19.962 -7.607 1.00 94.12 639 LYS A CA 1
ATOM 5392 C C . LYS A 1 639 ? 24.393 -19.196 -6.346 1.00 94.12 639 LYS A C 1
ATOM 5394 O O . LYS A 1 639 ? 23.699 -19.766 -5.508 1.00 94.12 639 LYS A O 1
ATOM 5399 N N . PHE A 1 640 ? 24.731 -17.907 -6.251 1.00 93.81 640 PHE A N 1
ATOM 5400 C CA . PHE A 1 640 ? 24.371 -17.062 -5.113 1.00 93.81 640 PHE A CA 1
ATOM 5401 C C . PHE A 1 640 ? 22.861 -17.029 -4.840 1.00 93.81 640 PHE A C 1
ATOM 5403 O O . PHE A 1 640 ? 22.428 -17.206 -3.699 1.00 93.81 640 PHE A O 1
ATOM 5410 N N . GLY A 1 641 ? 22.031 -16.844 -5.874 1.00 94.44 641 GLY A N 1
ATOM 5411 C CA . GLY A 1 641 ? 20.576 -16.858 -5.697 1.00 94.44 641 GLY A CA 1
ATOM 5412 C C . GLY A 1 641 ? 20.043 -18.226 -5.283 1.00 94.44 641 GLY A C 1
ATOM 5413 O O . GLY A 1 641 ? 19.186 -18.315 -4.402 1.00 94.44 641 GLY A O 1
ATOM 5414 N N . GLN A 1 642 ? 20.585 -19.306 -5.855 1.00 95.62 642 GLN A N 1
ATOM 5415 C CA . GLN A 1 642 ? 20.201 -20.667 -5.480 1.00 95.62 642 GLN A CA 1
ATOM 5416 C C . GLN A 1 642 ? 20.551 -20.981 -4.017 1.00 95.62 642 GLN A C 1
ATOM 5418 O O . GLN A 1 642 ? 19.727 -21.559 -3.299 1.00 95.62 642 GLN A O 1
ATOM 5423 N N . ASP A 1 643 ? 21.735 -20.571 -3.566 1.00 95.12 643 ASP A N 1
ATOM 5424 C CA . ASP A 1 643 ? 22.185 -20.732 -2.183 1.00 95.12 643 ASP A CA 1
ATOM 5425 C C . ASP A 1 643 ? 21.398 -19.842 -1.223 1.00 95.12 643 ASP A C 1
ATOM 5427 O O . ASP A 1 643 ? 21.062 -20.273 -0.119 1.00 95.12 643 ASP A O 1
ATOM 5431 N N . THR A 1 644 ? 20.999 -18.647 -1.661 1.00 94.62 644 THR A N 1
ATOM 5432 C CA . THR A 1 644 ? 20.099 -17.769 -0.904 1.00 94.62 644 THR A CA 1
ATOM 5433 C C . THR A 1 644 ? 18.738 -18.431 -0.686 1.00 94.62 644 THR A C 1
ATOM 5435 O O . THR A 1 644 ? 18.265 -18.523 0.447 1.00 94.62 644 THR A O 1
ATOM 5438 N N . LEU A 1 645 ? 18.121 -18.985 -1.733 1.00 96.12 645 LEU A N 1
ATOM 5439 C CA . LEU A 1 645 ? 16.842 -19.698 -1.617 1.00 96.12 645 LEU A CA 1
ATOM 5440 C C . LEU A 1 645 ? 16.947 -20.947 -0.740 1.00 96.12 645 LEU A C 1
ATOM 5442 O O . LEU A 1 645 ? 16.048 -21.228 0.055 1.00 96.12 645 LEU A O 1
ATOM 5446 N N . ASN A 1 646 ? 18.042 -21.697 -0.864 1.00 95.88 646 ASN A N 1
ATOM 5447 C CA . ASN A 1 646 ? 18.300 -22.862 -0.022 1.00 95.88 646 ASN A CA 1
ATOM 5448 C C . ASN A 1 646 ? 18.532 -22.461 1.438 1.00 95.88 646 ASN A C 1
ATOM 5450 O O . ASN A 1 646 ? 18.006 -23.121 2.335 1.00 95.88 646 ASN A O 1
ATOM 5454 N N . SER A 1 647 ? 19.228 -21.349 1.675 1.00 95.25 647 SER A N 1
ATOM 5455 C CA . SER A 1 647 ? 19.399 -20.780 3.009 1.00 95.25 647 SER A CA 1
ATOM 5456 C C . SER A 1 647 ? 18.048 -20.461 3.629 1.00 95.25 647 SER A C 1
ATOM 5458 O O . SER A 1 647 ? 17.771 -20.915 4.733 1.00 95.25 647 SER A O 1
ATOM 5460 N N . PHE A 1 648 ? 17.154 -19.776 2.912 1.00 95.06 648 PHE A N 1
ATOM 5461 C CA . PHE A 1 648 ? 15.830 -19.460 3.449 1.00 95.06 648 PHE A CA 1
ATOM 5462 C C . PHE A 1 648 ? 14.947 -20.692 3.660 1.00 95.06 648 PHE A C 1
ATOM 5464 O O . PHE A 1 648 ? 14.181 -20.706 4.619 1.00 95.06 648 PHE A O 1
ATOM 5471 N N . LYS A 1 649 ? 15.081 -21.764 2.866 1.00 94.69 649 LYS A N 1
ATOM 5472 C CA . LYS A 1 649 ? 14.432 -23.050 3.191 1.00 94.69 649 LYS A CA 1
ATOM 5473 C C . LYS A 1 649 ? 14.894 -23.571 4.556 1.00 94.69 649 LYS A C 1
ATOM 5475 O O . LYS A 1 649 ? 14.055 -23.818 5.417 1.00 94.69 649 LYS A O 1
ATOM 5480 N N . LYS A 1 650 ? 16.211 -23.647 4.781 1.00 94.38 650 LYS A N 1
ATOM 5481 C CA . LYS A 1 650 ? 16.796 -24.126 6.046 1.00 94.38 650 LYS A CA 1
ATOM 5482 C C . LYS A 1 650 ? 16.469 -23.208 7.231 1.00 94.38 650 LYS A C 1
ATOM 5484 O O . LYS A 1 650 ? 16.074 -23.681 8.291 1.00 94.38 650 LYS A O 1
ATOM 5489 N N . ILE A 1 651 ? 16.562 -21.887 7.049 1.00 92.69 651 ILE A N 1
ATOM 5490 C CA . ILE A 1 651 ? 16.204 -20.895 8.076 1.00 92.69 651 ILE A CA 1
ATOM 5491 C C . ILE A 1 651 ? 14.741 -21.077 8.495 1.00 92.69 651 ILE A C 1
ATOM 5493 O O . ILE A 1 651 ? 14.447 -21.039 9.684 1.00 92.69 651 ILE A O 1
ATOM 5497 N N . ARG A 1 652 ? 13.819 -21.327 7.558 1.00 91.38 652 ARG A N 1
ATOM 5498 C CA . ARG A 1 652 ? 12.392 -21.525 7.876 1.00 91.38 652 ARG A CA 1
ATOM 5499 C C . ARG A 1 652 ? 12.079 -22.850 8.573 1.00 91.38 652 ARG A C 1
ATOM 5501 O O . ARG A 1 652 ? 11.056 -22.956 9.249 1.00 91.38 652 ARG A O 1
ATOM 5508 N N . GLU A 1 653 ? 12.941 -23.854 8.437 1.00 90.88 653 GLU A N 1
ATOM 5509 C CA . GLU A 1 653 ? 12.869 -25.075 9.247 1.00 90.88 653 GLU A CA 1
ATOM 5510 C C . GLU A 1 653 ? 13.336 -24.818 10.690 1.00 90.88 653 GLU A C 1
ATOM 5512 O O . GLU A 1 653 ? 12.777 -25.383 11.639 1.00 90.88 653 GLU A O 1
ATOM 5517 N N . GLU A 1 654 ? 14.328 -23.935 10.854 1.00 90.06 654 GLU A N 1
ATOM 5518 C CA . GLU A 1 654 ? 14.930 -23.571 12.139 1.00 90.06 654 GLU A CA 1
ATOM 5519 C C . GLU A 1 654 ? 14.069 -22.592 12.953 1.00 90.06 654 GLU A C 1
ATOM 5521 O O . GLU A 1 654 ? 13.876 -22.800 14.157 1.00 90.06 654 GLU A O 1
ATOM 5526 N N . ILE A 1 655 ? 13.537 -21.548 12.306 1.00 88.00 655 ILE A N 1
ATOM 5527 C CA . ILE A 1 655 ? 12.802 -20.440 12.930 1.00 88.00 655 ILE A CA 1
ATOM 5528 C C . ILE A 1 655 ? 11.498 -20.110 12.176 1.00 88.00 655 ILE A C 1
ATOM 5530 O O . ILE A 1 655 ? 11.431 -20.238 10.952 1.00 88.00 655 ILE A O 1
ATOM 5534 N N . PRO A 1 656 ? 10.439 -19.659 12.876 1.00 85.94 656 PRO A N 1
ATOM 5535 C CA . PRO A 1 656 ? 9.164 -19.295 12.258 1.00 85.94 656 PRO A CA 1
ATOM 5536 C C . PRO A 1 656 ? 9.251 -17.913 11.592 1.00 85.94 656 PRO A C 1
ATOM 5538 O O . PRO A 1 656 ? 8.773 -16.916 12.126 1.00 85.94 656 PRO A O 1
ATOM 5541 N N . LEU A 1 657 ? 9.895 -17.855 10.426 1.00 89.81 657 LEU A N 1
ATOM 5542 C CA . LEU A 1 657 ? 10.093 -16.623 9.667 1.00 89.81 657 LEU A CA 1
ATOM 5543 C C . LEU A 1 657 ? 8.922 -16.353 8.708 1.00 89.81 657 LEU A C 1
ATOM 5545 O O . LEU A 1 657 ? 8.614 -17.189 7.846 1.00 89.81 657 LEU A O 1
ATOM 5549 N N . SER A 1 658 ? 8.302 -15.176 8.846 1.00 89.31 658 SER A N 1
ATOM 5550 C CA . SER A 1 658 ? 7.176 -14.710 8.019 1.00 89.31 658 SER A CA 1
ATOM 5551 C C . SER A 1 658 ? 7.532 -13.592 7.037 1.00 89.31 658 SER A C 1
ATOM 5553 O O . SER A 1 658 ? 6.804 -13.416 6.062 1.00 89.31 658 SER A O 1
ATOM 5555 N N . SER A 1 659 ? 8.650 -12.881 7.211 1.00 93.56 659 SER A N 1
ATOM 5556 C CA . SER A 1 659 ? 9.125 -11.922 6.207 1.00 93.56 659 SER A CA 1
ATOM 5557 C C . SER A 1 659 ? 10.646 -11.833 6.106 1.00 93.56 659 SER A C 1
ATOM 5559 O O . SER A 1 659 ? 11.385 -12.136 7.043 1.00 93.56 659 SER A O 1
ATOM 5561 N N . ILE A 1 660 ? 11.115 -11.384 4.946 1.00 93.62 660 ILE A N 1
ATOM 5562 C CA . ILE A 1 660 ? 12.449 -10.807 4.778 1.00 93.62 660 ILE A CA 1
ATOM 5563 C C . ILE A 1 660 ? 12.322 -9.290 4.660 1.00 93.62 660 ILE A C 1
ATOM 5565 O O . ILE A 1 660 ? 11.357 -8.794 4.084 1.00 93.62 660 ILE A O 1
ATOM 5569 N N . CYS A 1 661 ? 13.300 -8.564 5.184 1.00 90.38 661 CYS A N 1
ATOM 5570 C CA . CYS A 1 661 ? 13.454 -7.132 4.980 1.00 90.38 661 CYS A CA 1
ATOM 5571 C C . CYS A 1 661 ? 14.638 -6.907 4.054 1.00 90.38 661 CYS A C 1
ATOM 5573 O O . CYS A 1 661 ? 15.790 -6.997 4.485 1.00 90.38 661 CYS A O 1
ATOM 5575 N N . MET A 1 662 ? 14.350 -6.662 2.785 1.00 88.94 662 MET A N 1
ATOM 5576 C CA . MET A 1 662 ? 15.370 -6.421 1.784 1.00 88.94 662 MET A CA 1
ATOM 5577 C C . MET A 1 662 ? 15.790 -4.949 1.810 1.00 88.94 662 MET A C 1
ATOM 5579 O O . MET A 1 662 ? 15.044 -4.068 1.379 1.00 88.94 662 MET A O 1
ATOM 5583 N N . ASP A 1 663 ? 17.007 -4.720 2.289 1.00 82.38 663 ASP A N 1
ATOM 5584 C CA . ASP A 1 663 ? 17.707 -3.444 2.253 1.00 82.38 663 ASP A CA 1
ATOM 5585 C C . ASP A 1 663 ? 18.280 -3.167 0.862 1.00 82.38 663 ASP A C 1
ATOM 5587 O O . ASP A 1 663 ? 18.572 -4.087 0.089 1.00 82.38 663 ASP A O 1
ATOM 5591 N N . ASN A 1 664 ? 18.541 -1.894 0.572 1.00 72.38 664 ASN A N 1
ATOM 5592 C CA . ASN A 1 664 ? 19.295 -1.461 -0.600 1.00 72.38 664 ASN A CA 1
ATOM 5593 C C . ASN A 1 664 ? 18.765 -2.017 -1.937 1.00 72.38 664 ASN A C 1
ATOM 5595 O O . ASN A 1 664 ? 19.481 -2.027 -2.945 1.00 72.38 664 ASN A O 1
ATOM 5599 N N . ILE A 1 665 ? 17.454 -2.300 -2.001 1.00 71.62 665 ILE A N 1
ATOM 5600 C CA . ILE A 1 665 ? 16.693 -2.203 -3.264 1.00 71.62 665 ILE A CA 1
ATOM 5601 C C . ILE A 1 665 ? 16.811 -0.764 -3.813 1.00 71.62 665 ILE A C 1
ATOM 5603 O O . ILE A 1 665 ? 16.661 -0.527 -5.012 1.00 71.62 665 ILE A O 1
ATOM 5607 N N . ARG A 1 666 ? 17.188 0.170 -2.921 1.00 52.50 666 ARG A N 1
ATOM 5608 C CA . ARG A 1 666 ? 17.682 1.534 -3.138 1.00 52.50 666 ARG A CA 1
ATOM 5609 C C . ARG A 1 666 ? 18.702 1.669 -4.251 1.00 52.50 666 ARG A C 1
ATOM 5611 O O . ARG A 1 666 ? 18.740 2.735 -4.863 1.00 52.50 666 ARG A O 1
ATOM 5618 N N . GLY A 1 667 ? 19.529 0.647 -4.488 1.00 46.91 667 GLY A N 1
ATOM 5619 C CA . GLY A 1 667 ? 20.591 0.719 -5.478 1.00 46.91 667 GLY A CA 1
ATOM 5620 C C . GLY A 1 667 ? 19.996 1.076 -6.824 1.00 46.91 667 GLY A C 1
ATOM 5621 O O . GLY A 1 667 ? 19.404 0.201 -7.432 1.00 46.91 667 GLY A O 1
ATOM 5622 N N . ASN A 1 668 ? 20.152 2.347 -7.213 1.00 42.16 668 ASN A N 1
ATOM 5623 C CA . ASN A 1 668 ? 19.928 2.976 -8.513 1.00 42.16 668 ASN A CA 1
ATOM 5624 C C . ASN A 1 668 ? 19.503 1.979 -9.587 1.00 42.16 668 ASN A C 1
ATOM 5626 O O . ASN A 1 668 ? 20.326 1.657 -10.442 1.00 42.16 668 ASN A O 1
ATOM 5630 N N . GLY A 1 669 ? 18.281 1.429 -9.482 1.00 46.59 669 GLY A N 1
ATOM 5631 C CA . GLY A 1 669 ? 17.849 0.328 -10.343 1.00 46.59 669 GLY A CA 1
ATOM 5632 C C . GLY A 1 669 ? 18.214 0.707 -11.762 1.00 46.59 669 GLY A C 1
ATOM 5633 O O . GLY A 1 669 ? 17.987 1.864 -12.104 1.00 46.59 669 GLY A O 1
ATOM 5634 N N . GLY A 1 670 ? 18.940 -0.161 -12.468 1.00 57.41 670 GLY A N 1
ATOM 5635 C CA . GLY A 1 670 ? 19.820 0.273 -13.560 1.00 57.41 670 GLY A CA 1
ATOM 5636 C C . GLY A 1 670 ? 21.218 -0.307 -13.598 1.00 57.41 670 GLY A C 1
ATOM 5637 O O . GLY A 1 670 ? 21.935 -0.075 -14.573 1.00 57.41 670 GLY A O 1
ATOM 5638 N N . PHE A 1 671 ? 21.642 -1.054 -12.576 1.00 77.19 671 PHE A N 1
ATOM 5639 C CA . PHE A 1 671 ? 22.938 -1.718 -12.654 1.00 77.19 671 PHE A CA 1
ATOM 5640 C C . PHE A 1 671 ? 22.898 -2.810 -13.714 1.00 77.19 671 PHE A C 1
ATOM 5642 O O . PHE A 1 671 ? 22.063 -3.718 -13.684 1.00 77.19 671 PHE A O 1
ATOM 5649 N N . LYS A 1 672 ? 23.819 -2.686 -14.665 1.00 84.25 672 LYS A N 1
ATOM 5650 C CA . LYS A 1 672 ? 23.924 -3.553 -15.828 1.00 84.25 672 LYS A CA 1
ATOM 5651 C C . LYS A 1 672 ? 24.813 -4.738 -15.465 1.00 84.25 672 LYS A C 1
ATOM 5653 O O . LYS A 1 672 ? 25.996 -4.571 -15.179 1.00 84.25 672 LYS A O 1
ATOM 5658 N N . PHE A 1 673 ? 24.252 -5.941 -15.481 1.00 88.88 673 PHE A N 1
ATOM 5659 C CA . PHE A 1 673 ? 25.006 -7.180 -15.310 1.00 88.88 673 PHE A CA 1
ATOM 5660 C C . PHE A 1 673 ? 25.333 -7.811 -16.668 1.00 88.88 673 PHE A C 1
ATOM 5662 O O . PHE A 1 673 ? 24.468 -7.873 -17.545 1.00 88.88 673 PHE A O 1
ATOM 5669 N N . ARG A 1 674 ? 26.574 -8.291 -16.844 1.00 90.88 674 ARG A N 1
ATOM 5670 C CA . ARG A 1 674 ? 27.095 -8.783 -18.138 1.00 90.88 674 ARG A CA 1
ATOM 5671 C C . ARG A 1 674 ? 27.654 -10.208 -18.128 1.00 90.88 674 ARG A C 1
ATOM 5673 O O . ARG A 1 674 ? 28.277 -10.621 -19.102 1.00 90.88 674 ARG A O 1
ATOM 5680 N N . GLY A 1 675 ? 27.450 -10.973 -17.057 1.00 90.94 675 GLY A N 1
ATOM 5681 C CA . GLY A 1 675 ? 27.945 -12.350 -16.979 1.00 90.94 675 GLY A CA 1
ATOM 5682 C C . GLY A 1 675 ? 27.281 -13.265 -18.016 1.00 90.94 675 GLY A C 1
ATOM 5683 O O . GLY A 1 675 ? 26.072 -13.500 -17.964 1.00 90.94 675 GLY A O 1
ATOM 5684 N N . GLU A 1 676 ? 28.071 -13.820 -18.939 1.00 90.31 676 GLU A N 1
ATOM 5685 C CA . GLU A 1 676 ? 27.595 -14.615 -20.086 1.00 90.31 676 GLU A CA 1
ATOM 5686 C C . GLU A 1 676 ? 26.726 -15.814 -19.672 1.00 90.31 676 GLU A C 1
ATOM 5688 O O . GLU A 1 676 ? 25.683 -16.082 -20.271 1.00 90.31 676 GLU A O 1
ATOM 5693 N N . LYS A 1 677 ? 27.100 -16.495 -18.584 1.00 89.69 677 LYS A N 1
ATOM 5694 C CA . LYS A 1 677 ? 26.363 -17.641 -18.030 1.00 89.69 677 LYS A CA 1
ATOM 5695 C C . LYS A 1 677 ? 24.904 -17.306 -17.709 1.00 89.69 677 LYS A C 1
ATOM 5697 O O . LYS A 1 677 ? 24.023 -18.117 -17.988 1.00 89.69 677 LYS A O 1
ATOM 5702 N N . VAL A 1 678 ? 24.644 -16.120 -17.165 1.00 91.19 678 VAL A N 1
ATOM 5703 C CA . VAL A 1 678 ? 23.287 -15.630 -16.875 1.00 91.19 678 VAL A CA 1
ATOM 5704 C C . VAL A 1 678 ? 22.630 -15.124 -18.151 1.00 91.19 678 VAL A C 1
ATOM 5706 O O . VAL A 1 678 ? 21.505 -15.512 -18.455 1.00 91.19 678 VAL A O 1
ATOM 5709 N N . LEU A 1 679 ? 23.335 -14.304 -18.938 1.00 92.44 679 LEU A N 1
ATOM 5710 C CA . LEU A 1 679 ? 22.799 -13.727 -20.175 1.00 92.44 679 LEU A CA 1
ATOM 5711 C C . LEU A 1 679 ? 22.398 -14.788 -21.210 1.00 92.44 679 LEU A C 1
ATOM 5713 O O . LEU A 1 679 ? 21.526 -14.531 -22.035 1.00 92.44 679 LEU A O 1
ATOM 5717 N N . SER A 1 680 ? 22.986 -15.984 -21.161 1.00 90.50 680 SER A N 1
ATOM 5718 C CA . SER A 1 680 ? 22.605 -17.121 -22.009 1.00 90.50 680 SER A CA 1
ATOM 5719 C C . SER A 1 680 ? 21.244 -17.741 -21.655 1.00 90.50 680 SER A C 1
ATOM 5721 O O . SER A 1 680 ? 20.708 -18.503 -22.453 1.00 90.50 680 SER A O 1
ATOM 5723 N N . LYS A 1 681 ? 20.675 -17.415 -20.485 1.00 90.94 681 LYS A N 1
ATOM 5724 C CA . LYS A 1 681 ? 19.437 -18.017 -19.953 1.00 90.94 681 LYS A CA 1
ATOM 5725 C C . LYS A 1 681 ? 18.359 -16.996 -19.602 1.00 90.94 681 LYS A C 1
ATOM 5727 O O . LYS A 1 681 ? 17.177 -17.312 -19.677 1.00 90.94 681 LYS A O 1
ATOM 5732 N N . SER A 1 682 ? 18.748 -15.789 -19.199 1.00 89.38 682 SER A N 1
ATOM 5733 C CA . SER A 1 682 ? 17.804 -14.772 -18.745 1.00 89.38 682 SER A CA 1
ATOM 5734 C C . SER A 1 682 ? 16.969 -14.199 -19.883 1.00 89.38 682 SER A C 1
ATOM 5736 O O . SER A 1 682 ? 17.461 -13.947 -20.984 1.00 89.38 682 SER A O 1
ATOM 5738 N N . GLU A 1 683 ? 15.700 -13.943 -19.597 1.00 87.56 683 GLU A N 1
ATOM 5739 C CA . GLU A 1 683 ? 14.832 -13.115 -20.430 1.00 87.56 683 GLU A CA 1
ATOM 5740 C C . GLU A 1 683 ? 15.052 -11.626 -20.113 1.00 87.56 683 GLU A C 1
ATOM 5742 O O . GLU A 1 683 ? 15.665 -11.274 -19.105 1.00 87.56 683 GLU A O 1
ATOM 5747 N N . GLY A 1 684 ? 14.579 -10.737 -20.989 1.00 87.81 684 GLY A N 1
ATOM 5748 C CA . GLY A 1 684 ? 14.657 -9.289 -20.762 1.00 87.81 684 GLY A CA 1
ATOM 5749 C C . GLY A 1 684 ? 16.039 -8.659 -20.962 1.00 87.81 684 GLY A C 1
ATOM 5750 O O . GLY A 1 684 ? 16.230 -7.502 -20.579 1.00 87.81 684 GLY A O 1
ATOM 5751 N N . ILE A 1 685 ? 16.992 -9.383 -21.564 1.00 93.06 685 ILE A N 1
ATOM 5752 C CA . ILE A 1 685 ? 18.322 -8.858 -21.905 1.00 93.06 685 ILE A CA 1
ATOM 5753 C C . ILE A 1 685 ? 18.231 -7.719 -22.936 1.00 93.06 685 ILE A C 1
ATOM 5755 O O . ILE A 1 685 ? 17.433 -7.753 -23.877 1.00 93.06 685 ILE A O 1
ATOM 5759 N N . SER A 1 686 ? 19.080 -6.713 -22.759 1.00 92.25 686 SER A N 1
ATOM 5760 C CA . SER A 1 686 ? 19.200 -5.525 -23.608 1.00 92.25 686 SER A CA 1
ATOM 5761 C C . SER A 1 686 ? 20.647 -5.370 -24.085 1.00 92.25 686 SER A C 1
ATOM 5763 O O . SER A 1 686 ? 21.492 -6.233 -23.842 1.00 92.25 686 SER A O 1
ATOM 5765 N N . PHE A 1 687 ? 20.939 -4.291 -24.800 1.00 92.12 687 PHE A N 1
ATOM 5766 C CA . PHE A 1 687 ? 22.273 -3.956 -25.269 1.00 92.12 687 PHE A CA 1
ATOM 5767 C C . PHE A 1 687 ? 22.529 -2.450 -25.207 1.00 92.12 687 PHE A C 1
ATOM 5769 O O . PHE A 1 687 ? 21.615 -1.627 -25.295 1.00 92.12 687 PHE A O 1
ATOM 5776 N N . ASP A 1 688 ? 23.801 -2.106 -25.075 1.00 89.44 688 ASP A N 1
ATOM 5777 C CA . ASP A 1 688 ? 24.340 -0.755 -25.174 1.00 89.44 688 ASP A CA 1
ATOM 5778 C C . ASP A 1 688 ? 25.723 -0.791 -25.848 1.00 89.44 688 ASP A C 1
ATOM 5780 O O . ASP A 1 688 ? 26.131 -1.816 -26.406 1.00 89.44 688 ASP A O 1
ATOM 5784 N N . GLU A 1 689 ? 26.452 0.322 -25.813 1.00 87.88 689 GLU A N 1
ATOM 5785 C CA . GLU A 1 689 ? 27.776 0.452 -26.424 1.00 87.88 689 GLU A CA 1
ATOM 5786 C C . GLU A 1 689 ? 28.837 -0.490 -25.829 1.00 87.88 689 GLU A C 1
ATOM 5788 O O . GLU A 1 689 ? 29.848 -0.763 -26.475 1.00 87.88 689 GLU A O 1
ATOM 5793 N N . LYS A 1 690 ? 28.611 -1.029 -24.624 1.00 88.56 690 LYS A N 1
ATOM 5794 C CA . LYS A 1 690 ? 29.506 -2.000 -23.970 1.00 88.56 690 LYS A CA 1
ATOM 5795 C C . LYS A 1 690 ? 29.060 -3.450 -24.177 1.00 88.56 690 LYS A C 1
ATOM 5797 O O . LYS A 1 690 ? 29.688 -4.367 -23.650 1.00 88.56 690 LYS A O 1
ATOM 5802 N N . GLY A 1 691 ? 27.995 -3.674 -24.945 1.00 91.56 691 GLY A N 1
ATOM 5803 C CA . GLY A 1 691 ? 27.497 -4.996 -25.310 1.00 91.56 691 GLY A CA 1
ATOM 5804 C C . GLY A 1 691 ? 26.165 -5.342 -24.652 1.00 91.56 691 GLY A C 1
ATOM 5805 O O . GLY A 1 691 ? 25.370 -4.474 -24.304 1.00 91.56 691 GLY A O 1
ATOM 5806 N N . ILE A 1 692 ? 25.901 -6.639 -24.507 1.00 94.06 692 ILE A N 1
ATOM 5807 C CA . ILE A 1 692 ? 24.643 -7.153 -23.952 1.00 94.06 692 ILE A CA 1
ATOM 5808 C C . ILE A 1 692 ? 24.674 -7.041 -22.428 1.00 94.06 692 ILE A C 1
ATOM 5810 O O . ILE A 1 692 ? 25.723 -7.241 -21.812 1.00 94.06 692 ILE A O 1
ATOM 5814 N N . TYR A 1 693 ? 23.532 -6.723 -21.824 1.00 91.94 693 TYR A N 1
ATOM 5815 C CA . TYR A 1 693 ? 23.375 -6.669 -20.376 1.00 91.94 693 TYR A CA 1
ATOM 5816 C C . TYR A 1 693 ? 21.961 -7.056 -19.932 1.00 91.94 693 TYR A C 1
ATOM 5818 O O . TYR A 1 693 ? 21.030 -7.122 -20.738 1.00 91.94 693 TYR A O 1
ATOM 5826 N N . ILE A 1 694 ? 21.799 -7.272 -18.629 1.00 89.56 694 ILE A N 1
ATOM 5827 C CA . ILE A 1 694 ? 20.502 -7.355 -17.954 1.00 89.56 694 ILE A CA 1
ATOM 5828 C C . ILE A 1 694 ? 20.465 -6.407 -16.757 1.00 89.56 694 ILE A C 1
ATOM 5830 O O . ILE A 1 694 ? 21.478 -6.221 -16.085 1.00 89.56 694 ILE A O 1
ATOM 5834 N N . ASP A 1 695 ? 19.309 -5.802 -16.503 1.00 85.62 695 ASP A N 1
ATOM 5835 C CA . ASP A 1 695 ? 19.085 -4.974 -15.322 1.00 85.62 695 ASP A CA 1
ATOM 5836 C C . ASP A 1 695 ? 18.997 -5.845 -14.061 1.00 85.62 695 ASP A C 1
ATOM 5838 O O . ASP A 1 695 ? 18.270 -6.843 -14.008 1.00 85.62 695 ASP A O 1
ATOM 5842 N N . GLU A 1 696 ? 19.738 -5.471 -13.024 1.00 86.00 696 GLU A N 1
ATOM 5843 C CA . GLU A 1 696 ? 19.750 -6.186 -11.750 1.00 86.00 696 GLU A CA 1
ATOM 5844 C C . GLU A 1 696 ? 18.360 -6.310 -11.103 1.00 86.00 696 GLU A C 1
ATOM 5846 O O . GLU A 1 696 ? 18.043 -7.351 -10.519 1.00 86.00 696 GLU A O 1
ATOM 5851 N N . SER A 1 697 ? 17.497 -5.301 -11.237 1.00 83.50 697 SER A N 1
ATOM 5852 C CA . SER A 1 697 ? 16.166 -5.321 -10.625 1.00 83.50 697 SER A CA 1
ATOM 5853 C C . SER A 1 697 ? 15.282 -6.446 -11.154 1.00 83.50 697 SER A C 1
ATOM 5855 O O . SER A 1 697 ? 14.451 -6.969 -10.407 1.00 83.50 697 SER A O 1
ATOM 5857 N N . ILE A 1 698 ? 15.497 -6.881 -12.401 1.00 87.56 698 ILE A N 1
ATOM 5858 C CA . ILE A 1 698 ? 14.848 -8.069 -12.964 1.00 87.56 698 ILE A CA 1
ATOM 5859 C C . ILE A 1 698 ? 15.289 -9.305 -12.176 1.00 87.56 698 ILE A C 1
ATOM 5861 O O . ILE A 1 698 ? 14.449 -10.103 -11.765 1.00 87.56 698 ILE A O 1
ATOM 5865 N N . GLY A 1 699 ? 16.590 -9.434 -11.902 1.00 89.06 699 GLY A N 1
ATOM 5866 C CA . GLY A 1 699 ? 17.137 -10.546 -11.127 1.00 89.06 699 GLY A CA 1
ATOM 5867 C C . GLY A 1 699 ? 16.599 -10.596 -9.694 1.00 89.06 699 GLY A C 1
ATOM 5868 O O . GLY A 1 699 ? 16.163 -11.653 -9.238 1.00 89.06 699 GLY A O 1
ATOM 5869 N N . ILE A 1 700 ? 16.549 -9.449 -9.011 1.00 88.50 700 ILE A N 1
ATOM 5870 C CA . ILE A 1 700 ? 15.965 -9.332 -7.661 1.00 88.50 700 ILE A CA 1
ATOM 5871 C C . ILE A 1 700 ? 14.489 -9.752 -7.676 1.00 88.50 700 ILE A C 1
ATOM 5873 O O . ILE A 1 700 ? 14.061 -10.579 -6.872 1.00 88.50 700 ILE A O 1
ATOM 5877 N N . SER A 1 701 ? 13.723 -9.232 -8.634 1.00 89.75 701 SER A N 1
ATOM 5878 C CA . SER A 1 701 ? 12.287 -9.504 -8.768 1.00 89.75 701 SER A CA 1
ATOM 5879 C C . SER A 1 701 ? 11.987 -10.979 -9.020 1.00 89.75 701 SER A C 1
ATOM 5881 O O . SER A 1 701 ? 11.059 -11.538 -8.438 1.00 89.75 701 SER A O 1
ATOM 5883 N N . GLN A 1 702 ? 12.795 -11.631 -9.856 1.00 91.88 702 GLN A N 1
ATOM 5884 C CA . GLN A 1 702 ? 12.668 -13.061 -10.129 1.00 91.88 702 GLN A CA 1
ATOM 5885 C C . GLN A 1 702 ? 12.961 -13.914 -8.889 1.00 91.88 702 GLN A C 1
ATOM 5887 O O . GLN A 1 702 ? 12.302 -14.930 -8.666 1.00 91.88 702 GLN A O 1
ATOM 5892 N N . ILE A 1 703 ? 13.901 -13.497 -8.037 1.00 92.88 703 ILE A N 1
ATOM 5893 C CA . ILE A 1 703 ? 14.149 -14.193 -6.770 1.00 92.88 703 ILE A CA 1
ATOM 5894 C C . ILE A 1 703 ? 13.024 -13.959 -5.764 1.00 92.88 703 ILE A C 1
ATOM 5896 O O . ILE A 1 703 ? 12.655 -14.905 -5.072 1.00 92.88 703 ILE A O 1
ATOM 5900 N N . PHE A 1 704 ? 12.421 -12.769 -5.709 1.00 93.56 704 PHE A N 1
ATOM 5901 C CA . PHE A 1 704 ? 11.233 -12.539 -4.874 1.00 93.56 704 PHE A CA 1
ATOM 5902 C C . PHE A 1 704 ? 10.087 -13.480 -5.258 1.00 93.56 704 PHE A C 1
ATOM 5904 O O . PHE A 1 704 ? 9.534 -14.147 -4.384 1.00 93.56 704 PHE A O 1
ATOM 5911 N N . ASN A 1 705 ? 9.834 -13.663 -6.558 1.00 93.75 705 ASN A N 1
ATOM 5912 C CA . ASN A 1 705 ? 8.877 -14.666 -7.033 1.00 93.75 705 ASN A CA 1
ATOM 5913 C C . ASN A 1 705 ? 9.214 -16.077 -6.522 1.00 93.75 705 ASN A C 1
ATOM 5915 O O . ASN A 1 705 ? 8.333 -16.806 -6.069 1.00 93.75 705 ASN A O 1
ATOM 5919 N N . GLN A 1 706 ? 10.490 -16.478 -6.546 1.00 95.56 706 GLN A N 1
ATOM 5920 C CA . GLN A 1 706 ? 10.907 -17.785 -6.020 1.00 95.56 706 GLN A CA 1
ATOM 5921 C C . GLN A 1 706 ? 10.799 -17.881 -4.488 1.00 95.56 706 GLN A C 1
ATOM 5923 O O . GLN A 1 706 ? 10.488 -18.954 -3.967 1.00 95.56 706 GLN A O 1
ATOM 5928 N N . ILE A 1 707 ? 10.988 -16.774 -3.767 1.00 95.00 707 ILE A N 1
ATOM 5929 C CA . ILE A 1 707 ? 10.772 -16.672 -2.317 1.00 95.00 707 ILE A CA 1
ATOM 5930 C C . ILE A 1 707 ? 9.293 -16.888 -1.969 1.00 95.00 707 ILE A C 1
ATOM 5932 O O . ILE A 1 707 ? 8.991 -17.676 -1.069 1.00 95.00 707 ILE A O 1
ATOM 5936 N N . HIS A 1 708 ? 8.364 -16.282 -2.713 1.00 95.19 708 HIS A N 1
ATOM 5937 C CA . HIS A 1 708 ? 6.917 -16.466 -2.510 1.00 95.19 708 HIS A CA 1
ATOM 5938 C C . HIS A 1 708 ? 6.456 -17.916 -2.746 1.00 95.19 708 HIS A C 1
ATOM 5940 O O . HIS A 1 708 ? 5.491 -18.397 -2.131 1.00 95.19 708 HIS A O 1
ATOM 5946 N N . LEU A 1 709 ? 7.175 -18.653 -3.598 1.00 95.00 709 LEU A N 1
ATOM 5947 C CA . LEU A 1 709 ? 6.932 -20.073 -3.862 1.00 95.00 709 LEU A CA 1
ATOM 5948 C C . LEU A 1 709 ? 7.434 -21.004 -2.749 1.00 95.00 709 LEU A C 1
ATOM 5950 O O . LEU A 1 709 ? 7.051 -22.177 -2.734 1.00 95.00 709 LEU A O 1
ATOM 5954 N N . LEU A 1 710 ? 8.226 -20.518 -1.786 1.00 94.31 710 LEU A N 1
ATOM 5955 C CA . LEU A 1 710 ? 8.650 -21.339 -0.652 1.00 94.31 710 LEU A CA 1
ATOM 5956 C C . LEU A 1 710 ? 7.434 -21.842 0.162 1.00 94.31 710 LEU A C 1
ATOM 5958 O O . LEU A 1 710 ? 6.394 -21.165 0.237 1.00 94.31 710 LEU A O 1
ATOM 5962 N N . PRO A 1 711 ? 7.529 -23.033 0.786 1.00 91.75 711 PRO A N 1
ATOM 5963 C CA . PRO A 1 711 ? 6.465 -23.557 1.640 1.00 91.75 711 PRO A CA 1
ATOM 5964 C C . PRO A 1 711 ? 6.118 -22.575 2.766 1.00 91.75 711 PRO A C 1
ATOM 5966 O O . PRO A 1 711 ? 7.019 -21.892 3.250 1.00 91.75 711 PRO A O 1
ATOM 5969 N N . PRO A 1 712 ? 4.851 -22.463 3.197 1.00 91.38 712 PRO A N 1
ATOM 5970 C CA . PRO A 1 712 ? 4.509 -21.698 4.392 1.00 91.38 712 PRO A CA 1
ATOM 5971 C C . PRO A 1 712 ? 5.284 -22.179 5.627 1.00 91.38 712 PRO A C 1
ATOM 5973 O O . PRO A 1 712 ? 5.729 -23.326 5.680 1.00 91.38 712 PRO A O 1
ATOM 5976 N N . ASP A 1 713 ? 5.438 -21.316 6.629 1.00 87.94 713 ASP A N 1
ATOM 5977 C CA . ASP A 1 713 ? 6.024 -21.728 7.906 1.00 87.94 713 ASP A CA 1
ATOM 5978 C C . ASP A 1 713 ? 5.043 -22.612 8.702 1.00 87.94 713 ASP A C 1
ATOM 5980 O O . ASP A 1 713 ? 3.905 -22.855 8.294 1.00 87.94 713 ASP A O 1
ATOM 5984 N N . LYS A 1 714 ? 5.452 -23.075 9.889 1.00 84.06 714 LYS A N 1
ATOM 5985 C CA . LYS A 1 714 ? 4.605 -23.916 10.760 1.00 84.06 714 LYS A CA 1
ATOM 5986 C C . LYS A 1 714 ? 3.312 -23.233 11.234 1.00 84.06 714 LYS A C 1
ATOM 5988 O O . LYS A 1 714 ? 2.448 -23.909 11.784 1.00 84.06 714 LYS A O 1
ATOM 5993 N N . ARG A 1 715 ? 3.185 -21.912 11.067 1.00 84.31 715 ARG A N 1
ATOM 5994 C CA . ARG A 1 715 ? 1.980 -21.134 11.396 1.00 84.31 715 ARG A CA 1
ATOM 5995 C C . ARG A 1 715 ? 1.048 -20.986 10.188 1.00 84.31 715 ARG A C 1
ATOM 5997 O O . ARG A 1 715 ? -0.078 -20.539 10.368 1.00 84.31 715 ARG A O 1
ATOM 6004 N N . GLY A 1 716 ? 1.491 -21.386 8.994 1.00 89.00 716 GLY A N 1
ATOM 6005 C CA . GLY A 1 716 ? 0.738 -21.284 7.746 1.00 89.00 716 GLY A CA 1
ATOM 6006 C C . GLY A 1 716 ? 1.015 -20.009 6.948 1.00 89.00 716 GLY A C 1
ATOM 6007 O O . GLY A 1 716 ? 0.383 -19.813 5.911 1.00 89.00 716 GLY A O 1
ATOM 6008 N N . TYR A 1 717 ? 1.962 -19.164 7.373 1.00 92.50 717 TYR A N 1
ATOM 6009 C CA . TYR A 1 717 ? 2.247 -17.904 6.685 1.00 92.50 717 TYR A CA 1
ATOM 6010 C C . TYR A 1 717 ? 3.250 -18.079 5.547 1.00 92.50 717 TYR A C 1
ATOM 6012 O O . TYR A 1 717 ? 4.263 -18.778 5.676 1.00 92.50 717 TYR A O 1
ATOM 6020 N N . LYS A 1 718 ? 2.998 -17.414 4.419 1.00 94.88 718 LYS A N 1
ATOM 6021 C CA . LYS A 1 718 ? 3.966 -17.295 3.320 1.00 94.88 718 LYS A CA 1
ATOM 6022 C C . LYS A 1 718 ? 5.090 -16.325 3.692 1.00 94.88 718 LYS A C 1
ATOM 6024 O O . LYS A 1 718 ? 4.893 -15.445 4.522 1.00 94.88 718 LYS A O 1
ATOM 6029 N N . LEU A 1 719 ? 6.282 -16.528 3.118 1.00 95.56 719 LEU A N 1
ATOM 6030 C CA . LEU A 1 719 ? 7.405 -15.611 3.328 1.00 95.56 719 LEU A CA 1
ATOM 6031 C C . LEU A 1 719 ? 7.175 -14.367 2.475 1.00 95.56 719 LEU A C 1
ATOM 6033 O O . LEU A 1 719 ? 7.288 -14.440 1.253 1.00 95.56 719 LEU A O 1
ATOM 6037 N N . ALA A 1 720 ? 6.830 -13.264 3.128 1.00 96.50 720 ALA A N 1
ATOM 6038 C CA . ALA A 1 720 ? 6.640 -11.973 2.486 1.00 96.50 720 ALA A CA 1
ATOM 6039 C C . ALA A 1 720 ? 7.969 -11.221 2.324 1.00 96.50 720 ALA A C 1
ATOM 6041 O O . ALA A 1 720 ? 8.940 -11.460 3.048 1.00 96.50 720 ALA A O 1
ATOM 6042 N N . VAL A 1 721 ? 7.995 -10.272 1.398 1.00 95.44 721 VAL A N 1
ATOM 6043 C CA . VAL A 1 721 ? 9.119 -9.370 1.155 1.00 95.44 721 VAL A CA 1
ATOM 6044 C C . VAL A 1 721 ? 8.730 -7.960 1.581 1.00 95.44 721 VAL A C 1
ATOM 6046 O O . VAL A 1 721 ? 7.931 -7.299 0.921 1.00 95.44 721 VAL A O 1
ATOM 6049 N N . ALA A 1 722 ? 9.323 -7.479 2.669 1.00 94.12 722 ALA A N 1
ATOM 6050 C CA . ALA A 1 722 ? 9.344 -6.066 3.007 1.00 94.12 722 ALA A CA 1
ATOM 6051 C C . ALA A 1 722 ? 10.545 -5.418 2.314 1.00 94.12 722 ALA A C 1
ATOM 6053 O O . ALA A 1 722 ? 11.683 -5.839 2.513 1.00 94.12 722 ALA A O 1
ATOM 6054 N N . GLY A 1 723 ? 10.298 -4.442 1.451 1.00 90.00 723 GLY A N 1
ATOM 6055 C CA . GLY A 1 723 ? 11.333 -3.803 0.653 1.00 90.00 723 GLY A CA 1
ATOM 6056 C C . GLY A 1 723 ? 11.596 -2.399 1.148 1.00 90.00 723 GLY A C 1
ATOM 6057 O O . GLY A 1 723 ? 10.664 -1.597 1.218 1.00 90.00 723 GLY A O 1
ATOM 6058 N N . ASP A 1 724 ? 12.854 -2.097 1.444 1.00 84.06 724 ASP A N 1
ATOM 6059 C CA . ASP A 1 724 ? 13.279 -0.732 1.697 1.00 84.06 724 ASP A CA 1
ATOM 6060 C C . ASP A 1 724 ? 13.778 -0.065 0.413 1.00 84.06 724 ASP A C 1
ATOM 6062 O O . ASP A 1 724 ? 14.491 -0.657 -0.406 1.00 84.06 724 ASP A O 1
ATOM 6066 N N . CYS A 1 725 ? 13.376 1.193 0.238 1.00 71.19 725 CYS A N 1
ATOM 6067 C CA . CYS A 1 725 ? 13.825 2.056 -0.846 1.00 71.19 725 CYS A CA 1
ATOM 6068 C C . CYS A 1 725 ? 13.619 1.470 -2.244 1.00 71.19 725 CYS A C 1
ATOM 6070 O O . CYS A 1 725 ? 14.475 1.518 -3.131 1.00 71.19 725 CYS A O 1
ATOM 6072 N N . VAL A 1 726 ? 12.433 0.909 -2.432 1.00 75.00 726 VAL A N 1
ATOM 6073 C CA . VAL A 1 726 ? 12.033 0.252 -3.664 1.00 75.00 726 VAL A CA 1
ATOM 6074 C C . VAL A 1 726 ? 11.858 1.275 -4.776 1.00 75.00 726 VAL A C 1
ATOM 6076 O O . VAL A 1 726 ? 10.846 1.972 -4.856 1.00 75.00 726 VAL A O 1
ATOM 6079 N N . ASN A 1 727 ? 12.849 1.342 -5.659 1.00 70.00 727 ASN A N 1
ATOM 6080 C CA . ASN A 1 727 ? 12.821 2.278 -6.771 1.00 70.00 727 ASN A CA 1
ATOM 6081 C C . ASN A 1 727 ? 12.171 1.633 -8.005 1.00 70.00 727 ASN A C 1
ATOM 6083 O O . ASN A 1 727 ? 11.162 2.153 -8.461 1.00 70.00 727 ASN A O 1
ATOM 6087 N N . THR A 1 728 ? 12.629 0.474 -8.495 1.00 75.81 728 THR A N 1
ATOM 6088 C CA . THR A 1 728 ? 12.102 -0.128 -9.745 1.00 75.81 728 THR A CA 1
ATOM 6089 C C . THR A 1 728 ? 10.658 -0.599 -9.696 1.00 75.81 728 THR A C 1
ATOM 6091 O O . THR A 1 728 ? 10.198 -1.106 -8.675 1.00 75.81 728 THR A O 1
ATOM 6094 N N . TRP A 1 729 ? 9.961 -0.510 -10.836 1.00 81.31 729 TRP A N 1
ATOM 6095 C CA . TRP A 1 729 ? 8.652 -1.140 -10.986 1.00 81.31 729 TRP A CA 1
ATOM 6096 C C . TRP A 1 729 ? 8.712 -2.650 -10.741 1.00 81.31 729 TRP A C 1
ATOM 6098 O O . TRP A 1 729 ? 7.864 -3.184 -10.030 1.00 81.31 729 TRP A O 1
ATOM 6108 N N . TYR A 1 730 ? 9.719 -3.337 -11.293 1.00 84.44 730 TYR A N 1
ATOM 6109 C CA . TYR A 1 730 ? 9.838 -4.787 -11.143 1.00 84.44 730 TYR A CA 1
ATOM 6110 C C . TYR A 1 730 ? 9.949 -5.179 -9.670 1.00 84.44 730 TYR A C 1
ATOM 6112 O O . TYR A 1 730 ? 9.204 -6.046 -9.210 1.00 84.44 730 TYR A O 1
ATOM 6120 N N . SER A 1 731 ? 10.810 -4.498 -8.908 1.00 84.06 731 SER A N 1
ATOM 6121 C CA . SER A 1 731 ? 10.926 -4.768 -7.477 1.00 84.06 731 SER A CA 1
ATOM 6122 C C . SER A 1 731 ? 9.659 -4.359 -6.722 1.00 84.06 731 SER A C 1
ATOM 6124 O O . SER A 1 731 ? 9.180 -5.147 -5.917 1.00 84.06 731 SER A O 1
ATOM 6126 N N . ALA A 1 732 ? 9.029 -3.222 -7.041 1.00 86.69 732 ALA A N 1
ATOM 6127 C CA . ALA A 1 732 ? 7.774 -2.791 -6.409 1.00 86.69 732 ALA A CA 1
ATOM 6128 C C . ALA A 1 732 ? 6.609 -3.765 -6.621 1.00 86.69 732 ALA A C 1
ATOM 6130 O O . ALA A 1 732 ? 5.845 -4.035 -5.690 1.00 86.69 732 ALA A O 1
ATOM 6131 N N . MET A 1 733 ? 6.486 -4.348 -7.815 1.00 89.31 733 MET A N 1
ATOM 6132 C CA . MET A 1 733 ? 5.477 -5.368 -8.097 1.00 89.31 733 MET A CA 1
ATOM 6133 C C . MET A 1 733 ? 5.674 -6.629 -7.243 1.00 89.31 733 MET A C 1
ATOM 6135 O O . MET A 1 733 ? 4.687 -7.263 -6.880 1.00 89.31 733 MET A O 1
ATOM 6139 N N . ASN A 1 734 ? 6.911 -6.974 -6.883 1.00 91.19 734 ASN A N 1
ATOM 6140 C CA . ASN A 1 734 ? 7.227 -8.210 -6.157 1.00 91.19 734 ASN A CA 1
ATOM 6141 C C . ASN A 1 734 ? 7.557 -7.989 -4.669 1.00 91.19 734 ASN A C 1
ATOM 6143 O O . ASN A 1 734 ? 7.825 -8.941 -3.945 1.00 91.19 734 ASN A O 1
ATOM 6147 N N . THR A 1 735 ? 7.529 -6.744 -4.195 1.00 93.75 735 THR A N 1
ATOM 6148 C CA . THR A 1 735 ? 7.565 -6.396 -2.771 1.00 93.75 735 THR A CA 1
ATOM 6149 C C . THR A 1 735 ? 6.149 -6.417 -2.197 1.00 93.75 735 THR A C 1
ATOM 6151 O O . THR A 1 735 ? 5.240 -5.864 -2.810 1.00 93.75 735 THR A O 1
ATOM 6154 N N . ASP A 1 736 ? 5.955 -7.012 -1.021 1.00 96.38 736 ASP A N 1
ATOM 6155 C CA . ASP A 1 736 ? 4.656 -7.124 -0.342 1.00 96.38 736 ASP A CA 1
ATOM 6156 C C . ASP A 1 736 ? 4.372 -5.952 0.599 1.00 96.38 736 ASP A C 1
ATOM 6158 O O . ASP A 1 736 ? 3.225 -5.531 0.715 1.00 96.38 736 ASP A O 1
ATOM 6162 N N . VAL A 1 737 ? 5.412 -5.411 1.241 1.00 95.12 737 VAL A N 1
ATOM 6163 C CA . VAL A 1 737 ? 5.329 -4.264 2.157 1.00 95.12 737 VAL A CA 1
ATOM 6164 C C . VAL A 1 737 ? 6.395 -3.243 1.783 1.00 95.12 737 VAL A C 1
ATOM 6166 O O . VAL A 1 737 ? 7.571 -3.596 1.696 1.00 95.12 737 VAL A O 1
ATOM 6169 N N . LEU A 1 738 ? 6.022 -1.980 1.579 1.00 92.31 738 LEU A N 1
ATOM 6170 C CA . LEU A 1 738 ? 7.016 -0.917 1.400 1.00 92.31 738 LEU A CA 1
ATOM 6171 C C . LEU A 1 738 ? 7.433 -0.348 2.756 1.00 92.31 738 LEU A C 1
ATOM 6173 O O . LEU A 1 738 ? 6.593 0.159 3.504 1.00 92.31 738 LEU A O 1
ATOM 6177 N N . LEU A 1 739 ? 8.737 -0.359 3.012 1.00 88.44 739 LEU A N 1
ATOM 6178 C CA . LEU A 1 739 ? 9.374 0.424 4.062 1.00 88.44 739 LEU A CA 1
ATOM 6179 C C . LEU A 1 739 ? 9.778 1.791 3.502 1.00 88.44 739 LEU A C 1
ATOM 6181 O O . LEU A 1 739 ? 10.399 1.891 2.442 1.00 88.44 739 LEU A O 1
ATOM 6185 N N . ILE A 1 740 ? 9.392 2.853 4.204 1.00 83.38 740 ILE A N 1
ATOM 6186 C CA . ILE A 1 740 ? 9.745 4.232 3.862 1.00 83.38 740 ILE A CA 1
ATOM 6187 C C . ILE A 1 740 ? 10.854 4.692 4.814 1.00 83.38 740 ILE A C 1
ATOM 6189 O O . ILE A 1 740 ? 10.572 5.215 5.896 1.00 83.38 740 ILE A O 1
ATOM 6193 N N . GLU A 1 741 ? 12.110 4.476 4.415 1.00 74.88 741 GLU A N 1
ATOM 6194 C CA . GLU A 1 741 ? 13.299 4.983 5.112 1.00 74.88 741 GLU A CA 1
ATOM 6195 C C . GLU A 1 741 ? 13.409 6.520 5.045 1.00 74.88 741 GLU A C 1
ATOM 6197 O O . GLU A 1 741 ? 12.901 7.168 4.127 1.00 74.88 741 GLU A O 1
ATOM 6202 N N . ASP A 1 742 ? 14.065 7.104 6.055 1.00 59.69 742 ASP A N 1
ATOM 6203 C CA . ASP A 1 742 ? 14.138 8.540 6.366 1.00 59.69 742 ASP A CA 1
ATOM 6204 C C . ASP A 1 742 ? 12.809 9.145 6.865 1.00 59.69 742 ASP A C 1
ATOM 6206 O O . ASP A 1 742 ? 12.694 10.364 7.052 1.00 59.69 742 ASP A O 1
ATOM 6210 N N . GLY A 1 743 ? 11.848 8.263 7.174 1.00 54.16 743 GLY A N 1
ATOM 6211 C CA . GLY A 1 743 ? 10.618 8.523 7.915 1.00 54.16 743 GLY A CA 1
ATOM 6212 C C . GLY A 1 743 ? 9.764 9.659 7.355 1.00 54.16 743 GLY A C 1
ATOM 6213 O O . GLY A 1 743 ? 9.893 10.090 6.205 1.00 54.16 743 GLY A O 1
ATOM 6214 N N . SER A 1 744 ? 8.901 10.200 8.214 1.00 50.50 744 SER A N 1
ATOM 6215 C CA . SER A 1 744 ? 8.018 11.324 7.901 1.00 50.50 744 SER A CA 1
ATOM 6216 C C . SER A 1 744 ? 8.736 12.687 7.766 1.00 50.50 744 SER A C 1
ATOM 6218 O O . SER A 1 744 ? 8.110 13.745 7.709 1.00 50.50 744 SER A O 1
ATOM 6220 N N . TYR A 1 745 ? 10.074 12.684 7.720 1.00 49.53 745 TYR A N 1
ATOM 6221 C CA . TYR A 1 745 ? 10.917 13.805 8.147 1.00 49.53 745 TYR A CA 1
ATOM 6222 C C . TYR A 1 745 ? 11.667 14.531 7.021 1.00 49.53 745 TYR A C 1
ATOM 6224 O O . TYR A 1 745 ? 12.387 15.500 7.274 1.00 49.53 745 TYR A O 1
ATOM 6232 N N . GLY A 1 746 ? 11.515 14.089 5.772 1.00 50.22 746 GLY A N 1
ATOM 6233 C CA . GLY A 1 746 ? 12.156 14.718 4.620 1.00 50.22 746 GLY A CA 1
ATOM 6234 C C . GLY A 1 746 ? 11.310 15.829 3.991 1.00 50.22 746 GLY A C 1
ATOM 6235 O O . GLY A 1 746 ? 10.142 15.639 3.666 1.00 50.22 746 GLY A O 1
ATOM 6236 N N . GLU A 1 747 ? 11.944 16.965 3.703 1.00 42.28 747 GLU A N 1
ATOM 6237 C CA . GLU A 1 747 ? 11.346 18.186 3.129 1.00 42.28 747 GLU A CA 1
ATOM 6238 C C . GLU A 1 747 ? 10.626 18.008 1.774 1.00 42.28 747 GLU A C 1
ATOM 6240 O O . GLU A 1 747 ? 10.006 18.954 1.294 1.00 42.28 747 GLU A O 1
ATOM 6245 N N . ASN A 1 748 ? 10.702 16.822 1.146 1.00 52.78 748 ASN A N 1
ATOM 6246 C CA . ASN A 1 748 ? 10.098 16.508 -0.157 1.00 52.78 748 ASN A CA 1
ATOM 6247 C C . ASN A 1 748 ? 9.230 15.237 -0.194 1.00 52.78 748 ASN A C 1
ATOM 6249 O O . ASN A 1 748 ? 8.949 14.734 -1.279 1.00 52.78 748 ASN A O 1
ATOM 6253 N N . GLN A 1 749 ? 8.817 14.691 0.953 1.00 67.69 749 GLN A N 1
ATOM 6254 C CA . GLN A 1 749 ? 8.358 13.300 0.975 1.00 67.69 749 GLN A CA 1
ATOM 6255 C C . GLN A 1 749 ? 6.877 13.075 0.643 1.00 67.69 749 GLN A C 1
ATOM 6257 O O . GLN A 1 749 ? 6.563 12.023 0.102 1.00 67.69 749 GLN A O 1
ATOM 6262 N N . ILE A 1 750 ? 5.971 14.038 0.859 1.00 74.75 750 ILE A N 1
ATOM 6263 C CA . ILE A 1 750 ? 4.535 13.809 0.594 1.00 74.75 750 ILE A CA 1
ATOM 6264 C C . ILE A 1 750 ? 4.248 13.455 -0.877 1.00 74.75 750 ILE A C 1
ATOM 6266 O O . ILE A 1 750 ? 3.455 12.560 -1.161 1.00 74.75 750 ILE A O 1
ATOM 6270 N N . LEU A 1 751 ? 4.967 14.084 -1.813 1.00 74.88 751 LEU A N 1
ATOM 6271 C CA . LEU A 1 751 ? 4.903 13.755 -3.237 1.00 74.88 751 LEU A CA 1
ATOM 6272 C C . LEU A 1 751 ? 5.428 12.338 -3.513 1.00 74.88 751 LEU A C 1
ATOM 6274 O O . LEU A 1 751 ? 4.822 11.584 -4.272 1.00 74.88 751 LEU A O 1
ATOM 6278 N N . ASN A 1 752 ? 6.534 11.957 -2.872 1.00 76.25 752 ASN A N 1
ATOM 6279 C CA . ASN A 1 752 ? 7.093 10.613 -3.001 1.00 76.25 752 ASN A CA 1
ATOM 6280 C C . ASN A 1 752 ? 6.132 9.560 -2.441 1.00 76.25 752 ASN A C 1
ATOM 6282 O O . ASN A 1 752 ? 5.950 8.512 -3.052 1.00 76.25 752 ASN A O 1
ATOM 6286 N N . TRP A 1 753 ? 5.476 9.840 -1.314 1.00 82.81 753 TRP A N 1
ATOM 6287 C CA . TRP A 1 753 ? 4.482 8.958 -0.702 1.00 82.81 753 TRP A CA 1
ATOM 6288 C C . TRP A 1 753 ? 3.245 8.796 -1.568 1.00 82.81 753 TRP A C 1
ATOM 6290 O O . TRP A 1 753 ? 2.771 7.675 -1.732 1.00 82.81 753 TRP A O 1
ATOM 6300 N N . PHE A 1 754 ? 2.782 9.880 -2.188 1.00 83.94 754 PHE A N 1
ATOM 6301 C CA . PHE A 1 754 ? 1.706 9.834 -3.167 1.00 83.94 754 PHE A CA 1
ATOM 6302 C C . PHE A 1 754 ? 2.034 8.881 -4.328 1.00 83.94 754 PHE A C 1
ATOM 6304 O O . PHE A 1 754 ? 1.267 7.959 -4.616 1.00 83.94 754 PHE A O 1
ATOM 6311 N N . PHE A 1 755 ? 3.208 9.027 -4.950 1.00 82.25 755 PHE A N 1
ATOM 6312 C CA . PHE A 1 755 ? 3.612 8.135 -6.041 1.00 82.25 755 PHE A CA 1
ATOM 6313 C C . PHE A 1 755 ? 3.927 6.712 -5.573 1.00 82.25 755 PHE A C 1
ATOM 6315 O O . PHE A 1 755 ? 3.638 5.757 -6.291 1.00 82.25 755 PHE A O 1
ATOM 6322 N N . ASN A 1 756 ? 4.467 6.534 -4.366 1.00 85.94 756 ASN A N 1
ATOM 6323 C CA . ASN A 1 756 ? 4.643 5.211 -3.770 1.00 85.94 756 ASN A CA 1
ATOM 6324 C C . ASN A 1 756 ? 3.290 4.529 -3.547 1.00 85.94 756 ASN A C 1
ATOM 6326 O O . ASN A 1 756 ? 3.150 3.354 -3.874 1.00 85.94 756 ASN A O 1
ATOM 6330 N N . ARG A 1 757 ? 2.269 5.257 -3.085 1.00 90.56 757 ARG A N 1
ATOM 6331 C CA . ARG A 1 757 ? 0.915 4.720 -2.930 1.00 90.56 757 ARG A CA 1
ATOM 6332 C C . ARG A 1 757 ? 0.318 4.293 -4.273 1.00 90.56 757 ARG A C 1
ATOM 6334 O O . ARG A 1 757 ? -0.216 3.192 -4.359 1.00 90.56 757 ARG A O 1
ATOM 6341 N N . ILE A 1 758 ? 0.489 5.082 -5.339 1.00 89.75 758 ILE A N 1
ATOM 6342 C CA . ILE A 1 758 ? 0.079 4.686 -6.703 1.00 89.75 758 ILE A CA 1
ATOM 6343 C C . ILE A 1 758 ? 0.887 3.479 -7.220 1.00 89.75 758 ILE A C 1
ATOM 6345 O O . ILE A 1 758 ? 0.372 2.664 -7.986 1.00 89.75 758 ILE A O 1
ATOM 6349 N N . ARG A 1 759 ? 2.147 3.318 -6.818 1.00 87.94 759 ARG A N 1
ATOM 6350 C CA . ARG A 1 759 ? 2.978 2.185 -7.253 1.00 87.94 759 ARG A CA 1
ATOM 6351 C C . ARG A 1 759 ? 2.626 0.884 -6.545 1.00 87.94 759 ARG A C 1
ATOM 6353 O O . ARG A 1 759 ? 2.552 -0.158 -7.184 1.00 87.94 759 ARG A O 1
ATOM 6360 N N . PHE A 1 760 ? 2.394 0.952 -5.242 1.00 91.88 760 PHE A N 1
ATOM 6361 C CA . PHE A 1 760 ? 2.129 -0.214 -4.401 1.00 91.88 760 PHE A CA 1
ATOM 6362 C C . PHE A 1 760 ? 0.644 -0.588 -4.342 1.00 91.88 760 PHE A C 1
ATOM 6364 O O . PHE A 1 760 ? 0.305 -1.729 -4.028 1.00 91.88 760 PHE A O 1
ATOM 6371 N N . GLY A 1 761 ? -0.252 0.341 -4.678 1.00 93.50 761 GLY A N 1
ATOM 6372 C CA . GLY A 1 761 ? -1.689 0.109 -4.698 1.00 93.50 761 GLY A CA 1
ATOM 6373 C C . GLY A 1 761 ? -2.204 -0.384 -3.352 1.00 93.50 761 GLY A C 1
ATOM 6374 O O . GLY A 1 761 ? -2.098 0.322 -2.347 1.00 93.50 761 GLY A O 1
ATOM 6375 N N . ARG A 1 762 ? -2.767 -1.598 -3.335 1.00 95.56 762 ARG A N 1
ATOM 6376 C CA . ARG A 1 762 ? -3.404 -2.198 -2.149 1.00 95.56 762 ARG A CA 1
ATOM 6377 C C . ARG A 1 762 ? -2.413 -2.875 -1.200 1.00 95.56 762 ARG A C 1
ATOM 6379 O O . ARG A 1 762 ? -2.846 -3.474 -0.224 1.00 95.56 762 ARG A O 1
ATOM 6386 N N . LYS A 1 763 ? -1.112 -2.811 -1.475 1.00 96.69 763 LYS A N 1
ATOM 6387 C CA . LYS A 1 763 ? -0.079 -3.322 -0.570 1.00 96.69 763 LYS A CA 1
ATOM 6388 C C . LYS A 1 763 ? 0.103 -2.394 0.638 1.00 96.69 763 LYS A C 1
ATOM 6390 O O . LYS A 1 763 ? -0.054 -1.177 0.486 1.00 96.69 763 LYS A O 1
ATOM 6395 N N . PRO A 1 764 ? 0.437 -2.931 1.822 1.00 96.19 764 PRO A N 1
ATOM 6396 C CA . PRO A 1 764 ? 0.751 -2.117 2.990 1.00 96.19 764 PRO A CA 1
ATOM 6397 C C . PRO A 1 764 ? 2.013 -1.266 2.791 1.00 96.19 764 PRO A C 1
ATOM 6399 O O . PRO A 1 764 ? 2.995 -1.693 2.177 1.00 96.19 764 PRO A O 1
ATOM 6402 N N . LEU A 1 765 ? 1.981 -0.054 3.347 1.00 94.69 765 LEU A N 1
ATOM 6403 C CA . LEU A 1 765 ? 3.139 0.835 3.479 1.00 94.69 765 LEU A CA 1
ATOM 6404 C C . LEU A 1 765 ? 3.363 1.101 4.964 1.00 94.69 765 LEU A C 1
ATOM 6406 O O . LEU A 1 765 ? 2.402 1.247 5.719 1.00 94.69 765 LEU A O 1
ATOM 6410 N N . CYS A 1 766 ? 4.621 1.240 5.361 1.00 91.94 766 CYS A N 1
ATOM 6411 C CA . CYS A 1 766 ? 4.991 1.599 6.720 1.00 91.94 766 CYS A CA 1
ATOM 6412 C C . CYS A 1 766 ? 6.125 2.625 6.717 1.00 91.94 766 CYS A C 1
ATOM 6414 O O . CYS A 1 766 ? 7.074 2.510 5.936 1.00 91.94 766 CYS A O 1
ATOM 6416 N N . PHE A 1 767 ? 6.053 3.612 7.610 1.00 87.94 767 PHE A N 1
ATOM 6417 C CA . PHE A 1 767 ? 7.224 4.424 7.927 1.00 87.94 767 PHE A CA 1
ATOM 6418 C C . PHE A 1 767 ? 8.266 3.551 8.615 1.00 87.94 767 PHE A C 1
ATOM 6420 O O . PHE A 1 767 ? 7.943 2.827 9.557 1.00 87.94 767 PHE A O 1
ATOM 6427 N N . HIS A 1 768 ? 9.504 3.609 8.129 1.00 83.19 768 HIS A N 1
ATOM 6428 C CA . HIS A 1 768 ? 10.617 2.931 8.771 1.00 83.19 768 HIS A CA 1
ATOM 6429 C C . HIS A 1 768 ? 11.252 3.837 9.837 1.00 83.19 768 HIS A C 1
ATOM 6431 O O . HIS A 1 768 ? 11.389 5.053 9.662 1.00 83.19 768 HIS A O 1
ATOM 6437 N N . VAL A 1 769 ? 11.632 3.232 10.958 1.00 69.19 769 VAL A N 1
ATOM 6438 C CA . VAL A 1 769 ? 12.189 3.883 12.155 1.00 69.19 769 VAL A CA 1
ATOM 6439 C C . VAL A 1 769 ? 13.612 4.360 11.889 1.00 69.19 769 VAL A C 1
ATOM 6441 O O . VAL A 1 769 ? 14.579 3.629 12.082 1.00 69.19 769 VAL A O 1
ATOM 6444 N N . THR A 1 770 ? 13.780 5.614 11.473 1.00 58.22 770 THR A N 1
ATOM 6445 C CA . THR A 1 770 ? 15.109 6.174 11.189 1.00 58.22 770 THR A CA 1
ATOM 6446 C C . THR A 1 770 ? 15.296 7.585 11.730 1.00 58.22 770 THR A C 1
ATOM 6448 O O . THR A 1 770 ? 15.282 8.566 10.990 1.00 58.22 770 THR A O 1
ATOM 6451 N N . HIS A 1 771 ? 15.570 7.713 13.029 1.00 51.81 771 HIS A N 1
ATOM 6452 C CA . HIS A 1 771 ? 16.014 8.975 13.650 1.00 51.81 771 HIS A CA 1
ATOM 6453 C C . HIS A 1 771 ? 17.443 9.404 13.292 1.00 51.81 771 HIS A C 1
ATOM 6455 O O . HIS A 1 771 ? 18.204 9.867 14.148 1.00 51.81 771 HIS A O 1
ATOM 6461 N N . TRP A 1 772 ? 17.864 9.235 12.046 1.00 49.91 772 TRP A N 1
ATOM 6462 C CA . TRP A 1 772 ? 19.203 9.655 11.641 1.00 49.91 772 TRP A CA 1
ATOM 6463 C C . TRP A 1 772 ? 19.319 11.170 11.483 1.00 49.91 772 TRP A C 1
ATOM 6465 O O . TRP A 1 772 ? 20.433 11.690 11.498 1.00 49.91 772 TRP A O 1
ATOM 6475 N N . SER A 1 773 ? 18.205 11.898 11.350 1.00 49.09 773 SER A N 1
ATOM 6476 C CA . SER A 1 773 ? 18.280 13.328 11.081 1.00 49.09 773 SER A CA 1
ATOM 6477 C C . SER A 1 773 ? 16.987 14.084 11.400 1.00 49.09 773 SER A C 1
ATOM 6479 O O . SER A 1 773 ? 16.131 14.256 10.533 1.00 49.09 773 SER A O 1
ATOM 6481 N N . ASP A 1 774 ? 16.861 14.615 12.616 1.00 55.03 774 ASP A N 1
ATOM 6482 C CA . ASP A 1 774 ? 16.009 15.786 12.832 1.00 55.03 774 ASP A CA 1
ATOM 6483 C C . ASP A 1 774 ? 16.697 16.985 12.147 1.00 55.03 774 ASP A C 1
ATOM 6485 O O . ASP A 1 774 ? 17.480 17.711 12.756 1.00 55.03 774 ASP A O 1
ATOM 6489 N N . ARG A 1 775 ? 16.512 17.118 10.821 1.00 54.06 775 ARG A N 1
ATOM 6490 C CA . ARG A 1 775 ? 17.266 18.048 9.944 1.00 54.06 775 ARG A CA 1
ATOM 6491 C C . ARG A 1 775 ? 16.945 19.530 10.175 1.00 54.06 775 ARG A C 1
ATOM 6493 O O . ARG A 1 775 ? 17.290 20.355 9.330 1.00 54.06 775 ARG A O 1
ATOM 6500 N N . LEU A 1 776 ? 16.290 19.871 11.284 1.00 54.59 776 LEU A N 1
ATOM 6501 C CA . LEU A 1 776 ? 16.068 21.254 11.703 1.00 54.59 776 LEU A CA 1
ATOM 6502 C C . LEU A 1 776 ? 17.384 21.937 12.124 1.00 54.59 776 LEU A C 1
ATOM 6504 O O . LEU A 1 776 ? 17.512 23.154 11.984 1.00 54.59 776 LEU A O 1
ATOM 6508 N N . SER A 1 777 ? 18.383 21.165 12.579 1.00 46.16 777 SER A N 1
ATOM 6509 C CA . SER A 1 777 ? 19.703 21.685 12.968 1.00 46.16 777 SER A CA 1
ATOM 6510 C C . SER A 1 777 ? 20.384 22.420 11.804 1.00 46.16 777 SER A C 1
ATOM 6512 O O . SER A 1 777 ? 20.540 21.857 10.717 1.00 46.16 777 SER A O 1
ATOM 6514 N N . GLY A 1 778 ? 20.799 23.670 12.028 1.00 50.91 778 GLY A N 1
ATOM 6515 C CA . GLY A 1 778 ? 21.449 24.520 11.022 1.00 50.91 778 GLY A CA 1
ATOM 6516 C C . GLY A 1 778 ? 20.506 25.212 10.026 1.00 50.91 778 GLY A C 1
ATOM 6517 O O . GLY A 1 778 ? 20.981 25.995 9.205 1.00 50.91 778 GLY A O 1
ATOM 6518 N N . LYS A 1 779 ? 19.189 24.955 10.092 1.00 55.03 779 LYS A N 1
ATOM 6519 C CA . LYS A 1 779 ? 18.156 25.675 9.312 1.00 55.03 779 LYS A CA 1
ATOM 6520 C C . LYS A 1 779 ? 17.404 26.717 10.134 1.00 55.03 779 LYS A C 1
ATOM 6522 O O . LYS A 1 779 ? 16.792 27.613 9.566 1.00 55.03 779 LYS A O 1
ATOM 6527 N N . ILE A 1 780 ? 17.461 26.584 11.456 1.00 60.34 780 ILE A N 1
ATOM 6528 C CA . ILE A 1 780 ? 16.793 27.447 12.425 1.00 60.34 780 ILE A CA 1
ATOM 6529 C C . ILE A 1 780 ? 17.866 28.110 13.288 1.00 60.34 780 ILE A C 1
ATOM 6531 O O . ILE A 1 780 ? 18.690 27.418 13.886 1.00 60.34 780 ILE A O 1
ATOM 6535 N N . ASP A 1 781 ? 17.847 29.441 13.360 1.00 66.69 781 ASP A N 1
ATOM 6536 C CA . ASP A 1 781 ? 18.625 30.200 14.342 1.00 66.69 781 ASP A CA 1
ATOM 6537 C C . ASP A 1 781 ? 17.886 30.131 15.687 1.00 66.69 781 ASP A C 1
ATOM 6539 O O . ASP A 1 781 ? 16.908 30.846 15.919 1.00 66.69 781 ASP A O 1
ATOM 6543 N N . ILE A 1 782 ? 18.303 29.195 16.543 1.00 64.44 782 ILE A N 1
ATOM 6544 C CA . ILE A 1 782 ? 17.612 28.867 17.796 1.00 64.44 782 ILE A CA 1
ATOM 6545 C C . ILE A 1 782 ? 17.456 30.070 18.729 1.00 64.44 782 ILE A C 1
ATOM 6547 O O . ILE A 1 782 ? 16.490 30.131 19.491 1.00 64.44 782 ILE A O 1
ATOM 6551 N N . ASP A 1 783 ? 18.367 31.038 18.655 1.00 67.69 783 ASP A N 1
ATOM 6552 C CA . ASP A 1 783 ? 18.338 32.224 19.504 1.00 67.69 783 ASP A CA 1
ATOM 6553 C C . ASP A 1 783 ? 17.280 33.227 19.032 1.00 67.69 783 ASP A C 1
ATOM 6555 O O . ASP A 1 783 ? 16.708 33.947 19.852 1.00 67.69 783 ASP A O 1
ATOM 6559 N N . LYS A 1 784 ? 16.949 33.223 17.734 1.00 75.44 784 LYS A N 1
ATOM 6560 C CA . LYS A 1 784 ? 15.997 34.162 17.120 1.00 75.44 784 LYS A CA 1
ATOM 6561 C C . LYS A 1 784 ? 14.570 33.639 17.009 1.00 75.44 784 LYS A C 1
ATOM 6563 O O . LYS A 1 784 ? 13.655 34.448 16.936 1.00 75.44 784 LYS A O 1
ATOM 6568 N N . VAL A 1 785 ? 14.372 32.322 17.000 1.00 74.06 785 VAL A N 1
ATOM 6569 C CA . VAL A 1 785 ? 13.035 31.723 16.848 1.00 74.06 785 VAL A CA 1
ATOM 6570 C C . VAL A 1 785 ? 12.372 31.515 18.206 1.00 74.06 785 VAL A C 1
ATOM 6572 O O . VAL A 1 785 ? 12.976 30.957 19.124 1.00 74.06 785 VAL A O 1
ATOM 6575 N N . SER A 1 786 ? 11.134 31.972 18.354 1.00 81.69 786 SER A N 1
ATOM 6576 C CA . SER A 1 786 ? 10.338 31.842 19.579 1.00 81.69 786 SER A CA 1
ATOM 6577 C C . SER A 1 786 ? 9.957 30.380 19.890 1.00 81.69 786 SER A C 1
ATOM 6579 O O . SER A 1 786 ? 9.918 29.536 18.989 1.00 81.69 786 SER A O 1
ATOM 6581 N N . PRO A 1 787 ? 9.670 30.042 21.163 1.00 81.88 787 PRO A N 1
ATOM 6582 C CA . PRO A 1 787 ? 9.077 28.755 21.539 1.00 81.88 787 PRO A CA 1
ATOM 6583 C C . PRO A 1 787 ? 7.868 28.352 20.685 1.00 81.88 787 PRO A C 1
ATOM 6585 O O . PRO A 1 787 ? 7.763 27.200 20.262 1.00 81.88 787 PRO A O 1
ATOM 6588 N N . GLU A 1 788 ? 6.979 29.306 20.416 1.00 82.31 788 GLU A N 1
ATOM 6589 C CA . GLU A 1 788 ? 5.729 29.114 19.686 1.00 82.31 788 GLU A CA 1
ATOM 6590 C C . GLU A 1 788 ? 5.982 28.770 18.215 1.00 82.31 788 GLU A C 1
ATOM 6592 O O . GLU A 1 788 ? 5.371 27.845 17.685 1.00 82.31 788 GLU A O 1
ATOM 6597 N N . GLU A 1 789 ? 6.931 29.444 17.563 1.00 81.19 789 GLU A N 1
ATOM 6598 C CA . GLU A 1 789 ? 7.322 29.130 16.184 1.00 81.19 789 GLU A CA 1
ATOM 6599 C C . GLU A 1 789 ? 7.935 27.728 16.071 1.00 81.19 789 GLU A C 1
ATOM 6601 O O . GLU A 1 789 ? 7.616 26.979 15.147 1.00 81.19 789 GLU A O 1
ATOM 6606 N N . ILE A 1 790 ? 8.771 27.327 17.037 1.00 76.94 790 ILE A N 1
ATOM 6607 C CA . ILE A 1 790 ? 9.322 25.963 17.081 1.00 76.94 790 ILE A CA 1
ATOM 6608 C C . ILE A 1 790 ? 8.188 24.946 17.248 1.00 76.94 790 ILE A C 1
ATOM 6610 O O . ILE A 1 790 ? 8.171 23.917 16.566 1.00 76.94 790 ILE A O 1
ATOM 6614 N N . TYR A 1 791 ? 7.230 25.232 18.131 1.00 82.56 791 TYR A N 1
ATOM 6615 C CA . TYR A 1 791 ? 6.064 24.380 18.346 1.00 82.56 791 TYR A CA 1
ATOM 6616 C C . TYR A 1 791 ? 5.230 24.226 17.066 1.00 82.56 791 TYR A C 1
ATOM 6618 O O . TYR A 1 791 ? 4.872 23.106 16.698 1.00 82.56 791 TYR A O 1
ATOM 6626 N N . GLU A 1 792 ? 4.971 25.320 16.346 1.00 81.94 792 GLU A N 1
ATOM 6627 C CA . GLU A 1 792 ? 4.238 25.309 15.074 1.00 81.94 792 GLU A CA 1
ATOM 6628 C C . GLU A 1 792 ? 4.963 24.518 13.976 1.00 81.94 792 GLU A C 1
ATOM 6630 O O . GLU A 1 792 ? 4.316 23.801 13.212 1.00 81.94 792 GLU A O 1
ATOM 6635 N N . ILE A 1 793 ? 6.299 24.549 13.930 1.00 78.38 793 ILE A N 1
ATOM 6636 C CA . ILE A 1 793 ? 7.087 23.729 12.991 1.00 78.38 793 ILE A CA 1
ATOM 6637 C C . ILE A 1 793 ? 6.877 22.239 13.254 1.00 78.38 793 ILE A C 1
ATOM 6639 O O . ILE A 1 793 ? 6.634 21.470 12.318 1.00 78.38 793 ILE A O 1
ATOM 6643 N N . TYR A 1 794 ? 6.937 21.820 14.521 1.00 79.88 794 TYR A N 1
ATOM 6644 C CA . TYR A 1 794 ? 6.659 20.432 14.888 1.00 79.88 794 TYR A CA 1
ATOM 6645 C C . TYR A 1 794 ? 5.196 20.063 14.626 1.00 79.88 794 TYR A C 1
ATOM 6647 O O . TYR A 1 794 ? 4.938 18.993 14.075 1.00 79.88 794 TYR A O 1
ATOM 6655 N N . ARG A 1 795 ? 4.245 20.949 14.942 1.00 82.31 795 ARG A N 1
ATOM 6656 C CA . ARG A 1 795 ? 2.817 20.753 14.650 1.00 82.31 795 ARG A CA 1
ATOM 6657 C C . ARG A 1 795 ? 2.577 20.539 13.159 1.00 82.31 795 ARG A C 1
ATOM 6659 O O . ARG A 1 795 ? 1.955 19.552 12.790 1.00 82.31 795 ARG A O 1
ATOM 6666 N N . LYS A 1 796 ? 3.118 21.406 12.301 1.00 82.12 796 LYS A N 1
ATOM 6667 C CA . LYS A 1 796 ? 3.032 21.281 10.840 1.00 82.12 796 LYS A CA 1
ATOM 6668 C C . LYS A 1 796 ? 3.638 19.964 10.359 1.00 82.12 796 LYS A C 1
ATOM 6670 O O . LYS A 1 796 ? 2.990 19.231 9.619 1.00 82.12 796 LYS A O 1
ATOM 6675 N N . ARG A 1 797 ? 4.844 19.622 10.826 1.00 80.06 797 ARG A N 1
ATOM 6676 C CA . ARG A 1 797 ? 5.533 18.362 10.491 1.00 80.06 797 ARG A CA 1
ATOM 6677 C C . ARG A 1 797 ? 4.680 17.137 10.814 1.00 80.06 797 ARG A C 1
ATOM 6679 O O . ARG A 1 797 ? 4.365 16.372 9.910 1.00 80.06 797 ARG A O 1
ATOM 6686 N N . PHE A 1 798 ? 4.298 16.964 12.078 1.00 84.25 798 PHE A N 1
ATOM 6687 C CA . PHE A 1 798 ? 3.520 15.802 12.508 1.00 84.25 798 PHE A CA 1
ATOM 6688 C C . PHE A 1 798 ? 2.088 15.830 11.960 1.00 84.25 798 PHE A C 1
ATOM 6690 O O . PHE A 1 798 ? 1.500 14.776 11.732 1.00 84.25 798 PHE A O 1
ATOM 6697 N N . GLY A 1 799 ? 1.550 17.012 11.670 1.00 87.38 799 GLY A N 1
ATOM 6698 C CA . GLY A 1 799 ? 0.302 17.173 10.940 1.00 87.38 799 GLY A CA 1
ATOM 6699 C C . GLY A 1 799 ? 0.358 16.565 9.537 1.00 87.38 799 GLY A C 1
ATOM 6700 O O . GLY A 1 799 ? -0.484 15.747 9.168 1.00 87.38 799 GLY A O 1
ATOM 6701 N N . PHE A 1 800 ? 1.420 16.848 8.776 1.00 85.50 800 PHE A N 1
ATOM 6702 C CA . PHE A 1 800 ? 1.653 16.196 7.483 1.00 85.50 800 PHE A CA 1
ATOM 6703 C C . PHE A 1 800 ? 1.977 14.703 7.609 1.00 85.50 800 PHE A C 1
ATOM 6705 O O . PHE A 1 800 ? 1.567 13.931 6.738 1.00 85.50 800 PHE A O 1
ATOM 6712 N N . THR A 1 801 ? 2.639 14.269 8.689 1.00 86.94 801 THR A N 1
ATOM 6713 C CA . THR A 1 801 ? 2.787 12.841 9.022 1.00 86.94 801 THR A CA 1
ATOM 6714 C C . THR A 1 801 ? 1.421 12.181 9.199 1.00 86.94 801 THR A C 1
ATOM 6716 O O . THR A 1 801 ? 1.175 11.141 8.594 1.00 86.94 801 THR A O 1
ATOM 6719 N N . GLN A 1 802 ? 0.508 12.797 9.957 1.00 91.31 802 GLN A N 1
ATOM 6720 C CA . GLN A 1 802 ? -0.852 12.294 10.166 1.00 91.31 802 GLN A CA 1
ATOM 6721 C C . GLN A 1 802 ? -1.643 12.247 8.853 1.00 91.31 802 GLN A C 1
ATOM 6723 O O . GLN A 1 802 ? -2.230 11.212 8.538 1.00 91.31 802 GLN A O 1
ATOM 6728 N N . ILE A 1 803 ? -1.617 13.330 8.064 1.00 91.88 803 ILE A N 1
ATOM 6729 C CA . ILE A 1 803 ? -2.250 13.381 6.736 1.00 91.88 803 ILE A CA 1
ATOM 6730 C C . ILE A 1 803 ? -1.733 12.243 5.866 1.00 91.88 803 ILE A C 1
ATOM 6732 O O . ILE A 1 803 ? -2.517 11.569 5.214 1.00 91.88 803 ILE A O 1
ATOM 6736 N N . SER A 1 804 ? -0.429 11.999 5.869 1.00 89.19 804 SER A N 1
ATOM 6737 C CA . SER A 1 804 ? 0.170 10.978 5.014 1.00 89.19 804 SER A CA 1
ATOM 6738 C C . SER A 1 804 ? -0.122 9.566 5.502 1.00 89.19 804 SER A C 1
ATOM 6740 O O . SER A 1 804 ? -0.407 8.691 4.688 1.00 89.19 804 SER A O 1
ATOM 6742 N N . GLY A 1 805 ? -0.122 9.358 6.819 1.00 93.00 805 GLY A N 1
ATOM 6743 C CA . GLY A 1 805 ? -0.526 8.100 7.433 1.00 93.00 805 GLY A CA 1
ATOM 6744 C C . GLY A 1 805 ? -1.958 7.720 7.072 1.00 93.00 805 GLY A C 1
ATOM 6745 O O . GLY A 1 805 ? -2.179 6.615 6.600 1.00 93.00 805 GLY A O 1
ATOM 6746 N N . LEU A 1 806 ? -2.906 8.653 7.195 1.00 96.00 806 LEU A N 1
ATOM 6747 C CA . LEU A 1 806 ? -4.332 8.382 6.971 1.00 96.00 806 LEU A CA 1
ATOM 6748 C C . LEU A 1 806 ? -4.753 8.503 5.497 1.00 96.00 806 LEU A C 1
ATOM 6750 O O . LEU A 1 806 ? -5.445 7.656 4.948 1.00 96.00 806 LEU A O 1
ATOM 6754 N N . CYS A 1 807 ? -4.323 9.541 4.781 1.00 94.31 807 CYS A N 1
ATOM 6755 C CA . CYS A 1 807 ? -4.720 9.720 3.380 1.00 94.31 807 CYS A CA 1
ATOM 6756 C C . CYS A 1 807 ? -3.961 8.783 2.436 1.00 94.31 807 CYS A C 1
ATOM 6758 O O . CYS A 1 807 ? -4.437 8.516 1.335 1.00 94.31 807 CYS A O 1
ATOM 6760 N N . PHE A 1 808 ? -2.799 8.260 2.827 1.00 93.50 808 PHE A N 1
ATOM 6761 C CA . PHE A 1 808 ? -2.079 7.273 2.027 1.00 93.50 808 PHE A CA 1
ATOM 6762 C C . PHE A 1 808 ? -1.945 5.926 2.726 1.00 93.50 808 PHE A C 1
ATOM 6764 O O . PHE A 1 808 ? -1.159 5.129 2.233 1.00 93.50 808 PHE A O 1
ATOM 6771 N N . GLY A 1 809 ? -2.658 5.632 3.819 1.00 95.25 809 GLY A N 1
ATOM 6772 C CA . GLY A 1 809 ? -2.627 4.323 4.487 1.00 95.25 809 GLY A CA 1
ATOM 6773 C C . GLY A 1 809 ? -1.222 3.882 4.900 1.00 95.25 809 GLY A C 1
ATOM 6774 O O . GLY A 1 809 ? -0.840 2.736 4.685 1.00 95.25 809 GLY A O 1
ATOM 6775 N N . ILE A 1 810 ? -0.382 4.806 5.359 1.00 94.69 810 ILE A N 1
ATOM 6776 C CA . ILE A 1 810 ? 0.985 4.494 5.785 1.00 94.69 810 ILE A CA 1
ATOM 6777 C C . ILE A 1 810 ? 0.952 4.226 7.285 1.00 94.69 810 ILE A C 1
ATOM 6779 O O . ILE A 1 810 ? 0.664 5.123 8.078 1.00 94.69 810 ILE A O 1
ATOM 6783 N N . SER A 1 811 ? 1.266 2.995 7.679 1.00 95.12 811 SER A N 1
ATOM 6784 C CA . SER A 1 811 ? 1.371 2.637 9.089 1.00 95.12 811 SER A CA 1
ATOM 6785 C C . SER A 1 811 ? 2.479 3.446 9.755 1.00 95.12 811 SER A C 1
ATOM 6787 O O . SER A 1 811 ? 3.587 3.581 9.228 1.00 95.12 811 SER A O 1
ATOM 6789 N N . PHE A 1 812 ? 2.153 4.012 10.912 1.00 91.25 812 PHE A N 1
ATOM 6790 C CA . PHE A 1 812 ? 3.072 4.839 11.674 1.00 91.25 812 PHE A CA 1
ATOM 6791 C C . PHE A 1 812 ? 4.168 3.988 12.306 1.00 91.25 812 PHE A C 1
ATOM 6793 O O . PHE A 1 812 ? 3.904 2.898 12.819 1.00 91.25 812 PHE A O 1
ATOM 6800 N N . SER A 1 813 ? 5.389 4.511 12.315 1.00 87.31 813 SER A N 1
ATOM 6801 C CA . SER A 1 813 ? 6.426 3.958 13.173 1.00 87.31 813 SER A CA 1
ATOM 6802 C C . SER A 1 813 ? 6.177 4.342 14.632 1.00 87.31 813 SER A C 1
ATOM 6804 O O . SER A 1 813 ? 5.441 5.286 14.932 1.00 87.31 813 SER A O 1
ATOM 6806 N N . ILE A 1 814 ? 6.859 3.667 15.561 1.00 82.31 814 ILE A N 1
ATOM 6807 C CA . ILE A 1 814 ? 6.831 4.058 16.981 1.00 82.31 814 ILE A CA 1
ATOM 6808 C C . ILE A 1 814 ? 7.229 5.534 17.179 1.00 82.31 814 ILE A C 1
ATOM 6810 O O . ILE A 1 814 ? 6.695 6.225 18.045 1.00 82.31 814 ILE A O 1
ATOM 6814 N N . ASP A 1 815 ? 8.113 6.039 16.324 1.00 78.06 815 ASP A N 1
ATOM 6815 C CA . ASP A 1 815 ? 8.683 7.379 16.396 1.00 78.06 815 ASP A CA 1
ATOM 6816 C C . ASP A 1 815 ? 7.726 8.485 15.955 1.00 78.06 815 ASP A C 1
ATOM 6818 O O . ASP A 1 815 ? 7.820 9.619 16.431 1.00 78.06 815 ASP A O 1
ATOM 6822 N N . ASP A 1 816 ? 6.793 8.153 15.066 1.00 82.31 816 ASP A N 1
ATOM 6823 C CA . ASP A 1 816 ? 5.758 9.074 14.611 1.00 82.31 816 ASP A CA 1
ATOM 6824 C C . ASP A 1 816 ? 4.661 9.264 15.671 1.00 82.31 816 ASP A C 1
ATOM 6826 O O . ASP A 1 816 ? 3.993 10.295 15.693 1.00 82.31 816 ASP A O 1
ATOM 6830 N N . ILE A 1 817 ? 4.469 8.274 16.550 1.00 86.62 817 ILE A N 1
ATOM 6831 C CA . ILE A 1 817 ? 3.354 8.233 17.506 1.00 86.62 817 ILE A CA 1
ATOM 6832 C C . ILE A 1 817 ? 3.743 8.836 18.860 1.00 86.62 817 ILE A C 1
ATOM 6834 O O . ILE A 1 817 ? 2.952 9.536 19.499 1.00 86.62 817 ILE A O 1
ATOM 6838 N N . MET A 1 818 ? 4.950 8.533 19.338 1.00 82.00 818 MET A N 1
ATOM 6839 C CA . MET A 1 818 ? 5.348 8.850 20.707 1.00 82.00 818 MET A CA 1
ATOM 6840 C C . MET A 1 818 ? 5.398 10.354 20.987 1.00 82.00 818 MET A C 1
ATOM 6842 O O . MET A 1 818 ? 6.085 11.119 20.316 1.00 82.00 818 MET A O 1
ATOM 6846 N N . GLY A 1 819 ? 4.717 10.772 22.054 1.00 83.00 819 GLY A N 1
ATOM 6847 C CA . GLY A 1 819 ? 4.614 12.178 22.438 1.00 83.00 819 GLY A CA 1
ATOM 6848 C C . GLY A 1 819 ? 3.658 12.994 21.560 1.00 83.00 819 GLY A C 1
ATOM 6849 O O . GLY A 1 819 ? 3.618 14.213 21.718 1.00 83.00 819 GLY A O 1
ATOM 6850 N N . VAL A 1 820 ? 2.876 12.354 20.676 1.00 87.75 820 VAL A N 1
ATOM 6851 C CA . VAL A 1 820 ? 1.900 13.008 19.784 1.00 87.75 820 VAL A CA 1
ATOM 6852 C C . VAL A 1 820 ? 0.505 12.365 19.939 1.00 87.75 820 VAL A C 1
ATOM 6854 O O . VAL A 1 820 ? 0.132 11.477 19.170 1.00 87.75 820 VAL A O 1
ATOM 6857 N N . PRO A 1 821 ? -0.308 12.786 20.932 1.00 90.38 821 PRO A N 1
ATOM 6858 C CA . PRO A 1 821 ? -1.636 12.246 21.216 1.00 90.38 821 PRO A CA 1
ATOM 6859 C C . PRO A 1 821 ? -2.566 12.174 20.014 1.00 90.38 821 PRO A C 1
ATOM 6861 O O . PRO A 1 821 ? -3.370 11.252 19.923 1.00 90.38 821 PRO A O 1
ATOM 6864 N N . ASP A 1 822 ? -2.485 13.136 19.100 1.00 89.50 822 ASP A N 1
ATOM 6865 C CA . ASP A 1 822 ? -3.382 13.173 17.946 1.00 89.50 822 ASP A CA 1
ATOM 6866 C C . ASP A 1 822 ? -3.030 12.117 16.895 1.00 89.50 822 ASP A C 1
ATOM 6868 O O . ASP A 1 822 ? -3.932 11.604 16.239 1.00 89.50 822 ASP A O 1
ATOM 6872 N N . ILE A 1 823 ? -1.760 11.702 16.801 1.00 91.19 823 ILE A N 1
ATOM 6873 C CA . ILE A 1 823 ? -1.365 10.514 16.030 1.00 91.19 823 ILE A CA 1
ATOM 6874 C C . ILE A 1 823 ? -1.702 9.244 16.819 1.00 91.19 823 ILE A C 1
ATOM 6876 O O . ILE A 1 823 ? -2.238 8.298 16.250 1.00 91.19 823 ILE A O 1
ATOM 6880 N N . PHE A 1 824 ? -1.478 9.225 18.137 1.00 91.81 824 PHE A N 1
ATOM 6881 C CA . PHE A 1 824 ? -1.827 8.085 18.994 1.00 91.81 824 PHE A CA 1
ATOM 6882 C C . PHE A 1 824 ? -3.300 7.666 18.874 1.00 91.81 824 PHE A C 1
ATOM 6884 O O . PHE A 1 824 ? -3.597 6.482 18.750 1.00 91.81 824 PHE A O 1
ATOM 6891 N N . LYS A 1 825 ? -4.228 8.630 18.856 1.00 90.75 825 LYS A N 1
ATOM 6892 C CA . LYS A 1 825 ? -5.672 8.361 18.719 1.00 90.75 825 LYS A CA 1
ATOM 6893 C C . LYS A 1 825 ? -6.043 7.684 17.396 1.00 90.75 825 LYS A C 1
ATOM 6895 O O . LYS A 1 825 ? -7.083 7.039 17.326 1.00 90.75 825 LYS A O 1
ATOM 6900 N N . VAL A 1 826 ? -5.220 7.839 16.358 1.00 92.88 826 VAL A N 1
ATOM 6901 C CA . VAL A 1 826 ? -5.509 7.362 14.997 1.00 92.88 826 VAL A CA 1
ATOM 6902 C C . VAL A 1 826 ? -4.527 6.300 14.504 1.00 92.88 826 VAL A C 1
ATOM 6904 O O . VAL A 1 826 ? -4.699 5.790 13.403 1.00 92.88 826 VAL A O 1
ATOM 6907 N N . CYS A 1 827 ? -3.519 5.911 15.294 1.00 92.56 827 CYS A N 1
ATOM 6908 C CA . CYS A 1 827 ? -2.424 5.048 14.831 1.00 92.56 827 CYS A CA 1
ATOM 6909 C C . CYS A 1 827 ? -2.853 3.622 14.440 1.00 92.56 827 CYS A C 1
ATOM 6911 O O . CYS A 1 827 ? -2.095 2.894 13.803 1.00 92.56 827 CYS A O 1
ATOM 6913 N N . ARG A 1 828 ? -4.078 3.231 14.805 1.00 93.06 828 ARG A N 1
ATOM 6914 C CA . ARG A 1 828 ? -4.697 1.949 14.445 1.00 93.06 828 ARG A CA 1
ATOM 6915 C C . ARG A 1 828 ? -5.489 1.999 13.140 1.00 93.06 828 ARG A C 1
ATOM 6917 O O . ARG A 1 828 ? -5.715 0.955 12.548 1.00 93.06 828 ARG A O 1
ATOM 6924 N N . ILE A 1 829 ? -5.870 3.186 12.668 1.00 96.19 829 ILE A N 1
ATOM 6925 C CA . ILE A 1 829 ? -6.645 3.333 11.429 1.00 96.19 829 ILE A CA 1
ATOM 6926 C C . ILE A 1 829 ? -5.861 2.815 10.207 1.00 96.19 829 ILE A C 1
ATOM 6928 O O . ILE A 1 829 ? -6.447 2.044 9.446 1.00 96.19 829 ILE A O 1
ATOM 6932 N N . PRO A 1 830 ? -4.551 3.111 10.038 1.00 96.62 830 PRO A N 1
ATOM 6933 C CA . PRO A 1 830 ? -3.793 2.598 8.897 1.00 96.62 830 PRO A CA 1
ATOM 6934 C C . PRO A 1 830 ? -3.729 1.071 8.794 1.00 96.62 830 PRO A C 1
ATOM 6936 O O . PRO A 1 830 ? -3.569 0.545 7.698 1.00 96.62 830 PRO A O 1
ATOM 6939 N N . GLU A 1 831 ? -3.868 0.339 9.906 1.00 95.56 831 GLU A N 1
ATOM 6940 C CA . GLU A 1 831 ? -3.964 -1.125 9.864 1.00 95.56 831 GLU A CA 1
ATOM 6941 C C . GLU A 1 831 ? -5.230 -1.558 9.115 1.00 95.56 831 GLU A C 1
ATOM 6943 O O . GLU A 1 831 ? -5.140 -2.353 8.179 1.00 95.56 831 GLU A O 1
ATOM 6948 N N . GLU A 1 832 ? -6.393 -0.990 9.460 1.00 95.38 832 GLU A N 1
ATOM 6949 C CA . GLU A 1 832 ? -7.640 -1.258 8.736 1.00 95.38 832 GLU A CA 1
ATOM 6950 C C . GLU A 1 832 ? -7.548 -0.780 7.278 1.00 95.38 832 GLU A C 1
ATOM 6952 O O . GLU A 1 832 ? -7.904 -1.525 6.365 1.00 95.38 832 GLU A O 1
ATOM 6957 N N . GLU A 1 833 ? -7.018 0.422 7.028 1.00 97.44 833 GLU A N 1
ATOM 6958 C CA . GLU A 1 833 ? -6.827 0.956 5.670 1.00 97.44 833 GLU A CA 1
ATOM 6959 C C . GLU A 1 833 ? -5.960 0.031 4.804 1.00 97.44 833 GLU A C 1
ATOM 6961 O O . GLU A 1 833 ? -6.295 -0.231 3.644 1.00 97.44 833 GLU A O 1
ATOM 6966 N N . ASN A 1 834 ? -4.875 -0.511 5.364 1.00 96.25 834 ASN A N 1
ATOM 6967 C CA . ASN A 1 834 ? -3.995 -1.442 4.666 1.00 96.25 834 ASN A CA 1
ATOM 6968 C C . ASN A 1 834 ? -4.644 -2.819 4.446 1.00 96.25 834 ASN A C 1
ATOM 6970 O O . ASN A 1 834 ? -4.384 -3.438 3.415 1.00 96.25 834 ASN A O 1
ATOM 6974 N N . ILE A 1 835 ? -5.512 -3.283 5.353 1.00 94.94 835 ILE A N 1
ATOM 6975 C CA . ILE A 1 835 ? -6.301 -4.515 5.170 1.00 94.94 835 ILE A CA 1
ATOM 6976 C C . ILE A 1 835 ? -7.334 -4.341 4.046 1.00 94.94 835 ILE A C 1
ATOM 6978 O O . ILE A 1 835 ? -7.448 -5.197 3.166 1.00 94.94 835 ILE A O 1
ATOM 6982 N N . TYR A 1 836 ? -8.079 -3.231 4.044 1.00 95.19 836 TYR A N 1
ATOM 6983 C CA . TYR A 1 836 ? -9.084 -2.941 3.014 1.00 95.19 836 TYR A CA 1
ATOM 6984 C C . TYR A 1 836 ? -8.454 -2.606 1.651 1.00 95.19 836 TYR A C 1
ATOM 6986 O O . TYR A 1 836 ? -9.028 -2.905 0.596 1.00 95.19 836 TYR A O 1
ATOM 6994 N N . GLY A 1 837 ? -7.263 -2.008 1.667 1.00 95.75 837 GLY A N 1
ATOM 6995 C CA . GLY A 1 837 ? -6.454 -1.698 0.497 1.00 95.75 837 GLY A CA 1
ATOM 6996 C C . GLY A 1 837 ? -6.918 -0.448 -0.256 1.00 95.75 837 GLY A C 1
ATOM 6997 O O . GLY A 1 837 ? -8.101 -0.265 -0.560 1.00 95.75 837 GLY A O 1
ATOM 6998 N N . TYR A 1 838 ? -5.956 0.396 -0.626 1.00 96.88 838 TYR A N 1
ATOM 6999 C CA . TYR A 1 838 ? -6.177 1.655 -1.343 1.00 96.88 838 TYR A CA 1
ATOM 7000 C C . TYR A 1 838 ? -6.874 1.483 -2.702 1.00 96.88 838 TYR A C 1
ATOM 7002 O O . TYR A 1 838 ? -6.588 0.550 -3.461 1.00 96.88 838 TYR A O 1
ATOM 7010 N N . GLN A 1 839 ? -7.762 2.421 -3.032 1.00 95.31 839 GLN A N 1
ATOM 7011 C CA . GLN A 1 839 ? -8.424 2.515 -4.331 1.00 95.31 839 GLN A CA 1
ATOM 7012 C C . GLN A 1 839 ? -8.023 3.817 -5.042 1.00 95.31 839 GLN A C 1
ATOM 7014 O O . GLN A 1 839 ? -8.175 4.884 -4.447 1.00 95.31 839 GLN A O 1
ATOM 7019 N N . PRO A 1 840 ? -7.579 3.771 -6.317 1.00 92.12 840 PRO A N 1
ATOM 7020 C CA . PRO A 1 840 ? -7.218 4.987 -7.053 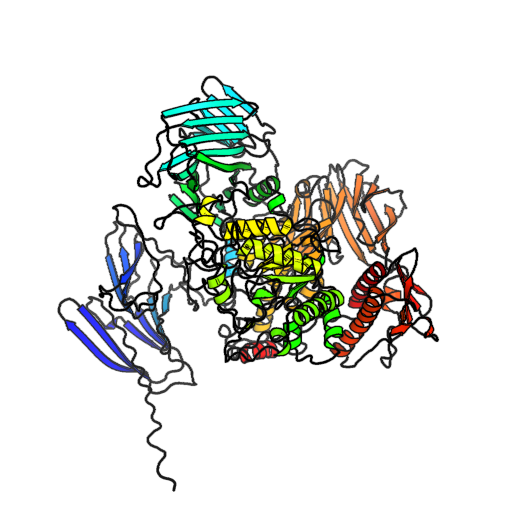1.00 92.12 840 PRO A CA 1
ATOM 7021 C C . PRO A 1 840 ? -8.400 5.943 -7.236 1.00 92.12 840 PRO A C 1
ATOM 7023 O O . PRO A 1 840 ? -8.240 7.155 -7.151 1.00 92.12 840 PRO A O 1
ATOM 7026 N N . LEU A 1 841 ? -9.603 5.400 -7.453 1.00 92.12 841 LEU A N 1
ATOM 7027 C CA . LEU A 1 841 ? -10.835 6.184 -7.437 1.00 92.12 841 LEU A CA 1
ATOM 7028 C C . LEU A 1 841 ? -11.346 6.284 -6.002 1.00 92.12 841 LEU A C 1
ATOM 7030 O O . LEU A 1 841 ? -11.949 5.334 -5.485 1.00 92.12 841 LEU A O 1
ATOM 7034 N N . SER A 1 842 ? -11.140 7.445 -5.377 1.00 91.00 842 SER A N 1
ATOM 7035 C CA . SER A 1 842 ? -11.655 7.715 -4.031 1.00 91.00 842 SER A CA 1
ATOM 7036 C C . SER A 1 842 ? -13.182 7.603 -3.985 1.00 91.00 842 SER A C 1
ATOM 7038 O O . SER A 1 842 ? -13.739 7.174 -2.983 1.00 91.00 842 SER A O 1
ATOM 7040 N N . GLY A 1 843 ? -13.873 7.994 -5.063 1.00 89.88 843 GLY A N 1
ATOM 7041 C CA . GLY A 1 843 ? -15.321 8.205 -5.038 1.00 89.88 843 GLY A CA 1
ATOM 7042 C C . GLY A 1 843 ? -15.731 9.402 -4.174 1.00 89.88 843 GLY A C 1
ATOM 7043 O O . GLY A 1 843 ? -16.903 9.732 -4.136 1.00 89.88 843 GLY A O 1
ATOM 7044 N N . LEU A 1 844 ? -14.786 10.079 -3.519 1.00 91.44 844 LEU A N 1
ATOM 7045 C CA . LEU A 1 844 ? -15.003 11.221 -2.643 1.00 91.44 844 LEU A CA 1
ATOM 7046 C C . LEU A 1 844 ? -14.454 12.480 -3.306 1.00 91.44 844 LEU A C 1
ATOM 7048 O O . LEU A 1 844 ? -13.288 12.525 -3.702 1.00 91.44 844 LEU A O 1
ATOM 7052 N N . ARG A 1 845 ? -15.305 13.494 -3.407 1.00 88.75 845 ARG A N 1
ATOM 7053 C CA . ARG A 1 845 ? -15.030 14.784 -4.033 1.00 88.75 845 ARG A CA 1
ATOM 7054 C C . ARG A 1 845 ? -15.213 15.902 -3.009 1.00 88.75 845 ARG A C 1
ATOM 7056 O O . ARG A 1 845 ? -16.189 15.877 -2.271 1.00 88.75 845 ARG A O 1
ATOM 7063 N N . CYS A 1 846 ? -14.302 16.868 -2.980 1.00 89.88 846 CYS A N 1
ATOM 7064 C CA . CYS A 1 846 ? -14.376 18.089 -2.180 1.00 89.88 846 CYS A CA 1
ATOM 7065 C C . CYS A 1 846 ? -14.687 19.320 -3.054 1.00 89.88 846 CYS A C 1
ATOM 7067 O O . CYS A 1 846 ? -14.367 19.349 -4.242 1.00 89.88 846 CYS A O 1
ATOM 7069 N N . ASN A 1 847 ? -15.282 20.357 -2.475 1.00 85.81 847 ASN A N 1
ATOM 7070 C CA . ASN A 1 847 ? -15.405 21.664 -3.124 1.00 85.81 847 ASN A CA 1
ATOM 7071 C C . ASN A 1 847 ? -14.066 22.423 -3.239 1.00 85.81 847 ASN A C 1
ATOM 7073 O O . ASN A 1 847 ? -13.983 23.397 -3.985 1.00 85.81 847 ASN A O 1
ATOM 7077 N N . ASP A 1 848 ? -13.030 21.976 -2.526 1.00 85.62 848 ASP A N 1
ATOM 7078 C CA . ASP A 1 848 ? -11.688 22.555 -2.525 1.00 85.62 848 ASP A CA 1
ATOM 7079 C C . ASP A 1 848 ? -10.658 21.556 -3.087 1.00 85.62 848 ASP A C 1
ATOM 7081 O O . ASP A 1 848 ? -10.619 20.380 -2.707 1.00 85.62 848 ASP A O 1
ATOM 7085 N N . LYS A 1 849 ? -9.814 22.027 -4.010 1.00 77.00 849 LYS A N 1
ATOM 7086 C CA . LYS A 1 849 ? -8.801 21.211 -4.696 1.00 77.00 849 LYS A CA 1
ATOM 7087 C C . LYS A 1 849 ? -7.609 20.843 -3.819 1.00 77.00 849 LYS A C 1
ATOM 7089 O O . LYS A 1 849 ? -6.920 19.879 -4.126 1.00 77.00 849 LYS A O 1
ATOM 7094 N N . MET A 1 850 ? -7.361 21.579 -2.738 1.00 81.19 850 MET A N 1
ATOM 7095 C CA . MET A 1 850 ? -6.208 21.356 -1.861 1.00 81.19 850 MET A CA 1
ATOM 7096 C C . MET A 1 850 ? -6.441 20.246 -0.831 1.00 81.19 850 MET A C 1
ATOM 7098 O O . MET A 1 850 ? -5.521 19.870 -0.107 1.00 81.19 850 MET A O 1
ATOM 7102 N N . ILE A 1 851 ? -7.653 19.693 -0.772 1.00 87.25 851 ILE A N 1
ATOM 7103 C CA . ILE A 1 851 ? -7.988 18.595 0.130 1.00 87.25 851 ILE A CA 1
ATOM 7104 C C . ILE A 1 851 ? -7.647 17.254 -0.501 1.00 87.25 851 ILE A C 1
ATOM 7106 O O . ILE A 1 851 ? -8.178 16.867 -1.546 1.00 87.25 851 ILE A O 1
ATOM 7110 N N . ILE A 1 852 ? -6.788 16.506 0.189 1.00 89.38 852 ILE A N 1
ATOM 7111 C CA . ILE A 1 852 ? -6.447 15.139 -0.197 1.00 89.38 852 ILE A CA 1
ATOM 7112 C C . ILE A 1 852 ? -7.619 14.245 0.193 1.00 89.38 852 ILE A C 1
ATOM 7114 O O . ILE A 1 852 ? -7.995 14.212 1.361 1.00 89.38 852 ILE A O 1
ATOM 7118 N N . CYS A 1 853 ? -8.184 13.528 -0.776 1.00 91.94 853 CYS A N 1
ATOM 7119 C CA . CYS A 1 853 ? -9.293 12.600 -0.571 1.00 91.94 853 CYS A CA 1
ATOM 7120 C C . CYS A 1 853 ? -8.876 11.192 -0.994 1.00 91.94 853 CYS A C 1
ATOM 7122 O O . CYS A 1 853 ? -8.487 10.982 -2.145 1.00 91.94 853 CYS A O 1
ATOM 7124 N N . SER A 1 854 ? -9.033 10.222 -0.098 1.00 94.88 854 SER A N 1
ATOM 7125 C CA . SER A 1 854 ? -8.641 8.832 -0.339 1.00 94.88 854 SER A CA 1
ATOM 7126 C C . SER A 1 854 ? -9.706 7.847 0.107 1.00 94.88 854 SER A C 1
ATOM 7128 O O . SER A 1 854 ? -10.514 8.141 0.988 1.00 94.88 854 SER A O 1
ATOM 7130 N N . ARG A 1 855 ? -9.687 6.657 -0.503 1.00 96.25 855 ARG A N 1
ATOM 7131 C CA . ARG A 1 855 ? -10.554 5.537 -0.136 1.00 96.25 855 ARG A CA 1
ATOM 7132 C C . ARG A 1 855 ? -9.768 4.242 -0.015 1.00 96.25 855 ARG A C 1
ATOM 7134 O O . ARG A 1 855 ? -8.928 3.935 -0.864 1.00 96.25 855 ARG A O 1
ATOM 7141 N N . PHE A 1 856 ? -10.135 3.453 0.984 1.00 97.81 856 PHE A N 1
ATOM 7142 C CA . PHE A 1 856 ? -9.657 2.095 1.200 1.00 97.81 856 PHE A CA 1
ATOM 7143 C C . PHE A 1 856 ? -10.856 1.148 1.240 1.00 97.81 856 PHE A C 1
ATOM 7145 O O . PHE A 1 856 ? -11.850 1.434 1.903 1.00 97.81 856 PHE A O 1
ATOM 7152 N N . GLY A 1 857 ? -10.777 0.031 0.518 1.00 96.00 857 GLY A N 1
ATOM 7153 C CA . GLY A 1 857 ? -11.880 -0.926 0.394 1.00 96.00 857 GLY A CA 1
ATOM 7154 C C . GLY A 1 857 ? -12.951 -0.529 -0.623 1.00 96.00 857 GLY A C 1
ATOM 7155 O O . GLY A 1 857 ? -12.866 0.511 -1.275 1.00 96.00 857 GLY A O 1
ATOM 7156 N N . ASN A 1 858 ? -13.937 -1.408 -0.802 1.00 93.38 858 ASN A N 1
ATOM 7157 C CA . ASN A 1 858 ? -15.135 -1.194 -1.619 1.00 93.38 858 ASN A CA 1
ATOM 7158 C C . ASN A 1 858 ? -16.361 -1.607 -0.797 1.00 93.38 858 ASN A C 1
ATOM 7160 O O . ASN A 1 858 ? -16.233 -2.472 0.066 1.00 93.38 858 ASN A O 1
ATOM 7164 N N . ASP A 1 859 ? -17.530 -1.040 -1.100 1.00 95.50 859 ASP A N 1
ATOM 7165 C CA . ASP A 1 859 ? -18.792 -1.322 -0.401 1.00 95.50 859 ASP A CA 1
ATOM 7166 C C . ASP A 1 859 ? -18.758 -0.988 1.116 1.00 95.50 859 ASP A C 1
ATOM 7168 O O . ASP A 1 859 ? -17.965 -0.150 1.565 1.00 95.50 859 ASP A O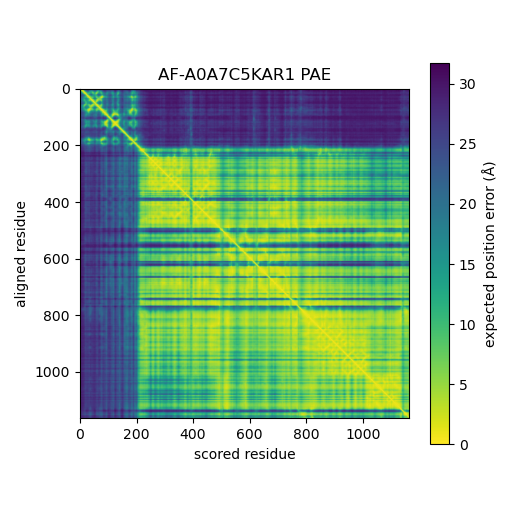 1
ATOM 7172 N N . LEU A 1 860 ? -19.649 -1.595 1.909 1.00 95.81 860 LEU A N 1
ATOM 7173 C CA . LEU A 1 860 ? -19.668 -1.511 3.374 1.00 95.81 860 LEU A CA 1
ATOM 7174 C C . LEU A 1 860 ? -18.297 -1.839 3.987 1.00 95.81 860 LEU A C 1
ATOM 7176 O O . LEU A 1 860 ? -17.624 -2.782 3.581 1.00 95.81 860 LEU A O 1
ATOM 7180 N N . GLY A 1 861 ? -17.899 -1.065 4.995 1.00 94.50 861 GLY A N 1
ATOM 7181 C CA . GLY A 1 861 ? -16.595 -1.172 5.653 1.00 94.50 861 GLY A CA 1
ATOM 7182 C C . GLY A 1 861 ? -15.510 -0.299 5.030 1.00 94.50 861 GLY A C 1
ATOM 7183 O O . GLY A 1 861 ? -14.502 -0.068 5.694 1.00 94.50 861 GLY A O 1
ATOM 7184 N N . SER A 1 862 ? -15.734 0.245 3.825 1.00 96.81 862 SER A N 1
ATOM 7185 C CA . SER A 1 862 ? -14.793 1.179 3.196 1.00 96.81 862 SER A CA 1
ATOM 7186 C C . SER A 1 862 ? -14.461 2.354 4.115 1.00 96.81 862 SER A C 1
ATOM 7188 O O . SER A 1 862 ? -15.336 2.896 4.797 1.00 96.81 862 SER A O 1
ATOM 7190 N N . ILE A 1 863 ? -13.201 2.774 4.081 1.00 97.94 863 ILE A N 1
ATOM 7191 C CA . ILE A 1 863 ? -12.676 3.901 4.852 1.00 97.94 863 ILE A CA 1
ATOM 7192 C C . ILE A 1 863 ? -12.431 5.065 3.897 1.00 97.94 863 ILE A C 1
ATOM 7194 O O . ILE A 1 863 ? -11.839 4.882 2.831 1.00 97.94 863 ILE A O 1
ATOM 7198 N N . LEU A 1 864 ? -12.902 6.250 4.274 1.00 97.50 864 LEU A N 1
ATOM 7199 C CA . LEU A 1 864 ? -12.712 7.500 3.548 1.00 97.50 864 LEU A CA 1
ATOM 7200 C C . LEU A 1 864 ? -11.864 8.441 4.403 1.00 97.50 864 LEU A C 1
ATOM 7202 O O . LEU A 1 864 ? -12.287 8.828 5.493 1.00 97.50 864 LEU A O 1
ATOM 7206 N N . SER A 1 865 ? -10.701 8.832 3.895 1.00 96.94 865 SER A N 1
ATOM 7207 C CA . SER A 1 865 ? -9.741 9.671 4.620 1.00 96.94 865 SER A CA 1
ATOM 7208 C C . SER A 1 865 ? -9.578 11.006 3.902 1.00 96.94 865 SER A C 1
ATOM 7210 O O . SER A 1 865 ? -9.405 11.041 2.679 1.00 96.94 865 SER A O 1
ATOM 7212 N N . ILE A 1 866 ? -9.671 12.102 4.660 1.00 95.38 866 ILE A N 1
ATOM 7213 C CA . ILE A 1 866 ? -9.570 13.475 4.151 1.00 95.38 866 ILE A CA 1
ATOM 7214 C C . ILE A 1 866 ? -8.497 14.258 4.900 1.00 95.38 866 ILE A C 1
ATOM 7216 O O . ILE A 1 866 ? -8.471 14.248 6.129 1.00 95.38 866 ILE A O 1
ATOM 7220 N N . GLY A 1 867 ? -7.623 14.948 4.167 1.00 93.62 867 GLY A N 1
ATOM 7221 C CA . GLY A 1 867 ? -6.493 15.695 4.723 1.00 93.62 867 GLY A CA 1
ATOM 7222 C C . GLY A 1 867 ? -6.556 17.182 4.392 1.00 93.62 867 GLY A C 1
ATOM 7223 O O . GLY A 1 867 ? -6.544 17.550 3.217 1.00 93.62 867 GLY A O 1
ATOM 7224 N N . ASN A 1 868 ? -6.573 18.031 5.422 1.00 91.94 868 ASN A N 1
ATOM 7225 C CA . ASN A 1 868 ? -6.495 19.483 5.290 1.00 91.94 868 ASN A CA 1
ATOM 7226 C C . ASN A 1 868 ? -5.037 19.949 5.268 1.00 91.94 868 ASN A C 1
ATOM 7228 O O . ASN A 1 868 ? -4.355 19.939 6.292 1.00 91.94 868 ASN A O 1
ATOM 7232 N N . THR A 1 869 ? -4.568 20.407 4.108 1.00 86.25 869 THR A N 1
ATOM 7233 C CA . THR A 1 869 ? -3.198 20.906 3.935 1.00 86.25 869 THR A CA 1
ATOM 7234 C C . THR A 1 869 ? -3.029 22.389 4.280 1.00 86.25 869 THR A C 1
ATOM 7236 O O . THR A 1 869 ? -1.917 22.905 4.166 1.00 86.25 869 THR A O 1
ATOM 7239 N N . TYR A 1 870 ? -4.102 23.094 4.653 1.00 86.94 870 TYR A N 1
ATOM 7240 C CA . TYR A 1 870 ? -4.056 24.514 4.997 1.00 86.94 870 TYR A CA 1
ATOM 7241 C C . TYR A 1 870 ? -3.498 24.762 6.402 1.00 86.94 870 TYR A C 1
ATOM 7243 O O . TYR A 1 870 ? -3.586 23.924 7.301 1.00 86.94 870 TYR A O 1
ATOM 7251 N N . SER A 1 871 ? -2.975 25.976 6.588 1.00 83.81 871 SER A N 1
ATOM 7252 C CA . SER A 1 871 ? -2.481 26.523 7.857 1.00 83.81 871 SER A CA 1
ATOM 7253 C C . SER A 1 871 ? -3.577 26.917 8.845 1.00 83.81 871 SER A C 1
ATOM 7255 O O . SER A 1 871 ? -3.274 27.396 9.934 1.00 83.81 871 SER A O 1
ATOM 7257 N N . GLU A 1 872 ? -4.842 26.719 8.489 1.00 89.31 872 GLU A N 1
ATOM 7258 C CA . GLU A 1 872 ? -5.993 27.094 9.301 1.00 89.31 872 GLU A CA 1
ATOM 7259 C C . GLU A 1 872 ? -7.084 26.026 9.261 1.00 89.31 872 GLU A C 1
ATOM 7261 O O . GLU A 1 872 ? -7.189 25.221 8.326 1.00 89.31 872 GLU A O 1
ATOM 7266 N N . LYS A 1 873 ? -7.903 26.033 10.312 1.00 93.25 873 LYS A N 1
ATOM 7267 C CA . LYS A 1 873 ? -9.121 25.243 10.380 1.00 93.25 873 LYS A CA 1
ATOM 7268 C C . LYS A 1 873 ? -10.135 25.783 9.376 1.00 93.25 873 LYS A C 1
ATOM 7270 O O . LYS A 1 873 ? -10.387 26.986 9.339 1.00 93.25 873 LYS A O 1
ATOM 7275 N N . ARG A 1 874 ? -10.740 24.894 8.592 1.00 92.81 874 ARG A N 1
ATOM 7276 C CA . ARG A 1 874 ? -11.729 25.251 7.567 1.00 92.81 874 ARG A CA 1
ATOM 7277 C C . ARG A 1 874 ? -12.851 24.222 7.514 1.00 92.81 874 ARG A C 1
ATOM 7279 O O . ARG A 1 874 ? -12.640 23.059 7.856 1.00 92.81 874 ARG A O 1
ATOM 7286 N N . GLU A 1 875 ? -14.036 24.667 7.112 1.00 95.06 875 GLU A N 1
ATOM 7287 C CA . GLU A 1 875 ? -15.155 23.791 6.767 1.00 95.06 875 GLU A CA 1
ATOM 7288 C C . GLU A 1 875 ? -15.120 23.485 5.271 1.00 95.06 875 GLU A C 1
ATOM 7290 O O . GLU A 1 875 ? -14.887 24.375 4.453 1.00 95.06 875 GLU A O 1
ATOM 7295 N N . PHE A 1 876 ? -15.364 22.224 4.930 1.00 94.69 876 PHE A N 1
ATOM 7296 C CA . PHE A 1 876 ? -15.381 21.737 3.559 1.00 94.69 876 PHE A CA 1
ATOM 7297 C C . PHE A 1 876 ? -16.674 20.980 3.278 1.00 94.69 876 PHE A 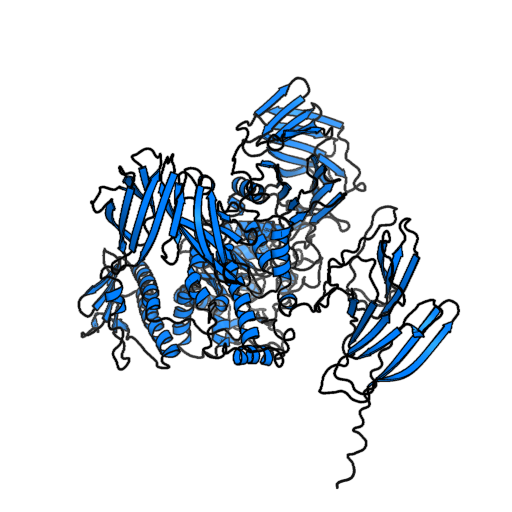C 1
ATOM 7299 O O . PHE A 1 876 ? -17.267 20.367 4.172 1.00 94.69 876 PHE A O 1
ATOM 7306 N N . GLU A 1 877 ? -17.088 21.008 2.015 1.00 95.25 877 GLU A N 1
ATOM 7307 C CA . GLU A 1 877 ? -18.234 20.257 1.519 1.00 95.25 877 GLU A CA 1
ATOM 7308 C C . GLU A 1 877 ? -17.751 19.086 0.670 1.00 95.25 877 GLU A C 1
ATOM 7310 O O . GLU A 1 877 ? -16.883 19.233 -0.196 1.00 95.25 877 GLU A O 1
ATOM 7315 N N . PHE A 1 878 ? -18.326 17.917 0.933 1.00 94.81 878 PHE A N 1
ATOM 7316 C CA . PHE A 1 878 ? -17.951 16.670 0.300 1.00 94.81 878 PHE A CA 1
ATOM 7317 C C . PHE A 1 878 ? -19.135 16.008 -0.384 1.00 94.81 878 PHE A C 1
ATOM 7319 O O . PHE A 1 878 ? -20.273 16.076 0.077 1.00 94.81 878 PHE A O 1
ATOM 7326 N N . LYS A 1 879 ? -18.828 15.316 -1.478 1.00 93.56 879 LYS A N 1
ATOM 7327 C CA . LYS A 1 879 ? -19.756 14.544 -2.293 1.00 93.56 879 LYS A CA 1
ATOM 7328 C C . LYS A 1 879 ? -19.149 13.175 -2.584 1.00 93.56 879 LYS A C 1
ATOM 7330 O O . LYS A 1 879 ? -18.065 13.075 -3.152 1.00 93.56 879 LYS A O 1
ATOM 7335 N N . ILE A 1 880 ? -19.853 12.124 -2.201 1.00 93.88 880 ILE A N 1
ATOM 7336 C CA . ILE A 1 880 ? -19.525 10.728 -2.462 1.00 93.88 880 ILE A CA 1
ATOM 7337 C C . ILE A 1 880 ? -20.289 10.278 -3.702 1.00 93.88 880 ILE A C 1
ATOM 7339 O O . ILE A 1 880 ? -21.505 10.410 -3.737 1.00 93.88 880 ILE A O 1
ATOM 7343 N N . GLU A 1 881 ? -19.605 9.716 -4.692 1.00 93.19 881 GLU A N 1
ATOM 7344 C CA . GLU A 1 881 ? -20.208 9.037 -5.838 1.00 93.19 881 GLU A CA 1
ATOM 7345 C C . GLU A 1 881 ? -20.496 7.579 -5.494 1.00 93.19 881 GLU A C 1
ATOM 7347 O O . GLU A 1 881 ? -19.610 6.720 -5.526 1.00 93.19 881 GLU A O 1
ATOM 7352 N N . ASN A 1 882 ? -21.759 7.292 -5.187 1.00 94.19 882 ASN A N 1
ATOM 7353 C CA . ASN A 1 882 ? -22.196 5.998 -4.673 1.00 94.19 882 ASN A CA 1
ATOM 7354 C C . ASN A 1 882 ? -21.797 4.834 -5.593 1.00 94.19 882 ASN A C 1
ATOM 7356 O O . ASN A 1 882 ? -21.269 3.823 -5.131 1.00 94.19 882 ASN A O 1
ATOM 7360 N N . LYS A 1 883 ? -21.918 5.035 -6.911 1.00 91.00 883 LYS A N 1
ATOM 7361 C CA . LYS A 1 883 ? -21.562 4.048 -7.941 1.00 91.00 883 LYS A CA 1
ATOM 7362 C C . LYS A 1 883 ? -20.083 3.627 -7.932 1.00 91.00 883 LYS A C 1
ATOM 7364 O O . LYS A 1 883 ? -19.765 2.540 -8.408 1.00 91.00 883 LYS A O 1
ATOM 7369 N N . ILE A 1 884 ? -19.171 4.469 -7.437 1.00 90.50 884 ILE A N 1
ATOM 7370 C CA . ILE A 1 884 ? -17.741 4.122 -7.338 1.00 90.50 884 ILE A CA 1
ATOM 7371 C C . ILE A 1 884 ? -17.467 3.240 -6.120 1.00 90.50 884 ILE A C 1
ATOM 7373 O O . ILE A 1 884 ? -16.579 2.387 -6.173 1.00 90.50 884 ILE A O 1
ATOM 7377 N N . ILE A 1 885 ? -18.212 3.440 -5.031 1.00 91.94 885 ILE A N 1
ATOM 7378 C CA . ILE A 1 885 ? -18.068 2.631 -3.817 1.00 91.94 885 ILE A CA 1
ATOM 7379 C C . ILE A 1 885 ? -18.657 1.234 -4.040 1.00 91.94 885 ILE A C 1
ATOM 7381 O O . ILE A 1 885 ? -18.021 0.245 -3.666 1.00 91.94 885 ILE A O 1
ATOM 7385 N N . GLY A 1 886 ? -19.824 1.145 -4.683 1.00 91.88 886 GLY A N 1
ATOM 7386 C CA . GLY A 1 886 ? -20.469 -0.120 -5.024 1.00 91.88 886 GLY A CA 1
ATOM 7387 C C . GLY A 1 886 ? -21.938 0.044 -5.424 1.00 91.88 886 GLY A C 1
ATOM 7388 O O . GLY A 1 886 ? -22.312 1.038 -6.043 1.00 91.88 886 GLY A O 1
ATOM 7389 N N . ASP A 1 887 ? -22.758 -0.960 -5.113 1.00 91.50 887 ASP A N 1
ATOM 7390 C CA . ASP A 1 887 ? -24.189 -0.979 -5.434 1.00 91.50 887 ASP A CA 1
ATOM 7391 C C . ASP A 1 887 ? -25.036 -0.510 -4.240 1.00 91.50 887 ASP A C 1
ATOM 7393 O O . ASP A 1 887 ? -25.087 -1.180 -3.202 1.00 91.50 887 ASP A O 1
ATOM 7397 N N . GLY A 1 888 ? -25.702 0.636 -4.402 1.00 93.88 888 GLY A N 1
ATOM 7398 C CA . GLY A 1 888 ? -26.589 1.255 -3.414 1.00 93.88 888 GLY A CA 1
ATOM 7399 C C . GLY A 1 888 ? -26.210 2.696 -3.072 1.00 93.88 888 GLY A C 1
ATOM 7400 O O . GLY A 1 888 ? -25.178 3.199 -3.499 1.00 93.88 888 GLY A O 1
ATOM 7401 N N . THR A 1 889 ? -27.053 3.363 -2.283 1.00 95.88 889 THR A N 1
ATOM 7402 C CA . THR A 1 889 ? -26.764 4.689 -1.713 1.00 95.88 889 THR A CA 1
ATOM 7403 C C . THR A 1 889 ? -26.082 4.526 -0.365 1.00 95.88 889 THR A C 1
ATOM 7405 O O . THR A 1 889 ? -26.673 3.938 0.539 1.00 95.88 889 THR A O 1
ATOM 7408 N N . TYR A 1 890 ? -24.860 5.033 -0.215 1.00 96.19 890 TYR A N 1
ATOM 7409 C CA . TYR A 1 890 ? -24.024 4.767 0.954 1.00 96.19 890 TYR A CA 1
ATOM 7410 C C . TYR A 1 890 ? -24.194 5.801 2.065 1.00 96.19 890 TYR A C 1
ATOM 7412 O O . TYR A 1 890 ? -24.291 7.002 1.815 1.00 96.19 890 TYR A O 1
ATOM 7420 N N . LEU A 1 891 ? -24.174 5.314 3.304 1.00 95.62 891 LEU A N 1
ATOM 7421 C CA . LEU A 1 891 ? -24.230 6.089 4.538 1.00 95.62 891 LEU A CA 1
ATOM 7422 C C . LEU A 1 891 ? -22.890 5.957 5.266 1.00 95.62 891 LEU A C 1
ATOM 7424 O O . LEU A 1 891 ? -22.323 4.863 5.365 1.00 95.62 891 LEU A O 1
ATOM 7428 N N . ILE A 1 892 ? -22.398 7.073 5.792 1.00 96.19 892 ILE A N 1
ATOM 7429 C CA . ILE A 1 892 ? -21.092 7.164 6.447 1.00 96.19 892 ILE A CA 1
ATOM 7430 C C . ILE A 1 892 ? -21.233 7.572 7.910 1.00 96.19 892 ILE A C 1
ATOM 7432 O O . ILE A 1 892 ? -22.172 8.276 8.256 1.00 96.19 892 ILE A O 1
ATOM 7436 N N . SER A 1 893 ? -20.277 7.195 8.752 1.00 95.25 893 SER A N 1
ATOM 7437 C CA . SER A 1 893 ? -20.120 7.747 10.103 1.00 95.25 893 SER A CA 1
ATOM 7438 C C . SER A 1 893 ? -18.726 8.304 10.318 1.00 95.25 893 SER A C 1
ATOM 7440 O O . SER A 1 893 ? -17.760 7.836 9.710 1.00 95.25 893 SER A O 1
ATOM 7442 N N . ASP A 1 894 ? -18.615 9.257 11.239 1.00 95.25 894 ASP A N 1
ATOM 7443 C CA . ASP A 1 894 ? -17.329 9.768 11.701 1.00 95.25 894 ASP A CA 1
ATOM 7444 C C . ASP A 1 894 ? -16.635 8.660 12.493 1.00 95.25 894 ASP A C 1
ATOM 7446 O O . ASP A 1 894 ? -17.256 8.006 13.337 1.00 95.25 894 ASP A O 1
ATOM 7450 N N . TYR A 1 895 ? -15.352 8.432 12.227 1.00 91.81 895 TYR A N 1
ATOM 7451 C CA . TYR A 1 895 ? -14.614 7.364 12.898 1.00 91.81 895 TYR A CA 1
ATOM 7452 C C . TYR A 1 895 ? -14.494 7.591 14.418 1.00 91.81 895 TYR A C 1
ATOM 7454 O O . TYR A 1 895 ? -14.377 6.633 15.179 1.00 91.81 895 TYR A O 1
ATOM 7462 N N . SER A 1 896 ? -14.568 8.846 14.880 1.00 87.75 896 SER A N 1
ATOM 7463 C CA . SER A 1 896 ? -14.583 9.208 16.306 1.00 87.75 896 SER A CA 1
ATOM 7464 C C . SER A 1 896 ? -15.972 9.136 16.956 1.00 87.75 896 SER A C 1
ATOM 7466 O O . SER A 1 896 ? -16.104 9.455 18.136 1.00 87.75 896 SER A O 1
ATOM 7468 N N . GLY A 1 897 ? -17.004 8.734 16.205 1.00 89.88 897 GLY A N 1
ATOM 7469 C CA . GLY A 1 897 ? -18.382 8.605 16.688 1.00 89.88 897 GLY A CA 1
ATOM 7470 C C . GLY A 1 897 ? -19.189 9.904 16.675 1.00 89.88 897 GLY A C 1
ATOM 7471 O O . GLY A 1 897 ? -20.357 9.906 17.056 1.00 89.88 897 GLY A O 1
ATOM 7472 N N . LYS A 1 898 ? -18.607 11.014 16.203 1.00 92.56 898 LYS A N 1
ATOM 7473 C CA . LYS A 1 898 ? -19.330 12.282 16.058 1.00 92.56 898 LYS A CA 1
ATOM 7474 C C . LYS A 1 898 ? -20.489 12.157 15.069 1.00 92.56 898 LYS A C 1
ATOM 7476 O O . LYS A 1 898 ? -20.391 11.493 14.038 1.00 92.56 898 LYS A O 1
ATOM 7481 N N . LYS A 1 899 ? -21.568 12.871 15.375 1.00 95.31 899 LYS A N 1
ATOM 7482 C CA . LYS A 1 899 ? -22.744 12.977 14.518 1.00 95.31 899 LYS A CA 1
ATOM 7483 C C . LYS A 1 899 ? -22.425 13.691 13.209 1.00 95.31 899 LYS A C 1
ATOM 7485 O O . LYS A 1 899 ? -21.769 14.733 13.217 1.00 95.31 899 LYS A O 1
ATOM 7490 N N . ILE A 1 900 ? -22.928 13.149 12.104 1.00 95.69 900 ILE A N 1
ATOM 7491 C CA . ILE A 1 900 ? -22.795 13.727 10.762 1.00 95.69 900 ILE A CA 1
ATOM 7492 C C . ILE A 1 900 ? -24.176 13.962 10.175 1.00 95.69 900 ILE A C 1
ATOM 7494 O O . ILE A 1 900 ? -25.021 13.074 10.233 1.00 95.69 900 ILE A O 1
ATOM 7498 N N . ASN A 1 901 ? -24.360 15.126 9.552 1.00 97.12 901 ASN A N 1
ATOM 7499 C CA . ASN A 1 901 ? -25.503 15.412 8.691 1.00 97.12 901 ASN A CA 1
ATOM 7500 C C . ASN A 1 901 ? -25.174 15.026 7.249 1.00 97.12 901 ASN A C 1
ATOM 7502 O O . ASN A 1 901 ? -24.122 15.417 6.732 1.00 97.12 901 ASN A O 1
ATOM 7506 N N . ILE A 1 902 ? -26.077 14.288 6.611 1.00 97.19 902 ILE A N 1
ATOM 7507 C CA . ILE A 1 902 ? -25.936 13.827 5.236 1.00 97.19 902 ILE A CA 1
ATOM 7508 C C . ILE A 1 902 ? -27.187 14.123 4.411 1.00 97.19 902 ILE A C 1
ATOM 7510 O O . ILE A 1 902 ? -28.310 13.930 4.873 1.00 97.19 902 ILE A O 1
ATOM 7514 N N . ASP A 1 903 ? -26.980 14.508 3.158 1.00 97.25 903 ASP A N 1
ATOM 7515 C CA . ASP A 1 903 ? -28.006 14.522 2.114 1.00 97.25 903 ASP A CA 1
ATOM 7516 C C . ASP A 1 903 ? -27.650 13.452 1.082 1.00 97.25 903 ASP A C 1
ATOM 7518 O O . ASP A 1 903 ? -26.480 13.278 0.755 1.00 97.25 903 ASP A O 1
ATOM 7522 N N . PHE A 1 904 ? -28.612 12.706 0.550 1.00 96.44 904 PHE A N 1
ATOM 7523 C CA . PHE A 1 904 ? -28.313 11.612 -0.372 1.00 96.44 904 PHE A CA 1
ATOM 7524 C C . PHE A 1 904 ? -29.346 11.428 -1.484 1.00 96.44 904 PHE A C 1
ATOM 7526 O O . PHE A 1 904 ? -30.549 11.629 -1.324 1.00 96.44 904 PHE A O 1
ATOM 7533 N N . THR A 1 905 ? -28.851 10.999 -2.637 1.00 95.56 905 THR A N 1
ATOM 7534 C CA . THR A 1 905 ? -29.582 10.568 -3.829 1.00 95.56 905 THR A CA 1
ATOM 7535 C C . THR A 1 905 ? -29.066 9.176 -4.239 1.00 95.56 905 THR A C 1
ATOM 7537 O O . THR A 1 905 ? -28.134 8.648 -3.618 1.00 95.56 905 THR A O 1
ATOM 7540 N N . PRO A 1 906 ? -29.638 8.528 -5.267 1.00 92.56 906 PRO A N 1
ATOM 7541 C CA . PRO A 1 906 ? -29.091 7.285 -5.806 1.00 92.56 906 PRO A CA 1
ATOM 7542 C C . PRO A 1 906 ? -27.634 7.455 -6.241 1.00 92.56 906 PRO A C 1
ATOM 7544 O O . PRO A 1 906 ? -26.790 6.598 -5.995 1.00 92.56 906 PRO A O 1
ATOM 7547 N N . GLU A 1 907 ? -27.324 8.601 -6.835 1.00 92.25 907 GLU A N 1
ATOM 7548 C CA . GLU A 1 907 ? -26.019 8.905 -7.404 1.00 92.25 907 GLU A CA 1
ATOM 7549 C C . GLU A 1 907 ? -25.017 9.351 -6.337 1.00 92.25 907 GLU A C 1
ATOM 7551 O O . GLU A 1 907 ? -23.848 8.960 -6.409 1.00 92.25 907 GLU A O 1
ATOM 7556 N N . PHE A 1 908 ? -25.459 10.137 -5.345 1.00 94.56 908 PHE A N 1
ATOM 7557 C CA . PHE A 1 908 ? -24.541 10.845 -4.455 1.00 94.56 908 PHE A CA 1
ATOM 7558 C C . PHE A 1 908 ? -24.925 10.851 -2.980 1.00 94.56 908 PHE A C 1
ATOM 7560 O O . PHE A 1 908 ? -26.100 10.897 -2.644 1.00 94.56 908 PHE A O 1
ATOM 7567 N N . THR A 1 909 ? -23.922 10.906 -2.104 1.00 96.56 909 THR A N 1
ATOM 7568 C CA . THR A 1 909 ? -24.083 11.241 -0.678 1.00 96.56 909 THR A CA 1
ATOM 7569 C C . THR A 1 909 ? -23.237 12.471 -0.352 1.00 96.56 909 THR A C 1
ATOM 7571 O O . THR A 1 909 ? -22.044 12.496 -0.625 1.00 96.56 909 THR A O 1
ATOM 7574 N N . HIS A 1 910 ? -23.841 13.506 0.214 1.00 96.94 910 HIS A N 1
ATOM 7575 C CA . HIS A 1 910 ? -23.252 14.807 0.506 1.00 96.94 910 HIS A CA 1
ATOM 7576 C C . HIS A 1 910 ? -23.125 15.019 2.012 1.00 96.94 910 HIS A C 1
ATOM 7578 O O . HIS A 1 910 ? -24.015 14.620 2.760 1.00 96.94 910 HIS A O 1
ATOM 7584 N N . PHE A 1 911 ? -22.047 15.665 2.456 1.00 96.81 911 PHE A N 1
ATOM 7585 C CA . PHE A 1 911 ? -21.861 16.049 3.857 1.00 96.81 911 PHE A CA 1
ATOM 7586 C C . PHE A 1 911 ? -20.901 17.235 3.999 1.00 96.81 911 PHE A C 1
ATOM 7588 O O . PHE A 1 911 ? -20.131 17.543 3.087 1.00 96.81 911 PHE A O 1
ATOM 7595 N N . LYS A 1 912 ? -20.928 17.889 5.164 1.00 96.44 912 LYS A N 1
ATOM 7596 C CA . LYS A 1 912 ? -19.996 18.965 5.531 1.00 96.44 912 LYS A CA 1
ATOM 7597 C C . LYS A 1 912 ? -19.241 18.614 6.798 1.00 96.44 912 LYS A C 1
ATOM 7599 O O . LYS A 1 912 ? -19.776 17.945 7.680 1.00 96.44 912 LYS A O 1
ATOM 7604 N N . THR A 1 913 ? -17.998 19.067 6.887 1.00 95.50 913 THR A N 1
ATOM 7605 C CA . THR A 1 913 ? -17.180 18.894 8.089 1.00 95.50 913 THR A CA 1
ATOM 7606 C C . THR A 1 913 ? -16.115 19.976 8.189 1.00 95.50 913 THR A C 1
ATOM 7608 O O . THR A 1 913 ? -15.506 20.374 7.197 1.00 95.50 913 THR A O 1
ATOM 7611 N N . ASP A 1 914 ? -15.828 20.389 9.417 1.00 94.31 914 ASP A N 1
ATOM 7612 C CA . ASP A 1 914 ? -14.635 21.149 9.761 1.00 94.31 914 ASP A CA 1
ATOM 7613 C C . ASP A 1 914 ? -13.405 20.233 9.817 1.00 94.31 914 ASP A C 1
ATOM 7615 O O . ASP A 1 914 ? -13.512 19.067 10.188 1.00 94.31 914 ASP A O 1
ATOM 7619 N N . ILE A 1 915 ? -12.224 20.723 9.459 1.00 93.31 915 ILE A N 1
ATOM 7620 C CA . ILE A 1 915 ? -10.962 19.986 9.614 1.00 93.31 915 ILE A CA 1
ATOM 7621 C C . ILE A 1 915 ? -9.919 20.966 10.143 1.00 93.31 915 ILE A C 1
ATOM 7623 O O . ILE A 1 915 ? -9.755 22.053 9.585 1.00 93.31 915 ILE A O 1
ATOM 7627 N N . ASN A 1 916 ? -9.217 20.601 11.218 1.00 92.06 916 ASN A N 1
ATOM 7628 C CA . ASN A 1 916 ? -8.178 21.449 11.807 1.00 92.06 916 ASN A CA 1
ATOM 7629 C C . ASN A 1 916 ? -7.013 21.641 10.824 1.00 92.06 916 ASN A C 1
ATOM 7631 O O . ASN A 1 916 ? -6.850 20.859 9.878 1.00 92.06 916 ASN A O 1
ATOM 7635 N N . LYS A 1 917 ? -6.196 22.675 11.044 1.00 89.94 917 LYS A N 1
ATOM 7636 C CA . LYS A 1 917 ? -5.002 22.920 10.223 1.00 89.94 917 LYS A CA 1
ATOM 7637 C C . LYS A 1 917 ? -4.067 21.712 10.236 1.00 89.94 917 LYS A C 1
ATOM 7639 O O . LYS A 1 917 ? -3.898 21.087 11.282 1.00 89.94 917 LYS A O 1
ATOM 7644 N N . TYR A 1 918 ? -3.464 21.401 9.090 1.00 87.25 918 TYR A N 1
ATOM 7645 C CA . TYR A 1 918 ? -2.508 20.296 8.933 1.00 87.25 918 TYR A CA 1
ATOM 7646 C C . TYR A 1 918 ? -2.962 18.983 9.592 1.00 87.25 918 TYR A C 1
ATOM 7648 O O . TYR A 1 918 ? -2.199 18.348 10.308 1.00 87.25 918 TYR A O 1
ATOM 7656 N N . SER A 1 919 ? -4.216 18.583 9.406 1.00 91.56 919 SER A N 1
ATOM 7657 C CA . SER A 1 919 ? -4.756 17.384 10.054 1.00 91.56 919 SER A CA 1
ATOM 7658 C C . SER A 1 919 ? -5.616 16.576 9.099 1.00 91.56 919 SER A C 1
ATOM 7660 O O . SER A 1 919 ? -5.952 17.037 8.004 1.00 91.56 919 SER A O 1
ATOM 7662 N N . ALA A 1 920 ? -5.975 15.364 9.511 1.00 94.19 920 ALA A N 1
ATOM 7663 C CA . ALA A 1 920 ? -6.875 14.513 8.751 1.00 94.19 920 ALA A CA 1
ATOM 7664 C C . ALA A 1 920 ? -8.068 14.027 9.583 1.00 94.19 920 ALA A C 1
ATOM 7666 O O . ALA A 1 920 ? -7.981 13.866 10.802 1.00 94.19 920 ALA A O 1
ATOM 7667 N N . LYS A 1 921 ? -9.185 13.785 8.895 1.00 95.81 921 LYS A N 1
ATOM 7668 C CA . LYS A 1 921 ? -10.380 13.117 9.424 1.00 95.81 921 LYS A CA 1
ATOM 7669 C C . LYS A 1 921 ? -10.654 11.841 8.636 1.00 95.81 921 LYS A C 1
ATOM 7671 O O . LYS A 1 921 ? -10.273 11.723 7.473 1.00 95.81 921 LYS A O 1
ATOM 7676 N N . VAL A 1 922 ? -11.325 10.900 9.290 1.00 97.25 922 VAL A N 1
ATOM 7677 C CA . VAL A 1 922 ? -11.629 9.580 8.741 1.00 97.25 922 VAL A CA 1
ATOM 7678 C C . VAL A 1 922 ? -13.108 9.284 8.936 1.00 97.25 922 VAL A C 1
ATOM 7680 O O . VAL A 1 922 ? -13.672 9.546 10.001 1.00 97.25 922 VAL A O 1
ATOM 7683 N N . TYR A 1 923 ? -13.715 8.707 7.909 1.00 97.31 923 TYR A N 1
ATOM 7684 C CA . TYR A 1 923 ? -15.097 8.255 7.889 1.00 97.31 923 TYR A CA 1
ATOM 7685 C C . TYR A 1 923 ? -15.150 6.788 7.495 1.00 97.31 923 TYR A C 1
ATOM 7687 O O . TYR A 1 923 ? -14.312 6.307 6.731 1.00 97.31 923 TYR A O 1
ATOM 7695 N N . LYS A 1 924 ? -16.162 6.077 7.986 1.00 96.12 924 LYS A N 1
ATOM 7696 C CA . LYS A 1 924 ? -16.408 4.677 7.632 1.00 96.12 924 LYS A CA 1
ATOM 7697 C C . LYS A 1 924 ? -17.761 4.546 6.955 1.00 96.12 924 LYS A C 1
ATOM 7699 O O . LYS A 1 924 ? -18.740 5.137 7.407 1.00 96.12 924 LYS A O 1
ATOM 7704 N N . VAL A 1 925 ? -17.820 3.768 5.881 1.00 96.81 925 VAL A N 1
ATOM 7705 C CA . VAL A 1 925 ? -19.071 3.394 5.217 1.00 96.81 925 VAL A CA 1
ATOM 7706 C C . VAL A 1 925 ? -19.739 2.303 6.048 1.00 96.81 925 VAL A C 1
ATOM 7708 O O . VAL A 1 925 ? -19.274 1.165 6.085 1.00 96.81 925 VAL A O 1
ATOM 7711 N N . ILE A 1 926 ? -20.816 2.655 6.743 1.00 95.88 926 ILE A N 1
ATOM 7712 C CA . ILE A 1 926 ? -21.453 1.792 7.752 1.00 95.88 926 ILE A CA 1
ATOM 7713 C C . ILE A 1 926 ? -22.815 1.261 7.330 1.00 95.88 926 ILE A C 1
ATOM 7715 O O . ILE A 1 926 ? -23.308 0.310 7.930 1.00 95.88 926 ILE A O 1
ATOM 7719 N N . GLY A 1 927 ? -23.428 1.853 6.310 1.00 96.06 927 GLY A N 1
ATOM 7720 C CA . GLY A 1 927 ? -24.721 1.411 5.820 1.00 96.06 927 GLY A CA 1
ATOM 7721 C C . GLY A 1 927 ? -24.924 1.734 4.352 1.00 96.06 927 GLY A C 1
ATOM 7722 O O . GLY A 1 927 ? -24.208 2.556 3.778 1.00 96.06 927 GLY A O 1
ATOM 7723 N N . LYS A 1 928 ? -25.905 1.079 3.740 1.00 96.12 928 LYS A N 1
ATOM 7724 C CA . LYS A 1 928 ? -26.369 1.401 2.394 1.00 96.12 928 LYS A CA 1
ATOM 7725 C C . LYS A 1 928 ? -27.854 1.125 2.214 1.00 96.12 928 LYS A C 1
ATOM 7727 O O . LYS A 1 928 ? -28.417 0.237 2.854 1.00 96.12 928 LYS A O 1
ATOM 7732 N N . ILE A 1 929 ? -28.463 1.880 1.307 1.00 96.00 929 ILE A N 1
ATOM 7733 C CA . ILE A 1 929 ? -29.854 1.731 0.882 1.00 96.00 929 ILE A CA 1
ATOM 7734 C C . ILE A 1 929 ? -29.858 1.125 -0.522 1.00 96.00 929 ILE A C 1
ATOM 7736 O O . ILE A 1 929 ? -29.350 1.726 -1.472 1.00 96.00 929 ILE A O 1
ATOM 7740 N N . LEU A 1 930 ? -30.422 -0.072 -0.665 1.00 94.69 930 LEU A N 1
ATOM 7741 C CA . LEU A 1 930 ? -30.464 -0.787 -1.941 1.00 94.69 930 LEU A CA 1
ATOM 7742 C C . LEU A 1 930 ? -31.616 -0.288 -2.816 1.00 94.69 930 LEU A C 1
ATOM 7744 O O . LEU A 1 930 ? -32.735 -0.106 -2.334 1.00 94.69 930 LEU A O 1
ATOM 7748 N N . ASN A 1 931 ? -31.360 -0.156 -4.122 1.00 87.56 931 ASN A N 1
ATOM 7749 C CA . ASN A 1 931 ? -32.340 0.285 -5.126 1.00 87.56 931 ASN A CA 1
ATOM 7750 C C . ASN A 1 931 ? -33.039 1.610 -4.770 1.00 87.56 931 ASN A C 1
ATOM 7752 O O . ASN A 1 931 ? -34.205 1.818 -5.120 1.00 87.56 931 ASN A O 1
ATOM 7756 N N . PHE A 1 932 ? -32.345 2.498 -4.053 1.00 92.69 932 PHE A N 1
ATOM 7757 C CA . PHE A 1 932 ? -32.878 3.809 -3.724 1.00 92.69 932 PHE A CA 1
ATOM 7758 C C . PHE A 1 932 ? -33.132 4.605 -5.008 1.00 92.69 932 PHE A C 1
ATOM 7760 O O . PHE A 1 932 ? -32.308 4.618 -5.917 1.00 92.69 932 PHE A O 1
ATOM 7767 N N . ASN A 1 933 ? -34.293 5.251 -5.090 1.00 89.94 933 ASN A N 1
ATOM 7768 C CA . ASN A 1 933 ? -34.664 6.133 -6.192 1.00 89.94 933 ASN A CA 1
ATOM 7769 C C . ASN A 1 933 ? -35.505 7.280 -5.627 1.00 89.94 933 ASN A C 1
ATOM 7771 O O . ASN A 1 933 ? -36.716 7.126 -5.467 1.00 89.94 933 ASN A O 1
ATOM 7775 N N . GLY A 1 934 ? -34.848 8.371 -5.232 1.00 92.69 934 GLY A N 1
ATOM 7776 C CA . GLY A 1 934 ? -35.455 9.517 -4.554 1.00 92.69 934 GLY A CA 1
ATOM 7777 C C . GLY A 1 934 ? -34.400 10.486 -4.021 1.00 92.69 934 GLY A C 1
ATOM 7778 O O . GLY A 1 934 ? -33.247 10.448 -4.434 1.00 92.69 934 GLY A O 1
ATOM 7779 N N . LYS A 1 935 ? -34.776 11.353 -3.087 1.00 95.81 935 LYS A N 1
ATOM 7780 C CA . LYS A 1 935 ? -33.832 12.162 -2.307 1.00 95.81 935 LYS A CA 1
ATOM 7781 C C . LYS A 1 935 ? -34.050 11.875 -0.835 1.00 95.81 935 LYS A C 1
ATOM 7783 O O . LYS A 1 935 ? -35.165 11.574 -0.422 1.00 95.81 935 LYS A O 1
ATOM 7788 N N . GLY A 1 936 ? -33.001 11.930 -0.044 1.00 95.56 936 GLY A N 1
ATOM 7789 C CA . GLY A 1 936 ? -33.089 11.774 1.392 1.00 95.56 936 GLY A CA 1
ATOM 7790 C C . GLY A 1 936 ? -32.129 12.709 2.088 1.00 95.56 936 GLY A C 1
ATOM 7791 O O . GLY A 1 936 ? -31.178 13.203 1.490 1.00 95.56 936 GLY A O 1
ATOM 7792 N N . LYS A 1 937 ? -32.404 12.961 3.355 1.00 97.00 937 LYS A N 1
ATOM 7793 C CA . LYS A 1 937 ? -31.507 13.669 4.257 1.00 97.00 937 LYS A CA 1
ATOM 7794 C C . LYS A 1 937 ? -31.604 13.047 5.631 1.00 97.00 937 LYS A C 1
ATOM 7796 O O . LYS A 1 937 ? -32.623 12.438 5.966 1.00 97.00 937 LYS A O 1
ATOM 7801 N N . GLY A 1 938 ? -30.572 13.211 6.429 1.00 95.25 938 GLY A N 1
ATOM 7802 C CA . GLY A 1 938 ? -30.605 12.743 7.794 1.00 95.25 938 GLY A CA 1
ATOM 7803 C C . GLY A 1 938 ? -29.310 12.962 8.529 1.00 95.25 938 GLY A C 1
ATOM 7804 O O . GLY A 1 938 ? -28.373 13.585 8.037 1.00 95.25 938 GLY A O 1
ATOM 7805 N N . GLU A 1 939 ? -29.277 12.415 9.724 1.00 96.62 939 GLU A N 1
ATOM 7806 C CA . GLU A 1 939 ? -28.128 12.458 10.604 1.00 96.62 939 GLU A CA 1
ATOM 7807 C C . GLU A 1 939 ? -27.811 11.058 11.099 1.00 96.62 939 GLU A C 1
ATOM 7809 O O . GLU A 1 939 ? -28.706 10.229 11.249 1.00 96.62 939 GLU A O 1
ATOM 7814 N N . ILE A 1 940 ? -26.531 10.780 11.319 1.00 96.00 940 ILE A N 1
ATOM 7815 C CA . ILE A 1 940 ? -26.070 9.461 11.741 1.00 96.00 940 ILE A CA 1
ATOM 7816 C C . ILE A 1 940 ? -24.891 9.585 12.699 1.00 96.00 940 ILE A C 1
ATOM 7818 O O . ILE A 1 940 ? -23.990 10.406 12.515 1.00 96.00 940 ILE A O 1
ATOM 7822 N N . GLU A 1 941 ? -24.910 8.762 13.740 1.00 95.75 941 GLU A N 1
ATOM 7823 C CA . GLU A 1 941 ? -23.837 8.632 14.720 1.00 95.75 941 GLU A CA 1
ATOM 7824 C C . GLU A 1 941 ? -23.709 7.178 15.180 1.00 95.75 941 GLU A C 1
ATOM 7826 O O . GLU A 1 941 ? -24.690 6.427 15.234 1.00 95.75 941 GLU A O 1
ATOM 7831 N N . ILE A 1 942 ? -22.488 6.781 15.534 1.00 94.81 942 ILE A N 1
ATOM 7832 C CA . ILE A 1 942 ? -22.221 5.522 16.228 1.00 94.81 942 ILE A CA 1
ATOM 7833 C C . ILE A 1 942 ? -21.477 5.857 17.512 1.00 94.81 942 ILE A C 1
ATOM 7835 O O . ILE A 1 942 ? -20.330 6.292 17.469 1.00 94.81 942 ILE A O 1
ATOM 7839 N N . ASN A 1 943 ? -22.120 5.604 18.646 1.00 92.94 943 ASN A N 1
ATOM 7840 C CA . ASN A 1 943 ? -21.575 5.889 19.966 1.00 92.94 943 ASN A CA 1
ATOM 7841 C C . ASN A 1 943 ? -21.279 4.595 20.731 1.00 92.94 943 ASN A C 1
ATOM 7843 O O . ASN A 1 943 ? -22.027 3.615 20.649 1.00 92.94 943 ASN A O 1
ATOM 7847 N N . GLU A 1 944 ? -20.200 4.607 21.510 1.00 87.62 944 GLU A N 1
ATOM 7848 C CA . GLU A 1 944 ? -19.914 3.552 22.483 1.00 87.62 944 GLU A CA 1
ATOM 7849 C C . GLU A 1 944 ? -20.961 3.563 23.608 1.00 87.62 944 GLU A C 1
ATOM 7851 O O . GLU A 1 944 ? -21.468 4.607 24.025 1.00 87.62 944 GLU A O 1
ATOM 7856 N N . LYS A 1 945 ? -21.273 2.377 24.120 1.00 88.75 945 LYS A N 1
ATOM 7857 C CA . LYS A 1 945 ? -22.140 2.132 25.273 1.00 88.75 945 LYS A CA 1
ATOM 7858 C C . LYS A 1 945 ? -21.428 1.233 26.267 1.00 88.75 945 LYS A C 1
ATOM 7860 O O . LYS A 1 945 ? -20.457 0.567 25.931 1.00 88.75 945 LYS A O 1
ATOM 7865 N N . ASP A 1 946 ? -21.995 1.121 27.467 1.00 85.31 946 ASP A N 1
ATOM 7866 C CA . ASP A 1 946 ? -21.489 0.185 28.470 1.00 85.31 946 ASP A CA 1
ATOM 7867 C C . ASP A 1 946 ? -21.394 -1.250 27.906 1.00 85.31 946 ASP A C 1
ATOM 7869 O O . ASP A 1 946 ? -20.328 -1.844 27.920 1.00 85.31 946 ASP A O 1
ATOM 7873 N N . TYR A 1 947 ? -22.449 -1.794 27.287 1.00 85.19 947 TYR A N 1
ATOM 7874 C CA . TYR A 1 947 ? -22.465 -3.190 26.800 1.00 85.19 947 TYR A CA 1
ATOM 7875 C C . TYR A 1 947 ? -22.168 -3.369 25.295 1.00 85.19 947 TYR A C 1
ATOM 7877 O O . TYR A 1 947 ? -22.395 -4.456 24.755 1.00 85.19 947 TYR A O 1
ATOM 7885 N N . GLY A 1 948 ? -21.674 -2.343 24.594 1.00 91.19 948 GLY A N 1
ATOM 7886 C CA . GLY A 1 948 ? -21.375 -2.424 23.157 1.00 91.19 948 GLY A CA 1
ATOM 7887 C C . GLY A 1 948 ? -21.458 -1.073 22.454 1.00 91.19 948 GLY A C 1
ATOM 7888 O O . GLY A 1 948 ? -20.932 -0.093 22.961 1.00 91.19 948 GLY A O 1
ATOM 7889 N N . LYS A 1 949 ? -22.136 -0.998 21.305 1.00 93.75 949 LYS A N 1
ATOM 7890 C CA . LYS A 1 949 ? -22.269 0.236 20.509 1.00 93.75 949 LYS A CA 1
ATOM 7891 C C . LYS A 1 949 ? -23.722 0.511 20.159 1.00 93.75 949 LYS A C 1
ATOM 7893 O O . LYS A 1 949 ? -24.524 -0.413 20.061 1.00 93.75 949 LYS A O 1
ATOM 7898 N N . ARG A 1 950 ? -24.064 1.773 19.927 1.00 95.94 950 ARG A N 1
ATOM 7899 C CA . ARG A 1 950 ? -25.361 2.175 19.375 1.00 95.94 950 ARG A CA 1
ATOM 7900 C C . ARG A 1 950 ? -25.148 2.972 18.107 1.00 95.94 950 ARG A C 1
ATOM 7902 O O . ARG A 1 950 ? -24.501 4.013 18.152 1.00 95.94 950 ARG A O 1
ATOM 7909 N N . LEU A 1 951 ? -25.747 2.507 17.018 1.00 97.00 951 LEU A N 1
ATOM 7910 C CA . LEU A 1 951 ? -25.993 3.334 15.845 1.00 97.00 951 LEU A CA 1
ATOM 7911 C C . LEU A 1 951 ? -27.341 4.016 16.032 1.00 97.00 951 LEU A C 1
ATOM 7913 O O . LEU A 1 951 ? -28.346 3.350 16.296 1.00 97.00 951 LEU A O 1
ATOM 7917 N N . LYS A 1 952 ? -27.353 5.337 15.887 1.00 97.38 952 LYS A N 1
ATOM 7918 C CA . LYS A 1 952 ? -28.573 6.130 15.798 1.00 97.38 952 LYS A CA 1
ATOM 7919 C C . LYS A 1 952 ? -28.552 6.902 14.485 1.00 97.38 952 LYS A C 1
ATOM 7921 O O . LYS A 1 952 ? -27.529 7.491 14.142 1.00 97.38 952 LYS A O 1
ATOM 7926 N N . GLY A 1 953 ? -29.670 6.906 13.769 1.00 96.75 953 GLY A N 1
ATOM 7927 C CA . GLY A 1 953 ? -29.840 7.805 12.641 1.00 96.75 953 GLY A CA 1
ATOM 7928 C C . GLY A 1 953 ? -31.279 8.242 12.436 1.00 96.75 953 GLY A C 1
ATOM 7929 O O . GLY A 1 953 ? -32.197 7.442 12.579 1.00 96.75 953 GLY A O 1
ATOM 7930 N N . ASP A 1 954 ? -31.458 9.507 12.088 1.00 97.25 954 ASP A N 1
ATOM 7931 C CA . ASP A 1 954 ? -32.753 10.146 11.879 1.00 97.25 954 ASP A CA 1
ATOM 7932 C C . ASP A 1 954 ? -32.837 10.601 10.423 1.00 97.25 954 ASP A C 1
ATOM 7934 O O . ASP A 1 954 ? -32.027 11.416 9.981 1.00 97.25 954 ASP A O 1
ATOM 7938 N N . PHE A 1 955 ? -33.790 10.061 9.661 1.00 96.94 955 PHE A N 1
ATOM 7939 C CA . PHE A 1 955 ? -33.853 10.228 8.209 1.00 96.94 955 PHE A CA 1
ATOM 7940 C C . PHE A 1 955 ? -35.224 10.696 7.717 1.00 96.94 955 PHE A C 1
ATOM 7942 O O . PHE A 1 955 ? -36.277 10.303 8.225 1.00 96.94 955 PHE A O 1
ATOM 7949 N N . GLU A 1 956 ? -35.205 11.498 6.655 1.00 96.62 956 GLU A N 1
ATOM 7950 C CA . GLU A 1 956 ? -36.369 11.950 5.898 1.00 96.62 956 GLU A CA 1
ATOM 7951 C C . GLU A 1 956 ? -36.151 11.686 4.403 1.00 96.62 956 GLU A C 1
ATOM 7953 O O . GLU A 1 956 ? -35.124 12.059 3.840 1.00 96.62 956 GLU A O 1
ATOM 7958 N N . ILE A 1 957 ? -37.133 11.057 3.755 1.00 95.00 957 ILE A N 1
ATOM 7959 C CA . ILE A 1 957 ? -37.106 10.640 2.352 1.00 95.00 957 ILE A CA 1
ATOM 7960 C C . ILE A 1 957 ? -38.130 11.442 1.551 1.00 95.00 957 ILE A C 1
ATOM 7962 O O . ILE A 1 957 ? -39.344 11.351 1.758 1.00 95.00 957 ILE A O 1
ATOM 7966 N N . GLU A 1 958 ? -37.634 12.175 0.567 1.00 90.88 958 GLU A N 1
ATOM 7967 C CA . GLU A 1 958 ? -38.401 12.933 -0.406 1.00 90.88 958 GLU A CA 1
ATOM 7968 C C . GLU A 1 958 ? -38.515 12.141 -1.720 1.00 90.88 958 GLU A C 1
ATOM 7970 O O . GLU A 1 958 ? -37.526 11.678 -2.288 1.00 90.88 958 GLU A O 1
ATOM 7975 N N . ASN A 1 959 ? -39.738 11.975 -2.230 1.00 79.81 959 ASN A N 1
ATOM 7976 C CA . ASN A 1 959 ? -40.024 11.350 -3.534 1.00 79.81 959 ASN A CA 1
ATOM 7977 C C . ASN A 1 959 ? -39.477 9.916 -3.747 1.00 79.81 959 ASN A C 1
ATOM 7979 O O . ASN A 1 959 ? -39.540 9.402 -4.860 1.00 79.81 959 ASN A O 1
ATOM 7983 N N . GLY A 1 960 ? -39.010 9.246 -2.688 1.00 77.88 960 GLY A N 1
ATOM 7984 C CA . GLY A 1 960 ? -38.561 7.854 -2.714 1.00 77.88 960 GLY A CA 1
ATOM 7985 C C . GLY A 1 960 ? -39.700 6.832 -2.676 1.00 77.88 960 GLY A C 1
ATOM 7986 O O . GLY A 1 960 ? -40.730 7.053 -2.025 1.00 77.88 960 GLY A O 1
ATOM 7987 N N . LYS A 1 961 ? -39.504 5.694 -3.356 1.00 85.88 961 LYS A N 1
ATOM 7988 C CA . LYS A 1 961 ? -40.374 4.515 -3.217 1.00 85.88 961 LYS A CA 1
ATOM 7989 C C . LYS A 1 961 ? -40.085 3.794 -1.901 1.00 85.88 961 LYS A C 1
ATOM 7991 O O . LYS A 1 961 ? -38.931 3.618 -1.533 1.00 85.88 961 LYS A O 1
ATOM 7996 N N . ILE A 1 962 ? -41.151 3.358 -1.240 1.00 87.25 962 ILE A N 1
ATOM 7997 C CA . ILE A 1 962 ? -41.123 2.486 -0.061 1.00 87.25 962 ILE A CA 1
ATOM 7998 C C . ILE A 1 962 ? -41.608 1.076 -0.458 1.00 87.25 962 ILE A C 1
ATOM 8000 O O . ILE A 1 962 ? -42.410 0.975 -1.394 1.00 87.25 962 ILE A O 1
ATOM 8004 N N . PRO A 1 963 ? -41.155 0.003 0.217 1.00 90.81 963 PRO A N 1
ATOM 8005 C CA . PRO A 1 963 ? -40.178 -0.002 1.309 1.00 90.81 963 PRO A CA 1
ATOM 8006 C C . PRO A 1 963 ? -38.735 0.259 0.864 1.00 90.81 963 PRO A C 1
ATOM 8008 O O . PRO A 1 963 ? -38.341 -0.079 -0.253 1.00 90.81 963 PRO A O 1
ATOM 8011 N N . LEU A 1 964 ? -37.938 0.828 1.769 1.00 93.56 964 LEU A N 1
ATOM 8012 C CA . LEU A 1 964 ? -36.490 0.956 1.614 1.00 93.56 964 LEU A CA 1
ATOM 8013 C C . LEU A 1 964 ? -35.781 -0.265 2.189 1.00 93.56 964 LEU A C 1
ATOM 8015 O O . LEU A 1 964 ? -36.075 -0.669 3.310 1.00 93.56 964 LEU A O 1
ATOM 8019 N N . LYS A 1 965 ? -34.813 -0.810 1.452 1.00 95.12 965 LYS A N 1
ATOM 8020 C CA . LYS A 1 965 ? -33.989 -1.941 1.892 1.00 95.12 965 LYS A CA 1
ATOM 8021 C C . LYS A 1 965 ? -32.662 -1.434 2.432 1.00 95.12 965 LYS A C 1
ATOM 8023 O O . LYS A 1 965 ? -31.886 -0.855 1.673 1.00 95.12 965 LYS A O 1
ATOM 8028 N N . PHE A 1 966 ? -32.409 -1.668 3.712 1.00 96.00 966 PHE A N 1
ATOM 8029 C CA . PHE A 1 966 ? -31.188 -1.245 4.389 1.00 96.00 966 PHE A CA 1
ATOM 8030 C C . PHE A 1 966 ? -30.245 -2.422 4.604 1.00 96.00 966 PHE A C 1
ATOM 8032 O O . PHE A 1 966 ? -30.672 -3.510 4.995 1.00 96.00 966 PHE A O 1
ATOM 8039 N N . GLU A 1 967 ? -28.957 -2.167 4.398 1.00 97.44 967 GLU A N 1
ATOM 8040 C CA . GLU A 1 967 ? -27.868 -3.009 4.879 1.00 97.44 967 GLU A CA 1
ATOM 8041 C C . GLU A 1 967 ? -26.971 -2.178 5.801 1.00 97.44 967 GLU A C 1
ATOM 8043 O O . GLU A 1 967 ? -26.566 -1.078 5.432 1.00 97.44 967 GLU A O 1
ATOM 8048 N N . ILE A 1 968 ? -26.674 -2.684 6.998 1.00 97.31 968 ILE A N 1
ATOM 8049 C CA . ILE A 1 968 ? -25.812 -2.036 7.994 1.00 97.31 968 ILE A CA 1
ATOM 8050 C C . ILE A 1 968 ? -24.678 -2.990 8.362 1.00 97.31 968 ILE A C 1
ATOM 8052 O O . ILE A 1 968 ? -24.912 -4.162 8.657 1.00 97.31 968 ILE A O 1
ATOM 8056 N N . LEU A 1 969 ? -23.449 -2.480 8.368 1.00 96.12 969 LEU A N 1
ATOM 8057 C CA . LEU A 1 969 ? -22.278 -3.214 8.826 1.00 96.12 969 LEU A CA 1
ATOM 8058 C C . LEU A 1 969 ? -22.344 -3.403 10.345 1.00 96.12 969 LEU A C 1
ATOM 8060 O O . LEU A 1 969 ? -22.433 -2.432 11.100 1.00 96.12 969 LEU A O 1
ATOM 8064 N N . ILE A 1 970 ? -22.259 -4.649 10.800 1.00 96.50 970 ILE A N 1
ATOM 8065 C CA . ILE A 1 970 ? -22.115 -4.965 12.219 1.00 96.50 970 ILE A CA 1
ATOM 8066 C C . ILE A 1 970 ? -20.655 -4.691 12.606 1.00 96.50 970 ILE A C 1
ATOM 8068 O O . ILE A 1 970 ? -19.751 -5.235 11.971 1.00 96.50 970 ILE A O 1
ATOM 8072 N N . PRO A 1 971 ? -20.389 -3.864 13.636 1.00 93.00 971 PRO A N 1
ATOM 8073 C CA . PRO A 1 971 ? -19.028 -3.631 14.099 1.00 93.00 971 PRO A CA 1
ATOM 8074 C C . PRO A 1 971 ? -18.321 -4.941 14.465 1.00 93.00 971 PRO A C 1
ATOM 8076 O O . PRO A 1 971 ? -18.929 -5.849 15.039 1.00 93.00 971 PRO A O 1
ATOM 8079 N N . GLU A 1 972 ? -17.020 -5.022 14.186 1.00 89.50 972 GLU A N 1
ATOM 8080 C CA . GLU A 1 972 ? -16.210 -6.184 14.559 1.00 89.50 972 GLU A CA 1
ATOM 8081 C C . GLU A 1 972 ? -16.359 -6.483 16.058 1.00 89.50 972 GLU A C 1
ATOM 8083 O O . GLU A 1 972 ? -16.509 -5.572 16.877 1.00 89.50 972 GLU A O 1
ATOM 8088 N N . ASN A 1 973 ? -16.361 -7.765 16.430 1.00 91.31 973 ASN A N 1
ATOM 8089 C CA . ASN A 1 973 ? -16.556 -8.223 17.809 1.00 91.31 973 ASN A CA 1
ATOM 8090 C C . ASN A 1 973 ? -17.911 -7.843 18.435 1.00 91.31 973 ASN A C 1
ATOM 8092 O O . ASN A 1 973 ? -18.062 -7.896 19.656 1.00 91.31 973 ASN A O 1
ATOM 8096 N N . HIS A 1 974 ? -18.921 -7.511 17.625 1.00 94.88 974 HIS A N 1
ATOM 8097 C CA . HIS A 1 974 ? -20.282 -7.245 18.091 1.00 94.88 974 HIS A CA 1
ATOM 8098 C C . HIS A 1 974 ? -21.314 -8.161 17.428 1.00 94.88 974 HIS A C 1
ATOM 8100 O O . HIS A 1 974 ? -21.055 -8.829 16.424 1.00 94.88 974 HIS A O 1
ATOM 8106 N N . LYS A 1 975 ? -22.502 -8.221 18.030 1.00 95.00 975 LYS A N 1
ATOM 8107 C CA . LYS A 1 975 ? -23.723 -8.799 17.456 1.00 95.00 975 LYS A CA 1
ATOM 8108 C C . LYS A 1 975 ? -24.876 -7.813 17.605 1.00 95.00 975 LYS A C 1
ATOM 8110 O O . LYS A 1 975 ? -24.856 -6.981 18.508 1.00 95.00 975 LYS A O 1
ATOM 8115 N N . VAL A 1 976 ? -25.891 -7.932 16.759 1.00 96.94 976 VAL A N 1
ATOM 8116 C CA . VAL A 1 976 ? -27.125 -7.148 16.896 1.00 96.94 976 VAL A CA 1
ATOM 8117 C C . VAL A 1 976 ? -27.891 -7.640 18.127 1.00 96.94 976 VAL A C 1
ATOM 8119 O O . VAL A 1 976 ? -28.138 -8.837 18.266 1.00 96.94 976 VAL A O 1
ATOM 8122 N N . GLU A 1 977 ? -28.226 -6.730 19.039 1.00 95.62 977 GLU A N 1
ATOM 8123 C CA . GLU A 1 977 ? -29.074 -7.001 20.206 1.00 95.62 977 GLU A CA 1
ATOM 8124 C C . GLU A 1 977 ? -30.526 -6.632 19.925 1.00 95.62 977 GLU A C 1
ATOM 8126 O O . GLU A 1 977 ? -31.429 -7.409 20.225 1.00 95.62 977 GLU A O 1
ATOM 8131 N N . SER A 1 978 ? -30.753 -5.460 19.336 1.00 96.00 978 SER A N 1
ATOM 8132 C CA . SER A 1 978 ? -32.091 -5.004 18.970 1.00 96.00 978 SER A CA 1
ATOM 8133 C C . SER A 1 978 ? -32.043 -3.917 17.903 1.00 96.00 978 SER A C 1
ATOM 8135 O O . SER A 1 978 ? -31.017 -3.261 17.705 1.00 96.00 978 SER A O 1
ATOM 8137 N N . ILE A 1 979 ? -33.171 -3.741 17.217 1.00 97.31 979 ILE A N 1
ATOM 8138 C CA . ILE A 1 979 ? -33.386 -2.676 16.241 1.00 97.31 979 ILE A CA 1
ATOM 8139 C C . ILE A 1 979 ? -34.749 -2.068 16.501 1.00 97.31 979 ILE A C 1
ATOM 8141 O O . ILE A 1 979 ? -35.738 -2.796 16.620 1.00 97.31 979 ILE A O 1
ATOM 8145 N N . PHE A 1 980 ? -34.792 -0.744 16.533 1.00 97.56 980 PHE A N 1
ATOM 8146 C CA . PHE A 1 980 ? -36.019 0.024 16.631 1.00 97.56 980 PHE A CA 1
ATOM 8147 C C . PHE A 1 980 ? -36.137 0.962 15.438 1.00 97.56 980 PHE A C 1
ATOM 8149 O O . PHE A 1 980 ? -35.185 1.670 15.109 1.00 97.56 980 PHE A O 1
ATOM 8156 N N . ILE A 1 981 ? -37.321 0.977 14.829 1.00 96.75 981 ILE A N 1
ATOM 8157 C CA . ILE A 1 981 ? -37.726 1.968 13.834 1.00 96.75 981 ILE A CA 1
ATOM 8158 C C . ILE A 1 981 ? -38.867 2.777 14.438 1.00 96.75 981 ILE A C 1
ATOM 8160 O O . ILE A 1 981 ? -39.899 2.204 14.796 1.00 96.75 981 ILE A O 1
ATOM 8164 N N . ASN A 1 982 ? -38.686 4.089 14.599 1.00 95.81 982 ASN A N 1
ATOM 8165 C CA . ASN A 1 982 ? -39.678 4.963 15.245 1.00 95.81 982 ASN A CA 1
ATOM 8166 C C . ASN A 1 982 ? -40.136 4.425 16.621 1.00 95.81 982 ASN A C 1
ATOM 8168 O O . ASN A 1 982 ? -41.327 4.398 16.941 1.00 95.81 982 ASN A O 1
ATOM 8172 N N . GLY A 1 983 ? -39.188 3.906 17.410 1.00 95.38 983 GLY A N 1
ATOM 8173 C CA . GLY A 1 983 ? -39.437 3.300 18.723 1.00 95.38 983 GLY A CA 1
ATOM 8174 C C . GLY A 1 983 ? -40.080 1.905 18.711 1.00 95.38 983 GLY A C 1
ATOM 8175 O O . GLY A 1 983 ? -40.288 1.330 19.779 1.00 95.38 983 GLY A O 1
ATOM 8176 N N . LYS A 1 984 ? -40.384 1.321 17.543 1.00 96.00 984 LYS A N 1
ATOM 8177 C CA . LYS A 1 984 ? -40.964 -0.027 17.421 1.00 96.00 984 LYS A CA 1
ATOM 8178 C C . LYS A 1 984 ? -39.901 -1.052 17.043 1.00 96.00 984 LYS A C 1
ATOM 8180 O O . LYS A 1 984 ? -39.168 -0.852 16.080 1.00 96.00 984 LYS A O 1
ATOM 8185 N N . GLY A 1 985 ? -39.847 -2.160 17.779 1.00 95.94 985 GLY A N 1
ATOM 8186 C CA . GLY A 1 985 ? -38.980 -3.290 17.443 1.00 95.94 985 GLY A CA 1
ATOM 8187 C C . GLY A 1 985 ? -39.387 -3.939 16.118 1.00 95.94 985 GLY A C 1
ATOM 8188 O O . GLY A 1 985 ? -40.581 -4.099 15.859 1.00 95.94 985 GLY A O 1
ATOM 8189 N N . ILE A 1 986 ? -38.408 -4.316 15.294 1.00 95.31 986 ILE A N 1
ATOM 8190 C CA . ILE A 1 986 ? -38.640 -4.963 13.993 1.00 95.31 986 ILE A CA 1
ATOM 8191 C C . ILE A 1 986 ? -37.899 -6.297 13.870 1.00 95.31 986 ILE A C 1
ATOM 8193 O O . ILE A 1 986 ? -36.916 -6.544 14.569 1.00 95.31 986 ILE A O 1
ATOM 8197 N N . ASN A 1 987 ? -38.357 -7.141 12.944 1.00 91.56 987 ASN A N 1
ATOM 8198 C CA . ASN A 1 987 ? -37.608 -8.321 12.517 1.00 91.56 987 ASN A CA 1
ATOM 8199 C C . ASN A 1 987 ? -36.468 -7.915 11.579 1.00 91.56 987 ASN A C 1
ATOM 8201 O O . ASN A 1 987 ? -36.588 -6.948 10.825 1.00 91.56 987 ASN A O 1
ATOM 8205 N N . PHE A 1 988 ? -35.384 -8.680 11.613 1.00 95.00 988 PHE A N 1
ATOM 8206 C CA . PHE A 1 988 ? -34.202 -8.439 10.803 1.00 95.00 988 PHE A CA 1
ATOM 8207 C C . PHE A 1 988 ? -33.455 -9.733 10.504 1.00 95.00 988 PHE A C 1
ATOM 8209 O O . PHE A 1 988 ? -33.563 -10.706 11.251 1.00 95.00 988 PHE A O 1
ATOM 8216 N N . ASP A 1 989 ? -32.642 -9.690 9.455 1.00 96.06 989 ASP A N 1
ATOM 8217 C CA . ASP A 1 989 ? -31.756 -10.779 9.066 1.00 96.06 989 ASP A CA 1
ATOM 8218 C C . ASP A 1 989 ? -30.296 -10.366 9.252 1.00 96.06 989 ASP A C 1
ATOM 8220 O O . ASP A 1 989 ? -29.920 -9.220 9.007 1.00 96.06 989 ASP A O 1
ATOM 8224 N N . VAL A 1 990 ? -29.449 -11.310 9.658 1.00 95.94 990 VAL A N 1
ATOM 8225 C CA . VAL A 1 990 ? -27.996 -11.114 9.729 1.00 95.94 990 VAL A CA 1
ATOM 8226 C C . VAL A 1 990 ? -27.317 -12.142 8.839 1.00 95.94 990 VAL A C 1
ATOM 8228 O O . VAL A 1 990 ? -27.529 -13.342 8.999 1.00 95.94 990 VAL A O 1
ATOM 8231 N N . ASN A 1 991 ? -26.480 -11.678 7.914 1.00 93.25 991 ASN A N 1
ATOM 8232 C CA . ASN A 1 991 ? -25.673 -12.536 7.051 1.00 93.25 991 ASN A CA 1
ATOM 8233 C C . ASN A 1 991 ? -24.274 -11.932 6.876 1.00 93.25 991 ASN A C 1
ATOM 8235 O O . ASN A 1 991 ? -24.171 -10.781 6.467 1.00 93.25 991 ASN A O 1
ATOM 8239 N N . ASN A 1 992 ? -23.217 -12.704 7.159 1.00 89.44 992 ASN A N 1
ATOM 8240 C CA . ASN A 1 992 ? -21.812 -12.289 7.025 1.00 89.44 992 ASN A CA 1
ATOM 8241 C C . ASN A 1 992 ? -21.516 -10.912 7.650 1.00 89.44 992 ASN A C 1
ATOM 8243 O O . ASN A 1 992 ? -21.013 -10.020 6.975 1.00 89.44 992 ASN A O 1
ATOM 8247 N N . ASP A 1 993 ? -21.897 -10.727 8.918 1.00 94.00 993 ASP A N 1
ATOM 8248 C CA . ASP A 1 993 ? -21.757 -9.461 9.658 1.00 94.00 993 ASP A CA 1
ATOM 8249 C C . ASP A 1 993 ? -22.476 -8.249 9.020 1.00 94.00 993 ASP A C 1
ATOM 8251 O O . ASP A 1 993 ? -22.219 -7.099 9.371 1.00 94.00 993 ASP A O 1
ATOM 8255 N N . ILE A 1 994 ? -23.437 -8.492 8.123 1.00 96.31 994 ILE A N 1
ATOM 8256 C CA . ILE A 1 994 ? -24.325 -7.474 7.556 1.00 96.31 994 ILE A CA 1
ATOM 8257 C C . ILE A 1 994 ? -25.734 -7.690 8.097 1.00 96.31 994 ILE A C 1
ATOM 8259 O O . ILE A 1 994 ? -26.339 -8.752 7.927 1.00 96.31 994 ILE A O 1
ATOM 8263 N N . LEU A 1 995 ? -26.261 -6.650 8.729 1.00 97.31 995 LEU A N 1
ATOM 8264 C CA . LEU A 1 995 ? -27.635 -6.548 9.189 1.00 97.31 995 LEU A CA 1
ATOM 8265 C C . LEU A 1 995 ? -28.535 -6.044 8.051 1.00 97.31 995 LEU A C 1
ATOM 8267 O O . LEU A 1 995 ? -28.229 -5.015 7.451 1.00 97.31 995 LEU A O 1
ATOM 8271 N N . LYS A 1 996 ? -29.655 -6.724 7.786 1.00 97.38 996 LYS A N 1
ATOM 8272 C CA . LYS A 1 996 ? -30.618 -6.386 6.728 1.00 97.38 996 LYS A CA 1
ATOM 8273 C C . LYS A 1 996 ? -32.033 -6.238 7.271 1.00 97.38 996 LYS A C 1
ATOM 8275 O O . LYS A 1 996 ? -32.483 -7.061 8.068 1.00 97.38 996 LYS A O 1
ATOM 8280 N N . PHE A 1 997 ? -32.736 -5.204 6.819 1.00 96.38 997 PHE A N 1
ATOM 8281 C CA . PHE A 1 997 ? -34.136 -4.952 7.168 1.00 96.38 997 PHE A CA 1
ATOM 8282 C C . PHE A 1 997 ? -34.797 -3.982 6.178 1.00 96.38 997 PHE A C 1
ATOM 8284 O O . PHE A 1 997 ? -34.134 -3.390 5.322 1.00 96.38 997 PHE A O 1
ATOM 8291 N N . GLU A 1 998 ? -36.116 -3.825 6.297 1.00 95.44 998 GLU A N 1
ATOM 8292 C CA . GLU A 1 998 ? -36.913 -2.931 5.456 1.00 95.44 998 GLU A CA 1
ATOM 8293 C C . GLU A 1 998 ? -37.589 -1.824 6.270 1.00 95.44 998 GLU A C 1
ATOM 8295 O O . GLU A 1 998 ? -38.033 -2.048 7.397 1.00 95.44 998 GLU A O 1
ATOM 8300 N N . ILE A 1 999 ? -37.708 -0.636 5.676 1.00 93.62 999 ILE A N 1
ATOM 8301 C CA . ILE A 1 999 ? -38.374 0.525 6.274 1.00 93.62 999 ILE A CA 1
ATOM 8302 C C . ILE A 1 999 ? -39.557 0.947 5.405 1.00 93.62 999 ILE A C 1
ATOM 8304 O O . ILE A 1 999 ? -39.408 1.176 4.206 1.00 93.62 999 ILE A O 1
ATOM 8308 N N . GLN A 1 1000 ? -40.731 1.060 6.026 1.00 93.19 1000 GLN A N 1
ATOM 8309 C CA . GLN A 1 1000 ? -41.990 1.416 5.359 1.00 93.19 1000 GLN A CA 1
ATOM 8310 C C . GLN A 1 1000 ? -42.303 2.921 5.433 1.00 93.19 1000 GLN A C 1
ATOM 8312 O O . GLN A 1 1000 ? -43.099 3.424 4.646 1.00 93.19 1000 GLN A O 1
ATOM 8317 N N . ASP A 1 1001 ? -41.681 3.649 6.361 1.00 92.94 1001 ASP A N 1
ATOM 8318 C CA . ASP A 1 1001 ? -41.943 5.069 6.588 1.00 92.94 1001 ASP A CA 1
ATOM 8319 C C . ASP A 1 1001 ? -41.009 5.966 5.760 1.00 92.94 1001 ASP A C 1
ATOM 8321 O O . ASP A 1 1001 ? -39.859 5.625 5.494 1.00 92.94 1001 ASP A O 1
ATOM 8325 N N . LYS A 1 1002 ? -41.486 7.159 5.381 1.00 91.94 1002 LYS A N 1
ATOM 8326 C CA . LYS A 1 1002 ? -40.647 8.196 4.746 1.00 91.94 1002 LYS A CA 1
ATOM 8327 C C . LYS A 1 1002 ? -39.882 9.057 5.750 1.00 91.94 1002 LYS A C 1
ATOM 8329 O O . LYS A 1 1002 ? -38.917 9.702 5.368 1.00 91.94 1002 LYS A O 1
ATOM 8334 N N . LYS A 1 1003 ? -40.324 9.102 7.006 1.00 95.81 1003 LYS A N 1
ATOM 8335 C CA . LYS A 1 1003 ? -39.613 9.737 8.120 1.00 95.81 1003 LYS A CA 1
ATOM 8336 C C . LYS A 1 1003 ? -39.401 8.683 9.183 1.00 95.81 1003 LYS A C 1
ATOM 8338 O O . LYS A 1 1003 ? -40.380 8.080 9.631 1.00 95.81 1003 LYS A O 1
ATOM 8343 N N . PHE A 1 1004 ? -38.154 8.434 9.543 1.00 96.06 1004 PHE A N 1
ATOM 8344 C CA . PHE A 1 1004 ? -37.849 7.374 10.484 1.00 96.06 1004 PHE A CA 1
ATOM 8345 C C . PHE A 1 1004 ? -36.585 7.642 11.287 1.00 96.06 1004 PHE A C 1
ATOM 8347 O O . PHE A 1 1004 ? -35.574 8.091 10.754 1.00 96.06 1004 PHE A O 1
ATOM 8354 N N . GLU A 1 1005 ? -36.654 7.295 12.566 1.00 97.44 1005 GLU A N 1
ATOM 8355 C CA . GLU A 1 1005 ? -35.491 7.088 13.424 1.00 97.44 1005 GLU A CA 1
ATOM 8356 C C . GLU A 1 1005 ? -35.113 5.602 13.375 1.00 97.44 1005 GLU A C 1
ATOM 8358 O O . GLU A 1 1005 ? -35.966 4.741 13.610 1.00 97.44 1005 GLU A O 1
ATOM 8363 N N . ILE A 1 1006 ? -33.847 5.300 13.086 1.00 97.12 1006 ILE A N 1
ATOM 8364 C CA . ILE A 1 1006 ? -33.231 3.983 13.249 1.00 97.12 1006 ILE A CA 1
ATOM 8365 C C . ILE A 1 1006 ? -32.384 4.007 14.516 1.00 97.12 1006 ILE A C 1
ATOM 8367 O O . ILE A 1 1006 ? -31.462 4.814 14.645 1.00 97.12 1006 ILE A O 1
ATOM 8371 N N . VAL A 1 1007 ? -32.626 3.052 15.409 1.00 97.56 1007 VAL A N 1
ATOM 8372 C CA . VAL A 1 1007 ? -31.722 2.748 16.521 1.00 97.56 1007 VAL A CA 1
ATOM 8373 C C . VAL A 1 1007 ? -31.324 1.285 16.432 1.00 97.56 1007 VAL A C 1
ATOM 8375 O O . VAL A 1 1007 ? -32.171 0.407 16.580 1.00 97.56 1007 VAL A O 1
ATOM 8378 N N . VAL A 1 1008 ? -30.037 1.020 16.210 1.00 97.56 1008 VAL A N 1
ATOM 8379 C CA . VAL A 1 1008 ? -29.463 -0.329 16.274 1.00 97.56 1008 VAL A CA 1
ATOM 8380 C C . VAL A 1 1008 ? -28.569 -0.414 17.496 1.00 97.56 1008 VAL A C 1
ATOM 8382 O O . VAL A 1 1008 ? -27.567 0.296 17.601 1.00 97.56 1008 VAL A O 1
ATOM 8385 N N . ASP A 1 1009 ? -28.927 -1.306 18.411 1.00 97.19 1009 ASP A N 1
ATOM 8386 C CA . ASP A 1 1009 ? -28.099 -1.630 19.561 1.00 97.19 1009 ASP A CA 1
ATOM 8387 C C . ASP A 1 1009 ? -27.261 -2.867 19.247 1.00 97.19 1009 ASP A C 1
ATOM 8389 O O . ASP A 1 1009 ? -27.774 -3.958 18.986 1.00 97.19 1009 ASP A O 1
ATOM 8393 N N . PHE A 1 1010 ? -25.947 -2.676 19.265 1.00 96.75 1010 PHE A N 1
ATOM 8394 C CA . PHE A 1 1010 ? -24.957 -3.726 19.132 1.00 96.75 1010 PHE A CA 1
ATOM 8395 C C . PHE A 1 1010 ? -24.441 -4.107 20.512 1.00 96.75 1010 PHE A C 1
ATOM 8397 O O . PHE A 1 1010 ? -23.983 -3.257 21.276 1.00 96.75 1010 PHE A O 1
ATOM 8404 N N . LYS A 1 1011 ? -24.435 -5.403 20.804 1.00 95.88 1011 LYS A N 1
ATOM 8405 C CA . LYS A 1 1011 ? -23.859 -5.959 22.025 1.00 95.88 1011 LYS A CA 1
ATOM 8406 C C . LYS A 1 1011 ? -22.476 -6.514 21.745 1.00 95.88 1011 LYS A C 1
ATOM 8408 O O . LYS A 1 1011 ? -22.287 -7.236 20.761 1.00 95.88 1011 LYS A O 1
ATOM 8413 N N . SER A 1 1012 ? -21.523 -6.206 22.617 1.00 95.12 1012 SER A N 1
ATOM 8414 C CA . SER A 1 1012 ? -20.179 -6.772 22.530 1.00 95.12 1012 SER A CA 1
ATOM 8415 C C . SER A 1 1012 ? -20.234 -8.300 22.658 1.00 95.12 1012 SER A C 1
ATOM 8417 O O . SER A 1 1012 ? -20.918 -8.844 23.529 1.00 95.12 1012 SER A O 1
ATOM 8419 N N . LYS A 1 1013 ? -19.511 -9.004 21.781 1.00 93.75 1013 LYS A N 1
ATOM 8420 C CA . LYS A 1 1013 ? -19.225 -10.442 21.915 1.00 93.75 1013 LYS A CA 1
ATOM 8421 C C . LYS A 1 1013 ? -18.124 -10.690 22.958 1.00 93.75 1013 LYS A C 1
ATOM 8423 O O . LYS A 1 1013 ? -18.036 -11.793 23.479 1.00 93.75 1013 LYS A O 1
ATOM 8428 N N . ILE A 1 1014 ? -17.323 -9.666 23.269 1.00 94.75 1014 ILE A N 1
ATOM 8429 C CA . ILE A 1 1014 ? -16.127 -9.759 24.114 1.00 94.75 1014 ILE A CA 1
ATOM 8430 C C . ILE A 1 1014 ? -16.391 -9.245 25.531 1.00 94.75 1014 ILE A C 1
ATOM 8432 O O . ILE A 1 1014 ? -16.128 -9.962 26.488 1.00 94.75 1014 ILE A O 1
ATOM 8436 N N . PHE A 1 1015 ? -16.921 -8.032 25.702 1.00 95.38 1015 PHE A N 1
ATOM 8437 C CA . PHE A 1 1015 ? -17.107 -7.408 27.019 1.00 95.38 1015 PHE A CA 1
ATOM 8438 C C . PHE A 1 1015 ? -18.511 -7.679 27.571 1.00 95.38 1015 PHE A C 1
ATOM 8440 O O . PHE A 1 1015 ? -19.451 -6.919 27.343 1.00 95.38 1015 PHE A O 1
ATOM 8447 N N . LEU A 1 1016 ? -18.665 -8.778 28.311 1.00 94.62 1016 LEU A N 1
ATOM 8448 C CA . LEU A 1 1016 ? -19.971 -9.299 28.729 1.00 94.62 1016 LEU A CA 1
ATOM 8449 C C . LEU A 1 1016 ? -20.575 -8.557 29.930 1.00 94.62 1016 LEU A C 1
ATOM 8451 O O . LEU A 1 1016 ? -21.797 -8.448 30.027 1.00 94.62 1016 LEU A O 1
ATOM 8455 N N . SER A 1 1017 ? -19.740 -8.022 30.826 1.00 92.94 1017 SER A N 1
ATOM 8456 C CA . SER A 1 1017 ? -20.194 -7.261 32.007 1.00 92.94 1017 SER A CA 1
ATOM 8457 C C . SER A 1 1017 ? -20.344 -5.760 31.768 1.00 92.94 1017 SER A C 1
ATOM 8459 O O . SER A 1 1017 ? -20.737 -5.048 32.689 1.00 92.94 1017 SER A O 1
ATOM 8461 N N . GLY A 1 1018 ? -20.050 -5.294 30.557 1.00 90.06 1018 GLY A N 1
ATOM 8462 C CA . GLY A 1 1018 ? -20.013 -3.880 30.221 1.00 90.06 1018 GLY A CA 1
ATOM 8463 C C . GLY A 1 1018 ? -18.667 -3.219 30.537 1.00 90.06 1018 GLY A C 1
ATOM 8464 O O . GLY A 1 1018 ? -17.956 -3.587 31.478 1.00 90.06 1018 GLY A O 1
ATOM 8465 N N . LYS A 1 1019 ? -18.305 -2.252 29.704 1.00 91.44 1019 LYS A N 1
ATOM 8466 C CA . LYS A 1 1019 ? -17.070 -1.478 29.722 1.00 91.44 1019 LYS A CA 1
ATOM 8467 C C . LYS A 1 1019 ? -16.870 -0.725 31.032 1.00 91.44 1019 LYS A C 1
ATOM 8469 O O . LYS A 1 1019 ? -15.790 -0.825 31.605 1.00 91.44 1019 LYS A O 1
ATOM 8474 N N . GLU A 1 1020 ? -17.879 -0.025 31.543 1.00 92.38 1020 GLU A N 1
ATOM 8475 C CA . GLU A 1 1020 ? -17.757 0.790 32.759 1.00 92.38 1020 GLU A CA 1
ATOM 8476 C C . GLU A 1 1020 ? -17.457 -0.075 33.981 1.00 92.38 1020 GLU A C 1
ATOM 8478 O O . GLU A 1 1020 ? -16.621 0.279 34.814 1.00 92.38 1020 GLU A O 1
ATOM 8483 N N . LYS A 1 1021 ? -18.079 -1.256 34.084 1.00 92.62 1021 LYS A N 1
ATOM 8484 C CA . LYS A 1 1021 ? -17.773 -2.193 35.176 1.00 92.62 1021 LYS A CA 1
ATOM 8485 C C . LYS A 1 1021 ? -16.340 -2.708 35.099 1.00 92.62 1021 LYS A C 1
ATOM 8487 O O . LYS A 1 1021 ? -15.681 -2.813 36.129 1.00 92.62 1021 LYS A O 1
ATOM 8492 N N . ILE A 1 1022 ? -15.853 -3.006 33.895 1.00 94.38 1022 ILE A N 1
ATOM 8493 C CA . ILE A 1 1022 ? -14.476 -3.469 33.684 1.00 94.38 1022 ILE A CA 1
ATOM 8494 C C . ILE A 1 1022 ? -13.477 -2.347 33.991 1.00 94.38 1022 ILE A C 1
ATOM 8496 O O . ILE A 1 1022 ? -12.515 -2.577 34.719 1.00 94.38 1022 ILE A O 1
ATOM 8500 N N . LEU A 1 1023 ? -13.719 -1.123 33.513 1.00 94.38 1023 LEU A N 1
ATOM 8501 C CA . LEU A 1 1023 ? -12.870 0.044 33.785 1.00 94.38 1023 LEU A CA 1
ATOM 8502 C C . LEU A 1 1023 ? -12.821 0.404 35.279 1.00 94.38 1023 LEU A C 1
ATOM 8504 O O . LEU A 1 1023 ? -11.811 0.929 35.758 1.00 94.38 1023 LEU A O 1
ATOM 8508 N N . ASN A 1 1024 ? -13.891 0.120 36.025 1.00 93.69 1024 ASN A N 1
ATOM 8509 C CA . ASN A 1 1024 ? -13.990 0.362 37.467 1.00 93.69 1024 ASN A CA 1
ATOM 8510 C C . ASN A 1 1024 ? -13.589 -0.836 38.339 1.00 93.69 1024 ASN A C 1
ATOM 8512 O O . ASN A 1 1024 ? -13.645 -0.738 39.567 1.00 93.69 1024 ASN A O 1
ATOM 8516 N N . PHE A 1 1025 ? -13.136 -1.941 37.741 1.00 95.75 1025 PHE A N 1
ATOM 8517 C CA . PHE A 1 1025 ? -12.528 -3.034 38.490 1.00 95.75 1025 PHE A CA 1
ATOM 8518 C C . PHE A 1 1025 ? -11.306 -2.535 39.281 1.00 95.75 1025 PHE A C 1
ATOM 8520 O O . PHE A 1 1025 ? -10.507 -1.733 38.788 1.00 95.75 1025 PHE A O 1
ATOM 8527 N N . LYS A 1 1026 ? -11.147 -3.006 40.524 1.00 94.56 1026 LYS A N 1
ATOM 8528 C CA . LYS A 1 1026 ? -10.016 -2.631 41.385 1.00 94.56 1026 LYS A CA 1
ATOM 8529 C C . LYS A 1 1026 ? -8.755 -3.393 40.977 1.00 94.56 1026 LYS A C 1
ATOM 8531 O O . LYS A 1 1026 ? -8.389 -4.390 41.593 1.00 94.56 1026 LYS A O 1
ATOM 8536 N N . PHE A 1 1027 ? -8.088 -2.905 39.933 1.00 95.31 1027 PHE A N 1
ATOM 8537 C CA . PHE A 1 1027 ? -6.801 -3.444 39.478 1.00 95.31 1027 PHE A CA 1
ATOM 8538 C C . PHE A 1 1027 ? -5.678 -3.269 40.506 1.00 95.31 1027 PHE A C 1
ATOM 8540 O O . PHE A 1 1027 ? -4.734 -4.056 40.513 1.00 95.31 1027 PHE A O 1
ATOM 8547 N N . PHE A 1 1028 ? -5.786 -2.253 41.359 1.00 93.69 1028 PHE A N 1
ATOM 85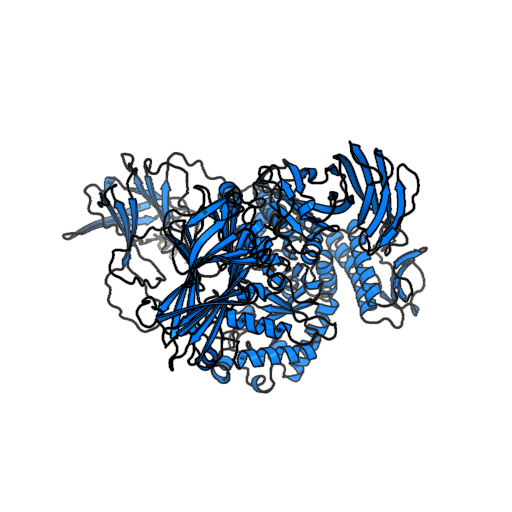48 C CA . PHE A 1 1028 ? -4.900 -1.973 42.481 1.00 93.69 1028 PHE A CA 1
ATOM 8549 C C . PHE A 1 1028 ? -5.650 -1.162 43.551 1.00 93.69 1028 PHE A C 1
ATOM 8551 O O . PHE A 1 1028 ? -6.694 -0.569 43.258 1.00 93.69 1028 PHE A O 1
ATOM 8558 N N . ASP A 1 1029 ? -5.150 -1.168 44.787 1.00 91.00 1029 ASP A N 1
ATOM 8559 C CA . ASP A 1 1029 ? -5.705 -0.387 45.901 1.00 91.00 1029 ASP A CA 1
ATOM 8560 C C . ASP A 1 1029 ? -5.115 1.039 45.994 1.00 91.00 1029 ASP A C 1
ATOM 8562 O O . ASP A 1 1029 ? -4.281 1.446 45.186 1.00 91.00 1029 ASP A O 1
ATOM 8566 N N . GLU A 1 1030 ? -5.547 1.820 46.988 1.00 87.06 1030 GLU A N 1
ATOM 8567 C CA . GLU A 1 1030 ? -5.061 3.192 47.226 1.00 87.06 1030 GLU A CA 1
ATOM 8568 C C . GLU A 1 1030 ? -3.559 3.260 47.553 1.00 87.06 1030 GLU A C 1
ATOM 8570 O O . GLU A 1 1030 ? -2.921 4.285 47.316 1.00 87.06 1030 GLU A O 1
ATOM 8575 N N . ASN A 1 1031 ? -2.985 2.159 48.047 1.00 87.88 1031 ASN A N 1
ATOM 8576 C CA . ASN A 1 1031 ? -1.561 2.017 48.340 1.00 87.88 1031 ASN A CA 1
ATOM 8577 C C . ASN A 1 1031 ? -0.772 1.463 47.144 1.00 87.88 1031 ASN A C 1
ATOM 8579 O O . ASN A 1 1031 ? 0.413 1.169 47.285 1.00 87.88 1031 ASN A O 1
ATOM 8583 N N . MET A 1 1032 ? -1.412 1.323 45.976 1.00 87.25 1032 MET A N 1
ATOM 8584 C CA . MET A 1 1032 ? -0.824 0.773 44.755 1.00 87.25 1032 MET A CA 1
ATOM 8585 C C . MET A 1 1032 ? -0.397 -0.699 44.890 1.00 87.25 1032 MET A C 1
ATOM 8587 O O . MET A 1 1032 ? 0.523 -1.149 44.211 1.00 87.25 1032 MET A O 1
ATOM 8591 N N . ASN A 1 1033 ? -1.096 -1.482 45.716 1.00 89.50 1033 ASN A N 1
ATOM 8592 C CA . ASN A 1 1033 ? -0.970 -2.939 45.711 1.00 89.50 1033 ASN A CA 1
ATOM 8593 C C . ASN A 1 1033 ? -1.854 -3.529 44.604 1.00 89.50 1033 ASN A C 1
ATOM 8595 O O . ASN A 1 1033 ? -3.074 -3.354 44.625 1.00 89.50 1033 ASN A O 1
ATOM 8599 N N . GLY A 1 1034 ? -1.252 -4.238 43.646 1.00 91.12 1034 GLY A N 1
ATOM 8600 C CA . GLY A 1 1034 ? -1.958 -4.854 42.521 1.00 91.12 1034 GLY A CA 1
ATOM 8601 C C . GLY A 1 1034 ? -2.863 -6.030 42.910 1.00 91.12 1034 GLY A C 1
ATOM 8602 O O . GLY A 1 1034 ? -2.561 -6.810 43.816 1.00 91.12 1034 GLY A O 1
ATOM 8603 N N . CYS A 1 1035 ? -3.967 -6.196 42.180 1.00 95.31 1035 CYS A N 1
ATOM 8604 C CA . CYS A 1 1035 ? -4.792 -7.404 42.217 1.00 95.31 1035 CYS A CA 1
ATOM 8605 C C . CYS A 1 1035 ? -4.024 -8.630 41.683 1.00 95.31 1035 CYS A C 1
ATOM 8607 O O . CYS A 1 1035 ? -2.995 -8.503 41.017 1.00 95.31 1035 CYS A O 1
ATOM 8609 N N . GLN A 1 1036 ? -4.514 -9.838 41.968 1.00 96.50 1036 GLN A N 1
ATOM 8610 C CA . GLN A 1 1036 ? -3.830 -11.076 41.566 1.00 96.50 1036 GLN A CA 1
ATOM 8611 C C . GLN A 1 1036 ? -4.214 -11.487 40.137 1.00 96.50 1036 GLN A C 1
ATOM 8613 O O . GLN A 1 1036 ? -5.384 -11.423 39.776 1.00 96.50 1036 GLN A O 1
ATOM 8618 N N . ILE A 1 1037 ? -3.265 -11.968 39.333 1.00 97.56 1037 ILE A N 1
ATOM 8619 C CA . ILE A 1 1037 ? -3.548 -12.597 38.033 1.00 97.56 1037 ILE A CA 1
ATOM 8620 C C . ILE A 1 1037 ? -3.460 -14.108 38.217 1.00 97.56 1037 ILE A C 1
ATOM 8622 O O . ILE A 1 1037 ? -2.409 -14.631 38.571 1.00 97.56 1037 ILE A O 1
ATOM 8626 N N . ILE A 1 1038 ? -4.560 -14.809 37.990 1.00 97.50 1038 ILE A N 1
ATOM 8627 C CA . ILE A 1 1038 ? -4.699 -16.239 38.226 1.00 97.50 1038 ILE A CA 1
ATOM 8628 C C . ILE A 1 1038 ? -4.719 -16.976 36.894 1.00 97.50 1038 ILE A C 1
ATOM 8630 O O . ILE A 1 1038 ? -5.536 -16.678 36.021 1.00 97.50 1038 ILE A O 1
ATOM 8634 N N . ILE A 1 1039 ? -3.825 -17.948 36.761 1.00 96.25 1039 ILE A N 1
ATOM 8635 C CA . ILE A 1 1039 ? -3.727 -18.845 35.607 1.00 96.25 1039 ILE A CA 1
ATOM 8636 C C . ILE A 1 1039 ? -3.965 -20.291 36.047 1.00 96.25 1039 ILE A C 1
ATOM 8638 O O . ILE A 1 1039 ? -3.699 -20.643 37.201 1.00 96.25 1039 ILE A O 1
ATOM 8642 N N . ASP A 1 1040 ? -4.465 -21.125 35.135 1.00 92.31 1040 ASP A N 1
ATOM 8643 C CA . ASP A 1 1040 ? -4.644 -22.558 35.389 1.00 92.31 1040 ASP A CA 1
ATOM 8644 C C . ASP A 1 1040 ? -3.296 -23.225 35.756 1.00 92.31 1040 ASP A C 1
ATOM 8646 O O . ASP A 1 1040 ? -2.221 -22.791 35.331 1.00 92.31 1040 ASP A O 1
ATOM 8650 N N . ASP A 1 1041 ? -3.331 -24.272 36.591 1.00 90.44 1041 ASP A N 1
ATOM 8651 C CA . ASP A 1 1041 ? -2.112 -24.921 37.108 1.00 90.44 1041 ASP A CA 1
ATOM 8652 C C . ASP A 1 1041 ? -1.241 -25.540 35.993 1.00 90.44 1041 ASP A C 1
ATOM 8654 O O . ASP A 1 1041 ? -0.016 -25.655 36.156 1.00 90.44 1041 ASP A O 1
ATOM 8658 N N . ASP A 1 1042 ? -1.879 -25.905 34.878 1.00 89.31 1042 ASP A N 1
ATOM 8659 C CA . ASP A 1 1042 ? -1.343 -26.486 33.644 1.00 89.31 1042 ASP A CA 1
ATOM 8660 C C . ASP A 1 1042 ? -1.254 -25.473 32.482 1.00 89.31 1042 ASP A C 1
ATOM 8662 O O . ASP A 1 1042 ? -1.208 -25.870 31.317 1.00 89.31 1042 ASP A O 1
ATOM 8666 N N . CYS A 1 1043 ? -1.207 -24.169 32.786 1.00 89.50 1043 CYS A N 1
ATOM 8667 C CA . CYS A 1 1043 ? -1.123 -23.103 31.788 1.00 89.50 1043 CYS A CA 1
ATOM 8668 C C . CYS A 1 1043 ? -0.008 -23.329 30.751 1.00 89.50 1043 CYS A C 1
ATOM 8670 O O . CYS A 1 1043 ? 1.111 -23.748 31.074 1.00 89.50 1043 CYS A O 1
ATOM 8672 N N . ASP A 1 1044 ? -0.281 -22.957 29.504 1.00 89.75 1044 ASP A N 1
ATOM 8673 C CA . ASP A 1 1044 ? 0.712 -23.006 28.439 1.00 89.75 1044 ASP A CA 1
ATOM 8674 C C . ASP A 1 1044 ? 1.458 -21.667 28.267 1.00 89.75 1044 ASP A C 1
ATOM 8676 O O . ASP A 1 1044 ? 1.353 -20.723 29.059 1.00 89.75 1044 ASP A O 1
ATOM 8680 N N . PHE A 1 1045 ? 2.254 -21.585 27.201 1.00 86.25 1045 PHE A N 1
ATOM 8681 C CA . PHE A 1 1045 ? 3.005 -20.385 26.850 1.00 86.25 1045 PHE A CA 1
ATOM 8682 C C . PHE A 1 1045 ? 2.119 -19.144 26.638 1.00 86.25 1045 PHE A C 1
ATOM 8684 O O . PHE A 1 1045 ? 2.519 -18.046 27.034 1.00 86.25 1045 PHE A O 1
ATOM 8691 N N . TYR A 1 1046 ? 0.948 -19.292 26.012 1.00 88.12 1046 TYR A N 1
ATOM 8692 C CA . TYR A 1 1046 ? 0.096 -18.164 25.634 1.00 88.12 1046 TYR A CA 1
ATOM 8693 C C . TYR A 1 1046 ? -0.635 -17.580 26.842 1.00 88.12 1046 TYR A C 1
ATOM 8695 O O . TYR A 1 1046 ? -0.690 -16.358 26.966 1.00 88.12 1046 TYR A O 1
ATOM 8703 N N . ASP A 1 1047 ? -1.090 -18.413 27.781 1.00 92.50 1047 ASP A N 1
ATOM 8704 C CA . ASP A 1 1047 ? -1.677 -17.924 29.038 1.00 92.50 1047 ASP A CA 1
ATOM 8705 C C . ASP A 1 1047 ? -0.654 -17.168 29.886 1.00 92.50 1047 ASP A C 1
ATOM 8707 O O . ASP A 1 1047 ? -0.919 -16.064 30.366 1.00 92.50 1047 ASP A O 1
ATOM 8711 N N . MET A 1 1048 ? 0.557 -17.716 30.016 1.00 91.19 1048 MET A N 1
ATOM 8712 C CA . MET A 1 1048 ? 1.643 -17.033 30.720 1.00 91.19 1048 MET A CA 1
ATOM 8713 C C . MET A 1 1048 ? 2.006 -15.703 30.041 1.00 91.19 1048 MET A C 1
ATOM 8715 O O . MET A 1 1048 ? 2.249 -14.700 30.715 1.00 91.19 1048 MET A O 1
ATOM 8719 N N . ARG A 1 1049 ? 2.032 -15.665 28.702 1.00 86.25 1049 ARG A N 1
ATOM 8720 C CA . ARG A 1 1049 ? 2.273 -14.438 27.928 1.00 86.25 1049 ARG A CA 1
ATOM 8721 C C . ARG A 1 1049 ? 1.162 -13.411 28.152 1.00 86.25 1049 ARG A C 1
ATOM 8723 O O . ARG A 1 1049 ? 1.462 -12.244 28.395 1.00 86.25 1049 ARG A O 1
ATOM 8730 N N . ALA A 1 1050 ? -0.094 -13.842 28.135 1.00 91.38 1050 ALA A N 1
ATOM 8731 C CA . ALA A 1 1050 ? -1.256 -12.998 28.378 1.00 91.38 1050 ALA A CA 1
ATOM 8732 C C . ALA A 1 1050 ? -1.237 -12.398 29.799 1.00 91.38 1050 ALA A C 1
ATOM 8734 O O . ALA A 1 1050 ? -1.378 -11.184 29.954 1.00 91.38 1050 ALA A O 1
ATOM 8735 N N . ALA A 1 1051 ? -0.947 -13.206 30.824 1.00 93.56 1051 ALA A N 1
ATOM 8736 C CA . ALA A 1 1051 ? -0.791 -12.739 32.204 1.00 93.56 1051 ALA A CA 1
ATOM 8737 C C . ALA A 1 1051 ? 0.344 -11.710 32.346 1.00 93.56 1051 ALA A C 1
ATOM 8739 O O . ALA A 1 1051 ? 0.165 -10.649 32.948 1.00 93.56 1051 ALA A O 1
ATOM 8740 N N . LYS A 1 1052 ? 1.504 -11.976 31.729 1.00 90.00 1052 LYS A N 1
ATOM 8741 C CA . LYS A 1 1052 ? 2.629 -11.030 31.712 1.00 90.00 1052 LYS A CA 1
ATOM 8742 C C . LYS A 1 1052 ? 2.268 -9.707 31.042 1.00 90.00 1052 LYS A C 1
ATOM 8744 O O . LYS A 1 1052 ? 2.632 -8.670 31.581 1.00 90.00 1052 LYS A O 1
ATOM 8749 N N . ARG A 1 1053 ? 1.524 -9.721 29.929 1.00 89.75 1053 ARG A N 1
ATOM 8750 C CA . ARG A 1 1053 ? 1.064 -8.494 29.250 1.00 89.75 1053 ARG A CA 1
ATOM 8751 C C . ARG A 1 1053 ? 0.194 -7.623 30.159 1.00 89.75 1053 ARG A C 1
ATOM 8753 O O . ARG A 1 1053 ? 0.392 -6.414 30.186 1.00 89.75 1053 ARG A O 1
ATOM 8760 N N . ILE A 1 1054 ? -0.716 -8.224 30.931 1.00 93.88 1054 ILE A N 1
ATOM 8761 C CA . ILE A 1 1054 ? -1.541 -7.486 31.904 1.00 93.88 1054 ILE A CA 1
ATOM 8762 C C . ILE A 1 1054 ? -0.659 -6.824 32.965 1.00 93.88 1054 ILE A C 1
ATOM 8764 O O . ILE A 1 1054 ? -0.823 -5.637 33.240 1.00 93.88 1054 ILE A O 1
ATOM 8768 N N . ASN A 1 1055 ? 0.303 -7.558 33.529 1.00 92.56 1055 ASN A N 1
ATOM 8769 C CA . ASN A 1 1055 ? 1.217 -6.981 34.514 1.00 92.56 1055 ASN A CA 1
ATOM 8770 C C . ASN A 1 1055 ? 2.064 -5.842 33.906 1.00 92.56 1055 ASN A C 1
ATOM 8772 O O . ASN A 1 1055 ? 2.114 -4.737 34.439 1.00 92.56 1055 ASN A O 1
ATOM 8776 N N . SER A 1 1056 ? 2.663 -6.079 32.735 1.00 88.81 1056 SER A N 1
ATOM 8777 C CA . SER A 1 1056 ? 3.456 -5.094 31.990 1.00 88.81 1056 SER A CA 1
ATOM 8778 C C . SER A 1 1056 ? 2.693 -3.807 31.677 1.00 88.81 1056 SER A C 1
ATOM 8780 O O . SER A 1 1056 ? 3.282 -2.729 31.736 1.00 88.81 1056 SER A O 1
ATOM 8782 N N . PHE A 1 1057 ? 1.392 -3.902 31.382 1.00 92.12 1057 PHE A N 1
ATOM 8783 C CA . PHE A 1 1057 ? 0.530 -2.745 31.146 1.00 92.12 1057 PHE A CA 1
ATOM 8784 C C . PHE A 1 1057 ? 0.500 -1.793 32.346 1.00 92.12 1057 PHE A C 1
ATOM 8786 O O . PHE A 1 1057 ? 0.741 -0.592 32.196 1.00 92.12 1057 PHE A O 1
ATOM 8793 N N . PHE A 1 1058 ? 0.217 -2.331 33.534 1.00 92.50 1058 PHE A N 1
ATOM 8794 C CA . PHE A 1 1058 ? 0.114 -1.543 34.761 1.00 92.50 1058 PHE A CA 1
ATOM 8795 C C . PHE A 1 1058 ? 1.478 -1.089 35.270 1.00 92.50 1058 PHE A C 1
ATOM 8797 O O . PHE A 1 1058 ? 1.594 0.060 35.697 1.00 92.50 1058 PHE A O 1
ATOM 8804 N N . TYR A 1 1059 ? 2.503 -1.938 35.142 1.00 89.75 1059 TYR A N 1
ATOM 8805 C CA . TYR A 1 1059 ? 3.883 -1.582 35.458 1.00 89.75 1059 TYR A CA 1
ATOM 8806 C C . TYR A 1 1059 ? 4.331 -0.359 34.654 1.00 89.75 1059 TYR A C 1
ATOM 8808 O O . TYR A 1 1059 ? 4.705 0.643 35.254 1.00 89.75 1059 TYR A O 1
ATOM 8816 N N . LEU A 1 1060 ? 4.212 -0.393 33.316 1.00 87.00 1060 LEU A N 1
ATOM 8817 C CA . LEU A 1 1060 ? 4.619 0.722 32.451 1.00 87.00 1060 LEU A CA 1
ATOM 8818 C C . LEU A 1 1060 ? 3.849 2.005 32.782 1.00 87.00 1060 LEU A C 1
ATOM 8820 O O . LEU A 1 1060 ? 4.431 3.082 32.892 1.00 87.00 1060 LEU A O 1
ATOM 8824 N N . TRP A 1 1061 ? 2.525 1.908 32.913 1.00 89.38 1061 TRP A N 1
ATOM 8825 C CA . TRP A 1 1061 ? 1.703 3.079 33.197 1.00 89.38 1061 TRP A CA 1
ATOM 8826 C C . TRP A 1 1061 ? 2.069 3.713 34.548 1.00 89.38 1061 TRP A C 1
ATOM 8828 O O . TRP A 1 1061 ? 2.210 4.935 34.626 1.00 89.38 1061 TRP A O 1
ATOM 8838 N N . ALA A 1 1062 ? 2.248 2.908 35.598 1.00 89.00 1062 ALA A N 1
ATOM 8839 C CA . ALA A 1 1062 ? 2.594 3.397 36.928 1.00 89.00 1062 ALA A CA 1
ATOM 8840 C C . ALA A 1 1062 ? 4.032 3.935 36.987 1.00 89.00 1062 ALA A C 1
ATOM 8842 O O . ALA A 1 1062 ? 4.251 5.025 37.524 1.00 89.00 1062 ALA A O 1
ATOM 8843 N N . SER A 1 1063 ? 4.994 3.241 36.373 1.00 83.75 1063 SER A N 1
ATOM 8844 C CA . SER A 1 1063 ? 6.398 3.661 36.366 1.00 83.75 1063 SER A CA 1
ATOM 8845 C C . SER A 1 1063 ? 6.572 4.987 35.635 1.00 83.75 1063 SER A C 1
ATOM 8847 O O . SER A 1 1063 ? 7.299 5.865 36.100 1.00 83.75 1063 SER A O 1
ATOM 8849 N N . GLU A 1 1064 ? 5.854 5.186 34.528 1.00 82.00 1064 GLU A N 1
ATOM 8850 C CA . GLU A 1 1064 ? 6.004 6.389 33.718 1.00 82.00 1064 GLU A CA 1
ATOM 8851 C C . GLU A 1 1064 ? 5.152 7.564 34.210 1.00 82.00 1064 GLU A C 1
ATOM 8853 O O . GLU A 1 1064 ? 5.671 8.681 34.287 1.00 82.00 1064 GLU A O 1
ATOM 8858 N N . ASN A 1 1065 ? 3.889 7.341 34.600 1.00 80.88 1065 ASN A N 1
ATOM 8859 C CA . ASN A 1 1065 ? 2.978 8.422 35.008 1.00 80.88 1065 ASN A CA 1
ATOM 8860 C C . ASN A 1 1065 ? 2.968 8.704 36.516 1.00 80.88 1065 ASN A C 1
ATOM 8862 O O . ASN A 1 1065 ? 2.645 9.819 36.925 1.00 80.88 1065 ASN A O 1
ATOM 8866 N N . LYS A 1 1066 ? 3.256 7.702 37.355 1.00 82.88 1066 LYS A N 1
ATOM 8867 C CA . LYS A 1 1066 ? 3.223 7.822 38.825 1.00 82.88 1066 LYS A CA 1
ATOM 8868 C C . LYS A 1 1066 ? 4.605 7.710 39.470 1.00 82.88 1066 LYS A C 1
ATOM 8870 O O . LYS A 1 1066 ? 4.722 8.004 40.654 1.00 82.88 1066 LYS A O 1
ATOM 8875 N N . LYS A 1 1067 ? 5.636 7.346 38.696 1.00 84.06 1067 LYS A N 1
ATOM 8876 C CA . LYS A 1 1067 ? 7.022 7.160 39.158 1.00 84.06 1067 LYS A CA 1
ATOM 8877 C C . LYS A 1 1067 ? 7.137 6.142 40.301 1.00 84.06 1067 LYS A C 1
ATOM 8879 O O . LYS A 1 1067 ? 7.951 6.306 41.203 1.00 84.06 1067 LYS A O 1
ATOM 8884 N N . ILE A 1 1068 ? 6.318 5.092 40.243 1.00 85.81 1068 ILE A N 1
ATOM 8885 C CA . ILE A 1 1068 ? 6.306 3.967 41.187 1.00 85.81 1068 ILE A CA 1
ATOM 8886 C C . ILE A 1 1068 ? 6.210 2.643 40.432 1.00 85.81 1068 ILE A C 1
ATOM 8888 O O . ILE A 1 1068 ? 5.672 2.592 39.327 1.00 85.81 1068 ILE A O 1
ATOM 8892 N N . GLU A 1 1069 ? 6.701 1.568 41.037 1.00 86.38 1069 GLU A N 1
ATOM 8893 C CA . GLU A 1 1069 ? 6.574 0.223 40.480 1.00 86.38 1069 GLU A CA 1
ATOM 8894 C C . GLU A 1 1069 ? 5.275 -0.421 40.967 1.00 86.38 1069 GLU A C 1
ATOM 8896 O O . GLU A 1 1069 ? 5.065 -0.591 42.166 1.00 86.38 1069 GLU A O 1
ATOM 8901 N N . LEU A 1 1070 ? 4.396 -0.764 40.025 1.00 88.81 1070 LEU A N 1
ATOM 8902 C CA . LEU A 1 1070 ? 3.165 -1.504 40.282 1.00 88.81 1070 LEU A CA 1
ATOM 8903 C C . LEU A 1 1070 ? 3.286 -2.880 39.629 1.00 88.81 1070 LEU A C 1
ATOM 8905 O O . LEU A 1 1070 ? 3.340 -2.971 38.405 1.00 88.81 1070 LEU A O 1
ATOM 8909 N N . ASP A 1 1071 ? 3.293 -3.935 40.439 1.00 89.81 1071 ASP A N 1
ATOM 8910 C CA . ASP A 1 1071 ? 3.238 -5.319 39.967 1.00 89.81 1071 ASP A CA 1
ATOM 8911 C C . ASP A 1 1071 ? 1.914 -5.973 40.392 1.00 89.81 1071 ASP A C 1
ATOM 8913 O O . ASP A 1 1071 ? 1.482 -5.885 41.545 1.00 89.81 1071 ASP A O 1
ATOM 8917 N N . LEU A 1 1072 ? 1.282 -6.673 39.453 1.00 94.06 1072 LEU A N 1
ATOM 8918 C CA . LEU A 1 1072 ? 0.142 -7.552 39.695 1.00 94.06 1072 LEU A CA 1
ATOM 8919 C C . LEU A 1 1072 ? 0.669 -8.993 39.824 1.00 94.06 1072 LEU A C 1
ATOM 8921 O O . LEU A 1 1072 ? 1.145 -9.556 38.830 1.00 94.06 1072 LEU A O 1
ATOM 8925 N N . PRO A 1 1073 ? 0.627 -9.615 41.018 1.00 94.31 1073 PRO A N 1
ATOM 8926 C CA . PRO A 1 1073 ? 1.215 -10.934 41.230 1.00 94.31 1073 PRO A CA 1
ATOM 8927 C C . PRO A 1 1073 ? 0.503 -12.008 40.402 1.00 94.31 1073 PRO A C 1
ATOM 8929 O O . PRO A 1 1073 ? -0.701 -12.220 40.548 1.00 94.31 1073 PRO A O 1
ATOM 8932 N N . ILE A 1 1074 ? 1.270 -12.722 39.573 1.00 95.69 1074 ILE A N 1
ATOM 8933 C CA . ILE A 1 1074 ? 0.796 -13.879 38.805 1.00 95.69 1074 ILE A CA 1
ATOM 8934 C C . ILE A 1 1074 ? 0.886 -15.120 39.697 1.00 95.69 1074 ILE A C 1
ATOM 8936 O O . ILE A 1 1074 ? 1.967 -15.445 40.188 1.00 95.69 1074 ILE A O 1
ATOM 8940 N N . LYS A 1 1075 ? -0.237 -15.807 39.907 1.00 96.06 1075 LYS A N 1
ATOM 8941 C CA . LYS A 1 1075 ? -0.348 -17.003 40.746 1.00 96.06 1075 LYS A CA 1
ATOM 8942 C C . LYS A 1 1075 ? -1.047 -18.125 40.006 1.00 96.06 1075 LYS A C 1
ATOM 8944 O O . LYS A 1 1075 ? -1.899 -17.891 39.147 1.00 96.06 1075 LYS A O 1
ATOM 8949 N N . LYS A 1 1076 ? -0.718 -19.351 40.386 1.00 95.00 1076 LYS A N 1
ATOM 8950 C CA . LYS A 1 1076 ? -1.481 -20.514 39.947 1.00 95.00 1076 LYS A CA 1
ATOM 8951 C C . LYS A 1 1076 ? -2.832 -20.581 40.661 1.00 95.00 1076 LYS A C 1
ATOM 8953 O O . LYS A 1 1076 ? -2.974 -20.092 41.782 1.00 95.00 1076 LYS A O 1
ATOM 8958 N N . ASN A 1 1077 ? -3.825 -21.205 40.034 1.00 93.12 1077 ASN A N 1
ATOM 8959 C CA . ASN A 1 1077 ? -5.165 -21.329 40.611 1.00 93.12 1077 ASN A CA 1
ATOM 8960 C C . ASN A 1 1077 ? -5.157 -22.024 41.988 1.00 93.12 1077 ASN A C 1
ATOM 8962 O O . ASN A 1 1077 ? -5.872 -21.595 42.893 1.00 93.12 1077 ASN A O 1
ATOM 8966 N N . SER A 1 1078 ? -4.285 -23.017 42.188 1.00 92.94 1078 SER A N 1
ATOM 8967 C CA . SER A 1 1078 ? -4.071 -23.682 43.486 1.00 92.94 1078 SER A CA 1
ATOM 8968 C C . SER A 1 1078 ? -3.519 -22.772 44.601 1.00 92.94 1078 SER A C 1
ATOM 8970 O O . SER A 1 1078 ? -3.654 -23.085 45.784 1.00 92.94 1078 SER A O 1
ATOM 8972 N N . GLU A 1 1079 ? -2.933 -21.624 44.254 1.00 92.94 1079 GLU A N 1
ATOM 8973 C CA . GLU A 1 1079 ? -2.315 -20.669 45.187 1.00 92.94 1079 GLU A CA 1
ATOM 8974 C C . GLU A 1 1079 ? -3.243 -19.495 45.550 1.00 92.94 1079 GLU A C 1
ATOM 8976 O O . GLU A 1 1079 ? -2.906 -18.663 46.405 1.00 92.94 1079 GLU A O 1
ATOM 8981 N N . TYR A 1 1080 ? -4.409 -19.397 44.904 1.00 93.06 1080 TYR A N 1
ATOM 8982 C CA . TYR A 1 1080 ? -5.369 -18.321 45.124 1.00 93.06 1080 TYR A CA 1
ATOM 8983 C C . TYR A 1 1080 ? -6.117 -18.500 46.454 1.00 93.06 1080 TYR A C 1
ATOM 8985 O O . TYR A 1 1080 ? -6.797 -19.497 46.681 1.00 93.06 1080 TYR A O 1
ATOM 8993 N N . LYS A 1 1081 ? -6.021 -17.499 47.340 1.00 87.50 1081 LYS A N 1
ATOM 8994 C CA . LYS A 1 1081 ? -6.625 -17.517 48.690 1.00 87.50 1081 LYS A CA 1
ATOM 8995 C C . LYS A 1 1081 ? -7.757 -16.494 48.889 1.00 87.50 1081 LYS A C 1
ATOM 8997 O O . LYS A 1 1081 ? -8.195 -16.303 50.018 1.00 87.50 1081 LYS A O 1
ATOM 9002 N N . GLY A 1 1082 ? -8.228 -15.844 47.820 1.00 86.88 1082 GLY A N 1
ATOM 9003 C CA . GLY A 1 1082 ? -9.273 -14.806 47.864 1.00 86.88 1082 GLY A CA 1
ATOM 9004 C C . GLY A 1 1082 ? -8.784 -13.392 47.510 1.00 86.88 1082 GLY A C 1
ATOM 9005 O O . GLY A 1 1082 ? -7.590 -13.177 47.292 1.00 86.88 1082 GLY A O 1
ATOM 9006 N N . GLY A 1 1083 ? -9.722 -12.436 47.448 1.00 88.06 1083 GLY A N 1
ATOM 9007 C CA . GLY A 1 1083 ? -9.501 -11.027 47.075 1.00 88.06 1083 GLY A CA 1
ATOM 9008 C C . GLY A 1 1083 ? -9.675 -10.729 45.578 1.00 88.06 1083 GLY A C 1
ATOM 9009 O O . GLY A 1 1083 ? -9.993 -11.629 44.796 1.00 88.06 1083 GLY A O 1
ATOM 9010 N N . TYR A 1 1084 ? -9.442 -9.473 45.177 1.00 94.00 1084 TYR A N 1
ATOM 9011 C CA . TYR A 1 1084 ? -9.554 -9.042 43.778 1.00 94.00 1084 TYR A CA 1
ATOM 9012 C C . TYR A 1 1084 ? -8.580 -9.802 42.878 1.00 94.00 1084 TYR A C 1
ATOM 9014 O O . TYR A 1 1084 ? -7.375 -9.859 43.153 1.00 94.00 1084 TYR A O 1
ATOM 9022 N N . ALA A 1 1085 ? -9.102 -10.384 41.797 1.00 96.25 1085 ALA A N 1
ATOM 9023 C CA . ALA A 1 1085 ? -8.298 -11.194 40.892 1.00 96.25 1085 ALA A CA 1
ATOM 9024 C C . ALA A 1 1085 ? -8.803 -11.205 39.444 1.00 96.25 1085 ALA A C 1
ATOM 9026 O O . ALA A 1 1085 ? -10.003 -11.107 39.185 1.00 96.25 1085 ALA A O 1
ATOM 9027 N N . ILE A 1 1086 ? -7.871 -11.381 38.508 1.00 97.81 1086 ILE A N 1
ATOM 9028 C CA . ILE A 1 1086 ? -8.113 -11.588 37.080 1.00 97.81 1086 ILE A CA 1
ATOM 9029 C C . ILE A 1 1086 ? -7.847 -13.060 36.767 1.00 97.81 1086 ILE A C 1
ATOM 9031 O O . ILE A 1 1086 ? -6.736 -13.521 36.979 1.00 97.81 1086 ILE A O 1
ATOM 9035 N N . PHE A 1 1087 ? -8.824 -13.800 36.256 1.00 97.31 1087 PHE A N 1
ATOM 9036 C CA . PHE A 1 1087 ? -8.695 -15.227 35.950 1.00 97.31 1087 PHE A CA 1
ATOM 9037 C C . PHE A 1 1087 ? -8.571 -15.461 34.445 1.00 97.31 1087 PHE A C 1
ATOM 9039 O O . PHE A 1 1087 ? -9.478 -15.086 33.704 1.00 97.31 1087 PHE A O 1
ATOM 9046 N N . LEU A 1 1088 ? -7.515 -16.146 34.003 1.00 96.69 1088 LEU A N 1
ATOM 9047 C CA . LEU A 1 1088 ? -7.432 -16.741 32.665 1.00 96.69 1088 LEU A CA 1
ATOM 9048 C C . LEU A 1 1088 ? -7.930 -18.186 32.744 1.00 96.69 1088 LEU A C 1
ATOM 9050 O O . LEU A 1 1088 ? -7.290 -19.010 33.393 1.00 96.69 1088 LEU A O 1
ATOM 9054 N N . LYS A 1 1089 ? -9.080 -18.487 32.129 1.00 92.69 1089 LYS A N 1
ATOM 9055 C CA . LYS A 1 1089 ? -9.766 -19.776 32.325 1.00 92.69 1089 LYS A CA 1
ATOM 9056 C C . LYS A 1 1089 ? -10.232 -20.421 31.021 1.00 92.69 1089 LYS A C 1
ATOM 9058 O O . LYS A 1 1089 ? -10.854 -19.773 30.182 1.00 92.69 1089 LYS A O 1
ATOM 9063 N N . ASN A 1 1090 ? -10.032 -21.728 30.881 1.00 91.06 1090 ASN A N 1
ATOM 9064 C CA . ASN A 1 1090 ? -10.617 -22.495 29.778 1.00 91.06 1090 ASN A CA 1
ATOM 9065 C C . ASN A 1 1090 ? -12.163 -22.535 29.844 1.00 91.06 1090 ASN A C 1
ATOM 9067 O O . ASN A 1 1090 ? -12.756 -22.802 30.893 1.00 91.06 1090 ASN A O 1
ATOM 9071 N N . SER A 1 1091 ? -12.834 -22.292 28.715 1.00 91.75 1091 SER A N 1
ATOM 9072 C CA . SER A 1 1091 ? -14.300 -22.330 28.591 1.00 91.75 1091 SER A CA 1
ATOM 9073 C C . SER A 1 1091 ? -14.730 -22.623 27.156 1.00 91.75 1091 SER A C 1
ATOM 9075 O O . SER A 1 1091 ? -14.045 -22.253 26.215 1.00 91.75 1091 SER A O 1
ATOM 9077 N N . LYS A 1 1092 ? -15.899 -23.246 26.959 1.00 89.81 1092 LYS A N 1
ATOM 9078 C CA . LYS A 1 1092 ? -16.479 -23.410 25.609 1.00 89.81 1092 LYS A CA 1
ATOM 9079 C C . LYS A 1 1092 ? -16.926 -22.085 24.988 1.00 89.81 1092 LYS A C 1
ATOM 9081 O O . LYS A 1 1092 ? -17.010 -21.986 23.771 1.00 89.81 1092 LYS A O 1
ATOM 9086 N N . ASN A 1 1093 ? -17.245 -21.107 25.830 1.00 91.06 1093 ASN A N 1
ATOM 9087 C CA . ASN A 1 1093 ? -17.589 -19.755 25.410 1.00 91.06 1093 ASN A CA 1
ATOM 9088 C C . ASN A 1 1093 ? -16.342 -18.875 25.466 1.00 91.06 1093 ASN A C 1
ATOM 9090 O O . ASN A 1 1093 ? -15.385 -19.214 26.161 1.00 91.06 1093 ASN A O 1
ATOM 9094 N N . GLU A 1 1094 ? -16.390 -17.725 24.804 1.00 94.25 1094 GLU A N 1
ATOM 9095 C CA . GLU A 1 1094 ? -15.354 -16.700 24.883 1.00 94.25 1094 GLU A CA 1
ATOM 9096 C C . GLU A 1 1094 ? -15.910 -15.382 25.431 1.00 94.25 1094 GLU A C 1
ATOM 9098 O O . GLU A 1 1094 ? -17.086 -15.071 25.226 1.00 94.25 1094 GLU A O 1
ATOM 9103 N N . GLY A 1 1095 ? -15.086 -14.634 26.164 1.00 95.94 1095 GLY A N 1
ATOM 9104 C CA . GLY A 1 1095 ? -15.445 -13.307 26.653 1.00 95.94 1095 GLY A CA 1
ATOM 9105 C C . GLY A 1 1095 ? -14.716 -12.874 27.922 1.00 95.94 1095 GLY A C 1
ATOM 9106 O O . GLY A 1 1095 ? -13.893 -13.593 28.495 1.00 95.94 1095 GLY A O 1
ATOM 9107 N N . ILE A 1 1096 ? -15.045 -11.656 28.340 1.00 96.94 1096 ILE A N 1
ATOM 9108 C CA . ILE A 1 1096 ? -14.526 -10.963 29.513 1.00 96.94 1096 ILE A CA 1
ATOM 9109 C C . ILE A 1 1096 ? -15.702 -10.567 30.391 1.00 96.94 1096 ILE A C 1
ATOM 9111 O O . ILE A 1 1096 ? -16.586 -9.813 29.975 1.00 96.94 1096 ILE A O 1
ATOM 9115 N N . GLU A 1 1097 ? -15.718 -11.083 31.612 1.00 96.31 1097 GLU A N 1
ATOM 9116 C CA . GLU A 1 1097 ? -16.857 -10.969 32.514 1.00 96.31 1097 GLU A CA 1
ATOM 9117 C C . GLU A 1 1097 ? -16.383 -10.700 33.942 1.00 96.31 1097 GLU A C 1
ATOM 9119 O O . GLU A 1 1097 ? -15.605 -11.457 34.514 1.00 96.31 1097 GLU A O 1
ATOM 9124 N N . LEU A 1 1098 ? -16.882 -9.627 34.542 1.00 95.00 1098 LEU A N 1
ATOM 9125 C CA . LEU A 1 1098 ? -16.756 -9.348 35.965 1.00 95.00 1098 LEU A CA 1
ATOM 9126 C C . LEU A 1 1098 ? -17.879 -10.054 36.743 1.00 95.00 1098 LEU A C 1
ATOM 9128 O O . LEU A 1 1098 ? -19.057 -9.802 36.472 1.00 95.00 1098 LEU A O 1
ATOM 9132 N N . LYS A 1 1099 ? -17.510 -10.875 37.734 1.00 92.88 1099 LYS A N 1
ATOM 9133 C CA . LYS A 1 1099 ? -18.411 -11.429 38.761 1.00 92.88 1099 LYS A CA 1
ATOM 9134 C C . LYS A 1 1099 ? -17.832 -11.149 40.138 1.00 92.88 1099 LYS A C 1
ATOM 9136 O O . LYS A 1 1099 ? -16.716 -11.577 40.430 1.00 92.88 1099 LYS A O 1
ATOM 9141 N N . ASP A 1 1100 ? -18.597 -10.457 40.973 1.00 87.62 1100 ASP A N 1
ATOM 9142 C CA . ASP A 1 1100 ? -18.161 -10.006 42.295 1.00 87.62 1100 ASP A CA 1
ATOM 9143 C C . ASP A 1 1100 ? -16.808 -9.267 42.203 1.00 87.62 1100 ASP A C 1
ATOM 9145 O O . ASP A 1 1100 ? -16.661 -8.322 41.430 1.00 87.62 1100 ASP A O 1
ATOM 9149 N N . GLU A 1 1101 ? -15.795 -9.719 42.940 1.00 87.56 1101 GLU A N 1
ATOM 9150 C CA . GLU A 1 1101 ? -14.439 -9.156 42.941 1.00 87.56 1101 GLU A CA 1
ATOM 9151 C C . GLU A 1 1101 ? -13.504 -9.809 41.901 1.00 87.56 1101 GLU A C 1
ATOM 9153 O O . GLU A 1 1101 ? -12.281 -9.716 42.014 1.00 87.56 1101 GLU A O 1
ATOM 9158 N N . LYS A 1 1102 ? -14.039 -10.511 40.893 1.00 95.50 1102 LYS A N 1
ATOM 9159 C CA . LYS A 1 1102 ? -13.244 -11.333 39.965 1.00 95.50 1102 LYS A CA 1
ATOM 9160 C C . LYS A 1 1102 ? -13.526 -10.998 38.507 1.00 95.50 1102 LYS A C 1
ATOM 9162 O O . LYS A 1 1102 ? -14.661 -11.115 38.047 1.00 95.50 1102 LYS A O 1
ATOM 9167 N N . LEU A 1 1103 ? -12.480 -10.643 37.766 1.00 97.31 1103 LEU A N 1
ATOM 9168 C CA . LEU A 1 1103 ? -12.532 -10.430 36.322 1.00 97.31 1103 LEU A CA 1
ATOM 9169 C C . LEU A 1 1103 ? -12.114 -11.716 35.602 1.00 97.31 1103 LEU A C 1
ATOM 9171 O O . LEU A 1 1103 ? -10.957 -12.113 35.654 1.00 97.31 1103 LEU A O 1
ATOM 9175 N N . PHE A 1 1104 ? -13.038 -12.384 34.927 1.00 97.44 1104 PHE A N 1
ATOM 9176 C CA . PHE A 1 1104 ? -12.761 -13.596 34.164 1.00 97.44 1104 PHE A CA 1
ATOM 9177 C C . PHE A 1 1104 ? -12.486 -13.263 32.701 1.00 97.44 1104 PHE A C 1
ATOM 9179 O O . PHE A 1 1104 ? -13.255 -12.539 32.078 1.00 97.44 1104 PHE A O 1
ATOM 9186 N N . ILE A 1 1105 ? -11.427 -13.850 32.150 1.00 97.62 1105 ILE A N 1
ATOM 9187 C CA . ILE A 1 1105 ? -11.090 -13.867 30.728 1.00 97.62 1105 ILE A CA 1
ATOM 9188 C C . ILE A 1 1105 ? -11.066 -15.332 30.320 1.00 97.62 1105 ILE A C 1
ATOM 9190 O O . ILE A 1 1105 ? -10.210 -16.106 30.759 1.00 97.62 1105 ILE A O 1
ATOM 9194 N N . PHE A 1 1106 ? -12.037 -15.737 29.515 1.00 95.88 1106 PHE A N 1
ATOM 9195 C CA . PHE A 1 1106 ? -12.218 -17.140 29.184 1.00 95.88 1106 PHE A CA 1
ATOM 9196 C C . PHE A 1 1106 ? -12.403 -17.344 27.691 1.00 95.88 1106 PHE A C 1
ATOM 9198 O O . PHE A 1 1106 ? -12.978 -16.498 27.020 1.00 95.88 1106 PHE A O 1
ATOM 9205 N N . ALA A 1 1107 ? -11.877 -18.456 27.181 1.00 96.00 1107 ALA A N 1
ATOM 9206 C CA . ALA A 1 1107 ? -12.019 -18.905 25.796 1.00 96.00 1107 ALA A CA 1
ATOM 9207 C C . ALA A 1 1107 ? -11.675 -20.398 25.694 1.00 96.00 1107 ALA A C 1
ATOM 9209 O O . ALA A 1 1107 ? -11.197 -20.991 26.672 1.00 96.00 1107 ALA A O 1
ATOM 9210 N N . SER A 1 1108 ? -11.887 -20.985 24.514 1.00 93.44 1108 SER A N 1
ATOM 9211 C CA . SER A 1 1108 ? -11.677 -22.423 24.281 1.00 93.44 1108 SER A CA 1
ATOM 9212 C C . SER A 1 1108 ? -10.210 -22.835 24.287 1.00 93.44 1108 SER A C 1
ATOM 9214 O O . SER A 1 1108 ? -9.894 -23.968 24.645 1.00 93.44 1108 SER A O 1
ATOM 9216 N N . ASP A 1 1109 ? -9.320 -21.895 23.974 1.00 93.38 1109 ASP A N 1
ATOM 9217 C CA . ASP A 1 1109 ? -7.878 -22.079 24.004 1.00 93.38 1109 ASP A CA 1
ATOM 9218 C C . ASP A 1 1109 ? -7.148 -20.803 24.457 1.00 93.38 1109 ASP A C 1
ATOM 9220 O O . ASP A 1 1109 ? -7.713 -19.707 24.548 1.00 93.38 1109 ASP A O 1
ATOM 9224 N N . SER A 1 1110 ? -5.866 -20.962 24.768 1.00 91.81 1110 SER A N 1
ATOM 9225 C CA . SER A 1 1110 ? -4.986 -19.918 25.293 1.00 91.81 1110 SER A CA 1
ATOM 9226 C C . SER A 1 1110 ? -4.658 -18.813 24.279 1.00 91.81 1110 SER A C 1
ATOM 9228 O O . SER A 1 1110 ? -4.485 -17.655 24.666 1.00 91.81 1110 SER A O 1
ATOM 9230 N N . LYS A 1 1111 ? -4.643 -19.107 22.968 1.00 89.69 1111 LYS A N 1
ATOM 9231 C CA . LYS A 1 1111 ? -4.430 -18.095 21.916 1.00 89.69 1111 LYS A CA 1
ATOM 9232 C C . LYS A 1 1111 ? -5.628 -17.158 21.816 1.00 89.69 1111 LYS A C 1
ATOM 9234 O O . LYS A 1 1111 ? -5.452 -15.951 21.657 1.00 89.69 1111 LYS A O 1
ATOM 9239 N N . GLN A 1 1112 ? -6.842 -17.699 21.903 1.00 92.50 1112 GLN A N 1
ATOM 9240 C CA . GLN A 1 1112 ? -8.065 -16.898 21.962 1.00 92.50 1112 GLN A CA 1
ATOM 9241 C C . GLN A 1 1112 ? -8.100 -16.047 23.233 1.00 92.50 1112 GLN A C 1
ATOM 9243 O O . GLN A 1 1112 ? -8.376 -14.851 23.147 1.00 92.50 1112 GLN A O 1
ATOM 9248 N N . ARG A 1 1113 ? -7.738 -16.607 24.398 1.00 94.44 1113 ARG A N 1
ATOM 9249 C CA . ARG A 1 1113 ? -7.635 -15.820 25.641 1.00 94.44 1113 ARG A CA 1
ATOM 9250 C C . ARG A 1 1113 ? -6.651 -14.669 25.524 1.00 94.44 1113 ARG A C 1
ATOM 9252 O O . ARG A 1 1113 ? -6.953 -13.570 25.977 1.00 94.44 1113 ARG A O 1
ATOM 9259 N N . GLU A 1 1114 ? -5.507 -14.877 24.883 1.00 91.88 1114 GLU A N 1
ATOM 9260 C CA . GLU A 1 1114 ? -4.580 -13.777 24.650 1.00 91.88 1114 GLU A CA 1
ATOM 9261 C C . GLU A 1 1114 ? -5.178 -12.689 23.750 1.00 91.88 1114 GLU A C 1
ATOM 9263 O O . GLU A 1 1114 ? -5.014 -11.508 24.050 1.00 91.88 1114 GLU A O 1
ATOM 9268 N N . LYS A 1 1115 ? -5.906 -13.050 22.683 1.00 91.19 1115 LYS A N 1
ATOM 9269 C CA . LYS A 1 1115 ? -6.624 -12.057 21.865 1.00 91.19 1115 LYS A CA 1
ATOM 9270 C C . LYS A 1 1115 ? -7.597 -11.238 22.717 1.00 91.19 1115 LYS A C 1
ATOM 9272 O O . LYS A 1 1115 ? -7.593 -10.015 22.616 1.00 91.19 1115 LYS A O 1
ATOM 9277 N N . LEU A 1 1116 ? -8.357 -11.885 23.605 1.00 95.62 1116 LEU A N 1
ATOM 9278 C CA . LEU A 1 1116 ? -9.244 -11.193 24.547 1.00 95.62 1116 LEU A CA 1
ATOM 9279 C C . LEU A 1 1116 ? -8.462 -10.280 25.502 1.00 95.62 1116 LEU A C 1
ATOM 9281 O O . LEU A 1 1116 ? -8.888 -9.156 25.749 1.00 95.62 1116 LEU A O 1
ATOM 9285 N N . VAL A 1 1117 ? -7.297 -10.710 25.998 1.00 95.38 1117 VAL A N 1
ATOM 9286 C CA . VAL A 1 1117 ? -6.413 -9.841 26.792 1.00 95.38 1117 VAL A CA 1
ATOM 9287 C C . VAL A 1 1117 ? -5.994 -8.611 25.991 1.00 95.38 1117 VAL A C 1
ATOM 9289 O O . VAL A 1 1117 ? -6.048 -7.510 26.524 1.00 95.38 1117 VAL A O 1
ATOM 9292 N N . LEU A 1 1118 ? -5.619 -8.746 24.719 1.00 91.75 1118 LEU A N 1
ATOM 9293 C CA . LEU A 1 1118 ? -5.262 -7.585 23.897 1.00 91.75 1118 LEU A CA 1
ATOM 9294 C C . LEU A 1 1118 ? -6.436 -6.606 23.737 1.00 91.75 1118 LEU A C 1
ATOM 9296 O O . LEU A 1 1118 ? -6.210 -5.398 23.806 1.00 91.75 1118 LEU A O 1
ATOM 9300 N N . GLU A 1 1119 ? -7.668 -7.103 23.600 1.00 93.25 1119 GLU A N 1
ATOM 9301 C CA . GLU A 1 1119 ? -8.877 -6.267 23.593 1.00 93.25 1119 GLU A CA 1
ATOM 9302 C C . GLU A 1 1119 ? -9.131 -5.600 24.953 1.00 93.25 1119 GLU A C 1
ATOM 9304 O O . GLU A 1 1119 ? -9.411 -4.403 25.004 1.00 93.25 1119 GLU A O 1
ATOM 9309 N N . LEU A 1 1120 ? -8.939 -6.313 26.071 1.00 95.69 1120 LEU A N 1
ATOM 9310 C CA . LEU A 1 1120 ? -8.988 -5.715 27.411 1.00 95.69 1120 LEU A CA 1
ATOM 9311 C C . LEU A 1 1120 ? -7.983 -4.575 27.552 1.00 95.69 1120 LEU A C 1
ATOM 9313 O O . LEU A 1 1120 ? -8.337 -3.503 28.028 1.00 95.69 1120 LEU A O 1
ATOM 9317 N N . LEU A 1 1121 ? -6.734 -4.785 27.138 1.00 94.75 1121 LEU A N 1
ATOM 9318 C CA . LEU A 1 1121 ? -5.700 -3.760 27.255 1.00 94.75 1121 LEU A CA 1
ATOM 9319 C C . LEU A 1 1121 ? -6.016 -2.533 26.389 1.00 94.75 1121 LEU A C 1
ATOM 9321 O O . LEU A 1 1121 ? -5.762 -1.417 26.831 1.00 94.75 1121 LEU A O 1
ATOM 9325 N N . LYS A 1 1122 ? -6.618 -2.715 25.202 1.00 91.38 1122 LYS A N 1
ATOM 9326 C CA . LYS A 1 1122 ? -7.139 -1.600 24.389 1.00 91.38 1122 LYS A CA 1
ATOM 9327 C C . LYS A 1 1122 ? -8.227 -0.822 25.137 1.00 91.38 1122 LYS A C 1
ATOM 9329 O O . LYS A 1 1122 ? -8.167 0.399 25.160 1.00 91.38 1122 LYS A O 1
ATOM 9334 N N . LEU A 1 1123 ? -9.170 -1.507 25.788 1.00 92.62 1123 LEU A N 1
ATOM 9335 C CA . LEU A 1 1123 ? -10.205 -0.859 26.601 1.00 92.62 1123 LEU A CA 1
ATOM 9336 C C . LEU A 1 1123 ? -9.599 -0.061 27.766 1.00 92.62 1123 LEU A C 1
ATOM 9338 O O . LEU A 1 1123 ? -9.976 1.080 28.019 1.00 92.62 1123 LEU A O 1
ATOM 9342 N N . LEU A 1 1124 ? -8.627 -0.649 28.467 1.00 94.94 1124 LEU A N 1
ATOM 9343 C CA . LEU A 1 1124 ? -7.972 -0.024 29.617 1.00 94.94 1124 LEU A CA 1
ATOM 9344 C C . LEU A 1 1124 ? -7.174 1.234 29.250 1.00 94.94 1124 LEU A C 1
ATOM 9346 O O . LEU A 1 1124 ? -6.963 2.079 30.122 1.00 94.94 1124 LEU A O 1
ATOM 9350 N N . GLU A 1 1125 ? -6.754 1.401 27.991 1.00 92.00 1125 GLU A N 1
ATOM 9351 C CA . GLU A 1 1125 ? -6.092 2.628 27.527 1.00 92.00 1125 GLU A CA 1
ATOM 9352 C C . GLU A 1 1125 ? -6.966 3.870 27.679 1.00 92.00 1125 GLU A C 1
ATOM 9354 O O . GLU A 1 1125 ? -6.410 4.955 27.801 1.00 92.00 1125 GLU A O 1
ATOM 9359 N N . GLU A 1 1126 ? -8.293 3.739 27.735 1.00 90.19 1126 GLU A N 1
ATOM 9360 C CA . GLU A 1 1126 ? -9.188 4.880 27.946 1.00 90.19 1126 GLU A CA 1
ATOM 9361 C C . GLU A 1 1126 ? -9.044 5.510 29.338 1.00 90.19 1126 GLU A C 1
ATOM 9363 O O . GLU A 1 1126 ? -9.205 6.719 29.499 1.00 90.19 1126 GLU A O 1
ATOM 9368 N N . LYS A 1 1127 ? -8.708 4.696 30.347 1.00 93.00 1127 LYS A N 1
ATOM 9369 C CA . LYS A 1 1127 ? -8.509 5.139 31.737 1.00 93.00 1127 LYS A CA 1
ATOM 9370 C C . LYS A 1 1127 ? -7.031 5.305 32.084 1.00 93.00 1127 LYS A C 1
ATOM 9372 O O . LYS A 1 1127 ? -6.651 6.243 32.783 1.00 93.00 1127 LYS A O 1
ATOM 9377 N N . TYR A 1 1128 ? -6.187 4.405 31.589 1.00 92.75 1128 TYR A N 1
ATOM 9378 C CA . TYR A 1 1128 ? -4.758 4.326 31.892 1.00 92.75 1128 TYR A CA 1
ATOM 9379 C C . TYR A 1 1128 ? -3.926 4.735 30.668 1.00 92.75 1128 TYR A C 1
ATOM 9381 O O . TYR A 1 1128 ? -3.131 3.960 30.121 1.00 92.75 1128 TYR A O 1
ATOM 9389 N N . VAL A 1 1129 ? -4.144 5.972 30.217 1.00 89.06 1129 VAL A N 1
ATOM 9390 C CA . VAL A 1 1129 ? -3.526 6.530 29.008 1.00 89.06 1129 VAL A CA 1
ATOM 9391 C C . VAL A 1 1129 ? -2.019 6.735 29.202 1.00 89.06 1129 VAL A C 1
ATOM 9393 O O . VAL A 1 1129 ? -1.559 7.202 30.247 1.00 89.06 1129 VAL A O 1
ATOM 9396 N N . PHE A 1 1130 ? -1.240 6.431 28.164 1.00 88.00 1130 PHE A N 1
ATOM 9397 C CA . PHE A 1 1130 ? 0.177 6.773 28.084 1.00 88.00 1130 PHE A CA 1
ATOM 9398 C C . PHE A 1 1130 ? 0.560 7.051 26.627 1.00 88.00 1130 PHE A C 1
ATOM 9400 O O . PHE A 1 1130 ? 0.514 6.150 25.793 1.00 88.00 1130 PHE A O 1
ATOM 9407 N N . TYR A 1 1131 ? 0.941 8.295 26.329 1.00 85.06 1131 TYR A N 1
ATOM 9408 C CA . TYR A 1 1131 ? 1.277 8.741 24.969 1.00 85.06 1131 TYR A CA 1
ATOM 9409 C C . TYR A 1 1131 ? 2.758 8.560 24.611 1.00 85.06 1131 TYR A C 1
ATOM 9411 O O . TYR A 1 1131 ? 3.161 8.844 23.485 1.00 85.06 1131 TYR A O 1
ATOM 9419 N N . GLY A 1 1132 ? 3.592 8.112 25.553 1.00 79.94 1132 GLY A N 1
ATOM 9420 C CA . GLY A 1 1132 ? 5.039 8.138 25.378 1.00 79.94 1132 GLY A CA 1
ATOM 9421 C C . GLY A 1 1132 ? 5.620 9.551 25.429 1.00 79.94 1132 GLY A C 1
ATOM 9422 O O . GLY A 1 1132 ? 4.950 10.519 25.779 1.00 79.94 1132 GLY A O 1
ATOM 9423 N N . PHE A 1 1133 ? 6.892 9.649 25.053 1.00 74.31 1133 PHE A N 1
ATOM 9424 C CA . PHE A 1 1133 ? 7.645 10.901 24.979 1.00 74.31 1133 PHE A CA 1
ATOM 9425 C C . PHE A 1 1133 ? 8.382 10.955 23.655 1.00 74.31 1133 PHE A C 1
ATOM 9427 O O . PHE A 1 1133 ? 8.878 9.913 23.214 1.00 74.31 1133 PHE A O 1
ATOM 9434 N N . MET A 1 1134 ? 8.504 12.150 23.078 1.00 72.62 1134 MET A N 1
ATOM 9435 C CA . MET A 1 1134 ? 9.209 12.325 21.814 1.00 72.62 1134 MET A CA 1
ATOM 9436 C C . MET A 1 1134 ? 10.635 11.748 21.891 1.00 72.62 1134 MET A C 1
ATOM 9438 O O . MET A 1 1134 ? 11.410 12.138 22.770 1.00 72.62 1134 MET A O 1
ATOM 9442 N N . PRO A 1 1135 ? 11.000 10.814 20.998 1.00 62.47 1135 PRO A N 1
ATOM 9443 C CA . PRO A 1 1135 ? 12.297 10.140 21.024 1.00 62.47 1135 PRO A CA 1
ATOM 9444 C C . PRO A 1 1135 ? 13.454 11.096 20.694 1.00 62.47 1135 PRO A C 1
ATOM 9446 O O . PRO A 1 1135 ? 13.335 11.957 19.825 1.00 62.47 1135 PRO A O 1
ATOM 9449 N N . TYR A 1 1136 ? 14.595 10.936 21.372 1.00 54.38 1136 TYR A N 1
ATOM 9450 C CA . TYR A 1 1136 ? 15.765 11.818 21.227 1.00 54.38 1136 TYR A CA 1
ATOM 9451 C C . TYR A 1 1136 ? 16.566 11.594 19.924 1.00 54.38 1136 TYR A C 1
ATOM 9453 O O . TYR A 1 1136 ? 17.202 12.528 19.452 1.00 54.38 1136 TYR A O 1
ATOM 9461 N N . GLY A 1 1137 ? 16.489 10.402 19.315 1.00 50.75 1137 GLY A N 1
ATOM 9462 C CA . GLY A 1 1137 ? 17.145 10.022 18.051 1.00 50.75 1137 GLY A CA 1
ATOM 9463 C C . GLY A 1 1137 ? 18.573 9.454 18.161 1.00 50.75 1137 GLY A C 1
ATOM 9464 O O . GLY A 1 1137 ? 19.129 9.388 19.255 1.00 50.75 1137 GLY A O 1
ATOM 9465 N N . ARG A 1 1138 ? 19.191 9.000 17.046 1.00 43.28 1138 ARG A N 1
ATOM 9466 C CA . ARG A 1 1138 ? 20.611 8.561 17.018 1.00 43.28 1138 ARG A CA 1
ATOM 9467 C C . ARG A 1 1138 ? 21.514 9.797 17.077 1.00 43.28 1138 ARG A C 1
ATOM 9469 O O . ARG A 1 1138 ? 21.853 10.397 16.063 1.00 43.28 1138 ARG A O 1
ATOM 9476 N N . LEU A 1 1139 ? 21.920 10.155 18.286 1.00 42.03 1139 LEU A N 1
ATOM 9477 C CA . LEU A 1 1139 ? 22.760 11.308 18.599 1.00 42.03 1139 LEU A CA 1
ATOM 9478 C C . LEU A 1 1139 ? 24.207 11.087 18.109 1.00 42.03 1139 LEU A C 1
ATOM 9480 O O . LEU A 1 1139 ? 25.014 10.483 18.813 1.00 42.03 1139 LEU A O 1
ATOM 9484 N N . ARG A 1 1140 ? 24.557 11.546 16.899 1.00 37.19 1140 ARG A 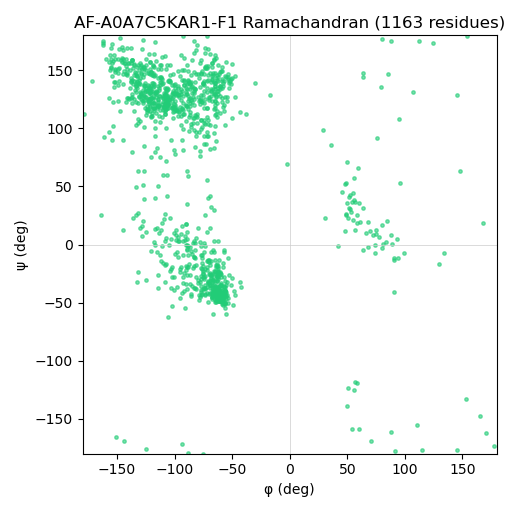N 1
ATOM 9485 C CA . ARG A 1 1140 ? 25.966 11.782 16.520 1.00 37.19 1140 ARG A CA 1
ATOM 9486 C C . ARG A 1 1140 ? 26.307 13.261 16.754 1.00 37.19 1140 ARG A C 1
ATOM 9488 O O . ARG A 1 1140 ? 25.553 14.148 16.366 1.00 37.19 1140 ARG A O 1
ATOM 9495 N N . GLU A 1 1141 ? 27.433 13.493 17.423 1.00 35.44 1141 GLU A N 1
ATOM 9496 C CA . GLU A 1 1141 ? 27.846 14.680 18.200 1.00 35.44 1141 GLU A CA 1
ATOM 9497 C C . GLU A 1 1141 ? 28.074 16.012 17.441 1.00 35.44 1141 GLU A C 1
ATOM 9499 O O . GLU A 1 1141 ? 28.842 16.844 17.903 1.00 35.44 1141 GLU A O 1
ATOM 9504 N N . ALA A 1 1142 ? 27.398 16.290 16.321 1.00 33.72 1142 ALA A N 1
ATOM 9505 C CA . ALA A 1 1142 ? 27.585 17.563 15.597 1.00 33.72 1142 ALA A CA 1
ATOM 9506 C C . ALA A 1 1142 ? 26.322 18.440 15.441 1.00 33.72 1142 ALA A C 1
ATOM 9508 O O . ALA A 1 1142 ? 26.436 19.568 14.979 1.00 33.72 1142 ALA A O 1
ATOM 9509 N N . GLY A 1 1143 ? 25.133 17.970 15.849 1.00 48.59 1143 GLY A N 1
ATOM 9510 C CA . GLY A 1 1143 ? 23.868 18.742 15.795 1.00 48.59 1143 GLY A CA 1
ATOM 9511 C C . GLY A 1 1143 ? 22.898 18.468 16.957 1.00 48.59 1143 GLY A C 1
ATOM 9512 O O . GLY A 1 1143 ? 21.727 18.832 16.911 1.00 48.59 1143 GLY A O 1
ATOM 9513 N N . LEU A 1 1144 ? 23.388 17.784 17.996 1.00 54.59 1144 LEU A N 1
ATOM 9514 C CA . LEU A 1 1144 ? 22.624 17.274 19.140 1.00 54.59 1144 LEU A CA 1
ATOM 9515 C C . LEU A 1 1144 ? 22.059 18.378 20.042 1.00 54.59 1144 LEU A C 1
ATOM 9517 O O . LEU A 1 1144 ? 20.914 18.311 20.491 1.00 54.59 1144 LEU A O 1
ATOM 9521 N N . TYR A 1 1145 ? 22.905 19.360 20.345 1.00 58.91 1145 TYR A N 1
ATOM 9522 C CA . TYR A 1 1145 ? 22.598 20.402 21.314 1.00 58.91 1145 TYR A CA 1
ATOM 9523 C C . TYR A 1 1145 ? 21.407 21.242 20.840 1.00 58.91 1145 TYR A C 1
ATOM 9525 O O . TYR A 1 1145 ? 20.479 21.485 21.608 1.00 58.91 1145 TYR A O 1
ATOM 9533 N N . ASP A 1 1146 ? 21.367 21.555 19.546 1.00 62.91 1146 ASP A N 1
ATOM 9534 C CA . ASP A 1 1146 ? 20.331 22.394 18.949 1.00 62.91 1146 ASP A CA 1
ATOM 9535 C C . ASP A 1 1146 ? 18.955 21.725 18.970 1.00 62.91 1146 ASP A C 1
ATOM 9537 O O . ASP A 1 1146 ? 17.987 22.360 19.367 1.00 62.91 1146 ASP A O 1
ATOM 9541 N N . VAL A 1 1147 ? 18.832 20.436 18.628 1.00 65.62 1147 VAL A N 1
ATOM 9542 C CA . VAL A 1 1147 ? 17.526 19.737 18.629 1.00 65.62 1147 VAL A CA 1
ATOM 9543 C C . VAL A 1 1147 ? 16.963 19.608 20.045 1.00 65.62 1147 VAL A C 1
ATOM 9545 O O . VAL A 1 1147 ? 15.777 19.863 20.273 1.00 65.62 1147 VAL A O 1
ATOM 9548 N N . ILE A 1 1148 ? 17.810 19.248 21.014 1.00 70.19 1148 ILE A N 1
ATOM 9549 C CA . ILE A 1 1148 ? 17.415 19.187 22.425 1.00 70.19 1148 ILE A CA 1
ATOM 9550 C C . ILE A 1 1148 ? 16.993 20.570 22.915 1.00 70.19 1148 ILE A C 1
ATOM 9552 O O . ILE A 1 1148 ? 15.944 20.692 23.546 1.00 70.19 1148 ILE A O 1
ATOM 9556 N N . ASN A 1 1149 ? 17.768 21.607 22.608 1.00 71.94 1149 ASN A N 1
ATOM 9557 C CA . ASN A 1 1149 ? 17.448 22.964 23.026 1.00 71.94 1149 ASN A CA 1
ATOM 9558 C C . ASN A 1 1149 ? 16.190 23.497 22.340 1.00 71.94 1149 ASN A C 1
ATOM 9560 O O . ASN A 1 1149 ? 15.394 24.140 23.013 1.00 71.94 1149 ASN A O 1
ATOM 9564 N N . LEU A 1 1150 ? 15.957 23.188 21.059 1.00 74.31 1150 LEU A N 1
ATOM 9565 C CA . LEU A 1 1150 ? 14.731 23.552 20.341 1.00 74.31 1150 LEU A CA 1
ATOM 9566 C C . LEU A 1 1150 ? 13.521 22.945 21.052 1.00 74.31 1150 LEU A C 1
ATOM 9568 O O . LEU A 1 1150 ? 12.561 23.644 21.369 1.00 74.31 1150 LEU A O 1
ATOM 9572 N N . ARG A 1 1151 ? 13.586 21.648 21.375 1.00 76.62 1151 ARG A N 1
ATOM 9573 C CA . ARG A 1 1151 ? 12.501 20.961 22.088 1.00 76.62 1151 ARG A CA 1
ATOM 9574 C C . ARG A 1 1151 ? 12.333 21.472 23.513 1.00 76.62 1151 ARG A C 1
ATOM 9576 O O . ARG A 1 1151 ? 11.202 21.651 23.941 1.00 76.62 1151 ARG A O 1
ATOM 9583 N N . LYS A 1 1152 ? 13.421 21.747 24.239 1.00 79.88 1152 LYS A N 1
ATOM 9584 C CA . LYS A 1 1152 ? 13.359 22.372 25.573 1.00 79.88 1152 LYS A CA 1
ATOM 9585 C C . LYS A 1 1152 ? 12.691 23.738 25.501 1.00 79.88 1152 LYS A C 1
ATOM 9587 O O . LYS A 1 1152 ? 11.773 23.993 26.272 1.00 79.88 1152 LYS A O 1
ATOM 9592 N N . LYS A 1 1153 ? 13.108 24.572 24.544 1.00 80.44 1153 LYS A N 1
ATOM 9593 C CA . LYS A 1 1153 ? 12.564 25.912 24.306 1.00 80.44 1153 LYS A CA 1
ATOM 9594 C C . LYS A 1 1153 ? 11.067 25.854 24.004 1.00 80.44 1153 LYS A C 1
ATOM 9596 O O . LYS A 1 1153 ? 10.329 26.647 24.563 1.00 80.44 1153 LYS A O 1
ATOM 9601 N N . ALA A 1 1154 ? 10.619 24.872 23.221 1.00 80.44 1154 ALA A N 1
ATOM 9602 C CA . ALA A 1 1154 ? 9.207 24.650 22.897 1.00 80.44 1154 ALA A CA 1
ATOM 9603 C C . ALA A 1 1154 ? 8.400 23.874 23.963 1.00 80.44 1154 ALA A C 1
ATOM 9605 O O . ALA A 1 1154 ? 7.232 23.568 23.732 1.00 80.44 1154 ALA A O 1
ATOM 9606 N N . GLY A 1 1155 ? 8.998 23.478 25.096 1.00 80.94 1155 GLY A N 1
ATOM 9607 C CA . GLY A 1 1155 ? 8.321 22.646 26.105 1.00 80.94 1155 GLY A CA 1
ATOM 9608 C C . GLY A 1 1155 ? 8.009 21.207 25.651 1.00 80.94 1155 GLY A C 1
ATOM 9609 O O . GLY A 1 1155 ? 7.170 20.532 26.240 1.00 80.94 1155 GLY A O 1
ATOM 9610 N N . LEU A 1 1156 ? 8.684 20.722 24.607 1.00 78.12 1156 LEU A N 1
ATOM 9611 C CA . LEU A 1 1156 ? 8.546 19.379 24.023 1.00 78.12 1156 LEU A CA 1
ATOM 9612 C C . LEU A 1 1156 ? 9.612 18.386 24.530 1.00 78.12 1156 LEU A C 1
ATOM 9614 O O . LEU A 1 1156 ? 9.726 17.270 24.026 1.00 78.12 1156 LEU A O 1
ATOM 9618 N N . TYR A 1 1157 ? 10.428 18.791 25.502 1.00 69.88 1157 TYR A N 1
ATOM 9619 C CA . TYR A 1 1157 ? 11.488 17.973 26.094 1.00 69.88 1157 TYR A CA 1
ATOM 9620 C C . TYR A 1 1157 ? 11.021 17.313 27.402 1.00 69.88 1157 TYR A C 1
ATOM 9622 O O . TYR A 1 1157 ? 10.183 17.880 28.088 1.00 69.88 1157 TYR A O 1
ATOM 9630 N N . GLU A 1 1158 ? 11.550 16.122 27.725 1.00 61.09 1158 GLU A N 1
ATOM 9631 C CA . GLU A 1 1158 ? 11.318 15.359 28.975 1.00 61.09 1158 GLU A CA 1
ATOM 9632 C C . GLU A 1 1158 ? 9.891 15.477 29.549 1.00 61.09 1158 GLU A C 1
ATOM 9634 O O . GLU A 1 1158 ? 9.623 16.263 30.455 1.00 61.09 1158 GLU A O 1
ATOM 9639 N N . ASN A 1 1159 ? 8.984 14.626 29.055 1.00 62.84 1159 ASN A N 1
ATOM 9640 C CA . ASN A 1 1159 ? 7.536 14.619 29.335 1.00 62.84 1159 ASN A CA 1
ATOM 9641 C C . ASN A 1 1159 ? 6.691 15.626 28.534 1.00 62.84 1159 ASN A C 1
ATOM 9643 O O . ASN A 1 1159 ? 5.468 15.640 28.676 1.00 62.84 1159 ASN A O 1
ATOM 9647 N N . GLY A 1 1160 ? 7.313 16.407 27.647 1.00 61.78 1160 GLY A N 1
ATOM 9648 C CA . GLY A 1 1160 ? 6.609 17.232 26.669 1.00 61.78 1160 GLY A CA 1
ATOM 9649 C C . GLY A 1 1160 ? 5.769 16.411 25.682 1.00 61.78 1160 GLY A C 1
ATOM 9650 O O . GLY A 1 1160 ? 6.177 15.343 25.218 1.00 61.78 1160 GLY A O 1
ATOM 9651 N N . ILE A 1 1161 ? 4.585 16.935 25.365 1.00 74.31 1161 ILE A N 1
ATOM 9652 C CA . ILE A 1 1161 ? 3.616 16.351 24.439 1.00 74.31 1161 ILE A CA 1
ATOM 9653 C C . ILE A 1 1161 ? 3.237 17.407 23.392 1.00 74.31 1161 ILE A C 1
ATOM 9655 O O . ILE A 1 1161 ? 2.902 18.539 23.743 1.00 74.31 1161 ILE A O 1
ATOM 9659 N N . LEU A 1 1162 ? 3.229 17.024 22.115 1.00 73.69 1162 LEU A N 1
ATOM 9660 C CA . LEU A 1 1162 ? 2.774 17.868 21.012 1.00 73.69 1162 LEU A CA 1
ATOM 9661 C C . LEU A 1 1162 ? 1.288 17.624 20.721 1.00 73.69 1162 LEU A C 1
ATOM 9663 O O . LEU A 1 1162 ? 0.900 16.509 20.382 1.00 73.69 1162 LEU A O 1
ATOM 9667 N N . LYS A 1 1163 ? 0.466 18.672 20.805 1.00 75.31 1163 LYS A N 1
ATOM 9668 C CA . LYS A 1 1163 ? -0.965 18.659 20.474 1.00 75.31 1163 LYS A CA 1
ATOM 9669 C C . LYS A 1 1163 ? -1.228 19.508 19.231 1.00 75.31 1163 LYS A C 1
ATOM 9671 O O . LYS A 1 1163 ? -0.654 20.595 19.074 1.00 75.31 1163 LYS A O 1
ATOM 9676 N N . PHE A 1 1164 ? -2.102 19.033 18.352 1.00 67.25 1164 PHE A N 1
ATOM 9677 C CA . PHE A 1 1164 ? -2.448 19.754 17.129 1.00 67.25 1164 PHE A CA 1
ATOM 9678 C C . PHE A 1 1164 ? -3.399 20.919 17.394 1.00 67.25 1164 PHE A C 1
ATOM 9680 O O . PHE A 1 1164 ? -3.245 21.932 16.723 1.00 67.25 1164 PHE A O 1
ATOM 9687 N N . GLU A 1 1165 ? -4.255 20.829 18.419 1.00 56.62 1165 GLU A N 1
ATOM 9688 C CA . GLU A 1 1165 ? -5.062 21.925 18.987 1.00 56.62 1165 GLU A CA 1
ATOM 9689 C C . GLU A 1 1165 ? -5.612 21.557 20.373 1.00 56.62 1165 GLU A C 1
ATOM 9691 O O . GLU A 1 1165 ? -6.001 20.379 20.571 1.00 56.62 1165 GLU A O 1
#

pLDDT: mean 76.8, std 21.72, range [21.75, 97.94]

Nearest PDB structures (foldseek):
  8hob-assembly1_B  TM=5.680E-01  e=1.405E-06  Acetivibrio thermocellus
  8ho9-assembly1_B  TM=5.593E-01  e=1.691E-06  Acetivibrio thermocellus
  3s4c-assembly1_A  TM=5.665E-01  e=2.811E-06  Cellulomonas uda
  3qde-assembly1_A  TM=4.752E-01  e=8.929E-06  Acetivibrio thermocellus
  5h42-assembly1_A  TM=2.599E-01  e=2.071E-04  Lachnoclostridium phytofermentans ISDg